Protein AF-0000000067034038 (afdb_homodimer)

Nearest PDB structures (foldseek):
  4f0x-assembly1_A  TM=9.589E-01  e=9.702E-63  Homo sapiens
  4f0x-assembly1_C  TM=9.661E-01  e=2.217E-62  Homo sapiens
  4f0x-assembly2_H  TM=9.582E-01  e=1.916E-62  Homo sapiens
  4f0x-assembly2_G  TM=9.829E-01  e=3.902E-61  Homo sapiens
  4f0x-assembly2_E  TM=9.805E-01  e=3.212E-61  Homo sapiens

Secondary structure (DSSP, 8-state):
--S----------------------------S-HHHHHHHHHHHHHHHHHHHSPPPPPGGGTTS--TTHHHHHHHHHHHHHH--SHHHHHHHHHHHHHHSS--HHHHHHHHHHHHHHHHS---HHHHHHHHHHHHHHTS-HHHHHHHHHHTSTTHHHHHHHHHHHHHHHHHTTSS-SHHHHHHHHHHHHHHHHHT-GGGEEEEE--TTS-HHHHHHHHHH--SS----HHHHHHHTSTTEEEEEEEETTSTT-EEEEEEEEEESS--S-SHHHHT----TTPPP-GGG--EEEEEEEEES-GGGTTSTHHHHHHHHHHHHHHHH-TT--EEEE-B--TTHHHHHHHHHHHHHHSSS--SSS-HHHHHHHHHHHTS-HHHHHHHHHHSSGGGG-HHHHHHHHHHHHHHHHHHHHT-EETTEESSHHHHHHHHTT-EEEEEETTS--SHHHHHHHTT-EEEEE--TTTHHHHHHHHHHH-PPPB-HHHHHHHHHHHHHHH-/-------------------------------S-HHHHHHHHHHHHHHHHHHHSPPPPPGGGTTS--TTHHHHHHHHHHHHHH--SHHHHHHHHHHHHHHSS--HHHHHHHHHHHHHHHHS---HHHHHHHHHHHHHHTS-HHHHHHHHHHTSTTHHHHHHHHHHHHHHHHHTTSS-SHHHHHHHHHHHHHHHHHT-GGGEEEEE--TTS-HHHHHHHHHH--SS----HHHHHHHTSTTEEEEEEEETTEEEEEEEEEEEEEESS--S-SHHHHT----TTPPP-GGG--EEEEEEEEES-GGGTTSTHHHHHHHHHHHHHHHH-TT--EEEE-B--TTHHHHHHHHHHHHHHSSS--SSS-HHHHHHHHHHHTS-HHHHHHHHHHSSGGGG-HHHHHHHHHHHHHHHHHHHHT-EETTEESSHHHHHHHHTT-EEEEEETTS--SHHHHHHHTT-EEEEE--TTTHHHHHHHHHHH-PPPB-HHHHHHHHHHHHHHH-

Foldseek 3Di:
DDDDPDDPPDPCPPPPPPDDPPPPPPPDPPDPPCVVVVVVLVVVLVVLLVQLQDDQDDPVCNVPDDPCNQVSLVSVLVVLVPDDDLLSLQVSLQCCLVPFFADPVQLVVLVVVLVVVVVDPDDPVVNVVSVSSNVSRRGTSVLVSLVSQVPDVCSLVSLLVSLLSLVVCVVVVSDDDDSSVVVSVSSLVVNLVQPPPVFKDKDKDAPPQDPVLLVLCQVQFDFDHDDDPVLSNLQRAEQKIKMFIDGNVDPSDGFKIWIKGFAQDADQAVCCVRVVDDDRPDDHDLVSGAEIEGETMGGSGSSNPPRPRPLSNVVVVVVVVCVVRVNHQWYKYWFAFFCQLVVVLVLLVVLVVVPDQSLLDDPVLQVQCCVVQVDGNSVSVSVPLQDLCLVVDPSSLVSCQLSLLLSVLCLQAPDDDVLARPGPVSRSLQLQQWAFEDKHRLNDSPPCRCNGRNNIITMTIDNPVGRVVSNCCCVPVVHGHYHPVSVVSPVSSVVSNVD/DDDDDDDDDDPPPPPVPPDDPPPPPPPDPPDPPCVVVVVVLVVVLVVLLVQLQDDQDDPVCNVPDDPCNQVSLVSVLVVLVPDDDLLSLQVSLQCCLVPFFADPVQLVVLVVVLVVVVVDPDDPVVNVVSVSSNVSRRGTSVLVSLVSQVPDVCSLVSLLVSLLSLVVCVVVVSDDDDSSVVVSVSSLVVNLVQPPPVFKDKDKDAPPQDPVLLVLCQVQFDFDHDDDPVLSNLQRAEQKIKMFIDGNVDPSDGFKIWIKGFAQDDDQAVCCVRVVDDDRPDDHDLVSGAEIEGETMGGSGSSNPPRPRPLSNLVVVVVVVCVVRVNHQWYKYWFAFFCLLVVLLVLLVVLVVVPDQSLLDDPVLQVQCCVVQVDGNSVSVSVPLQDLCLVVDPSSLVSCQLSLLLSVLCLQAPDDDVLARPGPVSRSLQLQQWAFEDKHRLNDSDPCRCNGRNNIITMTIDNPVGRVVRNCCCVPVVHGHYHPVSVVSPVSSVVSNVD

Sequence (998 aa):
MRVLGPGLSAGRLLRLRLPPRQPQPPGPRLSSGRPAAAGALERAMDELLHRAVPAMPAYELREKTPARAENQCADFVSFYGGLAETAERAELLGRLARGFGVDHSQVAEQSAGVLQLRQQPREAAVLLQAEDRLRYALVPRYRSLFHHISKMEGGVRFLVRLRADLLEAQALKLVDGPHVREMNGVLKNMLSEWFSSGFLNLERVTWHSPCEVLQRISEAEAVHPVKTWMDMKRRVGPYRRCYFFSHCSTPGEPLIVLHVALTSEISSSIQTIIVKECPPSETEERNKITTAIFYSLSLTQQGLQGVELGAFLIKRVVKELQKEFPALGAFSSLSPIPGFTKWLLGLLKSKAKEHGRSGLLTDSESQEIAELTGGPALETLQTLLSSSEWAQSEQLARALQAPLMRLCAWYLYGEKHRGYALNPVAHFHLQNGAVLWRINWLADVSLKGVTGACGLMVNYRYFLEDTAANSTAYLGSKSIKASEQVLSLVAQFQKNSKLMRVLGPGLSAGRLLRLRLPPRQPQPPGPRLSSGRPAAAGALERAMDELLHRAVPAMPAYELREKTPARAENQCADFVSFYGGLAETAERAELLGRLARGFGVDHSQVAEQSAGVLQLRQQPREAAVLLQAEDRLRYALVPRYRSLFHHISKMEGGVRFLVRLRADLLEAQALKLVDGPHVREMNGVLKNMLSEWFSSGFLNLERVTWHSPCEVLQRISEAEAVHPVKTWMDMKRRVGPYRRCYFFSHCSTPGEPLIVLHVALTSEISSSIQTIIVKECPPSETEERNKITTAIFYSLSLTQQGLQGVELGAFLIKRVVKELQKEFPALGAFSSLSPIPGFTKWLLGLLKSKAKEHGRSGLLTDSESQEIAELTGGPALETLQTLLSSSEWAQSEQLARALQAPLMRLCAWYLYGEKHRGYALNPVAHFHLQNGAVLWRINWLADVSLKGVTGACGLMVNYRYFLEDTAANSTAYLGSKSIKASEQVLSLVAQFQKNSKL

Solvent-accessible surface area (backbone atoms only — not comparable to full-atom values): 54207 Å² total; per-residue (Å²): 140,84,75,85,70,81,79,82,78,78,81,78,77,77,74,80,70,74,73,80,78,71,81,71,73,84,67,79,83,77,74,92,70,57,62,61,54,52,50,47,50,50,50,50,45,52,54,46,50,67,61,26,43,59,77,79,62,57,79,91,44,63,90,55,77,63,60,60,49,60,61,22,36,48,49,46,53,51,54,56,70,66,48,82,46,67,68,56,49,27,50,52,51,46,49,46,28,67,71,32,41,53,48,65,66,54,35,45,53,34,31,51,49,42,50,55,48,68,74,40,96,64,60,68,52,58,53,53,49,38,51,49,51,33,56,57,34,63,51,30,39,52,56,55,38,52,53,57,32,34,45,32,90,64,21,52,60,50,50,36,51,50,42,28,49,50,52,50,23,42,76,71,65,70,37,80,55,55,46,48,53,50,47,49,50,52,51,48,51,54,48,39,61,72,64,29,60,50,37,47,42,84,42,78,49,42,84,82,46,59,64,69,45,55,50,52,52,44,73,31,34,71,81,68,63,62,84,45,68,67,53,53,49,50,50,30,26,59,56,29,41,27,39,26,36,14,42,41,74,42,69,76,46,63,45,36,39,39,38,34,40,50,28,70,56,87,74,61,39,53,55,66,64,74,62,52,81,66,64,73,79,50,76,73,59,70,86,53,36,30,19,42,33,44,57,37,77,29,64,57,48,71,34,52,66,89,42,76,55,64,62,52,48,53,56,51,47,52,54,52,47,37,71,74,34,75,67,47,74,42,40,31,33,45,37,72,43,72,58,44,36,61,52,49,47,53,50,46,55,58,35,66,71,44,95,57,84,68,25,72,58,54,72,69,52,35,50,52,47,16,68,74,70,74,41,62,35,68,64,50,46,52,56,40,61,74,39,71,63,47,74,74,36,65,67,55,42,60,66,43,45,63,51,52,52,20,53,48,33,29,47,56,68,66,37,60,49,97,62,35,42,50,33,63,61,57,35,53,44,33,56,64,10,26,26,48,41,42,77,24,81,66,10,29,78,48,71,66,31,30,55,34,27,65,6,34,28,34,29,35,34,48,49,77,89,44,18,48,60,39,15,44,38,25,71,69,71,46,47,81,56,59,31,68,64,37,50,50,28,34,50,53,40,53,55,36,53,75,85,123,89,75,90,82,91,86,86,77,89,73,85,73,81,73,81,71,75,75,80,79,71,81,70,74,85,66,79,80,76,72,90,69,57,60,58,54,54,48,48,50,50,50,50,48,52,54,46,49,67,62,26,43,57,77,80,61,57,80,93,44,62,88,54,79,63,62,61,48,61,60,22,37,50,50,46,55,53,54,57,68,67,49,82,45,68,66,56,49,28,50,51,51,46,50,45,28,68,72,31,41,54,50,64,66,54,36,44,52,33,31,51,49,43,50,55,49,68,74,41,95,62,61,68,52,58,53,54,51,39,51,49,51,33,56,57,34,64,50,30,36,52,55,55,38,52,52,56,31,34,46,32,88,63,21,53,61,49,49,34,50,50,44,28,50,49,53,49,24,42,74,70,64,71,37,82,55,55,46,46,52,48,47,50,50,51,51,48,53,54,49,39,62,72,62,28,60,49,37,48,42,84,42,77,49,43,83,82,46,59,65,69,44,54,49,50,52,44,71,31,34,69,81,71,63,61,85,45,68,68,53,52,48,50,49,31,26,60,55,29,40,25,36,29,36,16,41,41,74,43,71,75,45,64,46,37,39,39,36,32,40,48,28,69,56,87,73,61,38,53,55,65,64,74,64,53,81,67,64,74,78,50,78,73,58,69,86,54,36,31,20,43,32,43,56,37,76,28,63,56,47,72,32,51,66,89,42,73,55,65,62,52,48,52,57,52,47,52,54,53,46,36,70,75,34,73,68,46,75,42,41,30,32,45,36,74,44,70,56,46,35,61,51,49,47,52,51,46,56,60,36,66,71,44,95,57,84,67,24,73,59,53,69,68,51,36,51,52,46,17,67,76,70,73,43,61,35,67,65,49,46,52,57,41,60,74,39,72,63,47,74,74,36,66,68,56,41,60,65,43,45,64,52,52,51,20,52,49,34,29,47,56,69,66,37,59,48,96,64,35,44,50,33,65,63,57,34,54,44,34,57,64,11,26,26,46,41,45,78,23,80,66,10,29,79,47,73,66,31,31,55,33,27,67,5,33,26,34,30,37,34,47,50,79,90,44,19,50,61,39,15,45,38,26,72,70,71,47,47,81,56,60,30,69,65,37,50,51,29,34,49,53,40,53,55,37,54,75,85

Radius of gyration: 35.28 Å; Cα contacts (8 Å, |Δi|>4): 1471; chains: 2; bounding box: 88×109×98 Å

pLDDT: mean 86.05, std 18.35, range [17.66, 98.62]

InterPro domains:
  IPR007956 Malonyl-CoA decarboxylase, C-terminal [PF05292] (198-462)
  IPR035372 Malonyl-CoA decarboxylase, N-terminal [PF17408] (100-195)
  IPR038351 Malonyl-CoA decarboxylase, N-terminal domain superfamily [G3DSA:1.20.140.90] (38-196)
  IPR038917 Malonyl-CoA decarboxylase [PTHR28641] (36-494)
  IPR042303 Malonyl-CoA decarboxylase, C-terminal catalytic domain superfamily [G3DSA:3.40.630.150] (197-496)

Organism: Bos taurus (NCBI:txid9913)

Structure (mmCIF, N/CA/C/O backbone):
data_AF-0000000067034038-model_v1
#
loop_
_entity.id
_entity.type
_entity.pdbx_description
1 polymer 'Malonyl-CoA decarboxylase, mitochondrial'
#
loop_
_atom_site.group_PDB
_atom_site.id
_atom_site.type_symbol
_atom_site.label_atom_id
_atom_site.label_alt_id
_atom_site.label_comp_id
_atom_site.label_asym_id
_atom_site.label_entity_id
_atom_site.label_seq_id
_atom_site.pdbx_PDB_ins_code
_atom_site.Cartn_x
_atom_site.Cartn_y
_atom_site.Cartn_z
_atom_site.occupancy
_atom_site.B_iso_or_equiv
_atom_site.auth_seq_id
_atom_site.auth_comp_id
_atom_site.auth_asym_id
_atom_site.auth_atom_id
_atom_site.pdbx_PDB_model_num
ATOM 1 N N . MET A 1 1 ? -36.094 12.086 -43.688 1 19.52 1 MET A N 1
ATOM 2 C CA . MET A 1 1 ? -37.188 12.523 -42.812 1 19.52 1 MET A CA 1
ATOM 3 C C . MET A 1 1 ? -37.312 11.586 -41.625 1 19.52 1 MET A C 1
ATOM 5 O O . MET A 1 1 ? -38.281 11.688 -40.875 1 19.52 1 MET A O 1
ATOM 9 N N . ARG A 1 2 ? -36.719 10.375 -41.594 1 18.59 2 ARG A N 1
ATOM 10 C CA . ARG A 1 2 ? -37.156 9.047 -41.219 1 18.59 2 ARG A CA 1
ATOM 11 C C . ARG A 1 2 ? -37.344 8.938 -39.719 1 18.59 2 ARG A C 1
ATOM 13 O O . ARG A 1 2 ? -38.406 8.508 -39.25 1 18.59 2 ARG A O 1
ATOM 20 N N . VAL A 1 3 ? -36.406 8.336 -39 1 19.38 3 VAL A N 1
ATOM 21 C CA . VAL A 1 3 ? -36.25 7.172 -38.125 1 19.38 3 VAL A CA 1
ATOM 22 C C . VAL A 1 3 ? -36.438 7.59 -36.688 1 19.38 3 VAL A C 1
ATOM 24 O O . VAL A 1 3 ? -37.125 6.918 -35.938 1 19.38 3 VAL A O 1
ATOM 27 N N . LEU A 1 4 ? -35.5 8.344 -36.094 1 22.08 4 LEU A N 1
ATOM 28 C CA . LEU A 1 4 ? -34.781 7.922 -34.906 1 22.08 4 LEU A CA 1
ATOM 29 C C . LEU A 1 4 ? -35.531 8.352 -33.656 1 22.08 4 LEU A C 1
ATOM 31 O O . LEU A 1 4 ? -35.188 9.352 -33.031 1 22.08 4 LEU A O 1
ATOM 35 N N . GLY A 1 5 ? -36.875 8.391 -33.594 1 21.72 5 GLY A N 1
ATOM 36 C CA . GLY A 1 5 ? -37.438 9.383 -32.688 1 21.72 5 GLY A CA 1
ATOM 37 C C . GLY A 1 5 ? -37.469 8.93 -31.25 1 21.72 5 GLY A C 1
ATOM 38 O O . GLY A 1 5 ? -38.156 9.539 -30.406 1 21.72 5 GLY A O 1
ATOM 39 N N . PRO A 1 6 ? -36.656 7.773 -30.922 1 25.56 6 PRO A N 1
ATOM 40 C CA . PRO A 1 6 ? -37.281 6.988 -29.844 1 25.56 6 PRO A CA 1
ATOM 41 C C . PRO A 1 6 ? -37.281 7.73 -28.516 1 25.56 6 PRO A C 1
ATOM 43 O O . PRO A 1 6 ? -36.438 8.609 -28.281 1 25.56 6 PRO A O 1
ATOM 46 N N . GLY A 1 7 ? -38.375 7.777 -27.797 1 22.36 7 GLY A N 1
ATOM 47 C CA . GLY A 1 7 ? -39 8.484 -26.688 1 22.36 7 GLY A CA 1
ATOM 48 C C . GLY A 1 7 ? -38.375 8.156 -25.344 1 22.36 7 GLY A C 1
ATOM 49 O O . GLY A 1 7 ? -38.281 6.98 -24.984 1 22.36 7 GLY A O 1
ATOM 50 N N . LEU A 1 8 ? -37.344 8.867 -24.812 1 23.55 8 LEU A N 1
ATOM 51 C CA . LEU A 1 8 ? -36.438 8.812 -23.656 1 23.55 8 LEU A CA 1
ATOM 52 C C . LEU A 1 8 ? -37.219 8.875 -22.359 1 23.55 8 LEU A C 1
ATOM 54 O O . LEU A 1 8 ? -37.75 9.93 -22 1 23.55 8 LEU A O 1
ATOM 58 N N . SER A 1 9 ? -38.156 7.871 -22.141 1 21.66 9 SER A N 1
ATOM 59 C CA . SER A 1 9 ? -39.094 8.008 -21.016 1 21.66 9 SER A CA 1
ATOM 60 C C . SER A 1 9 ? -38.344 8.164 -19.703 1 21.66 9 SER A C 1
ATOM 62 O O . SER A 1 9 ? -37.312 7.523 -19.484 1 21.66 9 SER A O 1
ATOM 64 N N . ALA A 1 10 ? -38.531 9.219 -18.953 1 22.92 10 ALA A N 1
ATOM 65 C CA . ALA A 1 10 ? -38.094 9.922 -17.75 1 22.92 10 ALA A CA 1
ATOM 66 C C . ALA A 1 10 ? -38.312 9.078 -16.516 1 22.92 10 ALA A C 1
ATOM 68 O O . ALA A 1 10 ? -39.469 8.672 -16.234 1 22.92 10 ALA A O 1
ATOM 69 N N . GLY A 1 11 ? -37.344 8.18 -16.172 1 19.77 11 GLY A N 1
ATOM 70 C CA . GLY A 1 11 ? -37.312 7.219 -15.07 1 19.77 11 GLY A CA 1
ATOM 71 C C . GLY A 1 11 ? -37.719 7.82 -13.734 1 19.77 11 GLY A C 1
ATOM 72 O O . GLY A 1 11 ? -37.312 8.938 -13.414 1 19.77 11 GLY A O 1
ATOM 73 N N . ARG A 1 12 ? -38.906 7.508 -13.219 1 22.14 12 ARG A N 1
ATOM 74 C CA . ARG A 1 12 ? -39.688 7.824 -12.031 1 22.14 12 ARG A CA 1
ATOM 75 C C . ARG A 1 12 ? -38.875 7.609 -10.758 1 22.14 12 ARG A C 1
ATOM 77 O O . ARG A 1 12 ? -38.469 6.488 -10.461 1 22.14 12 ARG A O 1
ATOM 84 N N . LEU A 1 13 ? -38.031 8.484 -10.406 1 21.84 13 LEU A N 1
ATOM 85 C CA . LEU A 1 13 ? -37.188 8.5 -9.219 1 21.84 13 LEU A CA 1
ATOM 86 C C . LEU A 1 13 ? -38.031 8.422 -7.953 1 21.84 13 LEU A C 1
ATOM 88 O O . LEU A 1 13 ? -38.781 9.352 -7.633 1 21.84 13 LEU A O 1
ATOM 92 N N . LEU A 1 14 ? -38.781 7.246 -7.758 1 21.84 14 LEU A N 1
ATOM 93 C CA . LEU A 1 14 ? -39.688 7.102 -6.629 1 21.84 14 LEU A CA 1
ATOM 94 C C . LEU A 1 14 ? -39 7.473 -5.32 1 21.84 14 LEU A C 1
ATOM 96 O O . LEU A 1 14 ? -37.969 6.895 -4.973 1 21.84 14 LEU A O 1
ATOM 100 N N . ARG A 1 15 ? -39.156 8.664 -4.836 1 23.52 15 ARG A N 1
ATOM 101 C CA . ARG A 1 15 ? -38.75 9.312 -3.596 1 23.52 15 ARG A CA 1
ATOM 102 C C . ARG A 1 15 ? -39.281 8.57 -2.379 1 23.52 15 ARG A C 1
ATOM 104 O O . ARG A 1 15 ? -40.5 8.57 -2.121 1 23.52 15 ARG A O 1
ATOM 111 N N . LEU A 1 16 ? -38.875 7.285 -2.164 1 22.14 16 LEU A N 1
ATOM 112 C CA . LEU A 1 16 ? -39.469 6.566 -1.033 1 22.14 16 LEU A CA 1
ATOM 113 C C . LEU A 1 16 ? -39.438 7.422 0.229 1 22.14 16 LEU A C 1
ATOM 115 O O . LEU A 1 16 ? -38.344 7.805 0.691 1 22.14 16 LEU A O 1
ATOM 119 N N . ARG A 1 17 ? -40.375 8.211 0.458 1 24.67 17 ARG A N 1
ATOM 120 C CA . ARG A 1 17 ? -40.656 9.055 1.614 1 24.67 17 ARG A CA 1
ATOM 121 C C . ARG A 1 17 ? -40.688 8.234 2.898 1 24.67 17 ARG A C 1
ATOM 123 O O . ARG A 1 17 ? -41.531 7.352 3.059 1 24.67 17 ARG A O 1
ATOM 130 N N . LEU A 1 18 ? -39.594 7.922 3.398 1 25.55 18 LEU A N 1
ATOM 131 C CA . LEU A 1 18 ? -39.594 7.168 4.648 1 25.55 18 LEU A CA 1
ATOM 132 C C . LEU A 1 18 ? -40.469 7.844 5.688 1 25.55 18 LEU A C 1
ATOM 134 O O . LEU A 1 18 ? -40.438 9.062 5.844 1 25.55 18 LEU A O 1
ATOM 138 N N . PRO A 1 19 ? -41.594 7.305 6.023 1 28.97 19 PRO A N 1
ATOM 139 C CA . PRO A 1 19 ? -42.625 7.887 6.891 1 28.97 19 PRO A CA 1
ATOM 140 C C . PRO A 1 19 ? -42.031 8.414 8.203 1 28.97 19 PRO A C 1
ATOM 142 O O . PRO A 1 19 ? -40.969 7.977 8.641 1 28.97 19 PRO A O 1
ATOM 145 N N . PRO A 1 20 ? -42.531 9.5 8.648 1 26.97 20 PRO A N 1
ATOM 146 C CA . PRO A 1 20 ? -42.094 10.234 9.836 1 26.97 20 PRO A CA 1
ATOM 147 C C . PRO A 1 20 ? -42.219 9.398 11.109 1 26.97 20 PRO A C 1
ATOM 149 O O . PRO A 1 20 ? -43.188 8.664 11.297 1 26.97 20 PRO A O 1
ATOM 152 N N . ARG A 1 21 ? -41.156 8.844 11.641 1 26.8 21 ARG A N 1
ATOM 153 C CA . ARG A 1 21 ? -41.156 7.992 12.828 1 26.8 21 ARG A CA 1
ATOM 154 C C . ARG A 1 21 ? -41.938 8.648 13.961 1 26.8 21 ARG A C 1
ATOM 156 O O . ARG A 1 21 ? -41.688 9.812 14.297 1 26.8 21 ARG A O 1
ATOM 163 N N . GLN A 1 22 ? -43.125 8.367 14.086 1 27.78 22 GLN A N 1
ATOM 164 C CA . GLN A 1 22 ? -43.938 8.867 15.188 1 27.78 22 GLN A CA 1
ATOM 165 C C . GLN A 1 22 ? -43.188 8.75 16.516 1 27.78 22 GLN A C 1
ATOM 167 O O . GLN A 1 22 ? -42.469 7.789 16.734 1 27.78 22 GLN A O 1
ATOM 172 N N . PRO A 1 23 ? -43.156 9.844 17.281 1 29.28 23 PRO A N 1
ATOM 173 C CA . PRO A 1 23 ? -42.438 9.969 18.547 1 29.28 23 PRO A CA 1
ATOM 174 C C . PRO A 1 23 ? -42.875 8.938 19.578 1 29.28 23 PRO A C 1
ATOM 176 O O . PRO A 1 23 ? -44.062 8.867 19.922 1 29.28 23 PRO A O 1
ATOM 179 N N . GLN A 1 24 ? -42.531 7.691 19.422 1 28.34 24 GLN A N 1
ATOM 180 C CA . GLN A 1 24 ? -43.094 6.766 20.391 1 28.34 24 GLN A CA 1
ATOM 181 C C . GLN A 1 24 ? -42.906 7.266 21.812 1 28.34 24 GLN A C 1
ATOM 183 O O . GLN A 1 24 ? -41.906 7.922 22.109 1 28.34 24 GLN A O 1
ATOM 188 N N . PRO A 1 25 ? -43.938 7.301 22.625 1 32.25 25 PRO A N 1
ATOM 189 C CA . PRO A 1 25 ? -43.938 7.832 23.984 1 32.25 25 PRO A CA 1
ATOM 190 C C . PRO A 1 25 ? -42.812 7.289 24.844 1 32.25 25 PRO A C 1
ATOM 192 O O . PRO A 1 25 ? -42.25 6.23 24.547 1 32.25 25 PRO A O 1
ATOM 195 N N . PRO A 1 26 ? -42.25 8.148 25.766 1 32.03 26 PRO A N 1
ATOM 196 C CA . PRO A 1 26 ? -41.062 7.883 26.609 1 32.03 26 PRO A CA 1
ATOM 197 C C . PRO A 1 26 ? -41.25 6.637 27.469 1 32.03 26 PRO A C 1
ATOM 199 O O . PRO A 1 26 ? -42.188 6.547 28.25 1 32.03 26 PRO A O 1
ATOM 202 N N . GLY A 1 27 ? -41.344 5.438 26.891 1 29.97 27 GLY A N 1
ATOM 203 C CA . GLY A 1 27 ? -41.719 4.332 27.766 1 29.97 27 GLY A CA 1
ATOM 204 C C . GLY A 1 27 ? -40.938 4.316 29.062 1 29.97 27 GLY A C 1
ATOM 205 O O . GLY A 1 27 ? -39.938 5.02 29.203 1 29.97 27 GLY A O 1
ATOM 206 N N . PRO A 1 28 ? -41.438 3.635 30.156 1 32.16 28 PRO A N 1
ATOM 207 C CA . PRO A 1 28 ? -40.969 3.713 31.547 1 32.16 28 PRO A CA 1
ATOM 208 C C . PRO A 1 28 ? -39.469 3.471 31.672 1 32.16 28 PRO A C 1
ATOM 210 O O . PRO A 1 28 ? -38.844 2.877 30.797 1 32.16 28 PRO A O 1
ATOM 213 N N . ARG A 1 29 ? -38.781 4.109 32.656 1 31.39 29 ARG A N 1
ATOM 214 C CA . ARG A 1 29 ? -37.406 4.168 33.156 1 31.39 29 ARG A CA 1
ATOM 215 C C . ARG A 1 29 ? -36.875 2.768 33.406 1 31.39 29 ARG A C 1
ATOM 217 O O . ARG A 1 29 ? -37.344 2.07 34.312 1 31.39 29 ARG A O 1
ATOM 224 N N . LEU A 1 30 ? -36.719 1.972 32.344 1 30.81 30 LEU A N 1
ATOM 225 C CA . LEU A 1 30 ? -36.281 0.602 32.625 1 30.81 30 LEU A CA 1
ATOM 226 C C . LEU A 1 30 ? -35.188 0.568 33.688 1 30.81 30 LEU A C 1
ATOM 228 O O . LEU A 1 30 ? -34.25 1.371 33.625 1 30.81 30 LEU A O 1
ATOM 232 N N . SER A 1 31 ? -35.375 -0.012 34.844 1 32.19 31 SER A N 1
ATOM 233 C CA . SER A 1 31 ? -34.594 -0.299 36.062 1 32.19 31 SER A CA 1
ATOM 234 C C . SER A 1 31 ? -33.188 -0.729 35.719 1 32.19 31 SER A C 1
ATOM 236 O O . SER A 1 31 ? -32.906 -1.127 34.562 1 32.19 31 SER A O 1
ATOM 238 N N . SER A 1 32 ? -32.188 -0.836 36.719 1 34.94 32 SER A N 1
ATOM 239 C CA . SER A 1 32 ? -30.75 -0.989 37 1 34.94 32 SER A CA 1
ATOM 240 C C . SER A 1 32 ? -30.203 -2.25 36.344 1 34.94 32 SER A C 1
ATOM 242 O O . SER A 1 32 ? -29.172 -2.771 36.75 1 34.94 32 SER A O 1
ATOM 244 N N . GLY A 1 33 ? -30.875 -3.043 35.562 1 36.53 33 GLY A N 1
ATOM 245 C CA . GLY A 1 33 ? -30.594 -4.348 35 1 36.53 33 GLY A CA 1
ATOM 246 C C . GLY A 1 33 ? -29.531 -4.301 33.906 1 36.53 33 GLY A C 1
ATOM 247 O O . GLY A 1 33 ? -29.484 -5.152 33.031 1 36.53 33 GLY A O 1
ATOM 248 N N . ARG A 1 34 ? -28.844 -3.254 33.562 1 40.56 34 ARG A N 1
ATOM 249 C CA . ARG A 1 34 ? -27.875 -2.881 32.562 1 40.56 34 ARG A CA 1
ATOM 250 C C . ARG A 1 34 ? -26.547 -3.604 32.781 1 40.56 34 ARG A C 1
ATOM 252 O O . ARG A 1 34 ? -25.656 -3.527 31.922 1 40.56 34 ARG A O 1
ATOM 259 N N . PRO A 1 35 ? -26.188 -3.902 33.969 1 50.56 35 PRO A N 1
ATOM 260 C CA . PRO A 1 35 ? -24.891 -4.547 34.125 1 50.56 35 PRO A CA 1
ATOM 261 C C . PRO A 1 35 ? -24.797 -5.887 33.406 1 50.56 35 PRO A C 1
ATOM 263 O O . PRO A 1 35 ? -23.734 -6.246 32.875 1 50.56 35 PRO A O 1
ATOM 266 N N . ALA A 1 36 ? -25.906 -6.578 33.344 1 46.59 36 ALA A N 1
ATOM 267 C CA . ALA A 1 36 ? -25.844 -7.891 32.719 1 46.59 36 ALA A CA 1
ATOM 268 C C . ALA A 1 36 ? -25.656 -7.758 31.203 1 46.59 36 ALA A C 1
ATOM 270 O O . ALA A 1 36 ? -24.938 -8.547 30.578 1 46.59 36 ALA A O 1
ATOM 271 N N . ALA A 1 37 ? -26.266 -6.723 30.672 1 52.06 37 ALA A N 1
ATOM 272 C CA . ALA A 1 37 ? -26.156 -6.512 29.234 1 52.06 37 ALA A CA 1
ATOM 273 C C . ALA A 1 37 ? -24.766 -6.035 28.859 1 52.06 37 ALA A C 1
ATOM 275 O O . ALA A 1 37 ? -24.203 -6.469 27.844 1 52.06 37 ALA A O 1
ATOM 276 N N . ALA A 1 38 ? -24.203 -5.234 29.703 1 63.34 38 ALA A N 1
ATOM 277 C CA . ALA A 1 38 ? -22.828 -4.793 29.469 1 63.34 38 ALA A CA 1
ATOM 278 C C . ALA A 1 38 ? -21.859 -5.965 29.562 1 63.34 38 ALA A C 1
ATOM 280 O O . ALA A 1 38 ? -20.938 -6.078 28.734 1 63.34 38 ALA A O 1
ATOM 281 N N . GLY A 1 39 ? -22.172 -6.785 30.469 1 76 39 GLY A N 1
ATOM 282 C CA . GLY A 1 39 ? -21.359 -7.977 30.609 1 76 39 GLY A CA 1
ATOM 283 C C . GLY A 1 39 ? -21.484 -8.93 29.438 1 76 39 GLY A C 1
ATOM 284 O O . GLY A 1 39 ? -20.5 -9.516 28.984 1 76 39 GLY A O 1
ATOM 285 N N . ALA A 1 40 ? -22.703 -8.953 28.953 1 84.25 40 ALA A N 1
ATOM 286 C CA . ALA A 1 40 ? -22.938 -9.828 27.797 1 84.25 40 ALA A CA 1
ATOM 287 C C . ALA A 1 40 ? -22.234 -9.297 26.562 1 84.25 40 ALA A C 1
ATOM 289 O O . ALA A 1 40 ? -21.672 -10.07 25.781 1 84.25 40 ALA A O 1
ATOM 290 N N . LEU A 1 41 ? -22.312 -8.055 26.391 1 87 41 LEU A N 1
ATOM 291 C CA . LEU A 1 41 ? -21.656 -7.445 25.25 1 87 41 LEU A CA 1
ATOM 292 C C . LEU A 1 41 ? -20.141 -7.617 25.359 1 87 41 LEU A C 1
ATOM 294 O O . LEU A 1 41 ? -19.469 -7.887 24.344 1 87 41 LEU A O 1
ATOM 298 N N . GLU A 1 42 ? -19.688 -7.516 26.531 1 89 42 GLU A N 1
ATOM 299 C CA . GLU A 1 42 ? -18.25 -7.688 26.734 1 89 42 GLU A CA 1
ATOM 300 C C . GLU A 1 42 ? -17.812 -9.109 26.391 1 89 42 GLU A C 1
ATOM 302 O O . GLU A 1 42 ? -16.766 -9.297 25.781 1 89 42 GLU A O 1
ATOM 307 N N . ARG A 1 43 ? -18.609 -10 26.781 1 89.94 43 ARG A N 1
ATOM 308 C CA . ARG A 1 43 ? -18.297 -11.383 26.453 1 89.94 43 ARG A CA 1
ATOM 309 C C . ARG A 1 43 ? -18.375 -11.609 24.953 1 89.94 43 ARG A C 1
ATOM 311 O O . ARG A 1 43 ? -17.547 -12.32 24.375 1 89.94 43 ARG A O 1
ATOM 318 N N . ALA A 1 44 ? -19.312 -10.984 24.391 1 91.75 44 ALA A N 1
ATOM 319 C CA . ALA A 1 44 ? -19.484 -11.102 22.953 1 91.75 44 ALA A CA 1
ATOM 320 C C . ALA A 1 44 ? -18.281 -10.5 22.219 1 91.75 44 ALA A C 1
ATOM 322 O O . ALA A 1 44 ? -17.844 -11.031 21.188 1 91.75 44 ALA A O 1
ATOM 323 N N . MET A 1 45 ? -17.797 -9.461 22.734 1 93.19 45 MET A N 1
ATOM 324 C CA . MET A 1 45 ? -16.641 -8.812 22.141 1 93.19 45 MET A CA 1
ATOM 325 C C . MET A 1 45 ? -15.406 -9.703 22.219 1 93.19 45 MET A C 1
ATOM 327 O O . MET A 1 45 ? -14.664 -9.852 21.25 1 93.19 45 MET A O 1
ATOM 331 N N . ASP A 1 46 ? -15.25 -10.312 23.344 1 92.75 46 ASP A N 1
ATOM 332 C CA . ASP A 1 46 ? -14.102 -11.195 23.531 1 92.75 46 ASP A CA 1
ATOM 333 C C . ASP A 1 46 ? -14.18 -12.414 22.625 1 92.75 46 ASP A C 1
ATOM 335 O O . ASP A 1 46 ? -13.18 -12.82 22.031 1 92.75 46 ASP A O 1
ATOM 339 N N . GLU A 1 47 ? -15.312 -12.914 22.547 1 92 47 GLU A N 1
ATOM 340 C CA . GLU A 1 47 ? -15.516 -14.07 21.688 1 92 47 GLU A CA 1
ATOM 341 C C . GLU A 1 47 ? -15.266 -13.719 20.219 1 92 47 GLU A C 1
ATOM 343 O O . GLU A 1 47 ? -14.641 -14.484 19.484 1 92 47 GLU A O 1
ATOM 348 N N . LEU A 1 48 ? -15.719 -12.602 19.812 1 92.5 48 LEU A N 1
ATOM 349 C CA . LEU A 1 48 ? -15.516 -12.148 18.438 1 92.5 48 LEU A CA 1
ATOM 350 C C . LEU A 1 48 ? -14.031 -11.977 18.141 1 92.5 48 LEU A C 1
ATOM 352 O O . LEU A 1 48 ? -13.539 -12.422 17.109 1 92.5 48 LEU A O 1
ATOM 356 N N . LEU A 1 49 ? -13.344 -11.344 19.062 1 93.81 49 LEU A N 1
ATOM 357 C CA . LEU A 1 49 ? -11.938 -11.039 18.828 1 93.81 49 LEU A CA 1
ATOM 358 C C . LEU A 1 49 ? -11.109 -12.32 18.75 1 93.81 49 LEU A C 1
ATOM 360 O O . LEU A 1 49 ? -10.219 -12.438 17.906 1 93.81 49 LEU A O 1
ATOM 364 N N . HIS A 1 50 ? -11.43 -13.266 19.531 1 91.19 50 HIS A N 1
ATOM 365 C CA . HIS A 1 50 ? -10.695 -14.531 19.516 1 91.19 50 HIS A CA 1
ATOM 366 C C . HIS A 1 50 ? -10.969 -15.305 18.219 1 91.19 50 HIS A C 1
ATOM 368 O O . HIS A 1 50 ? -10.094 -16 17.719 1 91.19 50 HIS A O 1
ATOM 374 N N . ARG A 1 51 ? -12.047 -15.07 17.719 1 87.62 51 ARG A N 1
ATOM 375 C CA . ARG A 1 51 ? -12.43 -15.789 16.516 1 87.62 51 ARG A CA 1
ATOM 376 C C . ARG A 1 51 ? -11.969 -15.039 15.266 1 87.62 51 ARG A C 1
ATOM 378 O O . ARG A 1 51 ? -11.523 -15.648 14.297 1 87.62 51 ARG A O 1
ATOM 385 N N . ALA A 1 52 ? -12.047 -13.742 15.32 1 88.06 52 ALA A N 1
ATOM 386 C CA . ALA A 1 52 ? -11.906 -12.922 14.117 1 88.06 52 ALA A CA 1
ATOM 387 C C . ALA A 1 52 ? -10.445 -12.531 13.898 1 88.06 52 ALA A C 1
ATOM 389 O O . ALA A 1 52 ? -10.031 -12.273 12.766 1 88.06 52 ALA A O 1
ATOM 390 N N . VAL A 1 53 ? -9.656 -12.453 14.93 1 89.38 53 VAL A N 1
ATOM 391 C CA . VAL A 1 53 ? -8.25 -12.094 14.773 1 89.38 53 VAL A CA 1
ATOM 392 C C . VAL A 1 53 ? -7.43 -13.344 14.453 1 89.38 53 VAL A C 1
ATOM 394 O O . VAL A 1 53 ? -7.309 -14.242 15.289 1 89.38 53 VAL A O 1
ATOM 397 N N . PRO A 1 54 ? -6.934 -13.383 13.281 1 80.19 54 PRO A N 1
ATOM 398 C CA . PRO A 1 54 ? -6.199 -14.586 12.883 1 80.19 54 PRO A CA 1
ATOM 399 C C . PRO A 1 54 ? -4.961 -14.836 13.742 1 80.19 54 PRO A C 1
ATOM 401 O O . PRO A 1 54 ? -4.32 -13.891 14.195 1 80.19 54 PRO A O 1
ATOM 404 N N . ALA A 1 55 ? -4.738 -16.109 14 1 79.44 55 ALA A N 1
ATOM 405 C CA . ALA A 1 55 ? -3.484 -16.484 14.648 1 79.44 55 ALA A CA 1
ATOM 406 C C . ALA A 1 55 ? -2.291 -16.219 13.734 1 79.44 55 ALA A C 1
ATOM 408 O O . ALA A 1 55 ? -2.402 -16.328 12.516 1 79.44 55 ALA A O 1
ATOM 409 N N . MET A 1 56 ? -1.243 -15.734 14.266 1 80.06 56 MET A N 1
ATOM 410 C CA . MET A 1 56 ? -0.048 -15.539 13.453 1 80.06 56 MET A CA 1
ATOM 411 C C . MET A 1 56 ? 0.478 -16.859 12.93 1 80.06 56 MET A C 1
ATOM 413 O O . MET A 1 56 ? 0.695 -17.797 13.695 1 80.06 56 MET A O 1
ATOM 417 N N . PRO A 1 57 ? 0.575 -16.906 11.648 1 76.44 57 PRO A N 1
ATOM 418 C CA . PRO A 1 57 ? 1.158 -18.141 11.117 1 76.44 57 PRO A CA 1
ATOM 419 C C . PRO A 1 57 ? 2.586 -18.375 11.609 1 76.44 57 PRO A C 1
ATOM 421 O O . PRO A 1 57 ? 3.234 -17.453 12.102 1 76.44 57 PRO A O 1
ATOM 424 N N . ALA A 1 58 ? 2.889 -19.672 11.5 1 77.44 58 ALA A N 1
ATOM 425 C CA . ALA A 1 58 ? 4.297 -19.969 11.75 1 77.44 58 ALA A CA 1
ATOM 426 C C . ALA A 1 58 ? 5.199 -19.203 10.789 1 77.44 58 ALA A C 1
ATOM 428 O O . ALA A 1 58 ? 4.805 -18.906 9.656 1 77.44 58 ALA A O 1
ATOM 429 N N . TYR A 1 59 ? 6.312 -18.797 11.273 1 80.12 59 TYR A N 1
ATOM 430 C CA . TYR A 1 59 ? 7.27 -18 10.516 1 80.12 59 TYR A CA 1
ATOM 431 C C . TYR A 1 59 ? 7.488 -18.578 9.125 1 80.12 59 TYR A C 1
ATOM 433 O O . TYR A 1 59 ? 7.598 -17.844 8.148 1 80.12 59 TYR A O 1
ATOM 441 N N . GLU A 1 60 ? 7.391 -19.875 9.008 1 74.56 60 GLU A N 1
ATOM 442 C CA . GLU A 1 60 ? 7.652 -20.531 7.734 1 74.56 60 GLU A CA 1
ATOM 443 C C . GLU A 1 60 ? 6.508 -20.312 6.75 1 74.56 60 GLU A C 1
ATOM 445 O O . GLU A 1 60 ? 6.691 -20.453 5.539 1 74.56 60 GLU A O 1
ATOM 450 N N . LEU A 1 61 ? 5.324 -19.875 7.281 1 68.81 61 LEU A N 1
ATOM 451 C CA . LEU A 1 61 ? 4.133 -19.688 6.457 1 68.81 61 LEU A CA 1
ATOM 452 C C . LEU A 1 61 ? 3.756 -18.203 6.375 1 68.81 61 LEU A C 1
ATOM 454 O O . LEU A 1 61 ? 2.629 -17.875 6.012 1 68.81 61 LEU A O 1
ATOM 458 N N . ARG A 1 62 ? 4.699 -17.344 6.621 1 71.12 62 ARG A N 1
ATOM 459 C CA . ARG A 1 62 ? 4.414 -15.914 6.766 1 71.12 62 ARG A CA 1
ATOM 460 C C . ARG A 1 62 ? 3.963 -15.305 5.445 1 71.12 62 ARG A C 1
ATOM 462 O O . ARG A 1 62 ? 3.203 -14.336 5.43 1 71.12 62 ARG A O 1
ATOM 469 N N . GLU A 1 63 ? 4.383 -15.852 4.383 1 65.25 63 GLU A N 1
ATOM 470 C CA . GLU A 1 63 ? 4.105 -15.25 3.082 1 65.25 63 GLU A CA 1
ATOM 471 C C . GLU A 1 63 ? 2.775 -15.742 2.516 1 65.25 63 GLU A C 1
ATOM 473 O O . GLU A 1 63 ? 2.336 -15.281 1.462 1 65.25 63 GLU A O 1
ATOM 478 N N . LYS A 1 64 ? 2.143 -16.625 3.309 1 65.44 64 LYS A N 1
ATOM 479 C CA . LYS A 1 64 ? 0.919 -17.219 2.779 1 65.44 64 LYS A CA 1
ATOM 480 C C . LYS A 1 64 ? -0.31 -16.688 3.514 1 65.44 64 LYS A C 1
ATOM 482 O O . LYS A 1 64 ? -0.275 -16.484 4.73 1 65.44 64 LYS A O 1
ATOM 487 N N . THR A 1 65 ? -1.261 -16.266 2.711 1 62.28 65 THR A N 1
ATOM 488 C CA . THR A 1 65 ? -2.51 -15.812 3.316 1 62.28 65 THR A CA 1
ATOM 489 C C . THR A 1 65 ? -3.357 -17 3.758 1 62.28 65 THR A C 1
ATOM 491 O O . THR A 1 65 ? -3.693 -17.875 2.945 1 62.28 65 THR A O 1
ATOM 494 N N . PRO A 1 66 ? -3.604 -16.938 4.996 1 62.19 66 PRO A N 1
ATOM 495 C CA . PRO A 1 66 ? -4.434 -18.047 5.457 1 62.19 66 PRO A CA 1
ATOM 496 C C . PRO A 1 66 ? -5.824 -18.047 4.824 1 62.19 66 PRO A C 1
ATOM 498 O O . PRO A 1 66 ? -6.41 -16.984 4.613 1 62.19 66 PRO A O 1
ATOM 501 N N . ALA A 1 67 ? -6.336 -19.109 4.402 1 61.31 67 ALA A N 1
ATOM 502 C CA . ALA A 1 67 ? -7.598 -19.312 3.693 1 61.31 67 ALA A CA 1
ATOM 503 C C . ALA A 1 67 ? -8.773 -18.75 4.496 1 61.31 67 ALA A C 1
ATOM 505 O O . ALA A 1 67 ? -9.703 -18.188 3.928 1 61.31 67 ALA A O 1
ATOM 506 N N . ARG A 1 68 ? -8.68 -18.828 5.793 1 64.81 68 ARG A N 1
ATOM 507 C CA . ARG A 1 68 ? -9.82 -18.484 6.645 1 64.81 68 ARG A CA 1
ATOM 508 C C . ARG A 1 68 ? -9.828 -17 6.984 1 64.81 68 ARG A C 1
ATOM 510 O O . ARG A 1 68 ? -10.812 -16.484 7.523 1 64.81 68 ARG A O 1
ATOM 517 N N . ALA A 1 69 ? -8.891 -16.344 6.461 1 75.44 69 ALA A N 1
ATOM 518 C CA . ALA A 1 69 ? -8.727 -14.969 6.91 1 75.44 69 ALA A CA 1
ATOM 519 C C . ALA A 1 69 ? -9.844 -14.078 6.383 1 75.44 69 ALA A C 1
ATOM 521 O O . ALA A 1 69 ? -10.32 -13.18 7.09 1 75.44 69 ALA A O 1
ATOM 522 N N . GLU A 1 70 ? -10.391 -14.469 5.352 1 77.06 70 GLU A N 1
ATOM 523 C CA . GLU A 1 70 ? -11.414 -13.625 4.742 1 77.06 70 GLU A CA 1
ATOM 524 C C . GLU A 1 70 ? -12.711 -13.656 5.547 1 77.06 70 GLU A C 1
ATOM 526 O O . GLU A 1 70 ? -13.305 -12.609 5.824 1 77.06 70 GLU A O 1
ATOM 531 N N . ASN A 1 71 ? -13.031 -14.859 5.918 1 79.38 71 ASN A N 1
ATOM 532 C CA . ASN A 1 71 ? -14.266 -14.992 6.676 1 79.38 71 ASN A CA 1
ATOM 533 C C . ASN A 1 71 ? -14.141 -14.383 8.07 1 79.38 71 ASN A C 1
ATOM 535 O O . ASN A 1 71 ? -15.078 -13.758 8.562 1 79.38 71 ASN A O 1
ATOM 539 N N . GLN A 1 72 ? -13.008 -14.594 8.586 1 84.94 72 GLN A N 1
ATOM 540 C CA . GLN A 1 72 ? -12.75 -14.039 9.914 1 84.94 72 GLN A CA 1
ATOM 541 C C . GLN A 1 72 ? -12.797 -12.516 9.883 1 84.94 72 GLN A C 1
ATOM 543 O O . GLN A 1 72 ? -13.414 -11.891 10.75 1 84.94 72 GLN A O 1
ATOM 548 N N . CYS A 1 73 ? -12.25 -11.953 8.898 1 88.31 73 CYS A N 1
ATOM 549 C CA . CYS A 1 73 ? -12.219 -10.5 8.766 1 88.31 73 CYS A CA 1
ATOM 550 C C . CYS A 1 73 ? -13.617 -9.953 8.492 1 88.31 73 CYS A C 1
ATOM 552 O O . CYS A 1 73 ? -13.977 -8.891 9 1 88.31 73 CYS A O 1
ATOM 554 N N . ALA A 1 74 ? -14.352 -10.766 7.75 1 89.94 74 ALA A N 1
ATOM 555 C CA . ALA A 1 74 ? -15.719 -10.352 7.461 1 89.94 74 ALA A CA 1
ATOM 556 C C . ALA A 1 74 ? -16.562 -10.312 8.734 1 89.94 74 ALA A C 1
ATOM 558 O O . ALA A 1 74 ? -17.391 -9.414 8.906 1 89.94 74 ALA A O 1
ATOM 559 N N . ASP A 1 75 ? -16.281 -11.219 9.594 1 91.94 75 ASP A N 1
ATOM 560 C CA . ASP A 1 75 ? -17 -11.258 10.867 1 91.94 75 ASP A CA 1
ATOM 561 C C . ASP A 1 75 ? -16.656 -10.031 11.719 1 91.94 75 ASP A C 1
ATOM 563 O O . ASP A 1 75 ? -17.547 -9.461 12.359 1 91.94 75 ASP A O 1
ATOM 567 N N . PHE A 1 76 ? -15.477 -9.688 11.734 1 95.44 76 PHE A N 1
ATOM 568 C CA . PHE A 1 76 ? -15.055 -8.516 12.508 1 95.44 76 PHE A CA 1
ATOM 569 C C . PHE A 1 76 ? -15.727 -7.254 11.977 1 95.44 76 PHE A C 1
ATOM 571 O O . PHE A 1 76 ? -16.266 -6.457 12.742 1 95.44 76 PHE A O 1
ATOM 578 N N . VAL A 1 77 ? -15.719 -7.082 10.633 1 94.56 77 VAL A N 1
ATOM 579 C CA . VAL A 1 77 ? -16.266 -5.895 9.984 1 94.56 77 VAL A CA 1
ATOM 580 C C . VAL A 1 77 ? -17.766 -5.805 10.242 1 94.56 77 VAL A C 1
ATOM 582 O O . VAL A 1 77 ? -18.281 -4.738 10.578 1 94.56 77 VAL A O 1
ATOM 585 N N . SER A 1 78 ? -18.391 -6.945 10.18 1 94.25 78 SER A N 1
ATOM 586 C CA . SER A 1 78 ? -19.828 -6.98 10.406 1 94.25 78 SER A CA 1
ATOM 587 C C . SER A 1 78 ? -20.172 -6.656 11.852 1 94.25 78 SER A C 1
ATOM 589 O O . SER A 1 78 ? -21.078 -5.859 12.117 1 94.25 78 SER A O 1
ATOM 591 N N . PHE A 1 79 ? -19.469 -7.238 12.727 1 95.06 79 PHE A N 1
ATOM 592 C CA . PHE A 1 79 ? -19.703 -7.004 14.141 1 95.06 79 PHE A CA 1
ATOM 593 C C . PHE A 1 79 ? -19.469 -5.539 14.5 1 95.06 79 PHE A C 1
ATOM 595 O O . PHE A 1 79 ? -20.297 -4.922 15.172 1 95.06 79 PHE A O 1
ATOM 602 N N . TYR A 1 80 ? -18.328 -5.016 14.031 1 95.75 80 TYR A N 1
ATOM 603 C CA . TYR A 1 80 ? -18 -3.621 14.297 1 95.75 80 TYR A CA 1
ATOM 604 C C . TYR A 1 80 ? -19.047 -2.688 13.727 1 95.75 80 TYR A C 1
ATOM 606 O O . TYR A 1 80 ? -19.438 -1.703 14.367 1 95.75 80 TYR A O 1
ATOM 614 N N . GLY A 1 81 ? -19.531 -2.984 12.547 1 93.88 81 GLY A N 1
ATOM 615 C CA . GLY A 1 81 ? -20.578 -2.197 11.898 1 93.88 81 GLY A CA 1
ATOM 616 C C . GLY A 1 81 ? -21.891 -2.191 12.656 1 93.88 81 GLY A C 1
ATOM 617 O O . GLY A 1 81 ? -22.672 -1.254 12.531 1 93.88 81 GLY A O 1
ATOM 618 N N . GLY A 1 82 ? -22.062 -3.199 13.438 1 92.56 82 GLY A N 1
ATOM 619 C CA . GLY A 1 82 ? -23.281 -3.32 14.211 1 92.56 82 GLY A CA 1
ATOM 620 C C . GLY A 1 82 ? -23.266 -2.533 15.5 1 92.56 82 GLY A C 1
ATOM 621 O O . GLY A 1 82 ? -24.297 -2.334 16.141 1 92.56 82 GLY A O 1
ATOM 622 N N . LEU A 1 83 ? -22.062 -2.111 15.875 1 93 83 LEU A N 1
ATOM 623 C CA . LEU A 1 83 ? -21.938 -1.318 17.094 1 93 83 LEU A CA 1
ATOM 624 C C . LEU A 1 83 ? -22.359 0.127 16.844 1 93 83 LEU A C 1
ATOM 626 O O . LEU A 1 83 ? -21.719 0.84 16.078 1 93 83 LEU A O 1
ATOM 630 N N . ALA A 1 84 ? -23.375 0.579 17.406 1 86.62 84 ALA A N 1
ATOM 631 C CA . ALA A 1 84 ? -23.953 1.894 17.141 1 86.62 84 ALA A CA 1
ATOM 632 C C . ALA A 1 84 ? -23.312 2.965 18.016 1 86.62 84 ALA A C 1
ATOM 634 O O . ALA A 1 84 ? -23.047 4.078 17.562 1 86.62 84 ALA A O 1
ATOM 635 N N . GLU A 1 85 ? -22.922 2.602 19.172 1 90.56 85 GLU A N 1
ATOM 636 C CA . GLU A 1 85 ? -22.453 3.602 20.125 1 90.56 85 GLU A CA 1
ATOM 637 C C . GLU A 1 85 ? -20.938 3.742 20.094 1 90.56 85 GLU A C 1
ATOM 639 O O . GLU A 1 85 ? -20.219 2.748 19.969 1 90.56 85 GLU A O 1
ATOM 644 N N . THR A 1 86 ? -20.516 4.957 20.234 1 92.62 86 THR A N 1
ATOM 645 C CA . THR A 1 86 ? -19.094 5.277 20.25 1 92.62 86 THR A CA 1
ATOM 646 C C . THR A 1 86 ? -18.391 4.578 21.406 1 92.62 86 THR A C 1
ATOM 648 O O . THR A 1 86 ? -17.25 4.113 21.266 1 92.62 86 THR A O 1
ATOM 651 N N . ALA A 1 87 ? -19.094 4.473 22.453 1 93.56 87 ALA A N 1
ATOM 652 C CA . ALA A 1 87 ? -18.5 3.854 23.641 1 93.56 87 ALA A CA 1
ATOM 653 C C . ALA A 1 87 ? -18.266 2.363 23.422 1 93.56 87 ALA A C 1
ATOM 655 O O . ALA A 1 87 ? -17.266 1.811 23.891 1 93.56 87 ALA A O 1
ATOM 656 N N . GLU A 1 88 ? -19.188 1.775 22.75 1 94.5 88 GLU A N 1
ATOM 657 C CA . GLU A 1 88 ? -19.047 0.354 22.438 1 94.5 88 GLU A CA 1
ATOM 658 C C . GLU A 1 88 ? -17.875 0.105 21.5 1 94.5 88 GLU A C 1
ATOM 660 O O . GLU A 1 88 ? -17.109 -0.833 21.688 1 94.5 88 GLU A O 1
ATOM 665 N N . ARG A 1 89 ? -17.781 0.926 20.469 1 96.19 89 ARG A N 1
ATOM 666 C CA . ARG A 1 89 ? -16.672 0.814 19.531 1 96.19 89 ARG A CA 1
ATOM 667 C C . ARG A 1 89 ? -15.328 1.032 20.234 1 96.19 89 ARG A C 1
ATOM 669 O O . ARG A 1 89 ? -14.367 0.303 19.984 1 96.19 89 ARG A O 1
ATOM 676 N N . ALA A 1 90 ? -15.336 1.979 21.125 1 96.06 90 ALA A N 1
ATOM 677 C CA . ALA A 1 90 ? -14.125 2.277 21.891 1 96.06 90 ALA A CA 1
ATOM 678 C C . ALA A 1 90 ? -13.703 1.083 22.734 1 96.06 90 ALA A C 1
ATOM 680 O O . ALA A 1 90 ? -12.516 0.766 22.828 1 96.06 90 ALA A O 1
ATOM 681 N N . GLU A 1 91 ? -14.68 0.457 23.312 1 95.31 91 GLU A N 1
ATOM 682 C CA . GLU A 1 91 ? -14.398 -0.694 24.156 1 95.31 91 GLU A CA 1
ATOM 683 C C . GLU A 1 91 ? -13.805 -1.845 23.359 1 95.31 91 GLU A C 1
ATOM 685 O O . GLU A 1 91 ? -12.836 -2.475 23.781 1 95.31 91 GLU A O 1
ATOM 690 N N . LEU A 1 92 ? -14.383 -2.113 22.25 1 96.44 92 LEU A N 1
ATOM 691 C CA . LEU A 1 92 ? -13.875 -3.18 21.391 1 96.44 92 LEU A CA 1
ATOM 692 C C . LEU A 1 92 ? -12.445 -2.893 20.953 1 96.44 92 LEU A C 1
ATOM 694 O O . LEU A 1 92 ? -11.594 -3.781 20.984 1 96.44 92 LEU A O 1
ATOM 698 N N . LEU A 1 93 ? -12.211 -1.654 20.562 1 96.81 93 LEU A N 1
ATOM 699 C CA . LEU A 1 93 ? -10.883 -1.264 20.094 1 96.81 93 LEU A CA 1
ATOM 700 C C . LEU A 1 93 ? -9.867 -1.329 21.219 1 96.81 93 LEU A C 1
ATOM 702 O O . LEU A 1 93 ? -8.711 -1.698 21 1 96.81 93 LEU A O 1
ATOM 706 N N . GLY A 1 94 ? -10.305 -0.952 22.391 1 96.44 94 GLY A N 1
ATOM 707 C CA . GLY A 1 94 ? -9.43 -1.09 23.547 1 96.44 94 GLY A CA 1
ATOM 708 C C . GLY A 1 94 ? -9.023 -2.525 23.812 1 96.44 94 GLY A C 1
ATOM 709 O O . GLY A 1 94 ? -7.855 -2.809 24.078 1 96.44 94 GLY A O 1
ATOM 710 N N . ARG A 1 95 ? -9.961 -3.402 23.719 1 95.88 95 ARG A N 1
ATOM 711 C CA . ARG A 1 95 ? -9.711 -4.824 23.938 1 95.88 95 ARG A CA 1
ATOM 712 C C . ARG A 1 95 ? -8.805 -5.391 22.844 1 95.88 95 ARG A C 1
ATOM 714 O O . ARG A 1 95 ? -7.934 -6.215 23.125 1 95.88 95 ARG A O 1
ATOM 721 N N . LEU A 1 96 ? -9.031 -4.973 21.625 1 96.69 96 LEU A N 1
ATOM 722 C CA . LEU A 1 96 ? -8.195 -5.402 20.516 1 96.69 96 LEU A CA 1
ATOM 723 C C . LEU A 1 96 ? -6.742 -4.988 20.734 1 96.69 96 LEU A C 1
ATOM 725 O O . LEU A 1 96 ? -5.828 -5.801 20.578 1 96.69 96 LEU A O 1
ATOM 729 N N . ALA A 1 97 ? -6.539 -3.736 21.156 1 96.56 97 ALA A N 1
ATOM 730 C CA . ALA A 1 97 ? -5.199 -3.191 21.359 1 96.56 97 ALA A CA 1
ATOM 731 C C . ALA A 1 97 ? -4.477 -3.916 22.484 1 96.56 97 ALA A C 1
ATOM 733 O O . ALA A 1 97 ? -3.289 -4.23 22.375 1 96.56 97 ALA A O 1
ATOM 734 N N . ARG A 1 98 ? -5.137 -4.285 23.531 1 94.25 98 ARG A N 1
ATOM 735 C CA . ARG A 1 98 ? -4.535 -4.879 24.719 1 94.25 98 ARG A CA 1
ATOM 736 C C . ARG A 1 98 ? -4.324 -6.375 24.547 1 94.25 98 ARG A C 1
ATOM 738 O O . ARG A 1 98 ? -3.301 -6.918 24.969 1 94.25 98 ARG A O 1
ATOM 745 N N . GLY A 1 99 ? -5.199 -6.945 23.844 1 94.19 99 GLY A N 1
ATOM 746 C CA . GLY A 1 99 ? -5.203 -8.398 23.828 1 94.19 99 GLY A CA 1
ATOM 747 C C . GLY A 1 99 ? -4.5 -8.977 22.609 1 94.19 99 GLY A C 1
ATOM 748 O O . GLY A 1 99 ? -4.094 -10.141 22.625 1 94.19 99 GLY A O 1
ATOM 749 N N . PHE A 1 100 ? -4.348 -8.203 21.609 1 96 100 PHE A N 1
ATOM 750 C CA . PHE A 1 100 ? -3.869 -8.789 20.375 1 96 100 PHE A CA 1
ATOM 751 C C . PHE A 1 100 ? -2.699 -7.988 19.812 1 96 100 PHE A C 1
ATOM 753 O O . PHE A 1 100 ? -2.625 -7.75 18.609 1 96 100 PHE A O 1
ATOM 760 N N . GLY A 1 101 ? -1.813 -7.551 20.703 1 94.44 101 GLY A N 1
ATOM 761 C CA . GLY A 1 101 ? -0.583 -6.879 20.312 1 94.44 101 GLY A CA 1
ATOM 762 C C . GLY A 1 101 ? 0.571 -7.832 20.078 1 94.44 101 GLY A C 1
ATOM 763 O O . GLY A 1 101 ? 0.361 -8.977 19.672 1 94.44 101 GLY A O 1
ATOM 764 N N . VAL A 1 102 ? 1.736 -7.418 20.297 1 94.25 102 VAL A N 1
ATOM 765 C CA . VAL A 1 102 ? 2.959 -8.188 20.094 1 94.25 102 VAL A CA 1
ATOM 766 C C . VAL A 1 102 ? 3.104 -9.227 21.203 1 94.25 102 VAL A C 1
ATOM 768 O O . VAL A 1 102 ? 2.754 -8.969 22.359 1 94.25 102 VAL A O 1
ATOM 771 N N . ASP A 1 103 ? 3.504 -10.406 20.828 1 93.75 103 ASP A N 1
ATOM 772 C CA . ASP A 1 103 ? 3.867 -11.414 21.812 1 93.75 103 ASP A CA 1
ATOM 773 C C . ASP A 1 103 ? 5.242 -11.133 22.422 1 93.75 103 ASP A C 1
ATOM 775 O O . ASP A 1 103 ? 6.266 -11.508 21.844 1 93.75 103 ASP A O 1
ATOM 779 N N . HIS A 1 104 ? 5.195 -10.578 23.594 1 93.44 104 HIS A N 1
ATOM 780 C CA . HIS A 1 104 ? 6.422 -10.094 24.219 1 93.44 104 HIS A CA 1
ATOM 781 C C . HIS A 1 104 ? 7.379 -11.242 24.531 1 93.44 104 HIS A C 1
ATOM 783 O O . HIS A 1 104 ? 8.602 -11.07 24.5 1 93.44 104 HIS A O 1
ATOM 789 N N . SER A 1 105 ? 6.816 -12.391 24.734 1 93.44 105 SER A N 1
ATOM 790 C CA . SER A 1 105 ? 7.656 -13.555 25.031 1 93.44 105 SER A CA 1
ATOM 791 C C . SER A 1 105 ? 8.414 -14.008 23.781 1 93.44 105 SER A C 1
ATOM 793 O O . SER A 1 105 ? 9.609 -14.328 23.859 1 93.44 105 SER A O 1
ATOM 795 N N . GLN A 1 106 ? 7.766 -13.969 22.703 1 94.06 106 GLN A N 1
ATOM 796 C CA . GLN A 1 106 ? 8.406 -14.352 21.453 1 94.06 106 GLN A CA 1
ATOM 797 C C . GLN A 1 106 ? 9.477 -13.344 21.047 1 94.06 106 GLN A C 1
ATOM 799 O O . GLN A 1 106 ? 10.531 -13.727 20.531 1 94.06 106 GLN A O 1
ATOM 804 N N . VAL A 1 107 ? 9.195 -12.078 21.297 1 95.62 107 VAL A N 1
ATOM 805 C CA . VAL A 1 107 ? 10.156 -11.031 20.969 1 95.62 107 VAL A CA 1
ATOM 806 C C . VAL A 1 107 ? 11.422 -11.211 21.812 1 95.62 107 VAL A C 1
ATOM 808 O O . VAL A 1 107 ? 12.531 -11.102 21.297 1 95.62 107 VAL A O 1
ATOM 811 N N . ALA A 1 108 ? 11.227 -11.562 23.062 1 95 108 ALA A N 1
ATOM 812 C CA . ALA A 1 108 ? 12.359 -11.766 23.953 1 95 108 ALA A CA 1
ATOM 813 C C . ALA A 1 108 ? 13.188 -12.977 23.516 1 95 108 ALA A C 1
ATOM 815 O O . ALA A 1 108 ? 14.422 -12.906 23.484 1 95 108 ALA A O 1
ATOM 816 N N . GLU A 1 109 ? 12.508 -13.984 23.156 1 95.75 109 GLU A N 1
ATOM 817 C CA . GLU A 1 109 ? 13.188 -15.203 22.734 1 95.75 109 GLU A CA 1
ATOM 818 C C . GLU A 1 109 ? 14.016 -14.961 21.469 1 95.75 109 GLU A C 1
ATOM 820 O O . GLU A 1 109 ? 15.18 -15.359 21.406 1 95.75 109 GLU A O 1
ATOM 825 N N . GLN A 1 110 ? 13.383 -14.305 20.5 1 95.75 110 GLN A N 1
ATOM 826 C CA . GLN A 1 110 ? 14.078 -14.039 19.25 1 95.75 110 GLN A CA 1
ATOM 827 C C . GLN A 1 110 ? 15.203 -13.023 19.453 1 95.75 110 GLN A C 1
ATOM 829 O O . GLN A 1 110 ? 16.234 -13.094 18.781 1 95.75 110 GLN A O 1
ATOM 834 N N . SER A 1 111 ? 14.992 -12.062 20.359 1 96.38 111 SER A N 1
ATOM 835 C CA . SER A 1 111 ? 16.031 -11.094 20.688 1 96.38 111 SER A CA 1
ATOM 836 C C . SER A 1 111 ? 17.25 -11.773 21.281 1 96.38 111 SER A C 1
ATOM 838 O O . SER A 1 111 ? 18.391 -11.469 20.922 1 96.38 111 SER A O 1
ATOM 840 N N . ALA A 1 112 ? 17.016 -12.703 22.172 1 95.69 112 ALA A N 1
ATOM 841 C CA . ALA A 1 112 ? 18.109 -13.469 22.781 1 95.69 112 ALA A CA 1
ATOM 842 C C . ALA A 1 112 ? 18.844 -14.289 21.719 1 95.69 112 ALA A C 1
ATOM 844 O O . ALA A 1 112 ? 20.078 -14.414 21.781 1 95.69 112 ALA A O 1
ATOM 845 N N . GLY A 1 113 ? 18.062 -14.797 20.828 1 94.19 113 GLY A N 1
ATOM 846 C CA . GLY A 1 113 ? 18.656 -15.555 19.734 1 94.19 113 GLY A CA 1
ATOM 847 C C . GLY A 1 113 ? 19.594 -14.727 18.875 1 94.19 113 GLY A C 1
ATOM 848 O O . GLY A 1 113 ? 20.688 -15.172 18.531 1 94.19 113 GLY A O 1
ATOM 849 N N . VAL A 1 114 ? 19.188 -13.531 18.594 1 94.88 114 VAL A N 1
ATOM 850 C CA . VAL A 1 114 ? 20 -12.633 17.781 1 94.88 114 VAL A CA 1
ATOM 851 C C . VAL A 1 114 ? 21.297 -12.297 18.516 1 94.88 114 VAL A C 1
ATOM 853 O O . VAL A 1 114 ? 22.359 -12.289 17.922 1 94.88 114 VAL A O 1
ATOM 856 N N . LEU A 1 115 ? 21.219 -12.086 19.812 1 94.19 115 LEU A N 1
ATOM 857 C CA . LEU A 1 115 ? 22.391 -11.727 20.609 1 94.19 115 LEU A CA 1
ATOM 858 C C . LEU A 1 115 ? 23.359 -12.898 20.688 1 94.19 115 LEU A C 1
ATOM 860 O O . LEU A 1 115 ? 24.578 -12.695 20.594 1 94.19 115 LEU A O 1
ATOM 864 N N . GLN A 1 116 ? 22.859 -14.047 20.75 1 93 116 GLN A N 1
ATOM 865 C CA . GLN A 1 116 ? 23.703 -15.234 20.812 1 93 116 GLN A CA 1
ATOM 866 C C . GLN A 1 116 ? 24.453 -15.445 19.484 1 93 116 GLN A C 1
ATOM 868 O O . GLN A 1 116 ? 25.641 -15.766 19.5 1 93 116 GLN A O 1
ATOM 873 N N . LEU A 1 117 ? 23.734 -15.227 18.438 1 91.5 117 LEU A N 1
ATOM 874 C CA . LEU A 1 117 ? 24.328 -15.445 17.109 1 91.5 117 LEU A CA 1
ATOM 875 C C . LEU A 1 117 ? 25.375 -14.375 16.797 1 91.5 117 LEU A C 1
ATOM 877 O O . LEU A 1 117 ? 26.328 -14.633 16.078 1 91.5 117 LEU A O 1
ATOM 881 N N . ARG A 1 118 ? 25.156 -13.195 17.25 1 89 118 ARG A N 1
ATOM 882 C CA . ARG A 1 118 ? 26.094 -12.102 17.016 1 89 118 ARG A CA 1
ATOM 883 C C . ARG A 1 118 ? 27.438 -12.383 17.688 1 89 118 ARG A C 1
ATOM 885 O O . ARG A 1 118 ? 28.484 -11.977 17.188 1 89 118 ARG A O 1
ATOM 892 N N . GLN A 1 119 ? 27.438 -13.07 18.719 1 84.69 119 GLN A N 1
ATOM 893 C CA . GLN A 1 119 ? 28.656 -13.367 19.469 1 84.69 119 GLN A CA 1
ATOM 894 C C . GLN A 1 119 ? 29.422 -14.531 18.844 1 84.69 119 GLN A C 1
ATOM 896 O O . GLN A 1 119 ? 30.609 -14.719 19.094 1 84.69 119 GLN A O 1
ATOM 901 N N . GLN A 1 120 ? 28.766 -15.25 18 1 77.94 120 GLN A N 1
ATOM 902 C CA . GLN A 1 120 ? 29.422 -16.391 17.375 1 77.94 120 GLN A CA 1
ATOM 903 C C . GLN A 1 120 ? 29.797 -16.078 15.922 1 77.94 120 GLN A C 1
ATOM 905 O O . GLN A 1 120 ? 29.094 -15.312 15.25 1 77.94 120 GLN A O 1
ATOM 910 N N . PRO A 1 121 ? 31.094 -16.312 15.586 1 64.69 121 PRO A N 1
ATOM 911 C CA . PRO A 1 121 ? 31.5 -16.094 14.195 1 64.69 121 PRO A CA 1
ATOM 912 C C . PRO A 1 121 ? 30.672 -16.906 13.203 1 64.69 121 PRO A C 1
ATOM 914 O O . PRO A 1 121 ? 30.797 -18.125 13.148 1 64.69 121 PRO A O 1
ATOM 917 N N . ARG A 1 122 ? 29.5 -16.609 13 1 67.06 122 ARG A N 1
ATOM 918 C CA . ARG A 1 122 ? 28.75 -17.484 12.094 1 67.06 122 ARG A CA 1
ATOM 919 C C . ARG A 1 122 ? 28.438 -16.766 10.781 1 67.06 122 ARG A C 1
ATOM 921 O O . ARG A 1 122 ? 28.734 -15.578 10.625 1 67.06 122 ARG A O 1
ATOM 928 N N . GLU A 1 123 ? 27.844 -17.562 9.836 1 82.38 123 GLU A N 1
ATOM 929 C CA . GLU A 1 123 ? 27.422 -17.234 8.477 1 82.38 123 GLU A CA 1
ATOM 930 C C . GLU A 1 123 ? 26.375 -16.109 8.477 1 82.38 123 GLU A C 1
ATOM 932 O O . GLU A 1 123 ? 25.469 -16.109 9.305 1 82.38 123 GLU A O 1
ATOM 937 N N . ALA A 1 124 ? 26.656 -15.086 7.762 1 85.62 124 ALA A N 1
ATOM 938 C CA . ALA A 1 124 ? 25.781 -13.93 7.582 1 85.62 124 ALA A CA 1
ATOM 939 C C . ALA A 1 124 ? 24.344 -14.359 7.355 1 85.62 124 ALA A C 1
ATOM 941 O O . ALA A 1 124 ? 23.406 -13.711 7.848 1 85.62 124 ALA A O 1
ATOM 942 N N . ALA A 1 125 ? 24.172 -15.531 6.773 1 89.81 125 ALA A N 1
ATOM 943 C CA . ALA A 1 125 ? 22.828 -16.016 6.426 1 89.81 125 ALA A CA 1
ATOM 944 C C . ALA A 1 125 ? 22.016 -16.344 7.676 1 89.81 125 ALA A C 1
ATOM 946 O O . ALA A 1 125 ? 20.828 -16.078 7.738 1 89.81 125 ALA A O 1
ATOM 947 N N . VAL A 1 126 ? 22.688 -16.844 8.625 1 91.75 126 VAL A N 1
ATOM 948 C CA . VAL A 1 126 ? 22 -17.266 9.844 1 91.75 126 VAL A CA 1
ATOM 949 C C . VAL A 1 126 ? 21.562 -16.047 10.648 1 91.75 126 VAL A C 1
ATOM 951 O O . VAL A 1 126 ? 20.453 -16.031 11.188 1 91.75 126 VAL A O 1
ATOM 954 N N . LEU A 1 127 ? 22.391 -15.062 10.742 1 92.75 127 LEU A N 1
ATOM 955 C CA . LEU A 1 127 ? 22.047 -13.836 11.461 1 92.75 127 LEU A CA 1
ATOM 956 C C . LEU A 1 127 ? 20.906 -13.109 10.773 1 92.75 127 LEU A C 1
ATOM 958 O O . LEU A 1 127 ? 19.969 -12.641 11.438 1 92.75 127 LEU A O 1
ATOM 962 N N . LEU A 1 128 ? 20.984 -13.031 9.43 1 92.94 128 LEU A N 1
ATOM 963 C CA . LEU A 1 128 ? 19.938 -12.375 8.664 1 92.94 128 LEU A CA 1
ATOM 964 C C . LEU A 1 128 ? 18.594 -13.07 8.883 1 92.94 128 LEU A C 1
ATOM 966 O O . LEU A 1 128 ? 17.562 -12.406 9.031 1 92.94 128 LEU A O 1
ATOM 970 N N . GLN A 1 129 ? 18.594 -14.344 8.945 1 91.88 129 GLN A N 1
ATOM 971 C CA . GLN A 1 129 ? 17.375 -15.109 9.172 1 91.88 129 GLN A CA 1
ATOM 972 C C . GLN A 1 129 ? 16.828 -14.867 10.57 1 91.88 129 GLN A C 1
ATOM 974 O O . GLN A 1 129 ? 15.617 -14.766 10.758 1 91.88 129 GLN A O 1
ATOM 979 N N . ALA A 1 130 ? 17.703 -14.828 11.508 1 93.75 130 ALA A N 1
ATOM 980 C CA . ALA A 1 130 ? 17.297 -14.562 12.883 1 93.75 130 ALA A CA 1
ATOM 981 C C . ALA A 1 130 ? 16.672 -13.172 13 1 93.75 130 ALA A C 1
ATOM 983 O O . ALA A 1 130 ? 15.672 -12.992 13.703 1 93.75 130 ALA A O 1
ATOM 984 N N . GLU A 1 131 ? 17.266 -12.227 12.336 1 94.19 131 GLU A N 1
ATOM 985 C CA . GLU A 1 131 ? 16.734 -10.867 12.352 1 94.19 131 GLU A CA 1
ATOM 986 C C . GLU A 1 131 ? 15.375 -10.805 11.648 1 94.19 131 GLU A C 1
ATOM 988 O O . GLU A 1 131 ? 14.492 -10.047 12.055 1 94.19 131 GLU A O 1
ATOM 993 N N . ASP A 1 132 ? 15.242 -11.602 10.648 1 93.12 132 ASP A N 1
ATOM 994 C CA . ASP A 1 132 ? 13.953 -11.68 9.969 1 93.12 132 ASP A CA 1
ATOM 995 C C . ASP A 1 132 ? 12.891 -12.297 10.875 1 93.12 132 ASP A C 1
ATOM 997 O O . ASP A 1 132 ? 11.742 -11.852 10.883 1 93.12 132 ASP A O 1
ATOM 1001 N N . ARG A 1 133 ? 13.25 -13.289 11.594 1 93.38 133 ARG A N 1
ATOM 1002 C CA . ARG A 1 133 ? 12.344 -13.898 12.555 1 93.38 133 ARG A CA 1
ATOM 1003 C C . ARG A 1 133 ? 11.938 -12.898 13.633 1 93.38 133 ARG A C 1
ATOM 1005 O O . ARG A 1 133 ? 10.773 -12.867 14.047 1 93.38 133 ARG A O 1
ATOM 1012 N N . LEU A 1 134 ? 12.93 -12.172 14.062 1 95.69 134 LEU A N 1
ATOM 1013 C CA . LEU A 1 134 ? 12.656 -11.133 15.055 1 95.69 134 LEU A CA 1
ATOM 1014 C C . LEU A 1 134 ? 11.695 -10.086 14.492 1 95.69 134 LEU A C 1
ATOM 1016 O O . LEU A 1 134 ? 10.781 -9.641 15.188 1 95.69 134 LEU A O 1
ATOM 1020 N N . ARG A 1 135 ? 11.859 -9.68 13.227 1 94.19 135 ARG A N 1
ATOM 1021 C CA . ARG A 1 135 ? 10.945 -8.758 12.562 1 94.19 135 ARG A CA 1
ATOM 1022 C C . ARG A 1 135 ? 9.523 -9.305 12.57 1 94.19 135 ARG A C 1
ATOM 1024 O O . ARG A 1 135 ? 8.57 -8.57 12.844 1 94.19 135 ARG A O 1
ATOM 1031 N N . TYR A 1 136 ? 9.445 -10.578 12.312 1 92.31 136 TYR A N 1
ATOM 1032 C CA . TYR A 1 136 ? 8.141 -11.234 12.281 1 92.31 136 TYR A CA 1
ATOM 1033 C C . TYR A 1 136 ? 7.512 -11.258 13.672 1 92.31 136 TYR A C 1
ATOM 1035 O O . TYR A 1 136 ? 6.312 -11.031 13.82 1 92.31 136 TYR A O 1
ATOM 1043 N N . ALA A 1 137 ? 8.352 -11.492 14.648 1 94.25 137 ALA A N 1
ATOM 1044 C CA . ALA A 1 137 ? 7.863 -11.57 16.031 1 94.25 137 ALA A CA 1
ATOM 1045 C C . ALA A 1 137 ? 7.371 -10.211 16.516 1 94.25 137 ALA A C 1
ATOM 1047 O O . ALA A 1 137 ? 6.531 -10.125 17.406 1 94.25 137 ALA A O 1
ATOM 1048 N N . LEU A 1 138 ? 7.82 -9.133 15.938 1 95.62 138 LEU A N 1
ATOM 1049 C CA . LEU A 1 138 ? 7.512 -7.773 16.375 1 95.62 138 LEU A CA 1
ATOM 1050 C C . LEU A 1 138 ? 6.227 -7.273 15.719 1 95.62 138 LEU A C 1
ATOM 1052 O O . LEU A 1 138 ? 5.781 -6.16 15.992 1 95.62 138 LEU A O 1
ATOM 1056 N N . VAL A 1 139 ? 5.57 -8.125 14.898 1 93.56 139 VAL A N 1
ATOM 1057 C CA . VAL A 1 139 ? 4.32 -7.738 14.25 1 93.56 139 VAL A CA 1
ATOM 1058 C C . VAL A 1 139 ? 3.145 -8.031 15.18 1 93.56 139 VAL A C 1
ATOM 1060 O O . VAL A 1 139 ? 2.883 -9.188 15.523 1 93.56 139 VAL A O 1
ATOM 1063 N N . PRO A 1 140 ? 2.463 -6.934 15.578 1 95.25 140 PRO A N 1
ATOM 1064 C CA . PRO A 1 140 ? 1.282 -7.191 16.406 1 95.25 140 PRO A CA 1
ATOM 1065 C C . PRO A 1 140 ? 0.193 -7.957 15.656 1 95.25 140 PRO A C 1
ATOM 1067 O O . PRO A 1 140 ? 0.022 -7.77 14.453 1 95.25 140 PRO A O 1
ATOM 1070 N N . ARG A 1 141 ? -0.546 -8.734 16.281 1 93.44 141 ARG A N 1
ATOM 1071 C CA . ARG A 1 141 ? -1.578 -9.57 15.672 1 93.44 141 ARG A CA 1
ATOM 1072 C C . ARG A 1 141 ? -2.664 -8.711 15.031 1 93.44 141 ARG A C 1
ATOM 1074 O O . ARG A 1 141 ? -3.221 -9.086 13.992 1 93.44 141 ARG A O 1
ATOM 1081 N N . TYR A 1 142 ? -3 -7.586 15.719 1 95.75 142 TYR A N 1
ATOM 1082 C CA . TYR A 1 142 ? -4.035 -6.742 15.141 1 95.75 142 TYR A CA 1
ATOM 1083 C C . TYR A 1 142 ? -3.58 -6.156 13.805 1 95.75 142 TYR A C 1
ATOM 1085 O O . TYR A 1 142 ? -4.406 -5.766 12.977 1 95.75 142 TYR A O 1
ATOM 1093 N N . ARG A 1 143 ? -2.266 -5.961 13.578 1 94.5 143 ARG A N 1
ATOM 1094 C CA . ARG A 1 143 ? -1.782 -5.5 12.281 1 94.5 143 ARG A CA 1
ATOM 1095 C C . ARG A 1 143 ? -2.127 -6.5 11.188 1 94.5 143 ARG A C 1
ATOM 1097 O O . ARG A 1 143 ? -2.486 -6.109 10.07 1 94.5 143 ARG A O 1
ATOM 1104 N N . SER A 1 144 ? -1.974 -7.785 11.5 1 90.81 144 SER A N 1
ATOM 1105 C CA . SER A 1 144 ? -2.338 -8.836 10.555 1 90.81 144 SER A CA 1
ATOM 1106 C C . SER A 1 144 ? -3.822 -8.781 10.211 1 90.81 144 SER A C 1
ATOM 1108 O O . SER A 1 144 ? -4.207 -8.969 9.055 1 90.81 144 SER A O 1
ATOM 1110 N N . LEU A 1 145 ? -4.594 -8.555 11.172 1 93.19 145 LEU A N 1
ATOM 1111 C CA . LEU A 1 145 ? -6.027 -8.383 10.953 1 93.19 145 LEU A CA 1
ATOM 1112 C C . LEU A 1 145 ? -6.293 -7.227 9.992 1 93.19 145 LEU A C 1
ATOM 1114 O O . LEU A 1 145 ? -7.035 -7.383 9.023 1 93.19 145 LEU A O 1
ATOM 1118 N N . PHE A 1 146 ? -5.641 -6.047 10.25 1 94.81 146 PHE A N 1
ATOM 1119 C CA . PHE A 1 146 ? -5.824 -4.871 9.406 1 94.81 146 PHE A CA 1
ATOM 1120 C C . PHE A 1 146 ? -5.359 -5.152 7.98 1 94.81 146 PHE A C 1
ATOM 1122 O O . PHE A 1 146 ? -6.004 -4.73 7.02 1 94.81 146 PHE A O 1
ATOM 1129 N N . HIS A 1 147 ? -4.309 -5.879 7.945 1 91.12 147 HIS A N 1
ATOM 1130 C CA . HIS A 1 147 ? -3.752 -6.227 6.645 1 91.12 147 HIS A CA 1
ATOM 1131 C C . HIS A 1 147 ? -4.73 -7.066 5.832 1 91.12 147 HIS A C 1
ATOM 1133 O O . HIS A 1 147 ? -4.965 -6.793 4.652 1 91.12 147 HIS A O 1
ATOM 1139 N N . HIS A 1 148 ? -5.309 -8.031 6.379 1 89.5 148 HIS A N 1
ATOM 1140 C CA . HIS A 1 148 ? -6.273 -8.883 5.699 1 89.5 148 HIS A CA 1
ATOM 1141 C C . HIS A 1 148 ? -7.539 -8.109 5.336 1 89.5 148 HIS A C 1
ATOM 1143 O O . HIS A 1 148 ? -8.117 -8.328 4.266 1 89.5 148 HIS A O 1
ATOM 1149 N N . ILE A 1 149 ? -7.957 -7.25 6.215 1 92.31 149 ILE A N 1
ATOM 1150 C CA . ILE A 1 149 ? -9.133 -6.434 5.945 1 92.31 149 ILE A CA 1
ATOM 1151 C C . ILE A 1 149 ? -8.883 -5.543 4.734 1 92.31 149 ILE A C 1
ATOM 1153 O O . ILE A 1 149 ? -9.781 -5.328 3.914 1 92.31 149 ILE A O 1
ATOM 1157 N N . SER A 1 150 ? -7.656 -5.02 4.613 1 90.38 150 SER A N 1
ATOM 1158 C CA . SER A 1 150 ? -7.312 -4.113 3.525 1 90.38 150 SER A CA 1
ATOM 1159 C C . SER A 1 150 ? -7.457 -4.797 2.17 1 90.38 150 SER A C 1
ATOM 1161 O O . SER A 1 150 ? -7.609 -4.129 1.145 1 90.38 150 SER A O 1
ATOM 1163 N N . LYS A 1 151 ? -7.422 -6.117 2.188 1 83.81 151 LYS A N 1
ATOM 1164 C CA . LYS A 1 151 ? -7.504 -6.875 0.941 1 83.81 151 LYS A CA 1
ATOM 1165 C C . LYS A 1 151 ? -8.953 -7.062 0.506 1 83.81 151 LYS A C 1
ATOM 1167 O O . LYS A 1 151 ? -9.227 -7.426 -0.641 1 83.81 151 LYS A O 1
ATOM 1172 N N . MET A 1 152 ? -9.805 -6.762 1.384 1 84.19 152 MET A N 1
ATOM 1173 C CA . MET A 1 152 ? -11.234 -6.898 1.087 1 84.19 152 MET A CA 1
ATOM 1174 C C . MET A 1 152 ? -11.742 -5.695 0.306 1 84.19 152 MET A C 1
ATOM 1176 O O . MET A 1 152 ? -11.125 -4.629 0.327 1 84.19 152 MET A O 1
ATOM 1180 N N . GLU A 1 153 ? -12.844 -5.953 -0.376 1 82.75 153 GLU A N 1
ATOM 1181 C CA . GLU A 1 153 ? -13.5 -4.832 -1.04 1 82.75 153 GLU A CA 1
ATOM 1182 C C . GLU A 1 153 ? -13.945 -3.777 -0.031 1 82.75 153 GLU A C 1
ATOM 1184 O O . GLU A 1 153 ? -14.664 -4.086 0.922 1 82.75 153 GLU A O 1
ATOM 1189 N N . GLY A 1 154 ? -13.453 -2.625 -0.222 1 86.81 154 GLY A N 1
ATOM 1190 C CA . GLY A 1 154 ? -13.789 -1.535 0.68 1 86.81 154 GLY A CA 1
ATOM 1191 C C . GLY A 1 154 ? -13.047 -1.604 2.002 1 86.81 154 GLY A C 1
ATOM 1192 O O . GLY A 1 154 ? -13.367 -0.865 2.936 1 86.81 154 GLY A O 1
ATOM 1193 N N . GLY A 1 155 ? -12.18 -2.484 2.094 1 91.12 155 GLY A N 1
ATOM 1194 C CA . GLY A 1 155 ? -11.484 -2.723 3.348 1 91.12 155 GLY A CA 1
ATOM 1195 C C . GLY A 1 155 ? -10.68 -1.526 3.82 1 91.12 155 GLY A C 1
ATOM 1196 O O . GLY A 1 155 ? -10.703 -1.185 5.004 1 91.12 155 GLY A O 1
ATOM 1197 N N . VAL A 1 156 ? -10 -0.841 2.92 1 91.81 156 VAL A N 1
ATOM 1198 C CA . VAL A 1 156 ? -9.172 0.307 3.275 1 91.81 156 VAL A CA 1
ATOM 1199 C C . VAL A 1 156 ? -10.055 1.438 3.799 1 91.81 156 VAL A C 1
ATOM 1201 O O . VAL A 1 156 ? -9.719 2.094 4.785 1 91.81 156 VAL A O 1
ATOM 1204 N N . ARG A 1 157 ? -11.18 1.649 3.164 1 91.38 157 ARG A N 1
ATOM 1205 C CA . ARG A 1 157 ? -12.133 2.652 3.623 1 91.38 157 ARG A CA 1
ATOM 1206 C C . ARG A 1 157 ? -12.625 2.338 5.031 1 91.38 157 ARG A C 1
ATOM 1208 O O . ARG A 1 157 ? -12.766 3.24 5.859 1 91.38 157 ARG A O 1
ATOM 1215 N N . PHE A 1 158 ? -12.891 1.055 5.223 1 95.44 158 PHE A N 1
ATOM 1216 C CA . PHE A 1 158 ? -13.297 0.614 6.555 1 95.44 158 PHE A CA 1
ATOM 1217 C C . PHE A 1 158 ? -12.227 0.965 7.586 1 95.44 158 PHE A C 1
ATOM 1219 O O . PHE A 1 158 ? -12.547 1.463 8.664 1 95.44 158 PHE A O 1
ATOM 1226 N N . LEU A 1 159 ? -10.977 0.744 7.273 1 96.88 159 LEU A N 1
ATOM 1227 C CA . LEU A 1 159 ? -9.875 0.979 8.203 1 96.88 159 LEU A CA 1
ATOM 1228 C C . LEU A 1 159 ? -9.703 2.471 8.469 1 96.88 159 LEU A C 1
ATOM 1230 O O . LEU A 1 159 ? -9.328 2.865 9.578 1 96.88 159 LEU A O 1
ATOM 1234 N N . VAL A 1 160 ? -9.922 3.312 7.488 1 96.19 160 VAL A N 1
ATOM 1235 C CA . VAL A 1 160 ? -9.883 4.758 7.684 1 96.19 160 VAL A CA 1
ATOM 1236 C C . VAL A 1 160 ? -10.953 5.176 8.695 1 96.19 160 VAL A C 1
ATOM 1238 O O . VAL A 1 160 ? -10.68 5.957 9.609 1 96.19 160 VAL A O 1
ATOM 1241 N N . ARG A 1 161 ? -12.125 4.598 8.562 1 95.81 161 ARG A N 1
ATOM 1242 C CA . ARG A 1 161 ? -13.211 4.891 9.484 1 95.81 161 ARG A CA 1
ATOM 1243 C C . ARG A 1 161 ? -12.898 4.363 10.883 1 95.81 161 ARG A C 1
ATOM 1245 O O . ARG A 1 161 ? -13.203 5.023 11.883 1 95.81 161 ARG A O 1
ATOM 1252 N N . LEU A 1 162 ? -12.344 3.205 10.852 1 97.44 162 LEU A N 1
ATOM 1253 C CA . LEU A 1 162 ? -11.969 2.607 12.125 1 97.44 162 LEU A CA 1
ATOM 1254 C C . LEU A 1 162 ? -10.992 3.506 12.883 1 97.44 162 LEU A C 1
ATOM 1256 O O . LEU A 1 162 ? -11.156 3.734 14.086 1 97.44 162 LEU A O 1
ATOM 1260 N N . ARG A 1 163 ? -9.977 4.027 12.227 1 97.69 163 ARG A N 1
ATOM 1261 C CA . ARG A 1 163 ? -9.008 4.895 12.891 1 97.69 163 ARG A CA 1
ATOM 1262 C C . ARG A 1 163 ? -9.664 6.203 13.328 1 97.69 163 ARG A C 1
ATOM 1264 O O . ARG A 1 163 ? -9.312 6.762 14.367 1 97.69 163 ARG A O 1
ATOM 1271 N N . ALA A 1 164 ? -10.594 6.727 12.484 1 96.75 164 ALA A N 1
ATOM 1272 C CA . ALA A 1 164 ? -11.336 7.922 12.875 1 96.75 164 ALA A CA 1
ATOM 1273 C C . ALA A 1 164 ? -12.062 7.707 14.203 1 96.75 164 ALA A C 1
ATOM 1275 O O . ALA A 1 164 ? -12.031 8.57 15.078 1 96.75 164 ALA A O 1
ATOM 1276 N N . ASP A 1 165 ? -12.672 6.559 14.32 1 97 165 ASP A N 1
ATOM 1277 C CA . ASP A 1 165 ? -13.367 6.211 15.555 1 97 165 ASP A CA 1
ATOM 1278 C C . ASP A 1 165 ? -12.391 6.129 16.719 1 97 165 ASP A C 1
ATOM 1280 O O . ASP A 1 165 ? -12.703 6.551 17.844 1 97 165 ASP A O 1
ATOM 1284 N N . LEU A 1 166 ? -11.281 5.59 16.438 1 97 166 LEU A N 1
ATOM 1285 C CA . LEU A 1 166 ? -10.258 5.461 17.469 1 97 166 LEU A CA 1
ATOM 1286 C C . LEU A 1 166 ? -9.789 6.832 17.953 1 97 166 LEU A C 1
ATOM 1288 O O . LEU A 1 166 ? -9.672 7.07 19.156 1 97 166 LEU A O 1
ATOM 1292 N N . LEU A 1 167 ? -9.562 7.707 17.047 1 96 167 LEU A N 1
ATOM 1293 C CA . LEU A 1 167 ? -9.133 9.062 17.375 1 96 167 LEU A CA 1
ATOM 1294 C C . LEU A 1 167 ? -10.211 9.789 18.172 1 96 167 LEU A C 1
ATOM 1296 O O . LEU A 1 167 ? -9.898 10.477 19.141 1 96 167 LEU A O 1
ATOM 1300 N N . GLU A 1 168 ? -11.422 9.586 17.75 1 94.88 168 GLU A N 1
ATOM 1301 C CA . GLU A 1 168 ? -12.539 10.195 18.453 1 94.88 168 GLU A CA 1
ATOM 1302 C C . GLU A 1 168 ? -12.648 9.656 19.891 1 94.88 168 GLU A C 1
ATOM 1304 O O . GLU A 1 168 ? -12.859 10.414 20.828 1 94.88 168 GLU A O 1
ATOM 1309 N N . ALA A 1 169 ? -12.5 8.406 19.984 1 95.38 169 ALA A N 1
ATOM 1310 C CA . ALA A 1 169 ? -12.562 7.773 21.297 1 95.38 169 ALA A CA 1
ATOM 1311 C C . ALA A 1 169 ? -11.461 8.305 22.219 1 95.38 169 ALA A C 1
ATOM 1313 O O . ALA A 1 169 ? -11.688 8.516 23.406 1 95.38 169 ALA A O 1
ATOM 1314 N N . GLN A 1 170 ? -10.312 8.516 21.688 1 94.31 170 GLN A N 1
ATOM 1315 C CA . GLN A 1 170 ? -9.203 9.062 22.453 1 94.31 170 GLN A CA 1
ATOM 1316 C C . GLN A 1 170 ? -9.461 10.508 22.859 1 94.31 170 GLN A C 1
ATOM 1318 O O . GLN A 1 170 ? -9.18 10.906 23.984 1 94.31 170 GLN A O 1
ATOM 1323 N N . ALA A 1 171 ? -10 11.25 21.984 1 90.88 171 ALA A N 1
ATOM 1324 C CA . ALA A 1 171 ? -10.312 12.656 22.25 1 90.88 171 ALA A CA 1
ATOM 1325 C C . ALA A 1 171 ? -11.344 12.781 23.359 1 90.88 171 ALA A C 1
ATOM 1327 O O . ALA A 1 171 ? -11.25 13.695 24.188 1 90.88 171 ALA A O 1
ATOM 1328 N N . LEU A 1 172 ? -12.281 11.781 23.375 1 93 172 LEU A N 1
ATOM 1329 C CA . LEU A 1 172 ? -13.336 11.789 24.391 1 93 172 LEU A CA 1
ATOM 1330 C C . LEU A 1 172 ? -12.875 11.086 25.656 1 93 172 LEU A C 1
ATOM 1332 O O . LEU A 1 172 ? -13.664 10.898 26.594 1 93 172 LEU A O 1
ATOM 1336 N N . LYS A 1 173 ? -11.625 10.57 25.672 1 92.75 173 LYS A N 1
ATOM 1337 C CA . LYS A 1 173 ? -11.008 9.898 26.812 1 92.75 173 LYS A CA 1
ATOM 1338 C C . LYS A 1 173 ? -11.758 8.625 27.188 1 92.75 173 LYS A C 1
ATOM 1340 O O . LYS A 1 173 ? -11.875 8.281 28.359 1 92.75 173 LYS A O 1
ATOM 1345 N N . LEU A 1 174 ? -12.391 8.047 26.188 1 92.69 174 LEU A N 1
ATOM 1346 C CA . LEU A 1 174 ? -13.078 6.781 26.391 1 92.69 174 LEU A CA 1
ATOM 1347 C C . LEU A 1 174 ? -12.086 5.621 26.422 1 92.69 174 LEU A C 1
ATOM 1349 O O . LEU A 1 174 ? -12.352 4.59 27.047 1 92.69 174 LEU A O 1
ATOM 1353 N N .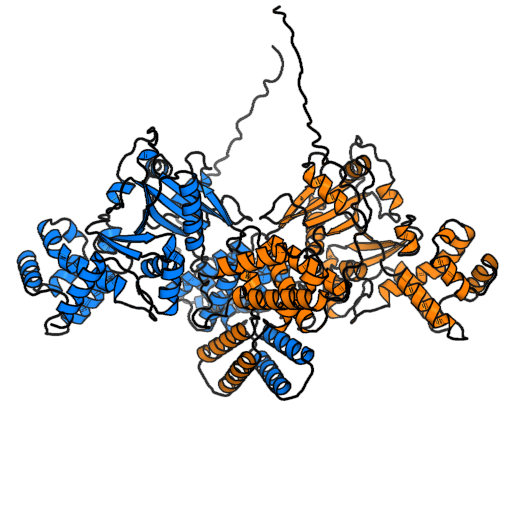 VAL A 1 175 ? -11.047 5.75 25.625 1 90.38 175 VAL A N 1
ATOM 1354 C CA . VAL A 1 175 ? -9.977 4.758 25.609 1 90.38 175 VAL A CA 1
ATOM 1355 C C . VAL A 1 175 ? -8.617 5.457 25.734 1 90.38 175 VAL A C 1
ATOM 1357 O O . VAL A 1 175 ? -8.43 6.551 25.203 1 90.38 175 VAL A O 1
ATOM 1360 N N . ASP A 1 176 ? -7.789 4.887 26.625 1 87.44 176 ASP A N 1
ATOM 1361 C CA . ASP A 1 176 ? -6.453 5.449 26.812 1 87.44 176 ASP A CA 1
ATOM 1362 C C . ASP A 1 176 ? -5.441 4.363 27.156 1 87.44 176 ASP A C 1
ATOM 1364 O O . ASP A 1 176 ? -5.816 3.221 27.422 1 87.44 176 ASP A O 1
ATOM 1368 N N . GLY A 1 177 ? -4.176 4.746 26.984 1 90.81 177 GLY A N 1
ATOM 1369 C CA . GLY A 1 177 ? -3.125 3.812 27.359 1 90.81 177 GLY A CA 1
ATOM 1370 C C . GLY A 1 177 ? -2.096 3.613 26.266 1 90.81 177 GLY A C 1
ATOM 1371 O O . GLY A 1 177 ? -2.328 3.984 25.109 1 90.81 177 GLY A O 1
ATOM 1372 N N . PRO A 1 178 ? -1.082 3.076 26.641 1 93.25 178 PRO A N 1
ATOM 1373 C CA . PRO A 1 178 ? 0.024 2.902 25.703 1 93.25 178 PRO A CA 1
ATOM 1374 C C . PRO A 1 178 ? -0.308 1.925 24.578 1 93.25 178 PRO A C 1
ATOM 1376 O O . PRO A 1 178 ? 0.141 2.107 23.438 1 93.25 178 PRO A O 1
ATOM 1379 N N . HIS A 1 179 ? -1.13 0.892 24.891 1 95.38 179 HIS A N 1
ATOM 1380 C CA . HIS A 1 179 ? -1.488 -0.099 23.875 1 95.38 179 HIS A CA 1
ATOM 1381 C C . HIS A 1 179 ? -2.318 0.526 22.766 1 95.38 179 HIS A C 1
ATOM 1383 O O . HIS A 1 179 ? -2.119 0.218 21.594 1 95.38 179 HIS A O 1
ATOM 1389 N N . VAL A 1 180 ? -3.211 1.384 23.141 1 95.75 180 VAL A N 1
ATOM 1390 C CA . VAL A 1 180 ? -4.078 2.049 22.172 1 95.75 180 VAL A CA 1
ATOM 1391 C C . VAL A 1 180 ? -3.254 3.012 21.312 1 95.75 180 VAL A C 1
ATOM 1393 O O . VAL A 1 180 ? -3.447 3.096 20.094 1 95.75 180 VAL A O 1
ATOM 1396 N N . ARG A 1 181 ? -2.34 3.705 21.906 1 94.19 181 ARG A N 1
ATOM 1397 C CA . ARG A 1 181 ? -1.466 4.617 21.172 1 94.19 181 ARG A CA 1
ATOM 1398 C C . ARG A 1 181 ? -0.611 3.865 20.156 1 94.19 181 ARG A C 1
ATOM 1400 O O . ARG A 1 181 ? -0.429 4.324 19.031 1 94.19 181 ARG A O 1
ATOM 1407 N N . GLU A 1 182 ? -0.161 2.74 20.594 1 94.62 182 GLU A N 1
ATOM 1408 C CA . GLU A 1 182 ? 0.638 1.915 19.703 1 94.62 182 GLU A CA 1
ATOM 1409 C C . GLU A 1 182 ? -0.188 1.444 18.5 1 94.62 182 GLU A C 1
ATOM 1411 O O . GLU A 1 182 ? 0.264 1.522 17.359 1 94.62 182 GLU A O 1
ATOM 1416 N N . MET A 1 183 ? -1.353 0.956 18.766 1 96.38 183 MET A N 1
ATOM 1417 C CA . MET A 1 183 ? -2.215 0.472 17.688 1 96.38 183 MET A CA 1
ATOM 1418 C C . MET A 1 183 ? -2.566 1.601 16.719 1 96.38 183 MET A C 1
ATOM 1420 O O . MET A 1 183 ? -2.584 1.401 15.508 1 96.38 183 MET A O 1
ATOM 1424 N N . ASN A 1 184 ? -2.799 2.766 17.312 1 96.31 184 ASN A N 1
ATOM 1425 C CA . ASN A 1 184 ? -3.055 3.938 16.484 1 96.31 184 ASN A CA 1
ATOM 1426 C C . ASN A 1 184 ? -1.876 4.242 15.562 1 96.31 184 ASN A C 1
ATOM 1428 O O . ASN A 1 184 ? -2.064 4.543 14.383 1 96.31 184 ASN A O 1
ATOM 1432 N N . GLY A 1 185 ? -0.73 4.168 16.141 1 94.31 185 GLY A N 1
ATOM 1433 C CA . GLY A 1 185 ? 0.471 4.395 15.344 1 94.31 185 GLY A CA 1
ATOM 1434 C C . GLY A 1 185 ? 0.655 3.383 14.234 1 94.31 185 GLY A C 1
ATOM 1435 O O . GLY A 1 185 ? 1.008 3.744 13.109 1 94.31 185 GLY A O 1
ATOM 1436 N N . VAL A 1 186 ? 0.392 2.137 14.555 1 94.88 186 VAL A N 1
ATOM 1437 C CA . VAL A 1 186 ? 0.518 1.068 13.57 1 94.88 186 VAL A CA 1
ATOM 1438 C C . VAL A 1 186 ? -0.471 1.297 12.43 1 94.88 186 VAL A C 1
ATOM 1440 O O . VAL A 1 186 ? -0.104 1.219 11.25 1 94.88 186 VAL A O 1
ATOM 1443 N N . LEU A 1 187 ? -1.66 1.571 12.781 1 96.31 187 LEU A N 1
ATOM 1444 C CA . LEU A 1 187 ? -2.691 1.813 11.781 1 96.31 187 LEU A CA 1
ATOM 1445 C C . LEU A 1 187 ? -2.354 3.041 10.938 1 96.31 187 LEU A C 1
ATOM 1447 O O . LEU A 1 187 ? -2.516 3.023 9.711 1 96.31 187 LEU A O 1
ATOM 1451 N N . LYS A 1 188 ? -1.88 4.082 11.562 1 95.31 188 LYS A N 1
ATOM 1452 C CA . LYS A 1 188 ? -1.456 5.285 10.852 1 95.31 188 LYS A CA 1
ATOM 1453 C C . LYS A 1 188 ? -0.374 4.961 9.828 1 95.31 188 LYS A C 1
ATOM 1455 O O . LYS A 1 188 ? -0.438 5.414 8.68 1 95.31 188 LYS A O 1
ATOM 1460 N N . ASN A 1 189 ? 0.57 4.156 10.195 1 91.94 189 ASN A N 1
ATOM 1461 C CA . ASN A 1 189 ? 1.663 3.781 9.305 1 91.94 189 ASN A CA 1
ATOM 1462 C C . ASN A 1 189 ? 1.162 2.98 8.109 1 91.94 189 ASN A C 1
ATOM 1464 O O . ASN A 1 189 ? 1.616 3.189 6.984 1 91.94 189 ASN A O 1
ATOM 1468 N N . MET A 1 190 ? 0.291 2.113 8.383 1 93.44 190 MET A N 1
ATOM 1469 C CA . MET A 1 190 ? -0.278 1.32 7.293 1 93.44 190 MET A CA 1
ATOM 1470 C C . MET A 1 190 ? -1.027 2.209 6.309 1 93.44 190 MET A C 1
ATOM 1472 O O . MET A 1 190 ? -0.856 2.078 5.094 1 93.44 190 MET A O 1
ATOM 1476 N N . LEU A 1 191 ? -1.808 3.154 6.848 1 93.88 191 LEU A N 1
ATOM 1477 C CA . LEU A 1 191 ? -2.559 4.07 5.996 1 93.88 191 LEU A CA 1
ATOM 1478 C C . LEU A 1 191 ? -1.619 4.973 5.207 1 93.88 191 LEU A C 1
ATOM 1480 O O . LEU A 1 191 ? -1.893 5.305 4.051 1 93.88 191 LEU A O 1
ATOM 1484 N N . SER A 1 192 ? -0.53 5.336 5.82 1 91 192 SER A N 1
ATOM 1485 C CA . SER A 1 192 ? 0.459 6.164 5.141 1 91 192 SER A CA 1
ATOM 1486 C C . SER A 1 192 ? 1.03 5.449 3.92 1 91 192 SER A C 1
ATOM 1488 O O . SER A 1 192 ? 1.36 6.086 2.918 1 91 192 SER A O 1
ATOM 1490 N N . GLU A 1 193 ? 1.087 4.141 4.027 1 87.38 193 GLU A N 1
ATOM 1491 C CA . GLU A 1 193 ? 1.588 3.352 2.906 1 87.38 193 GLU A CA 1
ATOM 1492 C C . GLU A 1 193 ? 0.541 3.236 1.802 1 87.38 193 GLU A C 1
ATOM 1494 O O . GLU A 1 193 ? 0.866 3.348 0.618 1 87.38 193 GLU A O 1
ATOM 1499 N N . TRP A 1 194 ? -0.655 3.031 2.178 1 89.44 194 TRP A N 1
ATOM 1500 C CA . TRP A 1 194 ? -1.732 2.83 1.214 1 89.44 194 TRP A CA 1
ATOM 1501 C C . TRP A 1 194 ? -2.107 4.145 0.535 1 89.44 194 TRP A C 1
ATOM 1503 O O . TRP A 1 194 ? -2.627 4.145 -0.583 1 89.44 194 TRP A O 1
ATOM 1513 N N . PHE A 1 195 ? -1.858 5.277 1.21 1 90.5 195 PHE A N 1
ATOM 1514 C CA . PHE A 1 195 ? -2.207 6.582 0.665 1 90.5 195 PHE A CA 1
ATOM 1515 C C . PHE A 1 195 ? -0.954 7.383 0.326 1 90.5 195 PHE A C 1
ATOM 1517 O O . PHE A 1 195 ? -0.905 8.594 0.544 1 90.5 195 PHE A O 1
ATOM 1524 N N . SER A 1 196 ? -0.051 6.672 -0.139 1 86 196 SER A N 1
ATOM 1525 C CA . SER A 1 196 ? 1.174 7.32 -0.592 1 86 196 SER A CA 1
ATOM 1526 C C . SER A 1 196 ? 0.931 8.133 -1.86 1 86 196 SER A C 1
ATOM 1528 O O . SER A 1 196 ? -0.058 7.918 -2.562 1 86 196 SER A O 1
ATOM 1530 N N . SER A 1 197 ? 1.807 9.039 -2.154 1 85.06 197 SER A N 1
ATOM 1531 C CA . SER A 1 197 ? 1.634 10.008 -3.232 1 85.06 197 SER A CA 1
ATOM 1532 C C . SER A 1 197 ? 1.494 9.312 -4.582 1 85.06 197 SER A C 1
ATOM 1534 O O . SER A 1 197 ? 0.782 9.797 -5.465 1 85.06 197 SER A O 1
ATOM 1536 N N . GLY A 1 198 ? 2.123 8.219 -4.742 1 81.88 198 GLY A N 1
ATOM 1537 C CA . GLY A 1 198 ? 2.057 7.5 -6.004 1 81.88 198 GLY A CA 1
ATOM 1538 C C . GLY A 1 198 ? 0.672 6.965 -6.316 1 81.88 198 GLY A C 1
ATOM 1539 O O . GLY A 1 198 ? 0.379 6.613 -7.461 1 81.88 198 GLY A O 1
ATOM 1540 N N . PHE A 1 199 ? -0.194 6.949 -5.301 1 87.5 199 PHE A N 1
ATOM 1541 C CA . PHE A 1 199 ? -1.53 6.395 -5.477 1 87.5 199 PHE A CA 1
ATOM 1542 C C . PHE A 1 199 ? -2.582 7.496 -5.465 1 87.5 199 PHE A C 1
ATOM 1544 O O . PHE A 1 199 ? -3.781 7.215 -5.418 1 87.5 199 PHE A O 1
ATOM 1551 N N . LEU A 1 200 ? -2.131 8.664 -5.48 1 91.44 200 LEU A N 1
ATOM 1552 C CA . LEU A 1 200 ? -3.061 9.781 -5.391 1 91.44 200 LEU A CA 1
ATOM 1553 C C . LEU A 1 200 ? -3.188 10.492 -6.734 1 91.44 200 LEU A C 1
ATOM 1555 O O . LEU A 1 200 ? -2.213 10.594 -7.48 1 91.44 200 LEU A O 1
ATOM 1559 N N . ASN A 1 201 ? -4.402 10.875 -7.027 1 92.31 201 ASN A N 1
ATOM 1560 C CA . ASN A 1 201 ? -4.699 11.656 -8.227 1 92.31 201 ASN A CA 1
ATOM 1561 C C . ASN A 1 201 ? -5.098 13.086 -7.883 1 92.31 201 ASN A C 1
ATOM 1563 O O . ASN A 1 201 ? -5.953 13.305 -7.023 1 92.31 201 ASN A O 1
ATOM 1567 N N . LEU A 1 202 ? -4.422 14.023 -8.508 1 95 202 LEU A N 1
ATOM 1568 C CA . LEU A 1 202 ? -4.793 15.422 -8.336 1 95 202 LEU A CA 1
ATOM 1569 C C . LEU A 1 202 ? -5.941 15.797 -9.266 1 95 202 LEU A C 1
ATOM 1571 O O . LEU A 1 202 ? -5.875 15.555 -10.469 1 95 202 LEU A O 1
ATOM 1575 N N . GLU A 1 203 ? -6.973 16.312 -8.68 1 96.06 203 GLU A N 1
ATOM 1576 C CA . GLU A 1 203 ? -8.133 16.703 -9.484 1 96.06 203 GLU A CA 1
ATOM 1577 C C . GLU A 1 203 ? -8.516 18.156 -9.227 1 96.06 203 GLU A C 1
ATOM 1579 O O . GLU A 1 203 ? -8.555 18.594 -8.078 1 96.06 203 GLU A O 1
ATOM 1584 N N . ARG A 1 204 ? -8.781 18.891 -10.281 1 96.94 204 ARG A N 1
ATOM 1585 C CA . ARG A 1 204 ? -9.273 20.25 -10.164 1 96.94 204 ARG A CA 1
ATOM 1586 C C . ARG A 1 204 ? -10.797 20.297 -10.086 1 96.94 204 ARG A C 1
ATOM 1588 O O . ARG A 1 204 ? -11.477 19.578 -10.836 1 96.94 204 ARG A O 1
ATOM 1595 N N . VAL A 1 205 ? -11.227 21.078 -9.18 1 96.88 205 VAL A N 1
ATOM 1596 C CA . VAL A 1 205 ? -12.664 21.219 -9.023 1 96.88 205 VAL A CA 1
ATOM 1597 C C . VAL A 1 205 ? -13.148 22.438 -9.805 1 96.88 205 VAL A C 1
ATOM 1599 O O . VAL A 1 205 ? -12.578 23.531 -9.688 1 96.88 205 VAL A O 1
ATOM 1602 N N . THR A 1 206 ? -14.07 22.25 -10.602 1 95.25 206 THR A N 1
ATOM 1603 C CA . THR A 1 206 ? -14.734 23.312 -11.336 1 95.25 206 THR A CA 1
ATOM 1604 C C . THR A 1 206 ? -16.25 23.234 -11.172 1 95.25 206 THR A C 1
ATOM 1606 O O . THR A 1 206 ? -16.75 22.312 -10.523 1 95.25 206 THR A O 1
ATOM 1609 N N . TRP A 1 207 ? -16.875 24.281 -11.719 1 92.25 207 TRP A N 1
ATOM 1610 C CA . TRP A 1 207 ? -18.328 24.281 -11.633 1 92.25 207 TRP A CA 1
ATOM 1611 C C . TRP A 1 207 ? -18.922 23.172 -12.492 1 92.25 207 TRP A C 1
ATOM 1613 O O . TRP A 1 207 ? -20.094 22.812 -12.336 1 92.25 207 TRP A O 1
ATOM 1623 N N . HIS A 1 208 ? -18.156 22.5 -13.336 1 92.94 208 HIS A N 1
ATOM 1624 C CA . HIS A 1 208 ? -18.594 21.406 -14.18 1 92.94 208 HIS A CA 1
ATOM 1625 C C . HIS A 1 208 ? -18.328 20.062 -13.516 1 92.94 208 HIS A C 1
ATOM 1627 O O . HIS A 1 208 ? -18.719 19.016 -14.039 1 92.94 208 HIS A O 1
ATOM 1633 N N . SER A 1 209 ? -17.672 20.125 -12.391 1 94.12 209 SER A N 1
ATOM 1634 C CA . SER A 1 209 ? -17.453 18.875 -11.656 1 94.12 209 SER A CA 1
ATOM 1635 C C . SER A 1 209 ? -18.766 18.281 -11.148 1 94.12 209 SER A C 1
ATOM 1637 O O . SER A 1 209 ? -19.734 19.016 -10.945 1 94.12 209 SER A O 1
ATOM 1639 N N . PRO A 1 210 ? -18.812 16.938 -10.977 1 93.69 210 PRO A N 1
ATOM 1640 C CA . PRO A 1 210 ? -20.031 16.297 -10.477 1 93.69 210 PRO A CA 1
ATOM 1641 C C . PRO A 1 210 ? -20.531 16.906 -9.172 1 93.69 210 PRO A C 1
ATOM 1643 O O . PRO A 1 210 ? -19.719 17.266 -8.305 1 93.69 210 PRO A O 1
ATOM 1646 N N . CYS A 1 211 ? -21.844 16.969 -9.016 1 92.56 211 CYS A N 1
ATOM 1647 C CA . CYS A 1 211 ? -22.469 17.578 -7.848 1 92.56 211 CYS A CA 1
ATOM 1648 C C . CYS A 1 211 ? -22.062 16.859 -6.566 1 92.56 211 CYS A C 1
ATOM 1650 O O . CYS A 1 211 ? -21.922 17.5 -5.52 1 92.56 211 CYS A O 1
ATOM 1652 N N . GLU A 1 212 ? -21.906 15.656 -6.68 1 93.19 212 GLU A N 1
ATOM 1653 C CA . GLU A 1 212 ? -21.516 14.867 -5.512 1 93.19 212 GLU A CA 1
ATOM 1654 C C . GLU A 1 212 ? -20.172 15.328 -4.965 1 93.19 212 GLU A C 1
ATOM 1656 O O . GLU A 1 212 ? -19.969 15.383 -3.748 1 93.19 212 GLU A O 1
ATOM 1661 N N . VAL A 1 213 ? -19.328 15.633 -5.844 1 94.69 213 VAL A N 1
ATOM 1662 C CA . VAL A 1 213 ? -18 16.109 -5.461 1 94.69 213 VAL A CA 1
ATOM 1663 C C . VAL A 1 213 ? -18.109 17.484 -4.812 1 94.69 213 VAL A C 1
ATOM 1665 O O . VAL A 1 213 ? -17.547 17.719 -3.744 1 94.69 213 VAL A O 1
ATOM 1668 N N . LEU A 1 214 ? -18.844 18.391 -5.383 1 94.56 214 LEU A N 1
ATOM 1669 C CA . LEU A 1 214 ? -19.047 19.734 -4.84 1 94.56 214 LEU A CA 1
ATOM 1670 C C . LEU A 1 214 ? -19.688 19.688 -3.461 1 94.56 214 LEU A C 1
ATOM 1672 O O . LEU A 1 214 ? -19.297 20.438 -2.561 1 94.56 214 LEU A O 1
ATOM 1676 N N . GLN A 1 215 ? -20.609 18.781 -3.342 1 93.12 215 GLN A N 1
ATOM 1677 C CA . GLN A 1 215 ? -21.281 18.609 -2.059 1 93.12 215 GLN A CA 1
ATOM 1678 C C . GLN A 1 215 ? -20.312 18.125 -0.986 1 93.12 215 GLN A C 1
ATOM 1680 O O . GLN A 1 215 ? -20.281 18.672 0.119 1 93.12 215 GLN A O 1
ATOM 1685 N N . ARG A 1 216 ? -19.547 17.188 -1.283 1 93.31 216 ARG A N 1
ATOM 1686 C CA . ARG A 1 216 ? -18.594 16.625 -0.329 1 93.31 216 ARG A CA 1
ATOM 1687 C C . ARG A 1 216 ? -17.562 17.672 0.082 1 93.31 216 ARG A C 1
ATOM 1689 O O . ARG A 1 216 ? -17.188 17.766 1.254 1 93.31 216 ARG A O 1
ATOM 1696 N N . ILE A 1 217 ? -17.094 18.453 -0.844 1 95 217 ILE A N 1
ATOM 1697 C CA . ILE A 1 217 ? -16.109 19.5 -0.586 1 95 217 ILE A CA 1
ATOM 1698 C C . ILE A 1 217 ? -16.734 20.562 0.308 1 95 217 ILE A C 1
ATOM 1700 O O . ILE A 1 217 ? -16.094 21.047 1.249 1 95 217 ILE A O 1
ATOM 1704 N N . SER A 1 218 ? -17.938 20.891 0.017 1 93.56 218 SER A N 1
ATOM 1705 C CA . SER A 1 218 ? -18.641 21.875 0.821 1 93.56 218 SER A CA 1
ATOM 1706 C C . SER A 1 218 ? -18.812 21.406 2.26 1 93.56 218 SER A C 1
ATOM 1708 O O . SER A 1 218 ? -18.594 22.172 3.201 1 93.56 218 SER A O 1
ATOM 1710 N N . GLU A 1 219 ? -19.094 20.172 2.396 1 92 219 GLU A N 1
ATOM 1711 C CA . GLU A 1 219 ? -19.328 19.609 3.721 1 92 219 GLU A CA 1
ATOM 1712 C C . GLU A 1 219 ? -18.031 19.453 4.496 1 92 219 GLU A C 1
ATOM 1714 O O . GLU A 1 219 ? -18.016 19.547 5.727 1 92 219 GLU A O 1
ATOM 1719 N N . ALA A 1 220 ? -17 19.281 3.793 1 90.25 220 ALA A N 1
ATOM 1720 C CA . ALA A 1 220 ? -15.719 19 4.438 1 90.25 220 ALA A CA 1
ATOM 1721 C C . ALA A 1 220 ? -14.992 20.281 4.801 1 90.25 220 ALA A C 1
ATOM 1723 O O . ALA A 1 220 ? -14.031 20.266 5.57 1 90.25 220 ALA A O 1
ATOM 1724 N N . GLU A 1 221 ? -15.398 21.375 4.27 1 91.12 221 GLU A N 1
ATOM 1725 C CA . GLU A 1 221 ? -14.711 22.641 4.5 1 91.12 221 GLU A CA 1
ATOM 1726 C C . GLU A 1 221 ? -14.836 23.078 5.957 1 91.12 221 GLU A C 1
ATOM 1728 O O . GLU A 1 221 ? -15.875 23.594 6.367 1 91.12 221 GLU A O 1
ATOM 1733 N N . ALA A 1 222 ? -13.797 22.953 6.695 1 84.75 222 ALA A N 1
ATOM 1734 C CA . ALA A 1 222 ? -13.812 23.219 8.133 1 84.75 222 ALA A CA 1
ATOM 1735 C C . ALA A 1 222 ? -13.242 24.594 8.445 1 84.75 222 ALA A C 1
ATOM 1737 O O . ALA A 1 222 ? -13.578 25.203 9.461 1 84.75 222 ALA A O 1
ATOM 1738 N N . VAL A 1 223 ? -12.43 25.109 7.594 1 89.38 223 VAL A N 1
ATOM 1739 C CA . VAL A 1 223 ? -11.734 26.344 7.891 1 89.38 223 VAL A CA 1
ATOM 1740 C C . VAL A 1 223 ? -12.672 27.531 7.68 1 89.38 223 VAL A C 1
ATOM 1742 O O . VAL A 1 223 ? -12.898 28.328 8.594 1 89.38 223 VAL A O 1
ATOM 1745 N N . HIS A 1 224 ? -13.156 27.594 6.469 1 89.69 224 HIS A N 1
ATOM 1746 C CA . HIS A 1 224 ? -14.156 28.594 6.094 1 89.69 224 HIS A CA 1
ATOM 1747 C C . HIS A 1 224 ? -15.414 27.922 5.543 1 89.69 224 HIS A C 1
ATOM 1749 O O . HIS A 1 224 ? -15.547 27.75 4.328 1 89.69 224 HIS A O 1
ATOM 1755 N N . PRO A 1 225 ? -16.391 27.641 6.348 1 89.62 225 PRO A N 1
ATOM 1756 C CA . PRO A 1 225 ? -17.562 26.875 5.926 1 89.62 225 PRO A CA 1
ATOM 1757 C C . PRO A 1 225 ? -18.312 27.531 4.77 1 89.62 225 PRO A C 1
ATOM 1759 O O . PRO A 1 225 ? -18.438 28.75 4.727 1 89.62 225 PRO A O 1
ATOM 1762 N N . VAL A 1 226 ? -18.734 26.672 3.92 1 88.5 226 VAL A N 1
ATOM 1763 C CA . VAL A 1 226 ? -19.5 27.141 2.77 1 88.5 226 VAL A CA 1
ATOM 1764 C C . VAL A 1 226 ? -20.953 27.422 3.188 1 88.5 226 VAL A C 1
ATOM 1766 O O . VAL A 1 226 ? -21.609 26.547 3.762 1 88.5 226 VAL A O 1
ATOM 1769 N N . LYS A 1 227 ? -21.422 28.531 2.842 1 84.62 227 LYS A N 1
ATOM 1770 C CA . LYS A 1 227 ? -22.734 28.938 3.324 1 84.62 227 LYS A CA 1
ATOM 1771 C C . LYS A 1 227 ? -23.812 28.703 2.264 1 84.62 227 LYS A C 1
ATOM 1773 O O . LYS A 1 227 ? -24.922 28.281 2.584 1 84.62 227 LYS A O 1
ATOM 1778 N N . THR A 1 228 ? -23.391 29.062 1.019 1 85.62 228 THR A N 1
ATOM 1779 C CA . THR A 1 228 ? -24.375 28.953 -0.06 1 85.62 228 THR A CA 1
ATOM 1780 C C . THR A 1 228 ? -23.734 28.375 -1.312 1 85.62 228 THR A C 1
ATOM 1782 O O . THR A 1 228 ? -22.5 28.266 -1.398 1 85.62 228 THR A O 1
ATOM 1785 N N . TRP A 1 229 ? -24.609 28.047 -2.188 1 86.38 229 TRP A N 1
ATOM 1786 C CA . TRP A 1 229 ? -24.125 27.516 -3.459 1 86.38 229 TRP A CA 1
ATOM 1787 C C . TRP A 1 229 ? -23.359 28.578 -4.238 1 86.38 229 TRP A C 1
ATOM 1789 O O . TRP A 1 229 ? -22.422 28.266 -4.969 1 86.38 229 TRP A O 1
ATOM 1799 N N . MET A 1 230 ? -23.844 29.734 -4.086 1 86.25 230 MET A N 1
ATOM 1800 C CA . MET A 1 230 ? -23.156 30.844 -4.758 1 86.25 230 MET A CA 1
ATOM 1801 C C . MET A 1 230 ? -21.734 31 -4.211 1 86.25 230 MET A C 1
ATOM 1803 O O . MET A 1 230 ? -20.812 31.328 -4.953 1 86.25 230 MET A O 1
ATOM 1807 N N . ASP A 1 231 ? -21.641 30.719 -2.941 1 89.62 231 ASP A N 1
ATOM 1808 C CA . ASP A 1 231 ? -20.328 30.734 -2.322 1 89.62 231 ASP A CA 1
ATOM 1809 C C . ASP A 1 231 ? -19.406 29.672 -2.941 1 89.62 231 ASP A C 1
ATOM 1811 O O . ASP A 1 231 ? -18.25 29.953 -3.258 1 89.62 231 ASP A O 1
ATOM 1815 N N . MET A 1 232 ? -19.969 28.516 -3.137 1 90.81 232 MET A N 1
ATOM 1816 C CA . MET A 1 232 ? -19.203 27.438 -3.738 1 90.81 232 MET A CA 1
ATOM 1817 C C . MET A 1 232 ? -18.828 27.766 -5.18 1 90.81 232 MET A C 1
ATOM 1819 O O . MET A 1 232 ? -17.703 27.5 -5.605 1 90.81 232 MET A O 1
ATOM 1823 N N . LYS A 1 233 ? -19.781 28.312 -5.871 1 89.94 233 LYS A N 1
ATOM 1824 C CA . LYS A 1 233 ? -19.531 28.688 -7.262 1 89.94 233 LYS A CA 1
ATOM 1825 C C . LYS A 1 233 ? -18.391 29.688 -7.367 1 89.94 233 LYS A C 1
ATOM 1827 O O . LYS A 1 233 ? -17.578 29.625 -8.289 1 89.94 233 LYS A O 1
ATOM 1832 N N . ARG A 1 234 ? -18.344 30.594 -6.469 1 90.44 234 ARG A N 1
ATOM 1833 C CA . ARG A 1 234 ? -17.281 31.609 -6.457 1 90.44 234 ARG A CA 1
ATOM 1834 C C . ARG A 1 234 ? -15.922 30.969 -6.172 1 90.44 234 ARG A C 1
ATOM 1836 O O . ARG A 1 234 ? -14.914 31.375 -6.742 1 90.44 234 ARG A O 1
ATOM 1843 N N . ARG A 1 235 ? -15.875 30.016 -5.285 1 92.81 235 ARG A N 1
ATOM 1844 C CA . ARG A 1 235 ? -14.641 29.375 -4.855 1 92.81 235 ARG A CA 1
ATOM 1845 C C . ARG A 1 235 ? -14.023 28.547 -5.984 1 92.81 235 ARG A C 1
ATOM 1847 O O . ARG A 1 235 ? -12.844 28.188 -5.922 1 92.81 235 ARG A O 1
ATOM 1854 N N . VAL A 1 236 ? -14.812 28.219 -6.969 1 93.81 236 VAL A N 1
ATOM 1855 C CA . VAL A 1 236 ? -14.289 27.438 -8.086 1 93.81 236 VAL A CA 1
ATOM 1856 C C . VAL A 1 236 ? -14.375 28.266 -9.375 1 93.81 236 VAL A C 1
ATOM 1858 O O . VAL A 1 236 ? -14.32 27.719 -10.477 1 93.81 236 VAL A O 1
ATOM 1861 N N . GLY A 1 237 ? -14.594 29.594 -9.258 1 90.75 237 GLY A N 1
ATOM 1862 C CA . GLY A 1 237 ? -14.75 30.484 -10.391 1 90.75 237 GLY A CA 1
ATOM 1863 C C . GLY A 1 237 ? -13.469 31.203 -10.766 1 90.75 237 GLY A C 1
ATOM 1864 O O . GLY A 1 237 ? -12.375 30.688 -10.539 1 90.75 237 GLY A O 1
ATOM 1865 N N . PRO A 1 238 ? -13.641 32.375 -11.367 1 91.94 238 PRO A N 1
ATOM 1866 C CA . PRO A 1 238 ? -12.461 33.125 -11.805 1 91.94 238 PRO A CA 1
ATOM 1867 C C . PRO A 1 238 ? -11.57 33.562 -10.641 1 91.94 238 PRO A C 1
ATOM 1869 O O . PRO A 1 238 ? -12.078 33.969 -9.586 1 91.94 238 PRO A O 1
ATOM 1872 N N . TYR A 1 239 ? -10.281 33.469 -10.875 1 93.69 239 TYR A N 1
ATOM 1873 C CA . TYR A 1 239 ? -9.242 33.875 -9.93 1 93.69 239 TYR A CA 1
ATOM 1874 C C . TYR A 1 239 ? -9.242 32.969 -8.703 1 93.69 239 TYR A C 1
ATOM 1876 O O . TYR A 1 239 ? -8.727 33.344 -7.648 1 93.69 239 TYR A O 1
ATOM 1884 N N . ARG A 1 240 ? -9.953 31.891 -8.891 1 94.56 240 ARG A N 1
ATOM 1885 C CA . ARG A 1 240 ? -9.992 30.875 -7.852 1 94.56 240 ARG A CA 1
ATOM 1886 C C . ARG A 1 240 ? -9.648 29.5 -8.422 1 94.56 240 ARG A C 1
ATOM 1888 O O . ARG A 1 240 ? -9.883 29.234 -9.602 1 94.56 240 ARG A O 1
ATOM 1895 N N . ARG A 1 241 ? -8.984 28.734 -7.609 1 96.62 241 ARG A N 1
ATOM 1896 C CA . ARG A 1 241 ? -8.727 27.328 -7.93 1 96.62 241 ARG A CA 1
ATOM 1897 C C . ARG A 1 241 ? -9.008 26.438 -6.727 1 96.62 241 ARG A C 1
ATOM 1899 O O . ARG A 1 241 ? -8.805 26.844 -5.582 1 96.62 241 ARG A O 1
ATOM 1906 N N . CYS A 1 242 ? -9.531 25.359 -6.98 1 97.75 242 CYS A N 1
ATOM 1907 C CA . CYS A 1 242 ? -9.773 24.344 -5.969 1 97.75 242 CYS A CA 1
ATOM 1908 C C . CYS A 1 242 ? -9.297 22.969 -6.441 1 97.75 242 CYS A C 1
ATOM 1910 O O . CYS A 1 242 ? -9.609 22.547 -7.559 1 97.75 242 CYS A O 1
ATOM 1912 N N . TYR A 1 243 ? -8.461 22.391 -5.637 1 98.06 243 TYR A N 1
ATOM 1913 C CA . TYR A 1 243 ? -7.906 21.078 -5.969 1 98.06 243 TYR A CA 1
ATOM 1914 C C . TYR A 1 243 ? -8.148 20.078 -4.844 1 98.06 243 TYR A C 1
ATOM 1916 O O . TYR A 1 243 ? -8.258 20.469 -3.678 1 98.06 243 TYR A O 1
ATOM 1924 N N . PHE A 1 244 ? -8.281 18.844 -5.203 1 97.56 244 PHE A N 1
ATOM 1925 C CA . PHE A 1 244 ? -8.305 17.797 -4.184 1 97.56 244 PHE A CA 1
ATOM 1926 C C . PHE A 1 244 ? -7.547 16.562 -4.652 1 97.56 244 PHE A C 1
ATOM 1928 O O . PHE A 1 244 ? -7.316 16.391 -5.848 1 97.56 244 PHE A O 1
ATOM 1935 N N . PHE A 1 245 ? -7.062 15.781 -3.658 1 96.31 245 PHE A N 1
ATOM 1936 C CA . PHE A 1 245 ? -6.523 14.461 -3.941 1 96.31 245 PHE A CA 1
ATOM 1937 C C . PHE A 1 245 ? -7.605 13.391 -3.791 1 96.31 245 PHE A C 1
ATOM 1939 O O . PHE A 1 245 ? -8.406 13.445 -2.857 1 96.31 245 PHE A O 1
ATOM 1946 N N . SER A 1 246 ? -7.66 12.539 -4.695 1 94.75 246 SER A N 1
ATOM 1947 C CA . SER A 1 246 ? -8.422 11.297 -4.578 1 94.75 246 SER A CA 1
ATOM 1948 C C . SER A 1 246 ? -7.504 10.086 -4.676 1 94.75 246 SER A C 1
ATOM 1950 O O . SER A 1 246 ? -6.391 10.18 -5.191 1 94.75 246 SER A O 1
ATOM 1952 N N . HIS A 1 247 ? -7.871 9.062 -4.039 1 90.75 247 HIS A N 1
ATOM 1953 C CA . HIS A 1 247 ? -7.133 7.809 -4.164 1 90.75 247 HIS A CA 1
ATOM 1954 C C . HIS A 1 247 ? -7.434 7.125 -5.492 1 90.75 247 HIS A C 1
ATOM 1956 O O . HIS A 1 247 ? -8.57 7.164 -5.973 1 90.75 247 HIS A O 1
ATOM 1962 N N . CYS A 1 248 ? -6.527 6.465 -6.055 1 87.56 248 CYS A N 1
ATOM 1963 C CA . CYS A 1 248 ? -6.672 5.84 -7.367 1 87.56 248 CYS A CA 1
ATOM 1964 C C . CYS A 1 248 ? -7.758 4.77 -7.344 1 87.56 248 CYS A C 1
ATOM 1966 O O . CYS A 1 248 ? -8.383 4.492 -8.367 1 87.56 248 CYS A O 1
ATOM 1968 N N . SER A 1 249 ? -8.008 4.18 -6.188 1 84.62 249 SER A N 1
ATOM 1969 C CA . SER A 1 249 ? -9.047 3.16 -6.082 1 84.62 249 SER A CA 1
ATOM 1970 C C . SER A 1 249 ? -10.43 3.791 -5.938 1 84.62 249 SER A C 1
ATOM 1972 O O . SER A 1 249 ? -11.445 3.117 -6.121 1 84.62 249 SER A O 1
ATOM 1974 N N . THR A 1 250 ? -10.477 4.996 -5.578 1 87.44 250 THR A N 1
ATOM 1975 C CA . THR A 1 250 ? -11.742 5.711 -5.426 1 87.44 250 THR A CA 1
ATOM 1976 C C . THR A 1 250 ? -11.656 7.094 -6.066 1 87.44 250 THR A C 1
ATOM 1978 O O . THR A 1 250 ? -11.781 8.109 -5.379 1 87.44 250 THR A O 1
ATOM 1981 N N . PRO A 1 251 ? -11.555 7.012 -7.363 1 86.12 251 PRO A N 1
ATOM 1982 C CA . PRO A 1 251 ? -11.461 8.305 -8.047 1 86.12 251 PRO A CA 1
ATOM 1983 C C . PRO A 1 251 ? -12.68 9.188 -7.809 1 86.12 251 PRO A C 1
ATOM 1985 O O . PRO A 1 251 ? -13.805 8.688 -7.734 1 86.12 251 PRO A O 1
ATOM 1988 N N . GLY A 1 252 ? -12.531 10.438 -7.633 1 89.56 252 GLY A N 1
ATOM 1989 C CA . GLY A 1 252 ? -13.633 11.375 -7.449 1 89.56 252 GLY A CA 1
ATOM 1990 C C . GLY A 1 252 ? -14.008 11.57 -5.996 1 89.56 252 GLY A C 1
ATOM 1991 O O . GLY A 1 252 ? -14.812 12.445 -5.668 1 89.56 252 GLY A O 1
ATOM 1992 N N . GLU A 1 253 ? -13.469 10.781 -5.148 1 92.31 253 GLU A N 1
ATOM 1993 C CA . GLU A 1 253 ? -13.727 10.945 -3.719 1 92.31 253 GLU A CA 1
ATOM 1994 C C . GLU A 1 253 ? -12.625 11.758 -3.053 1 92.31 253 GLU A C 1
ATOM 1996 O O . GLU A 1 253 ? -11.539 11.242 -2.773 1 92.31 253 GLU A O 1
ATOM 2001 N N . PRO A 1 254 ? -12.93 12.992 -2.725 1 95.69 254 PRO A N 1
ATOM 2002 C CA . PRO A 1 254 ? -11.891 13.859 -2.178 1 95.69 254 PRO A CA 1
ATOM 2003 C C . PRO A 1 254 ? -11.383 13.391 -0.817 1 95.69 254 PRO A C 1
ATOM 2005 O O . PRO A 1 254 ? -12.18 13.086 0.073 1 95.69 254 PRO A O 1
ATOM 2008 N N . LEU A 1 255 ? -10.094 13.297 -0.647 1 96.25 255 LEU A N 1
ATOM 2009 C CA . LEU A 1 255 ? -9.453 12.961 0.623 1 96.25 255 LEU A CA 1
ATOM 2010 C C . LEU A 1 255 ? -9.023 14.227 1.362 1 96.25 255 LEU A C 1
ATOM 2012 O O . LEU A 1 255 ? -9.117 14.289 2.59 1 96.25 255 LEU A O 1
ATOM 2016 N N . ILE A 1 256 ? -8.5 15.164 0.681 1 96.31 256 ILE A N 1
ATOM 2017 C CA . ILE A 1 256 ? -8.039 16.453 1.165 1 96.31 256 ILE A CA 1
ATOM 2018 C C . ILE A 1 256 ? -8.273 17.531 0.096 1 96.31 256 ILE A C 1
ATOM 2020 O O . ILE A 1 256 ? -8.133 17.25 -1.099 1 96.31 256 ILE A O 1
ATOM 2024 N N . VAL A 1 257 ? -8.711 18.734 0.522 1 97.5 257 VAL A N 1
ATOM 2025 C CA . VAL A 1 257 ? -9.117 19.781 -0.409 1 97.5 257 VAL A CA 1
ATOM 2026 C C . VAL A 1 257 ? -8.328 21.062 -0.129 1 97.5 257 VAL A C 1
ATOM 2028 O O . VAL A 1 257 ? -8.133 21.438 1.029 1 97.5 257 VAL A O 1
ATOM 2031 N N . LEU A 1 258 ? -7.828 21.656 -1.16 1 97.88 258 LEU A N 1
ATOM 2032 C CA . LEU A 1 258 ? -7.09 22.922 -1.062 1 97.88 258 LEU A CA 1
ATOM 2033 C C . LEU A 1 258 ? -7.773 24.016 -1.873 1 97.88 258 LEU A C 1
ATOM 2035 O O . LEU A 1 258 ? -8.008 23.844 -3.072 1 97.88 258 LEU A O 1
ATOM 2039 N N . HIS A 1 259 ? -8.164 25.094 -1.251 1 97.44 259 HIS A N 1
ATOM 2040 C CA . HIS A 1 259 ? -8.688 26.266 -1.924 1 97.44 259 HIS A CA 1
ATOM 2041 C C . HIS A 1 259 ? -7.605 27.328 -2.139 1 97.44 259 HIS A C 1
ATOM 2043 O O . HIS A 1 259 ? -6.844 27.625 -1.218 1 97.44 259 HIS A O 1
ATOM 2049 N N . VAL A 1 260 ? -7.531 27.875 -3.348 1 97.56 260 VAL A N 1
ATOM 2050 C CA . VAL A 1 260 ? -6.492 28.828 -3.723 1 97.56 260 VAL A CA 1
ATOM 2051 C C . VAL A 1 260 ? -7.133 30.094 -4.277 1 97.56 260 VAL A C 1
ATOM 2053 O O . VAL A 1 260 ? -8.086 30.031 -5.055 1 97.56 260 VAL A O 1
ATOM 2056 N N . ALA A 1 261 ? -6.688 31.219 -3.826 1 96.62 261 ALA A N 1
ATOM 2057 C CA . ALA A 1 261 ? -7.051 32.531 -4.406 1 96.62 261 ALA A CA 1
ATOM 2058 C C . ALA A 1 261 ? -5.883 33.094 -5.199 1 96.62 261 ALA A C 1
ATOM 2060 O O . ALA A 1 261 ? -4.758 33.156 -4.703 1 96.62 261 ALA A O 1
ATOM 2061 N N . LEU A 1 262 ? -6.148 33.469 -6.406 1 96 262 LEU A N 1
ATOM 2062 C CA . LEU A 1 262 ? -5.152 34.094 -7.258 1 96 262 LEU A CA 1
ATOM 2063 C C . LEU A 1 262 ? -5.254 35.625 -7.164 1 96 262 LEU A C 1
ATOM 2065 O O . LEU A 1 262 ? -6.266 36.219 -7.562 1 96 262 LEU A O 1
ATOM 2069 N N . THR A 1 263 ? -4.219 36.188 -6.637 1 94.56 263 THR A N 1
ATOM 2070 C CA . THR A 1 263 ? -4.238 37.625 -6.355 1 94.56 263 THR A CA 1
ATOM 2071 C C . THR A 1 263 ? -2.986 38.312 -6.906 1 94.56 263 THR A C 1
ATOM 2073 O O . THR A 1 263 ? -2.117 37.625 -7.477 1 94.56 263 THR A O 1
ATOM 2076 N N . SER A 1 264 ? -2.998 39.625 -6.82 1 93.75 264 SER A N 1
ATOM 2077 C CA . SER A 1 264 ? -1.848 40.375 -7.289 1 93.75 264 SER A CA 1
ATOM 2078 C C . SER A 1 264 ? -0.866 40.656 -6.152 1 93.75 264 SER A C 1
ATOM 2080 O O . SER A 1 264 ? 0.288 41.031 -6.395 1 93.75 264 SER A O 1
ATOM 2082 N N . GLU A 1 265 ? -1.308 40.5 -4.934 1 94.69 265 GLU A N 1
ATOM 2083 C CA . GLU A 1 265 ? -0.47 40.688 -3.75 1 94.69 265 GLU A CA 1
ATOM 2084 C C . GLU A 1 265 ? -0.852 39.688 -2.66 1 94.69 265 GLU A C 1
ATOM 2086 O O . GLU A 1 265 ? -1.921 39.062 -2.717 1 94.69 265 GLU A O 1
ATOM 2091 N N . ILE A 1 266 ? 0.028 39.531 -1.681 1 96.56 266 ILE A N 1
ATOM 2092 C CA . ILE A 1 266 ? -0.248 38.594 -0.582 1 96.56 266 ILE A CA 1
ATOM 2093 C C . ILE A 1 266 ? -1.343 39.188 0.312 1 96.56 266 ILE A C 1
ATOM 2095 O O . ILE A 1 266 ? -1.15 40.219 0.943 1 96.56 266 ILE A O 1
ATOM 2099 N N . SER A 1 267 ? -2.408 38.531 0.348 1 95.62 267 SER A N 1
ATOM 2100 C CA . SER A 1 267 ? -3.582 39.031 1.072 1 95.62 267 SER A CA 1
ATOM 2101 C C . SER A 1 267 ? -3.346 39 2.58 1 95.62 267 SER A C 1
ATOM 2103 O O . SER A 1 267 ? -2.686 38.094 3.1 1 95.62 267 SER A O 1
ATOM 2105 N N . SER A 1 268 ? -3.971 39.969 3.26 1 96 268 SER A N 1
ATOM 2106 C CA . SER A 1 268 ? -3.809 40.094 4.703 1 96 268 SER A CA 1
ATOM 2107 C C . SER A 1 268 ? -5.117 39.781 5.434 1 96 268 SER A C 1
ATOM 2109 O O . SER A 1 268 ? -5.164 39.812 6.664 1 96 268 SER A O 1
ATOM 2111 N N . SER A 1 269 ? -6.109 39.594 4.688 1 95.31 269 SER A N 1
ATOM 2112 C CA . SER A 1 269 ? -7.414 39.375 5.301 1 95.31 269 SER A CA 1
ATOM 2113 C C . SER A 1 269 ? -8.227 38.344 4.5 1 95.31 269 SER A C 1
ATOM 2115 O O . SER A 1 269 ? -8.211 38.375 3.266 1 95.31 269 SER A O 1
ATOM 2117 N N . ILE A 1 270 ? -8.93 37.469 5.227 1 94.94 270 ILE A N 1
ATOM 2118 C CA . ILE A 1 270 ? -9.711 36.438 4.582 1 94.94 270 ILE A CA 1
ATOM 2119 C C . ILE A 1 270 ? -11 37.031 4.008 1 94.94 270 ILE A C 1
ATOM 2121 O O . ILE A 1 270 ? -11.562 36.5 3.049 1 94.94 270 ILE A O 1
ATOM 2125 N N . GLN A 1 271 ? -11.469 38.156 4.527 1 90.31 271 GLN A N 1
ATOM 2126 C CA . GLN A 1 271 ? -12.672 38.844 4.027 1 90.31 271 GLN A CA 1
ATOM 2127 C C . GLN A 1 271 ? -12.492 39.281 2.578 1 90.31 271 GLN A C 1
ATOM 2129 O O . GLN A 1 271 ? -13.43 39.188 1.78 1 90.31 271 GLN A O 1
ATOM 2134 N N . THR A 1 272 ? -11.281 39.688 2.336 1 88.62 272 THR A N 1
ATOM 2135 C CA . THR A 1 272 ? -11.008 40.156 0.981 1 88.62 272 THR A CA 1
ATOM 2136 C C . THR A 1 272 ? -11.023 38.969 -0.002 1 88.62 272 THR A C 1
ATOM 2138 O O . THR A 1 272 ? -11.273 39.188 -1.194 1 88.62 272 THR A O 1
ATOM 2141 N N . ILE A 1 273 ? -10.812 37.812 0.451 1 90.5 273 ILE A N 1
ATOM 2142 C CA . ILE A 1 273 ? -10.758 36.625 -0.395 1 90.5 273 ILE A CA 1
ATOM 2143 C C . ILE A 1 273 ? -12.156 36.031 -0.53 1 90.5 273 ILE A C 1
ATOM 2145 O O . ILE A 1 273 ? -12.602 35.719 -1.639 1 90.5 273 ILE A O 1
ATOM 2149 N N . ILE A 1 274 ? -12.867 35.875 0.547 1 85.19 274 ILE A N 1
ATOM 2150 C CA . ILE A 1 274 ? -14.133 35.156 0.537 1 85.19 274 ILE A CA 1
ATOM 2151 C C . ILE A 1 274 ? -15.273 36.094 0.134 1 85.19 274 ILE A C 1
ATOM 2153 O O . ILE A 1 274 ? -16.203 35.656 -0.546 1 85.19 274 ILE A O 1
ATOM 2157 N N . VAL A 1 275 ? -15.172 37.344 0.551 1 71.06 275 VAL A N 1
ATOM 2158 C CA . VAL A 1 275 ? -16.312 38.25 0.378 1 71.06 275 VAL A CA 1
ATOM 2159 C C . VAL A 1 275 ? -16.188 39 -0.944 1 71.06 275 VAL A C 1
ATOM 2161 O O . VAL A 1 275 ? -17.203 39.344 -1.573 1 71.06 275 VAL A O 1
ATOM 2164 N N . LYS A 1 276 ? -14.953 39.156 -1.402 1 64.81 276 LYS A N 1
ATOM 2165 C CA . LYS A 1 276 ? -14.82 39.969 -2.617 1 64.81 276 LYS A CA 1
ATOM 2166 C C . LYS A 1 276 ? -15.523 39.281 -3.797 1 64.81 276 LYS A C 1
ATOM 2168 O O . LYS A 1 276 ? -15.281 38.125 -4.082 1 64.81 276 LYS A O 1
ATOM 2173 N N . GLU A 1 277 ? -16.516 40 -4.242 1 62.09 277 GLU A N 1
ATOM 2174 C CA . GLU A 1 277 ? -17.422 39.5 -5.277 1 62.09 277 GLU A CA 1
ATOM 2175 C C . GLU A 1 277 ? -16.828 39.688 -6.668 1 62.09 277 GLU A C 1
ATOM 2177 O O . GLU A 1 277 ? -16.406 40.781 -7.039 1 62.09 277 GLU A O 1
ATOM 2182 N N . CYS A 1 278 ? -16.172 38.719 -7.176 1 63.97 278 CYS A N 1
ATOM 2183 C CA . CYS A 1 278 ? -15.883 38.719 -8.609 1 63.97 278 CYS A CA 1
ATOM 2184 C C . CYS A 1 278 ? -17.016 38.062 -9.383 1 63.97 278 CYS A C 1
ATOM 2186 O O . CYS A 1 278 ? -17.422 36.938 -9.086 1 63.97 278 CYS A O 1
ATOM 2188 N N . PRO A 1 279 ? -17.516 38.875 -10.258 1 67.19 279 PRO A N 1
ATOM 2189 C CA . PRO A 1 279 ? -18.562 38.25 -11.055 1 67.19 279 PRO A CA 1
ATOM 2190 C C . PRO A 1 279 ? -18.094 36.969 -11.742 1 67.19 279 PRO A C 1
ATOM 2192 O O . PRO A 1 279 ? -16.953 36.906 -12.219 1 67.19 279 PRO A O 1
ATOM 2195 N N . PRO A 1 280 ? -18.828 36 -11.703 1 68.12 280 PRO A N 1
ATOM 2196 C CA . PRO A 1 280 ? -18.484 34.719 -12.305 1 68.12 280 PRO A CA 1
ATOM 2197 C C . PRO A 1 280 ? -18.109 34.812 -13.781 1 68.12 280 PRO A C 1
ATOM 2199 O O . PRO A 1 280 ? -17.438 33.938 -14.328 1 68.12 280 PRO A O 1
ATOM 2202 N N . SER A 1 281 ? -18.5 35.844 -14.336 1 70.44 281 SER A N 1
ATOM 2203 C CA . SER A 1 281 ? -18.281 36 -15.773 1 70.44 281 SER A CA 1
ATOM 2204 C C . SER A 1 281 ? -17.016 36.781 -16.062 1 70.44 281 SER A C 1
ATOM 2206 O O . SER A 1 281 ? -16.641 36.969 -17.234 1 70.44 281 SER A O 1
ATOM 2208 N N . GLU A 1 282 ? -16.375 37 -15.141 1 76.75 282 GLU A N 1
ATOM 2209 C CA . GLU A 1 282 ? -15.188 37.812 -15.359 1 76.75 282 GLU A CA 1
ATOM 2210 C C . GLU A 1 282 ? -14.07 37 -16 1 76.75 282 GLU A C 1
ATOM 2212 O O . GLU A 1 282 ? -13.859 35.844 -15.656 1 76.75 282 GLU A O 1
ATOM 2217 N N . THR A 1 283 ? -13.508 37.531 -17.016 1 84.75 283 THR A N 1
ATOM 2218 C CA . THR A 1 283 ? -12.367 36.875 -17.672 1 84.75 283 THR A CA 1
ATOM 2219 C C . THR A 1 283 ? -11.086 37.156 -16.891 1 84.75 283 THR A C 1
ATOM 2221 O O . THR A 1 283 ? -10.82 38.281 -16.484 1 84.75 283 THR A O 1
ATOM 2224 N N . GLU A 1 284 ? -10.43 36.188 -16.609 1 90 284 GLU A N 1
ATOM 2225 C CA . GLU A 1 284 ? -9.203 36.281 -15.82 1 90 284 GLU A CA 1
ATOM 2226 C C . GLU A 1 284 ? -8.086 36.969 -16.609 1 90 284 GLU A C 1
ATOM 2228 O O . GLU A 1 284 ? -7.836 36.625 -17.766 1 90 284 GLU A O 1
ATOM 2233 N N . GLU A 1 285 ? -7.625 38 -16.062 1 90.69 285 GLU A N 1
ATOM 2234 C CA . GLU A 1 285 ? -6.43 38.625 -16.625 1 90.69 285 GLU A CA 1
ATOM 2235 C C . GLU A 1 285 ? -5.16 37.938 -16.141 1 90.69 285 GLU A C 1
ATOM 2237 O O . GLU A 1 285 ? -4.676 38.25 -15.039 1 90.69 285 GLU A O 1
ATOM 2242 N N . ARG A 1 286 ? -4.543 37.281 -16.906 1 88.94 286 ARG A N 1
ATOM 2243 C CA . ARG A 1 286 ? -3.424 36.406 -16.562 1 88.94 286 ARG A CA 1
ATOM 2244 C C . ARG A 1 286 ? -2.236 37.219 -16.047 1 88.94 286 ARG A C 1
ATOM 2246 O O . ARG A 1 286 ? -1.498 36.75 -15.18 1 88.94 286 ARG A O 1
ATOM 2253 N N . ASN A 1 287 ? -2.166 38.344 -16.531 1 87.81 287 ASN A N 1
ATOM 2254 C CA . ASN A 1 287 ? -1.01 39.188 -16.203 1 87.81 287 ASN A CA 1
ATOM 2255 C C . ASN A 1 287 ? -1.111 39.75 -14.789 1 87.81 287 ASN A C 1
ATOM 2257 O O . ASN A 1 287 ? -0.106 40.156 -14.203 1 87.81 287 ASN A O 1
ATOM 2261 N N . LYS A 1 288 ? -2.246 39.75 -14.266 1 89.62 288 LYS A N 1
ATOM 2262 C CA . LYS A 1 288 ? -2.445 40.312 -12.93 1 89.62 288 LYS A CA 1
ATOM 2263 C C . LYS A 1 288 ? -2.264 39.219 -11.859 1 89.62 288 LYS A C 1
ATOM 2265 O O . LYS A 1 288 ? -2.201 39.531 -10.672 1 89.62 288 LYS A O 1
ATOM 2270 N N . ILE A 1 289 ? -2.127 38.031 -12.266 1 93.94 289 ILE A N 1
ATOM 2271 C CA . ILE A 1 289 ? -2.004 36.938 -11.344 1 93.94 289 ILE A CA 1
ATOM 2272 C C . ILE A 1 289 ? -0.532 36.688 -11.016 1 93.94 289 ILE A C 1
ATOM 2274 O O . ILE A 1 289 ? 0.203 36.125 -11.828 1 93.94 289 ILE A O 1
ATOM 2278 N N . THR A 1 290 ? -0.122 37.156 -9.867 1 95.69 290 THR A N 1
ATOM 2279 C CA . THR A 1 290 ? 1.284 37.031 -9.508 1 95.69 290 THR A CA 1
ATOM 2280 C C . THR A 1 290 ? 1.438 36.25 -8.195 1 95.69 290 THR A C 1
ATOM 2282 O O . THR A 1 290 ? 2.537 35.812 -7.848 1 95.69 290 THR A O 1
ATOM 2285 N N . THR A 1 291 ? 0.321 36.125 -7.473 1 97.12 291 THR A N 1
ATOM 2286 C CA . THR A 1 291 ? 0.373 35.531 -6.148 1 97.12 291 THR A CA 1
ATOM 2287 C C . THR A 1 291 ? -0.727 34.469 -5.992 1 97.12 291 THR A C 1
ATOM 2289 O O . THR A 1 291 ? -1.863 34.688 -6.414 1 97.12 291 THR A O 1
ATOM 2292 N N . ALA A 1 292 ? -0.343 33.312 -5.469 1 98 292 ALA A N 1
ATOM 2293 C CA . ALA A 1 292 ? -1.308 32.281 -5.102 1 98 292 ALA A CA 1
ATOM 2294 C C . ALA A 1 292 ? -1.452 32.188 -3.586 1 98 292 ALA A C 1
ATOM 2296 O O . ALA A 1 292 ? -0.472 31.938 -2.877 1 98 292 ALA A O 1
ATOM 2297 N N . ILE A 1 293 ? -2.672 32.375 -3.072 1 98.19 293 ILE A N 1
ATOM 2298 C CA . ILE A 1 293 ? -2.936 32.312 -1.639 1 98.19 293 ILE A CA 1
ATOM 2299 C C . ILE A 1 293 ? -3.674 31 -1.312 1 98.19 293 ILE A C 1
ATOM 2301 O O . ILE A 1 293 ? -4.82 30.812 -1.724 1 98.19 293 ILE A O 1
ATOM 2305 N N . PHE A 1 294 ? -3.021 30.109 -0.586 1 98.06 294 PHE A N 1
ATOM 2306 C CA . PHE A 1 294 ? -3.67 28.922 -0.054 1 98.06 294 PHE A CA 1
ATOM 2307 C C . PHE A 1 294 ? -4.465 29.25 1.203 1 98.06 294 PHE A C 1
ATOM 2309 O O . PHE A 1 294 ? -3.898 29.375 2.291 1 98.06 294 PHE A O 1
ATOM 2316 N N . TYR A 1 295 ? -5.746 29.328 1.089 1 97 295 TYR A N 1
ATOM 2317 C CA . TYR A 1 295 ? -6.457 29.906 2.225 1 97 295 TYR A CA 1
ATOM 2318 C C . TYR A 1 295 ? -7.305 28.859 2.932 1 97 295 TYR A C 1
ATOM 2320 O O . TYR A 1 295 ? -7.875 29.125 3.992 1 97 295 TYR A O 1
ATOM 2328 N N . SER A 1 296 ? -7.398 27.672 2.375 1 96.25 296 SER A N 1
ATOM 2329 C CA . SER A 1 296 ? -8.117 26.609 3.064 1 96.25 296 SER A CA 1
ATOM 2330 C C . SER A 1 296 ? -7.574 25.234 2.672 1 96.25 296 SER A C 1
ATOM 2332 O O . SER A 1 296 ? -7.414 24.938 1.485 1 96.25 296 SER A O 1
ATOM 2334 N N . LEU A 1 297 ? -7.223 24.484 3.607 1 95.69 297 LEU A N 1
ATOM 2335 C CA . LEU A 1 297 ? -6.828 23.094 3.484 1 95.69 297 LEU A CA 1
ATOM 2336 C C . LEU A 1 297 ? -7.625 22.219 4.449 1 95.69 297 LEU A C 1
ATOM 2338 O O . LEU A 1 297 ? -7.516 22.375 5.668 1 95.69 297 LEU A O 1
ATOM 2342 N N . SER A 1 298 ? -8.469 21.344 3.916 1 95.12 298 SER A N 1
ATOM 2343 C CA . SER A 1 298 ? -9.352 20.562 4.781 1 95.12 298 SER A CA 1
ATOM 2344 C C . SER A 1 298 ? -9.297 19.078 4.441 1 95.12 298 SER A C 1
ATOM 2346 O O . SER A 1 298 ? -9.328 18.703 3.268 1 95.12 298 SER A O 1
ATOM 2348 N N . LEU A 1 299 ? -9.188 18.297 5.516 1 93.5 299 LEU A N 1
ATOM 2349 C CA . LEU A 1 299 ? -9.258 16.844 5.379 1 93.5 299 LEU A CA 1
ATOM 2350 C C . LEU A 1 299 ? -10.703 16.375 5.375 1 93.5 299 LEU A C 1
ATOM 2352 O O . LEU A 1 299 ? -11.523 16.859 6.164 1 93.5 299 LEU A O 1
ATOM 2356 N N . THR A 1 300 ? -11.047 15.453 4.512 1 93.62 300 THR A N 1
ATOM 2357 C CA . THR A 1 300 ? -12.414 14.953 4.441 1 93.62 300 THR A CA 1
ATOM 2358 C C . THR A 1 300 ? -12.586 13.727 5.328 1 93.62 300 THR A C 1
ATOM 2360 O O . THR A 1 300 ? -13.688 13.461 5.824 1 93.62 300 THR A O 1
ATOM 2363 N N . GLN A 1 301 ? -11.523 12.984 5.484 1 92.69 301 GLN A N 1
ATOM 2364 C CA . GLN A 1 301 ? -11.562 11.773 6.301 1 92.69 301 GLN A CA 1
ATOM 2365 C C . GLN A 1 301 ? -10.633 11.898 7.508 1 92.69 301 GLN A C 1
ATOM 2367 O O . GLN A 1 301 ? -9.406 11.82 7.367 1 92.69 301 GLN A O 1
ATOM 2372 N N . GLN A 1 302 ? -11.195 11.898 8.68 1 93 302 GLN A N 1
ATOM 2373 C CA . GLN A 1 302 ? -10.438 12.188 9.898 1 93 302 GLN A CA 1
ATOM 2374 C C . GLN A 1 302 ? -9.469 11.055 10.219 1 93 302 GLN A C 1
ATOM 2376 O O . GLN A 1 302 ? -8.461 11.266 10.891 1 93 302 GLN A O 1
ATOM 2381 N N . GLY A 1 303 ? -9.766 9.922 9.727 1 96.06 303 GLY A N 1
ATOM 2382 C CA . GLY A 1 303 ? -8.883 8.789 9.953 1 96.06 303 GLY A CA 1
ATOM 2383 C C . GLY A 1 303 ? -7.512 8.961 9.312 1 96.06 303 GLY A C 1
ATOM 2384 O O . GLY A 1 303 ? -6.574 8.234 9.641 1 96.06 303 GLY A O 1
ATOM 2385 N N . LEU A 1 304 ? -7.363 9.914 8.414 1 95.19 304 LEU A N 1
ATOM 2386 C CA . LEU A 1 304 ? -6.117 10.125 7.691 1 95.19 304 LEU A CA 1
ATOM 2387 C C . LEU A 1 304 ? -5.312 11.266 8.312 1 95.19 304 LEU A C 1
ATOM 2389 O O . LEU A 1 304 ? -4.332 11.727 7.727 1 95.19 304 LEU A O 1
ATOM 2393 N N . GLN A 1 305 ? -5.723 11.656 9.469 1 92.69 305 GLN A N 1
ATOM 2394 C CA . GLN A 1 305 ? -4.949 12.664 10.188 1 92.69 305 GLN A CA 1
ATOM 2395 C C . GLN A 1 305 ? -3.52 12.18 10.438 1 92.69 305 GLN A C 1
ATOM 2397 O O . GLN A 1 305 ? -3.309 11.047 10.883 1 92.69 305 GLN A O 1
ATOM 2402 N N . GLY A 1 306 ? -2.576 13.023 10.117 1 88.88 306 GLY A N 1
ATOM 2403 C CA . GLY A 1 306 ? -1.181 12.664 10.312 1 88.88 306 GLY A CA 1
ATOM 2404 C C . GLY A 1 306 ? -0.539 12.055 9.086 1 88.88 306 GLY A C 1
ATOM 2405 O O . GLY A 1 306 ? 0.688 11.953 9 1 88.88 306 GLY A O 1
ATOM 2406 N N . VAL A 1 307 ? -1.359 11.57 8.195 1 90.06 307 VAL A N 1
ATOM 2407 C CA . VAL A 1 307 ? -0.847 11.133 6.898 1 90.06 307 VAL A CA 1
ATOM 2408 C C . VAL A 1 307 ? -0.462 12.344 6.055 1 90.06 307 VAL A C 1
ATOM 2410 O O . VAL A 1 307 ? -1.167 13.359 6.055 1 90.06 307 VAL A O 1
ATOM 2413 N N . GLU A 1 308 ? 0.647 12.375 5.383 1 87.56 308 GLU A N 1
ATOM 2414 C CA . GLU A 1 308 ? 1.231 13.539 4.73 1 87.56 308 GLU A CA 1
ATOM 2415 C C . GLU A 1 308 ? 0.526 13.844 3.412 1 87.56 308 GLU A C 1
ATOM 2417 O O . GLU A 1 308 ? 1.179 14.062 2.389 1 87.56 308 GLU A O 1
ATOM 2422 N N . LEU A 1 309 ? -0.726 14 3.438 1 90.75 309 LEU A N 1
ATOM 2423 C CA . LEU A 1 309 ? -1.491 14.312 2.232 1 90.75 309 LEU A CA 1
ATOM 2424 C C . LEU A 1 309 ? -1.366 15.789 1.875 1 90.75 309 LEU A C 1
ATOM 2426 O O . LEU A 1 309 ? -1.188 16.141 0.706 1 90.75 309 LEU A O 1
ATOM 2430 N N . GLY A 1 310 ? -1.388 16.625 2.92 1 90.69 310 GLY A N 1
ATOM 2431 C CA . GLY A 1 310 ? -1.39 18.062 2.715 1 90.69 310 GLY A CA 1
ATOM 2432 C C . GLY A 1 310 ? -0.109 18.578 2.084 1 90.69 310 GLY A C 1
ATOM 2433 O O . GLY A 1 310 ? -0.15 19.406 1.174 1 90.69 310 GLY A O 1
ATOM 2434 N N . ALA A 1 311 ? 0.948 18.094 2.516 1 87.88 311 ALA A N 1
ATOM 2435 C CA . ALA A 1 311 ? 2.246 18.516 1.99 1 87.88 311 ALA A CA 1
ATOM 2436 C C . ALA A 1 311 ? 2.365 18.188 0.505 1 87.88 311 ALA A C 1
ATOM 2438 O O . ALA A 1 311 ? 2.795 19.016 -0.291 1 87.88 311 ALA A O 1
ATOM 2439 N N . PHE A 1 312 ? 1.942 17.078 0.162 1 89.5 312 PHE A N 1
ATOM 2440 C CA . PHE A 1 312 ? 2.014 16.656 -1.232 1 89.5 312 PHE A CA 1
ATOM 2441 C C . PHE A 1 312 ? 1.047 17.453 -2.092 1 89.5 312 PHE A C 1
ATOM 2443 O O . PHE A 1 312 ? 1.357 17.797 -3.236 1 89.5 312 PHE A O 1
ATOM 2450 N N . LEU A 1 313 ? -0.065 17.719 -1.508 1 94.12 313 LEU A N 1
ATOM 2451 C CA . LEU A 1 313 ? -1.072 18.453 -2.26 1 94.12 313 LEU A CA 1
ATOM 2452 C C . LEU A 1 313 ? -0.574 19.859 -2.602 1 94.12 313 LEU A C 1
ATOM 2454 O O . LEU A 1 313 ? -0.657 20.281 -3.756 1 94.12 313 LEU A O 1
ATOM 2458 N N . ILE A 1 314 ? -0.018 20.531 -1.637 1 94.19 314 ILE A N 1
ATOM 2459 C CA . ILE A 1 314 ? 0.479 21.891 -1.851 1 94.19 314 ILE A CA 1
ATOM 2460 C C . ILE A 1 314 ? 1.581 21.875 -2.908 1 94.19 314 ILE A C 1
ATOM 2462 O O . ILE A 1 314 ? 1.567 22.672 -3.84 1 94.19 314 ILE A O 1
ATOM 2466 N N . LYS A 1 315 ? 2.457 20.969 -2.779 1 90.5 315 LYS A N 1
ATOM 2467 C CA . LYS A 1 315 ? 3.564 20.875 -3.725 1 90.5 315 LYS A CA 1
ATOM 2468 C C . LYS A 1 315 ? 3.057 20.625 -5.145 1 90.5 315 LYS A C 1
ATOM 2470 O O . LYS A 1 315 ? 3.514 21.266 -6.09 1 90.5 315 LYS A O 1
ATOM 2475 N N . ARG A 1 316 ? 2.125 19.75 -5.281 1 93.81 316 ARG A N 1
ATOM 2476 C CA . ARG A 1 316 ? 1.594 19.422 -6.602 1 93.81 316 ARG A CA 1
ATOM 2477 C C . ARG A 1 316 ? 0.794 20.594 -7.172 1 93.81 316 ARG A C 1
ATOM 2479 O O . ARG A 1 316 ? 0.872 20.875 -8.367 1 93.81 316 ARG A O 1
ATOM 2486 N N . VAL A 1 317 ? 0.085 21.234 -6.367 1 96.88 317 VAL A N 1
ATOM 2487 C CA . VAL A 1 317 ? -0.738 22.359 -6.805 1 96.88 317 VAL A CA 1
ATOM 2488 C C . VAL A 1 317 ? 0.157 23.5 -7.258 1 96.88 317 VAL A C 1
ATOM 2490 O O . VAL A 1 317 ? -0.134 24.172 -8.258 1 96.88 317 VAL A O 1
ATOM 2493 N N . VAL A 1 318 ? 1.21 23.734 -6.547 1 95.62 318 VAL A N 1
ATOM 2494 C CA . VAL A 1 318 ? 2.158 24.781 -6.922 1 95.62 318 VAL A CA 1
ATOM 2495 C C . VAL A 1 318 ? 2.68 24.516 -8.336 1 95.62 318 VAL A C 1
ATOM 2497 O O . VAL A 1 318 ? 2.713 25.438 -9.172 1 95.62 318 VAL A O 1
ATOM 2500 N N . LYS A 1 319 ? 3.02 23.312 -8.609 1 92.81 319 LYS A N 1
ATOM 2501 C CA . LYS A 1 319 ? 3.518 22.938 -9.93 1 92.81 319 LYS A CA 1
ATOM 2502 C C . LYS A 1 319 ? 2.443 23.141 -11 1 92.81 319 LYS A C 1
ATOM 2504 O O . LYS A 1 319 ? 2.721 23.672 -12.07 1 92.81 319 LYS A O 1
ATOM 2509 N N . GLU A 1 320 ? 1.259 22.75 -10.664 1 95.81 320 GLU A N 1
ATOM 2510 C CA . GLU A 1 320 ? 0.149 22.891 -11.602 1 95.81 320 GLU A CA 1
ATOM 2511 C C . GLU A 1 320 ? -0.144 24.375 -11.891 1 95.81 320 GLU A C 1
ATOM 2513 O O . GLU A 1 320 ? -0.423 24.734 -13.031 1 95.81 320 GLU A O 1
ATOM 2518 N N . LEU A 1 321 ? -0.083 25.172 -10.859 1 96.69 321 LEU A N 1
ATOM 2519 C CA . LEU A 1 321 ? -0.364 26.609 -11.008 1 96.69 321 LEU A CA 1
ATOM 2520 C C . LEU A 1 321 ? 0.732 27.297 -11.812 1 96.69 321 LEU A C 1
ATOM 2522 O O . LEU A 1 321 ? 0.45 28.188 -12.617 1 96.69 321 LEU A O 1
ATOM 2526 N N . GLN A 1 322 ? 1.912 26.859 -11.617 1 95 322 GLN A N 1
ATOM 2527 C CA . GLN A 1 322 ? 3.027 27.438 -12.359 1 95 322 GLN A CA 1
ATOM 2528 C C . GLN A 1 322 ? 2.936 27.094 -13.844 1 95 322 GLN A C 1
ATOM 2530 O O . GLN A 1 322 ? 3.35 27.891 -14.695 1 95 322 GLN A O 1
ATOM 2535 N N . LYS A 1 323 ? 2.455 25.953 -14.133 1 94.12 323 LYS A N 1
ATOM 2536 C CA . LYS A 1 323 ? 2.23 25.578 -15.523 1 94.12 323 LYS A CA 1
ATOM 2537 C C . LYS A 1 323 ? 1.133 26.438 -16.156 1 94.12 323 LYS A C 1
ATOM 2539 O O . LYS A 1 323 ? 1.25 26.859 -17.312 1 94.12 323 LYS A O 1
ATOM 2544 N N . GLU A 1 324 ? 0.132 26.703 -15.398 1 93.94 324 GLU A N 1
ATOM 2545 C CA . GLU A 1 324 ? -1.001 27.484 -15.883 1 93.94 324 GLU A CA 1
ATOM 2546 C C . GLU A 1 324 ? -0.654 28.969 -15.961 1 93.94 324 GLU A C 1
ATOM 2548 O O . GLU A 1 324 ? -1.075 29.672 -16.891 1 93.94 324 GLU A O 1
ATOM 2553 N N . PHE A 1 325 ? 0.092 29.406 -14.953 1 94.94 325 PHE A N 1
ATOM 2554 C CA . PHE A 1 325 ? 0.466 30.812 -14.867 1 94.94 325 PHE A CA 1
ATOM 2555 C C . PHE A 1 325 ? 1.974 30.969 -14.695 1 94.94 325 PHE A C 1
ATOM 2557 O O . PHE A 1 325 ? 2.467 31.078 -13.57 1 94.94 325 PHE A O 1
ATOM 2564 N N . PRO A 1 326 ? 2.689 31.141 -15.672 1 90.12 326 PRO A N 1
ATOM 2565 C CA . PRO A 1 326 ? 4.152 31.203 -15.594 1 90.12 326 PRO A CA 1
ATOM 2566 C C . PRO A 1 326 ? 4.656 32.406 -14.812 1 90.12 326 PRO A C 1
ATOM 2568 O O . PRO A 1 326 ? 5.773 32.406 -14.289 1 90.12 326 PRO A O 1
ATOM 2571 N N . ALA A 1 327 ? 3.836 33.406 -14.711 1 90.88 327 ALA A N 1
ATOM 2572 C CA . ALA A 1 327 ? 4.246 34.625 -14.016 1 90.88 327 ALA A CA 1
ATOM 2573 C C . ALA A 1 327 ? 4.043 34.5 -12.508 1 90.88 327 ALA A C 1
ATOM 2575 O O . ALA A 1 327 ? 4.461 35.375 -11.742 1 90.88 327 ALA A O 1
ATOM 2576 N N . LEU A 1 328 ? 3.48 33.469 -12.125 1 93.75 328 LEU A N 1
ATOM 2577 C CA . LEU A 1 328 ? 3.207 33.25 -10.703 1 93.75 328 LEU A CA 1
ATOM 2578 C C . LEU A 1 328 ? 4.504 33.031 -9.93 1 93.75 328 LEU A C 1
ATOM 2580 O O . LEU A 1 328 ? 5.215 32.062 -10.156 1 93.75 328 LEU A O 1
ATOM 2584 N N . GLY A 1 329 ? 4.809 33.938 -9 1 93.38 329 GLY A N 1
ATOM 2585 C CA . GLY A 1 329 ? 6.082 33.844 -8.305 1 93.38 329 GLY A CA 1
ATOM 2586 C C . GLY A 1 329 ? 5.938 33.812 -6.797 1 93.38 329 GLY A C 1
ATOM 2587 O O . GLY A 1 329 ? 6.863 33.406 -6.094 1 93.38 329 GLY A O 1
ATOM 2588 N N . ALA A 1 330 ? 4.758 34.219 -6.324 1 97.06 330 ALA A N 1
ATOM 2589 C CA . ALA A 1 330 ? 4.582 34.25 -4.875 1 97.06 330 ALA A CA 1
ATOM 2590 C C . ALA A 1 330 ? 3.549 33.25 -4.418 1 97.06 330 ALA A C 1
ATOM 2592 O O . ALA A 1 330 ? 2.445 33.188 -4.969 1 97.06 330 ALA A O 1
ATOM 2593 N N . PHE A 1 331 ? 4 32.406 -3.49 1 98.06 331 PHE A N 1
ATOM 2594 C CA . PHE A 1 331 ? 3.127 31.422 -2.891 1 98.06 331 PHE A CA 1
ATOM 2595 C C . PHE A 1 331 ? 3.051 31.594 -1.38 1 98.06 331 PHE A C 1
ATOM 2597 O O . PHE A 1 331 ? 4.078 31.609 -0.698 1 98.06 331 PHE A O 1
ATOM 2604 N N . SER A 1 332 ? 1.81 31.781 -0.879 1 98.25 332 SER A N 1
ATOM 2605 C CA . SER A 1 332 ? 1.616 32.031 0.547 1 98.25 332 SER A CA 1
ATOM 2606 C C . SER A 1 332 ? 0.302 31.422 1.037 1 98.25 332 SER A C 1
ATOM 2608 O O . SER A 1 332 ? -0.658 31.312 0.272 1 98.25 332 SER A O 1
ATOM 2610 N N . SER A 1 333 ? 0.328 31.031 2.299 1 97.88 333 SER A N 1
ATOM 2611 C CA . SER A 1 333 ? -0.944 30.672 2.924 1 97.88 333 SER A CA 1
ATOM 2612 C C . SER A 1 333 ? -1.511 31.859 3.715 1 97.88 333 SER A C 1
ATOM 2614 O O . SER A 1 333 ? -0.814 32.844 3.953 1 97.88 333 SER A O 1
ATOM 2616 N N . LEU A 1 334 ? -2.711 31.922 3.891 1 98.19 334 LEU A N 1
ATOM 2617 C CA . LEU A 1 334 ? -3.408 32.688 4.914 1 98.19 334 LEU A CA 1
ATOM 2618 C C . LEU A 1 334 ? -4.148 31.766 5.879 1 98.19 334 LEU A C 1
ATOM 2620 O O . LEU A 1 334 ? -5.246 31.297 5.574 1 98.19 334 LEU A O 1
ATOM 2624 N N . SER A 1 335 ? -3.506 31.562 7.051 1 97.88 335 SER A N 1
ATOM 2625 C CA . SER A 1 335 ? -3.914 30.453 7.898 1 97.88 335 SER A CA 1
ATOM 2626 C C . SER A 1 335 ? -4.48 30.938 9.227 1 97.88 335 SER A C 1
ATOM 2628 O O . SER A 1 335 ? -4.016 31.938 9.773 1 97.88 335 SER A O 1
ATOM 2630 N N . PRO A 1 336 ? -5.496 30.219 9.688 1 97 336 PRO A N 1
ATOM 2631 C CA . PRO A 1 336 ? -5.945 30.484 11.055 1 97 336 PRO A CA 1
ATOM 2632 C C . PRO A 1 336 ? -4.91 30.094 12.109 1 97 336 PRO A C 1
ATOM 2634 O O . PRO A 1 336 ? -3.902 29.469 11.781 1 97 336 PRO A O 1
ATOM 2637 N N . ILE A 1 337 ? -5.09 30.547 13.258 1 98 337 ILE A N 1
ATOM 2638 C CA . ILE A 1 337 ? -4.184 30.25 14.367 1 98 337 ILE A CA 1
ATOM 2639 C C . ILE A 1 337 ? -4.953 29.578 15.492 1 98 337 ILE A C 1
ATOM 2641 O O . ILE A 1 337 ? -5.062 30.109 16.594 1 98 337 ILE A O 1
ATOM 2645 N N . PRO A 1 338 ? -5.27 28.328 15.289 1 95 338 PRO A N 1
ATOM 2646 C CA . PRO A 1 338 ? -6.062 27.656 16.312 1 95 338 PRO A CA 1
ATOM 2647 C C . PRO A 1 338 ? -5.34 27.562 17.656 1 95 338 PRO A C 1
ATOM 2649 O O . PRO A 1 338 ? -4.121 27.359 17.703 1 95 338 PRO A O 1
ATOM 2652 N N . GLY A 1 339 ? -6.125 27.734 18.781 1 94.81 339 GLY A N 1
ATOM 2653 C CA . GLY A 1 339 ? -5.617 27.516 20.125 1 94.81 339 GLY A CA 1
ATOM 2654 C C . GLY A 1 339 ? -5.027 28.781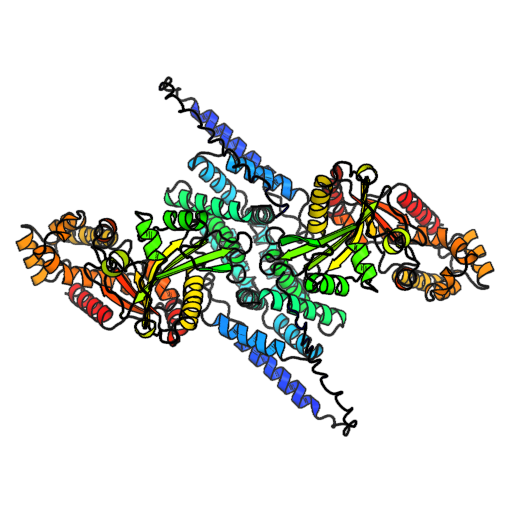 20.734 1 94.81 339 GLY A C 1
ATOM 2655 O O . GLY A 1 339 ? -4.707 28.797 21.938 1 94.81 339 GLY A O 1
ATOM 2656 N N . PHE A 1 340 ? -4.855 29.875 19.984 1 97.44 340 PHE A N 1
ATOM 2657 C CA . PHE A 1 340 ? -4.199 31.078 20.484 1 97.44 340 PHE A CA 1
ATOM 2658 C C . PHE A 1 340 ? -4.988 31.688 21.641 1 97.44 340 PHE A C 1
ATOM 2660 O O . PHE A 1 340 ? -4.43 31.969 22.703 1 97.44 340 PHE A O 1
ATOM 2667 N N . THR A 1 341 ? -6.293 31.859 21.391 1 96.12 341 THR A N 1
ATOM 2668 C CA . THR A 1 341 ? -7.113 32.469 22.438 1 96.12 341 THR A CA 1
ATOM 2669 C C . THR A 1 341 ? -7.086 31.625 23.703 1 96.12 341 THR A C 1
ATOM 2671 O O . THR A 1 341 ? -6.961 32.156 24.812 1 96.12 341 THR A O 1
ATOM 2674 N N . LYS A 1 342 ? -7.238 30.344 23.531 1 94.88 342 LYS A N 1
ATOM 2675 C CA . LYS A 1 342 ? -7.188 29.438 24.672 1 94.88 342 LYS A CA 1
ATOM 2676 C C . LYS A 1 342 ? -5.852 29.547 25.406 1 94.88 342 LYS A C 1
ATOM 2678 O O . LYS A 1 342 ? -5.812 29.609 26.641 1 94.88 342 LYS A O 1
ATOM 2683 N N . TRP A 1 343 ? -4.785 29.562 24.703 1 96.06 343 TRP A N 1
ATOM 2684 C CA . TRP A 1 343 ? -3.443 29.703 25.25 1 96.06 343 TRP A CA 1
ATOM 2685 C C . TRP A 1 343 ? -3.305 31.031 26 1 96.06 343 TRP A C 1
ATOM 2687 O O . TRP A 1 343 ? -2.766 31.078 27.109 1 96.06 343 TRP A O 1
ATOM 2697 N N . LEU A 1 344 ? -3.797 32.125 25.391 1 95 344 LEU A N 1
ATOM 2698 C CA . LEU A 1 344 ? -3.709 33.469 25.969 1 95 344 LEU A CA 1
ATOM 2699 C C . LEU A 1 344 ? -4.492 33.562 27.266 1 95 344 LEU A C 1
ATOM 2701 O O . LEU A 1 344 ? -4.016 34.125 28.25 1 95 344 LEU A O 1
ATOM 2705 N N . LEU A 1 345 ? -5.676 32.938 27.266 1 93.5 345 LEU A N 1
ATOM 2706 C CA . LEU A 1 345 ? -6.5 32.938 28.469 1 93.5 345 LEU A CA 1
ATOM 2707 C C . LEU A 1 345 ? -5.816 32.188 29.594 1 93.5 345 LEU A C 1
ATOM 2709 O O . LEU A 1 345 ? -5.875 32.594 30.75 1 93.5 345 LEU A O 1
ATOM 2713 N N . GLY A 1 346 ? -5.25 31.078 29.219 1 92.06 346 GLY A N 1
ATOM 2714 C CA . GLY A 1 346 ? -4.48 30.328 30.219 1 92.06 346 GLY A CA 1
ATOM 2715 C C . GLY A 1 346 ? -3.328 31.141 30.797 1 92.06 346 GLY A C 1
ATOM 2716 O O . GLY A 1 346 ? -3.074 31.078 32 1 92.06 346 GLY A O 1
ATOM 2717 N N . LEU A 1 347 ? -2.654 31.875 29.969 1 90.62 347 LEU A N 1
ATOM 2718 C CA . LEU A 1 347 ? -1.528 32.719 30.391 1 90.62 347 LEU A CA 1
ATOM 2719 C C . LEU A 1 347 ? -1.995 33.844 31.281 1 90.62 347 LEU A C 1
ATOM 2721 O O . LEU A 1 347 ? -1.348 34.156 32.281 1 90.62 347 LEU A O 1
ATOM 2725 N N . LEU A 1 348 ? -3.092 34.5 30.953 1 89.31 348 LEU A N 1
ATOM 2726 C CA . LEU A 1 348 ? -3.641 35.594 31.719 1 89.31 348 LEU A CA 1
ATOM 2727 C C . LEU A 1 348 ? -4.094 35.156 33.094 1 89.31 348 LEU A C 1
ATOM 2729 O O . LEU A 1 348 ? -3.875 35.844 34.094 1 89.31 348 LEU A O 1
ATOM 2733 N N . LYS A 1 349 ? -4.652 33.969 33.125 1 87.56 349 LYS A N 1
ATOM 2734 C CA . LYS A 1 349 ? -5.094 33.406 34.406 1 87.56 349 LYS A CA 1
ATOM 2735 C C . LYS A 1 349 ? -3.904 33.125 35.312 1 87.56 349 LYS A C 1
ATOM 2737 O O . LYS A 1 349 ? -3.973 33.344 36.531 1 87.56 349 LYS A O 1
ATOM 2742 N N . SER A 1 350 ? -2.959 32.594 34.812 1 87.75 350 SER A N 1
ATOM 2743 C CA . SER A 1 350 ? -1.764 32.281 35.562 1 87.75 350 SER A CA 1
ATOM 2744 C C . SER A 1 350 ? -1.092 33.531 36.094 1 87.75 350 SER A C 1
ATOM 2746 O O . SER A 1 350 ? -0.627 33.562 37.25 1 87.75 350 SER A O 1
ATOM 2748 N N . LYS A 1 351 ? -1.016 34.625 35.312 1 84 351 LYS A N 1
ATOM 2749 C CA . LYS A 1 351 ? -0.334 35.875 35.688 1 84 351 LYS A CA 1
ATOM 2750 C C . LYS A 1 351 ? -1.188 36.688 36.656 1 84 351 LYS A C 1
ATOM 2752 O O . LYS A 1 351 ? -0.662 37.469 37.438 1 84 351 LYS A O 1
ATOM 2757 N N . ALA A 1 352 ? -2.439 36.594 36.469 1 78.38 352 ALA A N 1
ATOM 2758 C CA . ALA A 1 352 ? -3.324 37.312 37.406 1 78.38 352 ALA A CA 1
ATOM 2759 C C . ALA A 1 352 ? -3.117 36.844 38.844 1 78.38 352 ALA A C 1
ATOM 2761 O O . ALA A 1 352 ? -3.289 37.625 39.781 1 78.38 352 ALA A O 1
ATOM 2762 N N . LYS A 1 353 ? -2.787 35.656 38.969 1 77.62 353 LYS A N 1
ATOM 2763 C CA . LYS A 1 353 ? -2.543 35.094 40.312 1 77.62 353 LYS A CA 1
ATOM 2764 C C . LYS A 1 353 ? -1.206 35.562 40.875 1 77.62 353 LYS A C 1
ATOM 2766 O O . LYS A 1 353 ? -1.024 35.625 42.094 1 77.62 353 LYS A O 1
ATOM 2771 N N . GLU A 1 354 ? -0.4 35.906 39.969 1 72.5 354 GLU A N 1
ATOM 2772 C CA . GLU A 1 354 ? 0.917 36.344 40.438 1 72.5 354 GLU A CA 1
ATOM 2773 C C . GLU A 1 354 ? 0.93 37.875 40.688 1 72.5 354 GLU A C 1
ATOM 2775 O O . GLU A 1 354 ? 0.318 38.625 39.938 1 72.5 354 GLU A O 1
ATOM 2780 N N . HIS A 1 355 ? 0.774 38.469 41.938 1 60.03 355 HIS A N 1
ATOM 2781 C CA . HIS A 1 355 ? 0.701 39.844 42.406 1 60.03 355 HIS A CA 1
ATOM 2782 C C . HIS A 1 355 ? 1.826 40.688 41.812 1 60.03 355 HIS A C 1
ATOM 2784 O O . HIS A 1 355 ? 2.016 41.844 42.219 1 60.03 355 HIS A O 1
ATOM 2790 N N . GLY A 1 356 ? 2.326 40.5 40.5 1 54.72 356 GLY A N 1
ATOM 2791 C CA . GLY A 1 356 ? 3.402 41.312 40 1 54.72 356 GLY A CA 1
ATOM 2792 C C . GLY A 1 356 ? 3.184 41.719 38.531 1 54.72 356 GLY A C 1
ATOM 2793 O O . GLY A 1 356 ? 2.1 41.531 38 1 54.72 356 GLY A O 1
ATOM 2794 N N . ARG A 1 357 ? 4.223 42.469 38 1 60.38 357 ARG A N 1
ATOM 2795 C CA . ARG A 1 357 ? 4.234 42.938 36.625 1 60.38 357 ARG A CA 1
ATOM 2796 C C . ARG A 1 357 ? 4.109 41.781 35.656 1 60.38 357 ARG A C 1
ATOM 2798 O O . ARG A 1 357 ? 4.926 40.844 35.688 1 60.38 357 ARG A O 1
ATOM 2805 N N . SER A 1 358 ? 3 41.5 35.094 1 63.5 358 SER A N 1
ATOM 2806 C CA . SER A 1 358 ? 2.66 40.312 34.312 1 63.5 358 SER A CA 1
ATOM 2807 C C . SER A 1 358 ? 3.604 40.156 33.125 1 63.5 358 SER A C 1
ATOM 2809 O O . SER A 1 358 ? 3.926 39.031 32.719 1 63.5 358 SER A O 1
ATOM 2811 N N . GLY A 1 359 ? 4.344 41.25 32.75 1 79.44 359 GLY A N 1
ATOM 2812 C CA . GLY A 1 359 ? 5.258 41.25 31.609 1 79.44 359 GLY A CA 1
ATOM 2813 C C . GLY A 1 359 ? 4.566 41 30.281 1 79.44 359 GLY A C 1
ATOM 2814 O O . GLY A 1 359 ? 5.207 41 29.234 1 79.44 359 GLY A O 1
ATOM 2815 N N . LEU A 1 360 ? 3.254 40.844 30.266 1 86.94 360 LEU A N 1
ATOM 2816 C CA . LEU A 1 360 ? 2.504 40.594 29.031 1 86.94 360 LEU A CA 1
ATOM 2817 C C . LEU A 1 360 ? 2.133 41.875 28.328 1 86.94 360 LEU A C 1
ATOM 2819 O O . LEU A 1 360 ? 2.109 41.938 27.094 1 86.94 360 LEU A O 1
ATOM 2823 N N . LEU A 1 361 ? 1.825 42.906 29.172 1 90.25 361 LEU A N 1
ATOM 2824 C CA . LEU A 1 361 ? 1.473 44.25 28.672 1 90.25 361 LEU A CA 1
ATOM 2825 C C . LEU A 1 361 ? 2.471 45.281 29.156 1 90.25 361 LEU A C 1
ATOM 2827 O O . LEU A 1 361 ? 3.002 45.188 30.266 1 90.25 361 LEU A O 1
ATOM 2831 N N . THR A 1 362 ? 2.766 46.219 28.281 1 89.12 362 THR A N 1
ATOM 2832 C CA . THR A 1 362 ? 3.539 47.375 28.75 1 89.12 362 THR A CA 1
ATOM 2833 C C . THR A 1 362 ? 2.709 48.25 29.703 1 89.12 362 THR A C 1
ATOM 2835 O O . THR A 1 362 ? 1.483 48.125 29.75 1 89.12 362 THR A O 1
ATOM 2838 N N . ASP A 1 363 ? 3.354 49.094 30.391 1 88.56 363 ASP A N 1
ATOM 2839 C CA . ASP A 1 363 ? 2.654 49.969 31.328 1 88.56 363 ASP A CA 1
ATOM 2840 C C . ASP A 1 363 ? 1.656 50.875 30.594 1 88.56 363 ASP A C 1
ATOM 2842 O O . ASP A 1 363 ? 0.543 51.094 31.078 1 88.56 363 ASP A O 1
ATOM 2846 N N . SER A 1 364 ? 2.18 51.344 29.5 1 91.75 364 SER A N 1
ATOM 2847 C CA . SER A 1 364 ? 1.317 52.219 28.703 1 91.75 364 SER A CA 1
ATOM 2848 C C . SER A 1 364 ? 0.094 51.469 28.188 1 91.75 364 SER A C 1
ATOM 2850 O O . SER A 1 364 ? -1.019 52 28.219 1 91.75 364 SER A O 1
ATOM 2852 N N . GLU A 1 365 ? 0.3 50.25 27.812 1 92.25 365 GLU A N 1
ATOM 2853 C CA . GLU A 1 365 ? -0.793 49.406 27.312 1 92.25 365 GLU A CA 1
ATOM 2854 C C . GLU A 1 365 ? -1.774 49.062 28.422 1 92.25 365 GLU A C 1
ATOM 2856 O O . GLU A 1 365 ? -2.99 49.094 28.219 1 92.25 365 GLU A O 1
ATOM 2861 N N . SER A 1 366 ? -1.283 48.781 29.578 1 90.5 366 SER A N 1
ATOM 2862 C CA . SER A 1 366 ? -2.111 48.438 30.734 1 90.5 366 SER A CA 1
ATOM 2863 C C . SER A 1 366 ? -2.992 49.625 31.141 1 90.5 366 SER A C 1
ATOM 2865 O O . SER A 1 366 ? -4.164 49.438 31.469 1 90.5 366 SER A O 1
ATOM 2867 N N . GLN A 1 367 ? -2.393 50.719 31.109 1 91.81 367 GLN A N 1
ATOM 2868 C CA . GLN A 1 367 ? -3.125 51.906 31.5 1 91.81 367 GLN A CA 1
ATOM 2869 C C . GLN A 1 367 ? -4.238 52.219 30.5 1 91.81 367 GLN A C 1
ATOM 2871 O O . GLN A 1 367 ? -5.355 52.562 30.891 1 91.81 367 GLN A O 1
ATOM 2876 N N . GLU A 1 368 ? -3.838 52.094 29.281 1 93.19 368 GLU A N 1
ATOM 2877 C CA . GLU A 1 368 ? -4.82 52.375 28.234 1 93.19 368 GLU A CA 1
ATOM 2878 C C . GLU A 1 368 ? -6 51.406 28.312 1 93.19 368 GLU A C 1
ATOM 2880 O O . GLU A 1 368 ? -7.156 51.844 28.219 1 93.19 368 GLU A O 1
ATOM 2885 N N . ILE A 1 369 ? -5.785 50.156 28.469 1 91.19 369 ILE A N 1
ATOM 2886 C CA . ILE A 1 369 ? -6.824 49.125 28.531 1 91.19 369 ILE A CA 1
ATOM 2887 C C . ILE A 1 369 ? -7.656 49.344 29.797 1 91.19 369 ILE A C 1
ATOM 2889 O O . ILE A 1 369 ? -8.883 49.188 29.766 1 91.19 369 ILE A O 1
ATOM 2893 N N . ALA A 1 370 ? -7.004 49.688 30.844 1 91.19 370 ALA A N 1
ATOM 2894 C CA . ALA A 1 370 ? -7.699 49.938 32.094 1 91.19 370 ALA A CA 1
ATOM 2895 C C . ALA A 1 370 ? -8.656 51.125 31.984 1 91.19 370 ALA A C 1
ATOM 2897 O O . ALA A 1 370 ? -9.758 51.094 32.531 1 91.19 370 ALA A O 1
ATOM 2898 N N . GLU A 1 371 ? -8.18 52.094 31.344 1 93.25 371 GLU A N 1
ATOM 2899 C CA . GLU A 1 371 ? -9.008 53.312 31.172 1 93.25 371 GLU A CA 1
ATOM 2900 C C . GLU A 1 371 ? -10.234 53 30.312 1 93.25 371 GLU A C 1
ATOM 2902 O O . GLU A 1 371 ? -11.328 53.5 30.578 1 93.25 371 GLU A O 1
ATOM 2907 N N . LEU A 1 372 ? -10.039 52.188 29.359 1 91.62 372 LEU A N 1
ATOM 2908 C CA . LEU A 1 372 ? -11.117 51.875 28.422 1 91.62 372 LEU A CA 1
ATOM 2909 C C . LEU A 1 372 ? -12.109 50.906 29.047 1 91.62 372 LEU A C 1
ATOM 2911 O O . LEU A 1 372 ? -13.305 50.938 28.734 1 91.62 372 LEU A O 1
ATOM 2915 N N . THR A 1 373 ? -11.688 50.031 29.969 1 89 373 THR A N 1
ATOM 2916 C CA . THR A 1 373 ? -12.539 48.969 30.453 1 89 373 THR A CA 1
ATOM 2917 C C . THR A 1 373 ? -12.992 49.25 31.891 1 89 373 THR A C 1
ATOM 2919 O O . THR A 1 373 ? -13.938 48.625 32.375 1 89 373 THR A O 1
ATOM 2922 N N . GLY A 1 374 ? -12.344 50.125 32.625 1 87.44 374 GLY A N 1
ATOM 2923 C CA . GLY A 1 374 ? -12.742 50.531 33.969 1 87.44 374 GLY A CA 1
ATOM 2924 C C . GLY A 1 374 ? -12.234 49.594 35.031 1 87.44 374 GLY A C 1
ATOM 2925 O O . GLY A 1 374 ? -12.766 49.594 36.156 1 87.44 374 GLY A O 1
ATOM 2926 N N . GLY A 1 375 ? -11.289 48.75 34.781 1 87.44 375 GLY A N 1
ATOM 2927 C CA . GLY A 1 375 ? -10.703 47.844 35.75 1 87.44 375 GLY A CA 1
ATOM 2928 C C . GLY A 1 375 ? -9.273 47.438 35.406 1 87.44 375 GLY A C 1
ATOM 2929 O O . GLY A 1 375 ? -8.695 47.969 34.469 1 87.44 375 GLY A O 1
ATOM 2930 N N . PRO A 1 376 ? -8.789 46.656 36.375 1 86.75 376 PRO A N 1
ATOM 2931 C CA . PRO A 1 376 ? -7.426 46.188 36.094 1 86.75 376 PRO A CA 1
ATOM 2932 C C . PRO A 1 376 ? -7.297 45.5 34.719 1 86.75 376 PRO A C 1
ATOM 2934 O O . PRO A 1 376 ? -8.141 44.656 34.375 1 86.75 376 PRO A O 1
ATOM 2937 N N . ALA A 1 377 ? -6.324 45.781 33.969 1 86.19 377 ALA A N 1
ATOM 2938 C CA . ALA A 1 377 ? -6.156 45.406 32.562 1 86.19 377 ALA A CA 1
ATOM 2939 C C . ALA A 1 377 ? -6.203 43.906 32.406 1 86.19 377 ALA A C 1
ATOM 2941 O O . ALA A 1 377 ? -6.902 43.406 31.516 1 86.19 377 ALA A O 1
ATOM 2942 N N . LEU A 1 378 ? -5.508 43.125 33.219 1 85.38 378 LEU A N 1
ATOM 2943 C CA . LEU A 1 378 ? -5.391 41.688 33.062 1 85.38 378 LEU A CA 1
ATOM 2944 C C . LEU A 1 378 ? -6.73 41 33.281 1 85.38 378 LEU A C 1
ATOM 2946 O O . LEU A 1 378 ? -7.102 40.094 32.562 1 85.38 378 LEU A O 1
ATOM 2950 N N . GLU A 1 379 ? -7.48 41.5 34.281 1 85.06 379 GLU A N 1
ATOM 2951 C CA . GLU A 1 379 ? -8.773 40.906 34.625 1 85.06 379 GLU A CA 1
ATOM 2952 C C . GLU A 1 379 ? -9.828 41.25 33.562 1 85.06 379 GLU A C 1
ATOM 2954 O O . GLU A 1 379 ? -10.617 40.375 33.188 1 85.06 379 GLU A O 1
ATOM 2959 N N . THR A 1 380 ? -9.766 42.406 33.188 1 87.56 380 THR A N 1
ATOM 2960 C CA . THR A 1 380 ? -10.75 42.844 32.219 1 87.56 380 THR A CA 1
ATOM 2961 C C . THR A 1 380 ? -10.469 42.219 30.859 1 87.56 380 THR A C 1
ATOM 2963 O O . THR A 1 380 ? -11.391 41.906 30.109 1 87.56 380 THR A O 1
ATOM 2966 N N . LEU A 1 381 ? -9.227 42.062 30.594 1 88.94 381 LEU A N 1
ATOM 2967 C CA . LEU A 1 381 ? -8.836 41.469 29.328 1 88.94 381 LEU A CA 1
ATOM 2968 C C . LEU A 1 381 ? -9.328 40 29.234 1 88.94 381 LEU A C 1
ATOM 2970 O O . LEU A 1 381 ? -9.734 39.562 28.156 1 88.94 381 LEU A O 1
ATOM 2974 N N . GLN A 1 382 ? -9.273 39.25 30.281 1 89 382 GLN A N 1
ATOM 2975 C CA . GLN A 1 382 ? -9.758 37.875 30.312 1 89 382 GLN A CA 1
ATOM 2976 C C . GLN A 1 382 ? -11.234 37.812 29.953 1 89 382 GLN A C 1
ATOM 2978 O O . GLN A 1 382 ? -11.648 36.969 29.156 1 89 382 GLN A O 1
ATOM 2983 N N . THR A 1 383 ? -11.953 38.719 30.516 1 87.62 383 THR A N 1
ATOM 2984 C CA . THR A 1 383 ? -13.391 38.75 30.266 1 87.62 383 THR A CA 1
ATOM 2985 C C . THR A 1 383 ? -13.688 39.219 28.844 1 87.62 383 THR A C 1
ATOM 2987 O O . THR A 1 383 ? -14.578 38.688 28.188 1 87.62 383 THR A O 1
ATOM 2990 N N . LEU A 1 384 ? -12.953 40.188 28.438 1 88.06 384 LEU A N 1
ATOM 2991 C CA . LEU A 1 384 ? -13.156 40.75 27.109 1 88.06 384 LEU A CA 1
ATOM 2992 C C . LEU A 1 384 ? -12.875 39.719 26.031 1 88.06 384 LEU A C 1
ATOM 2994 O O . LEU A 1 384 ? -13.609 39.625 25.047 1 88.06 384 LEU A O 1
ATOM 2998 N N . LEU A 1 385 ? -11.82 38.969 26.203 1 89.5 385 LEU A N 1
ATOM 2999 C CA . LEU A 1 385 ? -11.375 38 25.188 1 89.5 385 LEU A CA 1
ATOM 3000 C C . LEU A 1 385 ? -12.266 36.781 25.172 1 89.5 385 LEU A C 1
ATOM 3002 O O . LEU A 1 385 ? -12.305 36.031 24.188 1 89.5 385 LEU A O 1
ATOM 3006 N N . SER A 1 386 ? -12.93 36.531 26.25 1 85.75 386 SER A N 1
ATOM 3007 C CA . SER A 1 386 ? -13.875 35.406 26.297 1 85.75 386 SER A CA 1
ATOM 3008 C C . SER A 1 386 ? -15.156 35.75 25.562 1 85.75 386 SER A C 1
ATOM 3010 O O . SER A 1 386 ? -15.906 34.844 25.172 1 85.75 386 SER A O 1
ATOM 3012 N N . SER A 1 387 ? -15.297 37.062 25.406 1 81.75 387 SER A N 1
ATOM 3013 C CA . SER A 1 387 ? -16.453 37.5 24.641 1 81.75 387 SER A CA 1
ATOM 3014 C C . SER A 1 387 ? -16.047 38.062 23.281 1 81.75 387 SER A C 1
ATOM 3016 O O . SER A 1 387 ? -14.891 38.469 23.094 1 81.75 387 SER A O 1
ATOM 3018 N N . SER A 1 388 ? -16.875 38 22.234 1 78.88 388 SER A N 1
ATOM 3019 C CA . SER A 1 388 ? -16.531 38.5 20.906 1 78.88 388 SER A CA 1
ATOM 3020 C C . SER A 1 388 ? -16.906 39.969 20.766 1 78.88 388 SER A C 1
ATOM 3022 O O . SER A 1 388 ? -16.641 40.594 19.719 1 78.88 388 SER A O 1
ATOM 3024 N N . GLU A 1 389 ? -17.188 40.625 21.781 1 81.94 389 GLU A N 1
ATOM 3025 C CA . GLU A 1 389 ? -17.781 41.969 21.672 1 81.94 389 GLU A CA 1
ATOM 3026 C C . GLU A 1 389 ? -16.688 43.031 21.562 1 81.94 389 GLU A C 1
ATOM 3028 O O . GLU A 1 389 ? -16.938 44.125 21.062 1 81.94 389 GLU A O 1
ATOM 3033 N N . TRP A 1 390 ? -15.492 42.719 22.047 1 86 390 TRP A N 1
ATOM 3034 C CA . TRP A 1 390 ? -14.43 43.719 22.031 1 86 390 TRP A CA 1
ATOM 3035 C C . TRP A 1 390 ? -14.086 44.125 20.594 1 86 390 TRP A C 1
ATOM 3037 O O . TRP A 1 390 ? -13.664 45.25 20.359 1 86 390 TRP A O 1
ATOM 3047 N N . ALA A 1 391 ? -14.336 43.281 19.641 1 83.62 391 ALA A N 1
ATOM 3048 C CA . ALA A 1 391 ? -13.961 43.5 18.25 1 83.62 391 ALA A CA 1
ATOM 3049 C C . ALA A 1 391 ? -14.883 44.562 17.609 1 83.62 391 ALA A C 1
ATOM 3051 O O . ALA A 1 391 ? -14.531 45.156 16.594 1 83.62 391 ALA A O 1
ATOM 3052 N N . GLN A 1 392 ? -15.922 44.812 18.266 1 85.25 392 GLN A N 1
ATOM 3053 C CA . GLN A 1 392 ? -16.891 45.781 17.734 1 85.25 392 GLN A CA 1
ATOM 3054 C C . GLN A 1 392 ? -16.531 47.188 18.156 1 85.25 392 GLN A C 1
ATOM 3056 O O . GLN A 1 392 ? -16.922 48.156 17.5 1 85.25 392 GLN A O 1
ATOM 3061 N N . SER A 1 393 ? -15.797 47.25 19.266 1 88.12 393 SER A N 1
ATOM 3062 C CA . SER A 1 393 ? -15.328 48.562 19.719 1 88.12 393 SER A CA 1
ATOM 3063 C C . SER A 1 393 ? -14.039 48.969 19 1 88.12 393 SER A C 1
ATOM 3065 O O . SER A 1 393 ? -13 48.344 19.188 1 88.12 393 SER A O 1
ATOM 3067 N N . GLU A 1 394 ? -14.062 50.031 18.312 1 91.69 394 GLU A N 1
ATOM 3068 C CA . GLU A 1 394 ? -12.898 50.5 17.562 1 91.69 394 GLU A CA 1
ATOM 3069 C C . GLU A 1 394 ? -11.766 50.906 18.5 1 91.69 394 GLU A C 1
ATOM 3071 O O . GLU A 1 394 ? -10.594 50.656 18.188 1 91.69 394 GLU A O 1
ATOM 3076 N N . GLN A 1 395 ? -12.133 51.531 19.547 1 92.19 395 GLN A N 1
ATOM 3077 C CA . GLN A 1 395 ? -11.125 52 20.5 1 92.19 395 GLN A CA 1
ATOM 3078 C C . GLN A 1 395 ? -10.422 50.812 21.172 1 92.19 395 GLN A C 1
ATOM 3080 O O . GLN A 1 395 ? -9.203 50.812 21.297 1 92.19 395 GLN A O 1
ATOM 3085 N N . LEU A 1 396 ? -11.219 49.906 21.531 1 91.44 396 LEU A N 1
ATOM 3086 C CA . LEU A 1 396 ? -10.648 48.75 22.172 1 91.44 396 LEU A CA 1
ATOM 3087 C C . LEU A 1 396 ? -9.789 47.938 21.172 1 91.44 396 LEU A C 1
ATOM 3089 O O . LEU A 1 396 ? -8.734 47.438 21.547 1 91.44 396 LEU A O 1
ATOM 3093 N N . ALA A 1 397 ? -10.281 47.812 19.938 1 93.56 397 ALA A N 1
ATOM 3094 C CA . ALA A 1 397 ? -9.531 47.094 18.906 1 93.56 397 ALA A CA 1
ATOM 3095 C C . ALA A 1 397 ? -8.18 47.75 18.656 1 93.56 397 ALA A C 1
ATOM 3097 O O . ALA A 1 397 ? -7.172 47.062 18.469 1 93.56 397 ALA A O 1
ATOM 3098 N N . ARG A 1 398 ? -8.172 49 18.672 1 94.88 398 ARG A N 1
ATOM 3099 C CA . ARG A 1 398 ? -6.934 49.719 18.453 1 94.88 398 ARG A CA 1
ATOM 3100 C C . ARG A 1 398 ? -5.973 49.531 19.625 1 94.88 398 ARG A C 1
ATOM 3102 O O . ARG A 1 398 ? -4.766 49.375 19.422 1 94.88 398 ARG A O 1
ATOM 3109 N N . ALA A 1 399 ? -6.504 49.562 20.766 1 93.62 399 ALA A N 1
ATOM 3110 C CA . ALA A 1 399 ? -5.68 49.438 21.969 1 93.62 399 ALA A CA 1
ATOM 3111 C C . ALA A 1 399 ? -5.098 48.031 22.078 1 93.62 399 ALA A C 1
ATOM 3113 O O . ALA A 1 399 ? -4 47.844 22.609 1 93.62 399 ALA A O 1
ATOM 3114 N N . LEU A 1 400 ? -5.785 47.094 21.531 1 94.62 400 LEU A N 1
ATOM 3115 C CA . LEU A 1 400 ? -5.398 45.688 21.719 1 94.62 400 LEU A CA 1
ATOM 3116 C C . LEU A 1 400 ? -4.504 45.219 20.578 1 94.62 400 LEU A C 1
ATOM 3118 O O . LEU A 1 400 ? -3.873 44.156 20.672 1 94.62 400 LEU A O 1
ATOM 3122 N N . GLN A 1 401 ? -4.352 45.906 19.531 1 96.12 401 GLN A N 1
ATOM 3123 C CA . GLN A 1 401 ? -3.621 45.5 18.344 1 96.12 401 GLN A CA 1
ATOM 3124 C C . GLN A 1 401 ? -2.168 45.188 18.672 1 96.12 401 GLN A C 1
ATOM 3126 O O . GLN A 1 401 ? -1.691 44.062 18.391 1 96.12 401 GLN A O 1
ATOM 3131 N N . ALA A 1 402 ? -1.482 46.094 19.297 1 95.38 402 ALA A N 1
ATOM 3132 C CA . ALA A 1 402 ? -0.053 45.938 19.547 1 95.38 402 ALA A CA 1
ATOM 3133 C C . ALA A 1 402 ? 0.206 44.781 20.516 1 95.38 402 ALA A C 1
ATOM 3135 O O . ALA A 1 402 ? 1.012 43.875 20.219 1 95.38 402 ALA A O 1
ATOM 3136 N N . PRO A 1 403 ? -0.468 44.719 21.672 1 94.81 403 PRO A N 1
ATOM 3137 C CA . PRO A 1 403 ? -0.198 43.625 22.594 1 94.81 403 PRO A CA 1
ATOM 3138 C C . PRO A 1 403 ? -0.576 42.25 22.016 1 94.81 403 PRO A C 1
ATOM 3140 O O . PRO A 1 403 ? 0.154 41.281 22.203 1 94.81 403 PRO A O 1
ATOM 3143 N N . LEU A 1 404 ? -1.713 42.125 21.328 1 96.06 404 LEU A N 1
ATOM 3144 C CA . LEU A 1 404 ? -2.154 40.844 20.797 1 96.06 404 LEU A CA 1
ATOM 3145 C C . LEU A 1 404 ? -1.242 40.375 19.672 1 96.06 404 LEU A C 1
ATOM 3147 O O . LEU A 1 404 ? -0.978 39.188 19.531 1 96.06 404 LEU A O 1
ATOM 3151 N N . MET A 1 405 ? -0.776 41.281 18.828 1 97.75 405 MET A N 1
ATOM 3152 C CA . MET A 1 405 ? 0.172 40.938 17.766 1 97.75 405 MET A CA 1
ATOM 3153 C C . MET A 1 405 ? 1.473 40.406 18.359 1 97.75 405 MET A C 1
ATOM 3155 O O . MET A 1 405 ? 2.008 39.406 17.891 1 97.75 405 MET A O 1
ATOM 3159 N N . ARG A 1 406 ? 1.907 41.031 19.359 1 97 406 ARG A N 1
ATOM 3160 C CA . ARG A 1 406 ? 3.137 40.656 20.047 1 97 406 ARG A CA 1
ATOM 3161 C C . ARG A 1 406 ? 2.986 39.281 20.703 1 97 406 ARG A C 1
ATOM 3163 O O . ARG A 1 406 ? 3.85 38.406 20.547 1 97 406 ARG A O 1
ATOM 3170 N N . LEU A 1 407 ? 1.951 39.094 21.391 1 96.31 407 LEU A N 1
ATOM 3171 C CA . LEU A 1 407 ? 1.706 37.812 22.094 1 96.31 407 LEU A CA 1
ATOM 3172 C C . LEU A 1 407 ? 1.517 36.688 21.094 1 96.31 407 LEU A C 1
ATOM 3174 O O . LEU A 1 407 ? 1.976 35.562 21.328 1 96.31 407 LEU A O 1
ATOM 3178 N N . CYS A 1 408 ? 0.833 36.969 19.984 1 98.12 408 CYS A N 1
ATOM 3179 C CA . CYS A 1 408 ? 0.626 35.938 18.969 1 98.12 408 CYS A CA 1
ATOM 3180 C C . CYS A 1 408 ? 1.948 35.531 18.328 1 98.12 408 CYS A C 1
ATOM 3182 O O . CYS A 1 408 ? 2.176 34.344 18.047 1 98.12 408 CYS A O 1
ATOM 3184 N N . ALA A 1 409 ? 2.797 36.5 18.047 1 98.19 409 ALA A N 1
ATOM 3185 C CA . ALA A 1 409 ? 4.113 36.219 17.5 1 98.19 409 ALA A CA 1
ATOM 3186 C C . ALA A 1 409 ? 4.898 35.281 18.406 1 98.19 409 ALA A C 1
ATOM 3188 O O . ALA A 1 409 ? 5.551 34.344 17.938 1 98.19 409 ALA A O 1
ATOM 3189 N N . TRP A 1 410 ? 4.812 35.5 19.672 1 96.69 410 TRP A N 1
ATOM 3190 C CA . TRP A 1 410 ? 5.492 34.625 20.625 1 96.69 410 TRP A CA 1
ATOM 3191 C C . TRP A 1 410 ? 4.863 33.25 20.641 1 96.69 410 TRP A C 1
ATOM 3193 O O . TRP A 1 410 ? 5.574 32.219 20.672 1 96.69 410 TRP A O 1
ATOM 3203 N N . TYR A 1 411 ? 3.539 33.219 20.641 1 97.5 411 TYR A N 1
ATOM 3204 C CA . TYR A 1 411 ? 2.816 31.953 20.625 1 97.5 411 TYR A CA 1
ATOM 3205 C C . TYR A 1 411 ? 3.266 31.078 19.453 1 97.5 411 TYR A C 1
ATOM 3207 O O . TYR A 1 411 ? 3.457 29.875 19.609 1 97.5 411 TYR A O 1
ATOM 3215 N N . LEU A 1 412 ? 3.479 31.672 18.266 1 98.38 412 LEU A N 1
ATOM 3216 C CA . LEU A 1 412 ? 3.805 30.938 17.047 1 98.38 412 LEU A CA 1
ATOM 3217 C C . LEU A 1 412 ? 5.297 30.625 16.984 1 98.38 412 LEU A C 1
ATOM 3219 O O . LEU A 1 412 ? 5.695 29.562 16.5 1 98.38 412 LEU A O 1
ATOM 3223 N N . TYR A 1 413 ? 6.086 31.5 17.484 1 97.81 413 TYR A N 1
ATOM 3224 C CA . TYR A 1 413 ? 7.531 31.422 17.281 1 97.81 413 TYR A CA 1
ATOM 3225 C C . TYR A 1 413 ? 8.219 30.891 18.547 1 97.81 413 TYR A C 1
ATOM 3227 O O . TYR A 1 413 ? 9.148 30.094 18.453 1 97.81 413 TYR A O 1
ATOM 3235 N N . GLY A 1 414 ? 7.816 31.281 19.688 1 95.5 414 GLY A N 1
ATOM 3236 C CA . GLY A 1 414 ? 8.539 31.031 20.938 1 95.5 414 GLY A CA 1
ATOM 3237 C C . GLY A 1 414 ? 8.023 29.812 21.688 1 95.5 414 GLY A C 1
ATOM 3238 O O . GLY A 1 414 ? 8.805 29.094 22.312 1 95.5 414 GLY A O 1
ATOM 3239 N N . GLU A 1 415 ? 6.711 29.672 21.734 1 95.12 415 GLU A N 1
ATOM 3240 C CA . GLU A 1 415 ? 6.141 28.516 22.422 1 95.12 415 GLU A CA 1
ATOM 3241 C C . GLU A 1 415 ? 6.395 27.234 21.656 1 95.12 415 GLU A C 1
ATOM 3243 O O . GLU A 1 415 ? 6.258 27.188 20.438 1 95.12 415 GLU A O 1
ATOM 3248 N N . LYS A 1 416 ? 6.84 26.203 22.406 1 94.56 416 LYS A N 1
ATOM 3249 C CA . LYS A 1 416 ? 7.254 24.969 21.75 1 94.56 416 LYS A CA 1
ATOM 3250 C C . LYS A 1 416 ? 6.574 23.766 22.375 1 94.56 416 LYS A C 1
ATOM 3252 O O . LYS A 1 416 ? 6.156 23.812 23.531 1 94.56 416 LYS A O 1
ATOM 3257 N N . HIS A 1 417 ? 6.352 22.797 21.594 1 91.69 417 HIS A N 1
ATOM 3258 C CA . HIS A 1 417 ? 5.992 21.438 22 1 91.69 417 HIS A CA 1
ATOM 3259 C C . HIS A 1 417 ? 6.996 20.422 21.469 1 91.69 417 HIS A C 1
ATOM 3261 O O . HIS A 1 417 ? 7.078 20.188 20.266 1 91.69 417 HIS A O 1
ATOM 3267 N N . ARG A 1 418 ? 7.773 19.812 22.297 1 87.25 418 ARG A N 1
ATOM 3268 C CA . ARG A 1 418 ? 8.844 18.891 21.953 1 87.25 418 ARG A CA 1
ATOM 3269 C C . ARG A 1 418 ? 9.812 19.516 20.953 1 87.25 418 ARG A C 1
ATOM 3271 O O . ARG A 1 418 ? 10.188 18.891 19.953 1 87.25 418 ARG A O 1
ATOM 3278 N N . GLY A 1 419 ? 9.977 20.797 21.125 1 89.56 419 GLY A N 1
ATOM 3279 C CA . GLY A 1 419 ? 10.953 21.531 20.328 1 89.56 419 GLY A CA 1
ATOM 3280 C C . GLY A 1 419 ? 10.367 22.141 19.078 1 89.56 419 GLY A C 1
ATOM 3281 O O . GLY A 1 419 ? 10.992 23 18.453 1 89.56 419 GLY A O 1
ATOM 3282 N N . TYR A 1 420 ? 9.211 21.781 18.703 1 93.62 420 TYR A N 1
ATOM 3283 C CA . TYR A 1 420 ? 8.555 22.312 17.516 1 93.62 420 TYR A CA 1
ATOM 3284 C C . TYR A 1 420 ? 7.477 23.312 17.891 1 93.62 420 TYR A C 1
ATOM 3286 O O . TYR A 1 420 ? 7.148 23.484 19.062 1 93.62 420 TYR A O 1
ATOM 3294 N N . ALA A 1 421 ? 7.027 24.047 16.891 1 96.62 421 ALA A N 1
ATOM 3295 C CA . ALA A 1 421 ? 5.984 25.031 17.141 1 96.62 421 ALA A CA 1
ATOM 3296 C C . ALA A 1 421 ? 4.793 24.406 17.859 1 96.62 421 ALA A C 1
ATOM 3298 O O . ALA A 1 421 ? 4.383 23.281 17.531 1 96.62 421 ALA A O 1
ATOM 3299 N N . LEU A 1 422 ? 4.266 25.016 18.844 1 96.5 422 LEU A N 1
ATOM 3300 C CA . LEU A 1 422 ? 3.129 24.531 19.625 1 96.5 422 LEU A CA 1
ATOM 3301 C C . LEU A 1 422 ? 1.874 24.453 18.75 1 96.5 422 LEU A C 1
ATOM 3303 O O . LEU A 1 422 ? 1.112 23.484 18.859 1 96.5 422 LEU A O 1
ATOM 3307 N N . ASN A 1 423 ? 1.665 25.516 17.984 1 96.62 423 ASN A N 1
ATOM 3308 C CA . ASN A 1 423 ? 0.514 25.562 17.094 1 96.62 423 ASN A CA 1
ATOM 3309 C C . ASN A 1 423 ? 0.631 24.516 15.969 1 96.62 423 ASN A C 1
ATOM 3311 O O . ASN A 1 423 ? 1.613 24.516 15.227 1 96.62 423 ASN A O 1
ATOM 3315 N N . PRO A 1 424 ? -0.37 23.688 15.82 1 94.44 424 PRO A N 1
ATOM 3316 C CA . PRO A 1 424 ? -0.274 22.609 14.836 1 94.44 424 PRO A CA 1
ATOM 3317 C C . PRO A 1 424 ? -0.241 23.125 13.398 1 94.44 424 PRO A C 1
ATOM 3319 O O . PRO A 1 424 ? 0.398 22.516 12.531 1 94.44 424 PRO A O 1
ATOM 3322 N N . VAL A 1 425 ? -0.936 24.219 13.125 1 96.12 425 VAL A N 1
ATOM 3323 C CA . VAL A 1 425 ? -0.943 24.781 11.773 1 96.12 425 VAL A CA 1
ATOM 3324 C C . VAL A 1 425 ? 0.438 25.328 11.445 1 96.12 425 VAL A C 1
ATOM 3326 O O . VAL A 1 425 ? 0.946 25.141 10.336 1 96.12 425 VAL A O 1
ATOM 3329 N N . ALA A 1 426 ? 1.034 26.031 12.43 1 97.81 426 ALA A N 1
ATOM 3330 C CA . ALA A 1 426 ? 2.402 26.5 12.242 1 97.81 426 ALA A CA 1
ATOM 3331 C C . ALA A 1 426 ? 3.359 25.344 12 1 97.81 426 ALA A C 1
ATOM 3333 O O . ALA A 1 426 ? 4.191 25.391 11.094 1 97.81 426 ALA A O 1
ATOM 3334 N N . HIS A 1 427 ? 3.258 24.344 12.82 1 95.06 427 HIS A N 1
ATOM 3335 C CA . HIS A 1 427 ? 4.098 23.156 12.672 1 95.06 427 HIS A CA 1
ATOM 3336 C C . HIS A 1 427 ? 3.975 22.562 11.273 1 95.06 427 HIS A C 1
ATOM 3338 O O . HIS A 1 427 ? 4.98 22.172 10.672 1 95.06 427 HIS A O 1
ATOM 3344 N N . PHE A 1 428 ? 2.785 22.484 10.758 1 93.62 428 PHE A N 1
ATOM 3345 C CA . PHE A 1 428 ? 2.527 21.938 9.43 1 93.62 428 PHE A CA 1
ATOM 3346 C C . PHE A 1 428 ? 3.268 22.734 8.359 1 93.62 428 PHE A C 1
ATOM 3348 O O . PHE A 1 428 ? 3.969 22.172 7.523 1 93.62 428 PHE A O 1
ATOM 3355 N N . HIS A 1 429 ? 3.074 24.031 8.336 1 96.56 429 HIS A N 1
ATOM 3356 C CA . HIS A 1 429 ? 3.672 24.875 7.297 1 96.56 429 HIS A CA 1
ATOM 3357 C C . HIS A 1 429 ? 5.191 24.906 7.426 1 96.56 429 HIS A C 1
ATOM 3359 O O . HIS A 1 429 ? 5.906 24.844 6.426 1 96.56 429 HIS A O 1
ATOM 3365 N N . LEU A 1 430 ? 5.648 25 8.664 1 96.5 430 LEU A N 1
ATOM 3366 C CA . LEU A 1 430 ? 7.086 25.078 8.898 1 96.5 430 LEU A CA 1
ATOM 3367 C C . LEU A 1 430 ? 7.773 23.766 8.508 1 96.5 430 LEU A C 1
ATOM 3369 O O . LEU A 1 430 ? 8.859 23.781 7.926 1 96.5 430 LEU A O 1
ATOM 3373 N N . GLN A 1 431 ? 7.141 22.688 8.797 1 92.19 431 GLN A N 1
ATOM 3374 C CA . GLN A 1 431 ? 7.707 21.391 8.445 1 92.19 431 GLN A CA 1
ATOM 3375 C C . GLN A 1 431 ? 7.781 21.234 6.926 1 92.19 431 GLN A C 1
ATOM 3377 O O . GLN A 1 431 ? 8.633 20.484 6.422 1 92.19 431 GLN A O 1
ATOM 3382 N N . ASN A 1 432 ? 6.91 21.953 6.219 1 91.06 432 ASN A N 1
ATOM 3383 C CA . ASN A 1 432 ? 6.895 21.875 4.758 1 91.06 432 ASN A CA 1
ATOM 3384 C C . ASN A 1 432 ? 7.762 22.969 4.137 1 91.06 432 ASN A C 1
ATOM 3386 O O . ASN A 1 432 ? 7.727 23.188 2.926 1 91.06 432 ASN A O 1
ATOM 3390 N N . GLY A 1 433 ? 8.5 23.688 5.008 1 93.75 433 GLY A N 1
ATOM 3391 C CA . GLY A 1 433 ? 9.539 24.594 4.527 1 93.75 433 GLY A CA 1
ATOM 3392 C C . GLY A 1 433 ? 9.07 26.016 4.367 1 93.75 433 GLY A C 1
ATOM 3393 O O . GLY A 1 433 ? 9.758 26.844 3.758 1 93.75 433 GLY A O 1
ATOM 3394 N N . ALA A 1 434 ? 7.957 26.344 4.879 1 97.31 434 ALA A N 1
ATOM 3395 C CA . ALA A 1 434 ? 7.449 27.719 4.762 1 97.31 434 ALA A CA 1
ATOM 3396 C C . ALA A 1 434 ? 8.117 28.641 5.773 1 97.31 434 ALA A C 1
ATOM 3398 O O . ALA A 1 434 ? 8.711 28.172 6.75 1 97.31 434 ALA A O 1
ATOM 3399 N N . VAL A 1 435 ? 8.031 29.906 5.508 1 98.44 435 VAL A N 1
ATOM 3400 C CA . VAL A 1 435 ? 8.539 30.953 6.387 1 98.44 435 VAL A CA 1
ATOM 3401 C C . VAL A 1 435 ? 7.375 31.625 7.113 1 98.44 435 VAL A C 1
ATOM 3403 O O . VAL A 1 435 ? 6.359 31.953 6.5 1 98.44 435 VAL A O 1
ATOM 3406 N N . LEU A 1 436 ? 7.543 31.688 8.43 1 98.62 436 LEU A N 1
ATOM 3407 C CA . LEU A 1 436 ? 6.602 32.531 9.188 1 98.62 436 LEU A CA 1
ATOM 3408 C C . LEU A 1 436 ? 6.73 34 8.797 1 98.62 436 LEU A C 1
ATOM 3410 O O . LEU A 1 436 ? 7.578 34.688 9.336 1 98.62 436 LEU A O 1
ATOM 3414 N N . TRP A 1 437 ? 5.855 34.5 8 1 98.5 437 TRP A N 1
ATOM 3415 C CA . TRP A 1 437 ? 6.188 35.688 7.223 1 98.5 437 TRP A CA 1
ATOM 3416 C C . TRP A 1 437 ? 5.477 36.906 7.777 1 98.5 437 TRP A C 1
ATOM 3418 O O . TRP A 1 437 ? 6.102 37.969 7.977 1 98.5 437 TRP A O 1
ATOM 3428 N N . ARG A 1 438 ? 4.117 36.781 8.031 1 98.62 438 ARG A N 1
ATOM 3429 C CA . ARG A 1 438 ? 3.402 37.969 8.438 1 98.62 438 ARG A CA 1
ATOM 3430 C C . ARG A 1 438 ? 2.188 37.625 9.289 1 98.62 438 ARG A C 1
ATOM 3432 O O . ARG A 1 438 ? 1.381 36.781 8.914 1 98.62 438 ARG A O 1
ATOM 3439 N N . ILE A 1 439 ? 2.09 38.281 10.445 1 98.62 439 ILE A N 1
ATOM 3440 C CA . ILE A 1 439 ? 0.895 38.219 11.273 1 98.62 439 ILE A CA 1
ATOM 3441 C C . ILE A 1 439 ? -0.04 39.375 10.945 1 98.62 439 ILE A C 1
ATOM 3443 O O . ILE A 1 439 ? 0.395 40.531 10.867 1 98.62 439 ILE A O 1
ATOM 3447 N N . ASN A 1 440 ? -1.299 39.062 10.711 1 98.44 440 ASN A N 1
ATOM 3448 C CA . ASN A 1 440 ? -2.248 40.062 10.242 1 98.44 440 ASN A CA 1
ATOM 3449 C C . ASN A 1 440 ? -3.318 40.344 11.289 1 98.44 440 ASN A C 1
ATOM 3451 O O . ASN A 1 440 ? -3.982 39.438 11.773 1 98.44 440 ASN A O 1
ATOM 3455 N N . TRP A 1 441 ? -3.479 41.594 11.617 1 97.38 441 TRP A N 1
ATOM 3456 C CA . TRP A 1 441 ? -4.469 42.062 12.586 1 97.38 441 TRP A CA 1
ATOM 3457 C C . TRP A 1 441 ? -5.859 42.094 11.961 1 97.38 441 TRP A C 1
ATOM 3459 O O . TRP A 1 441 ? -6.047 42.594 10.852 1 97.38 441 TRP A O 1
ATOM 3469 N N . LEU A 1 442 ? -6.844 41.562 12.688 1 95.25 442 LEU A N 1
ATOM 3470 C CA . LEU A 1 442 ? -8.242 41.5 12.281 1 95.25 442 LEU A CA 1
ATOM 3471 C C . LEU A 1 442 ? -8.383 40.938 10.867 1 95.25 442 LEU A C 1
ATOM 3473 O O . LEU A 1 442 ? -9.047 41.562 10.023 1 95.25 442 LEU A O 1
ATOM 3477 N N . ALA A 1 443 ? -7.617 39.906 10.633 1 96.69 443 ALA A N 1
ATOM 3478 C CA . ALA A 1 443 ? -7.594 39.25 9.32 1 96.69 443 ALA A CA 1
ATOM 3479 C C . ALA A 1 443 ? -8.812 38.344 9.133 1 96.69 443 ALA A C 1
ATOM 3481 O O . ALA A 1 443 ? -9.203 38.062 8 1 96.69 443 ALA A O 1
ATOM 3482 N N . ASP A 1 444 ? -9.398 37.844 10.164 1 95.06 444 ASP A N 1
ATOM 3483 C CA . ASP A 1 444 ? -10.648 37.094 10.172 1 95.06 444 ASP A CA 1
ATOM 3484 C C . ASP A 1 444 ? -11.602 37.594 11.234 1 95.06 444 ASP A C 1
ATOM 3486 O O . ASP A 1 444 ? -11.5 37.25 12.406 1 95.06 444 ASP A O 1
ATOM 3490 N N . VAL A 1 445 ? -12.594 38.281 10.828 1 91.25 445 VAL A N 1
ATOM 3491 C CA . VAL A 1 445 ? -13.469 38.938 11.781 1 91.25 445 VAL A CA 1
ATOM 3492 C C . VAL A 1 445 ? -14.75 38.125 11.969 1 91.25 445 VAL A C 1
ATOM 3494 O O . VAL A 1 445 ? -15.719 38.594 12.555 1 91.25 445 VAL A O 1
ATOM 3497 N N . SER A 1 446 ? -14.766 36.969 11.391 1 89.12 446 SER A N 1
ATOM 3498 C CA . SER A 1 446 ? -15.875 36.062 11.672 1 89.12 446 SER A CA 1
ATOM 3499 C C . SER A 1 446 ? -15.922 35.688 13.148 1 89.12 446 SER A C 1
ATOM 3501 O O . SER A 1 446 ? -14.945 35.875 13.883 1 89.12 446 SER A O 1
ATOM 3503 N N . LEU A 1 447 ? -17.062 35.188 13.625 1 89.69 447 LEU A N 1
ATOM 3504 C CA . LEU A 1 447 ? -17.203 34.781 15.016 1 89.69 447 LEU A CA 1
ATOM 3505 C C . LEU A 1 447 ? -16.156 33.719 15.375 1 89.69 447 LEU A C 1
ATOM 3507 O O . LEU A 1 447 ? -15.547 33.781 16.438 1 89.69 447 LEU A O 1
ATOM 3511 N N . LYS A 1 448 ? -15.922 32.781 14.516 1 90.38 448 LYS A N 1
ATOM 3512 C CA . LYS A 1 448 ? -14.93 31.75 14.734 1 90.38 448 LYS A CA 1
ATOM 3513 C C . LYS A 1 448 ? -13.523 32.312 14.781 1 90.38 448 LYS A C 1
ATOM 3515 O O . LYS A 1 448 ? -12.703 31.906 15.609 1 90.38 448 LYS A O 1
ATOM 3520 N N . GLY A 1 449 ? -13.242 33.25 13.914 1 92.81 44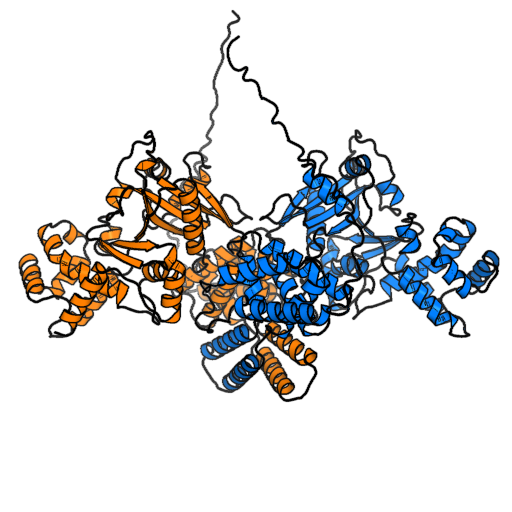9 GLY A N 1
ATOM 3521 C CA . GLY A 1 449 ? -11.93 33.875 13.867 1 92.81 449 GLY A CA 1
ATOM 3522 C C . GLY A 1 449 ? -11.617 34.688 15.102 1 92.81 449 GLY A C 1
ATOM 3523 O O . GLY A 1 449 ? -10.516 34.625 15.641 1 92.81 449 GLY A O 1
ATOM 3524 N N . VAL A 1 450 ? -12.586 35.406 15.586 1 92.69 450 VAL A N 1
ATOM 3525 C CA . VAL A 1 450 ? -12.398 36.25 16.75 1 92.69 450 VAL A CA 1
ATOM 3526 C C . VAL A 1 450 ? -12.273 35.406 18.016 1 92.69 450 VAL A C 1
ATOM 3528 O O . VAL A 1 450 ? -11.398 35.656 18.844 1 92.69 450 VAL A O 1
ATOM 3531 N N . THR A 1 451 ? -13.109 34.406 18.141 1 91.69 451 THR A N 1
ATOM 3532 C CA . THR A 1 451 ? -13.117 33.594 19.344 1 91.69 451 THR A CA 1
ATOM 3533 C C . THR A 1 451 ? -11.898 32.656 19.359 1 91.69 451 THR A C 1
ATOM 3535 O O . THR A 1 451 ? -11.352 32.375 20.438 1 91.69 451 THR A O 1
ATOM 3538 N N . GLY A 1 452 ? -11.43 32.281 18.234 1 92.69 452 GLY A N 1
ATOM 3539 C CA . GLY A 1 452 ? -10.367 31.281 18.172 1 92.69 452 GLY A CA 1
ATOM 3540 C C . GLY A 1 452 ? -8.984 31.891 18.234 1 92.69 452 GLY A C 1
ATOM 3541 O O . GLY A 1 452 ? -8.062 31.312 18.812 1 92.69 452 GLY A O 1
ATOM 3542 N N . ALA A 1 453 ? -8.852 33.094 17.562 1 96.44 453 ALA A N 1
ATOM 3543 C CA . ALA A 1 453 ? -7.512 33.656 17.453 1 96.44 453 ALA A CA 1
ATOM 3544 C C . ALA A 1 453 ? -7.559 35.188 17.531 1 96.44 453 ALA A C 1
ATOM 3546 O O . ALA A 1 453 ? -6.711 35.875 16.953 1 96.44 453 ALA A O 1
ATOM 3547 N N . CYS A 1 454 ? -8.617 35.719 18.172 1 95.19 454 CYS A N 1
ATOM 3548 C CA . CYS A 1 454 ? -8.766 37.156 18.359 1 95.19 454 CYS A CA 1
ATOM 3549 C C . CYS A 1 454 ? -8.711 37.875 17.016 1 95.19 454 CYS A C 1
ATOM 3551 O O . CYS A 1 454 ? -8.133 38.969 16.906 1 95.19 454 CYS A O 1
ATOM 3553 N N . GLY A 1 455 ? -9.156 37.188 15.969 1 95.06 455 GLY A N 1
ATOM 3554 C CA . GLY A 1 455 ? -9.25 37.812 14.641 1 95.06 455 GLY A CA 1
ATOM 3555 C C . GLY A 1 455 ? -7.938 37.75 13.883 1 95.06 455 GLY A C 1
ATOM 3556 O O . GLY A 1 455 ? -7.852 38.281 12.758 1 95.06 455 GLY A O 1
ATOM 3557 N N . LEU A 1 456 ? -6.891 37.219 14.438 1 97.94 456 LEU A N 1
ATOM 3558 C CA . LEU A 1 456 ? -5.566 37.188 13.82 1 97.94 456 LEU A CA 1
ATOM 3559 C C . LEU A 1 456 ? -5.422 36 12.867 1 97.94 456 LEU A C 1
ATOM 3561 O O . LEU A 1 456 ? -6.039 34.969 13.062 1 97.94 456 LEU A O 1
ATOM 3565 N N . MET A 1 457 ? -4.734 36.188 11.797 1 98.44 457 MET A N 1
ATOM 3566 C CA . MET A 1 457 ? -4.289 35.125 10.875 1 98.44 457 MET A CA 1
ATOM 3567 C C . MET A 1 457 ? -2.809 35.312 10.539 1 98.44 457 MET A C 1
ATOM 3569 O O . MET A 1 457 ? -2.193 36.312 10.914 1 98.44 457 MET A O 1
ATOM 3573 N N . VAL A 1 458 ? -2.275 34.344 9.961 1 98.62 458 VAL A N 1
ATOM 3574 C CA . VAL A 1 458 ? -0.843 34.406 9.68 1 98.62 458 VAL A CA 1
ATOM 3575 C C . VAL A 1 458 ? -0.577 33.906 8.258 1 98.62 458 VAL A C 1
ATOM 3577 O O . VAL A 1 458 ? -1.236 32.969 7.777 1 98.62 458 VAL A O 1
ATOM 3580 N N . ASN A 1 459 ? 0.313 34.594 7.531 1 98.62 459 ASN A N 1
ATOM 3581 C CA . ASN A 1 459 ? 0.827 34.156 6.238 1 98.62 459 ASN A CA 1
ATOM 3582 C C . ASN A 1 459 ? 2.09 33.312 6.391 1 98.62 459 ASN A C 1
ATOM 3584 O O . ASN A 1 459 ? 3.043 33.75 7.051 1 98.62 459 ASN A O 1
ATOM 3588 N N . TYR A 1 460 ? 2.045 32.156 5.902 1 98.56 460 TYR A N 1
ATOM 3589 C CA . TYR A 1 460 ? 3.244 31.359 5.703 1 98.56 460 TYR A CA 1
ATOM 3590 C C . TYR A 1 460 ? 3.686 31.375 4.246 1 98.56 460 TYR A C 1
ATOM 3592 O O . TYR A 1 460 ? 2.951 30.938 3.359 1 98.56 460 TYR A O 1
ATOM 3600 N N . ARG A 1 461 ? 4.848 31.891 3.984 1 98.25 461 ARG A N 1
ATOM 3601 C CA . ARG A 1 461 ? 5.316 32.062 2.611 1 98.25 461 ARG A CA 1
ATOM 3602 C C . ARG A 1 461 ? 6.207 30.891 2.195 1 98.25 461 ARG A C 1
ATOM 3604 O O . ARG A 1 461 ? 7.078 30.469 2.959 1 98.25 461 ARG A O 1
ATOM 3611 N N . TYR A 1 462 ? 5.918 30.312 1.044 1 97.12 462 TYR A N 1
ATOM 3612 C CA . TYR A 1 462 ? 6.711 29.234 0.472 1 97.12 462 TYR A CA 1
ATOM 3613 C C . TYR A 1 462 ? 7.672 29.766 -0.585 1 97.12 462 TYR A C 1
ATOM 3615 O O . TYR A 1 462 ? 7.27 30.047 -1.715 1 97.12 462 TYR A O 1
ATOM 3623 N N . PHE A 1 463 ? 8.938 29.922 -0.22 1 96.94 463 PHE A N 1
ATOM 3624 C CA . PHE A 1 463 ? 9.992 30.188 -1.184 1 96.94 463 PHE A CA 1
ATOM 3625 C C . PHE A 1 463 ? 10.523 28.906 -1.794 1 96.94 463 PHE A C 1
ATOM 3627 O O . PHE A 1 463 ? 11.344 28.203 -1.183 1 96.94 463 PHE A O 1
ATOM 3634 N N . LEU A 1 464 ? 10.164 28.641 -2.965 1 92.69 464 LEU A N 1
ATOM 3635 C CA . LEU A 1 464 ? 10.32 27.328 -3.588 1 92.69 464 LEU A CA 1
ATOM 3636 C C . LEU A 1 464 ? 11.781 26.891 -3.562 1 92.69 464 LEU A C 1
ATOM 3638 O O . LEU A 1 464 ? 12.078 25.719 -3.336 1 92.69 464 LEU A O 1
ATOM 3642 N N . GLU A 1 465 ? 12.703 27.719 -3.684 1 91.88 465 GLU A N 1
ATOM 3643 C CA . GLU A 1 465 ? 14.117 27.391 -3.721 1 91.88 465 GLU A CA 1
ATOM 3644 C C . GLU A 1 465 ? 14.641 27.047 -2.33 1 91.88 465 GLU A C 1
ATOM 3646 O O . GLU A 1 465 ? 15.625 26.312 -2.195 1 91.88 465 GLU A O 1
ATOM 3651 N N . ASP A 1 466 ? 13.906 27.5 -1.352 1 93.81 466 ASP A N 1
ATOM 3652 C CA . ASP A 1 466 ? 14.422 27.359 0.007 1 93.81 466 ASP A CA 1
ATOM 3653 C C . ASP A 1 466 ? 13.609 26.344 0.802 1 93.81 466 ASP A C 1
ATOM 3655 O O . ASP A 1 466 ? 13.945 26.031 1.944 1 93.81 466 ASP A O 1
ATOM 3659 N N . THR A 1 467 ? 12.562 25.797 0.283 1 91.88 467 THR A N 1
ATOM 3660 C CA . THR A 1 467 ? 11.633 24.969 1.042 1 91.88 467 THR A CA 1
ATOM 3661 C C . THR A 1 467 ? 12.344 23.75 1.624 1 91.88 467 THR A C 1
ATOM 3663 O O . THR A 1 467 ? 12.141 23.406 2.791 1 91.88 467 THR A O 1
ATOM 3666 N N . ALA A 1 468 ? 13.18 23.094 0.845 1 86.38 468 ALA A N 1
ATOM 3667 C CA . ALA A 1 468 ? 13.883 21.906 1.307 1 86.38 468 ALA A CA 1
ATOM 3668 C C . ALA A 1 468 ? 14.828 22.234 2.459 1 86.38 468 ALA A C 1
ATOM 3670 O O . ALA A 1 468 ? 14.836 21.547 3.48 1 86.38 468 ALA A O 1
ATOM 3671 N N . ALA A 1 469 ? 15.594 23.281 2.27 1 89.75 469 ALA A N 1
ATOM 3672 C CA . ALA A 1 469 ? 16.547 23.703 3.295 1 89.75 469 ALA A CA 1
ATOM 3673 C C . ALA A 1 469 ? 15.836 24.125 4.574 1 89.75 469 ALA A C 1
ATOM 3675 O O . ALA A 1 469 ? 16.266 23.797 5.68 1 89.75 469 ALA A O 1
ATOM 3676 N N . ASN A 1 470 ? 14.742 24.844 4.457 1 94 470 ASN A N 1
ATOM 3677 C CA . ASN A 1 470 ? 13.969 25.297 5.613 1 94 470 ASN A CA 1
ATOM 3678 C C . ASN A 1 470 ? 13.367 24.109 6.371 1 94 470 ASN A C 1
ATOM 3680 O O . ASN A 1 470 ? 13.375 24.094 7.602 1 94 470 ASN A O 1
ATOM 3684 N N . SER A 1 471 ? 12.844 23.188 5.645 1 90.56 471 SER A N 1
ATOM 3685 C CA . SER A 1 471 ? 12.25 22 6.258 1 90.56 471 SER A CA 1
ATOM 3686 C C . SER A 1 471 ? 13.289 21.219 7.047 1 90.56 471 SER A C 1
ATOM 3688 O O . SER A 1 471 ? 13.039 20.812 8.188 1 90.56 471 SER A O 1
ATOM 3690 N N . THR A 1 472 ? 14.445 21.047 6.484 1 85.44 472 THR A N 1
ATOM 3691 C CA . THR A 1 472 ? 15.523 20.312 7.133 1 85.44 472 THR A CA 1
ATOM 3692 C C . THR A 1 472 ? 15.977 21.031 8.406 1 85.44 472 THR A C 1
ATOM 3694 O O . THR A 1 472 ? 16.188 20.391 9.438 1 85.44 472 THR A O 1
ATOM 3697 N N . ALA A 1 473 ? 16.094 22.266 8.305 1 90.88 473 ALA A N 1
ATOM 3698 C CA . ALA A 1 473 ? 16.5 23.062 9.461 1 90.88 473 ALA A CA 1
ATOM 3699 C C . ALA A 1 473 ? 15.461 22.969 10.578 1 90.88 473 ALA A C 1
ATOM 3701 O O . ALA A 1 473 ? 15.812 22.859 11.75 1 90.88 473 ALA A O 1
ATOM 3702 N N . TYR A 1 474 ? 14.242 23.031 10.219 1 92.44 474 TYR A N 1
ATOM 3703 C CA . TYR A 1 474 ? 13.172 22.984 11.203 1 92.44 474 TYR A CA 1
ATOM 3704 C C . TYR A 1 474 ? 13.102 21.609 11.859 1 92.44 474 TYR A C 1
ATOM 3706 O O . TYR A 1 474 ? 12.992 21.5 13.086 1 92.44 474 TYR A O 1
ATOM 3714 N N . LEU A 1 475 ? 13.164 20.625 11.094 1 86.44 475 LEU A N 1
ATOM 3715 C CA . LEU A 1 475 ? 13.023 19.266 11.617 1 86.44 475 LEU A CA 1
ATOM 3716 C C . LEU A 1 475 ? 14.305 18.828 12.328 1 86.44 475 LEU A C 1
ATOM 3718 O O . LEU A 1 475 ? 14.242 18.094 13.32 1 86.44 475 LEU A O 1
ATOM 3722 N N . GLY A 1 476 ? 15.391 19.266 11.922 1 84.31 476 GLY A N 1
ATOM 3723 C CA . GLY A 1 476 ? 16.672 18.891 12.5 1 84.31 476 GLY A CA 1
ATOM 3724 C C . GLY A 1 476 ? 17.078 19.734 13.688 1 84.31 476 GLY A C 1
ATOM 3725 O O . GLY A 1 476 ? 17.234 19.234 14.797 1 84.31 476 GLY A O 1
ATOM 3726 N N . SER A 1 477 ? 17.172 21.016 13.484 1 88.38 477 SER A N 1
ATOM 3727 C CA . SER A 1 477 ? 17.688 21.938 14.5 1 88.38 477 SER A CA 1
ATOM 3728 C C . SER A 1 477 ? 16.547 22.688 15.18 1 88.38 477 SER A C 1
ATOM 3730 O O . SER A 1 477 ? 16.781 23.531 16.047 1 88.38 477 SER A O 1
ATOM 3732 N N . LYS A 1 478 ? 15.289 22.484 14.781 1 91.75 478 LYS A N 1
ATOM 3733 C CA . LYS A 1 478 ? 14.109 23.094 15.375 1 91.75 478 LYS A CA 1
ATOM 3734 C C . LYS A 1 478 ? 14.133 24.609 15.188 1 91.75 478 LYS A C 1
ATOM 3736 O O . LYS A 1 478 ? 13.688 25.359 16.062 1 91.75 478 LYS A O 1
ATOM 3741 N N . SER A 1 479 ? 14.781 25 14.125 1 93.5 479 SER A N 1
ATOM 3742 C CA . SER A 1 479 ? 14.875 26.422 13.82 1 93.5 479 SER A CA 1
ATOM 3743 C C . SER A 1 479 ? 13.695 26.891 12.984 1 93.5 479 SER A C 1
ATOM 3745 O O . SER A 1 479 ? 13.352 26.266 11.977 1 93.5 479 SER A O 1
ATOM 3747 N N . ILE A 1 480 ? 13.102 27.984 13.398 1 96.81 480 ILE A N 1
ATOM 3748 C CA . ILE A 1 480 ? 11.969 28.562 12.672 1 96.81 480 ILE A CA 1
ATOM 3749 C C . ILE A 1 480 ? 12.43 29.75 11.844 1 96.81 480 ILE A C 1
ATOM 3751 O O . ILE A 1 480 ? 13.016 30.703 12.375 1 96.81 480 ILE A O 1
ATOM 3755 N N . LYS A 1 481 ? 12.281 29.703 10.555 1 97.25 481 LYS A N 1
ATOM 3756 C CA . LYS A 1 481 ? 12.539 30.859 9.688 1 97.25 481 LYS A CA 1
ATOM 3757 C C . LYS A 1 481 ? 11.375 31.844 9.734 1 97.25 481 LYS A C 1
ATOM 3759 O O . LYS A 1 481 ? 10.227 31.469 9.5 1 97.25 481 LYS A O 1
ATOM 3764 N N . ALA A 1 482 ? 11.672 33.094 10.078 1 98.25 482 ALA A N 1
ATOM 3765 C CA . ALA A 1 482 ? 10.625 34.094 10.234 1 98.25 482 ALA A CA 1
ATOM 3766 C C . ALA A 1 482 ? 11.055 35.438 9.617 1 98.25 482 ALA A C 1
ATOM 3768 O O . ALA A 1 482 ? 12.25 35.688 9.461 1 98.25 482 ALA A O 1
ATOM 3769 N N . SER A 1 483 ? 10.125 36.219 9.195 1 98.19 483 SER A N 1
ATOM 3770 C CA . SER A 1 483 ? 10.383 37.531 8.609 1 98.19 483 SER A CA 1
ATOM 3771 C C . SER A 1 483 ? 10.797 38.531 9.672 1 98.19 483 SER A C 1
ATOM 3773 O O . SER A 1 483 ? 10.711 38.25 10.867 1 98.19 483 SER A O 1
ATOM 3775 N N . GLU A 1 484 ? 11.125 39.719 9.227 1 97.62 484 GLU A N 1
ATOM 3776 C CA . GLU A 1 484 ? 11.523 40.781 10.125 1 97.62 484 GLU A CA 1
ATOM 3777 C C . GLU A 1 484 ? 10.352 41.25 10.984 1 97.62 484 GLU A C 1
ATOM 3779 O O . GLU A 1 484 ? 10.531 41.594 12.156 1 97.62 484 GLU A O 1
ATOM 3784 N N . GLN A 1 485 ? 9.242 41.25 10.406 1 97.44 485 GLN A N 1
ATOM 3785 C CA . GLN A 1 485 ? 8.07 41.656 11.164 1 97.44 485 GLN A CA 1
ATOM 3786 C C . GLN A 1 485 ? 7.84 40.75 12.375 1 97.44 485 GLN A C 1
ATOM 3788 O O . GLN A 1 485 ? 7.594 41.25 13.477 1 97.44 485 GLN A O 1
ATOM 3793 N N . VAL A 1 486 ? 7.902 39.5 12.125 1 98 486 VAL A N 1
ATOM 3794 C CA . VAL A 1 486 ? 7.637 38.531 13.18 1 98 486 VAL A CA 1
ATOM 3795 C C . VAL A 1 486 ? 8.742 38.594 14.227 1 98 486 VAL A C 1
ATOM 3797 O O . VAL A 1 486 ? 8.469 38.594 15.43 1 98 486 VAL A O 1
ATOM 3800 N N . LEU A 1 487 ? 9.93 38.719 13.781 1 97.75 487 LEU A N 1
ATOM 3801 C CA . LEU A 1 487 ? 11.062 38.75 14.703 1 97.75 487 LEU A CA 1
ATOM 3802 C C . LEU A 1 487 ? 11.039 40 15.555 1 97.75 487 LEU A C 1
ATOM 3804 O O . LEU A 1 487 ? 11.422 39.969 16.734 1 97.75 487 LEU A O 1
ATOM 3808 N N . SER A 1 488 ? 10.664 41.062 14.953 1 97.56 488 SER A N 1
ATOM 3809 C CA . SER A 1 488 ? 10.539 42.312 15.711 1 97.56 488 SER A CA 1
ATOM 3810 C C . SER A 1 488 ? 9.484 42.188 16.812 1 97.56 488 SER A C 1
ATOM 3812 O O . SER A 1 488 ? 9.695 42.656 17.922 1 97.56 488 SER A O 1
ATOM 3814 N N . LEU A 1 489 ? 8.391 41.594 16.484 1 96.75 489 LEU A N 1
ATOM 3815 C CA . LEU A 1 489 ? 7.336 41.375 17.469 1 96.75 489 LEU A CA 1
ATOM 3816 C C . LEU A 1 489 ? 7.809 40.438 18.578 1 96.75 489 LEU A C 1
ATOM 3818 O O . LEU A 1 489 ? 7.523 40.688 19.75 1 96.75 489 LEU A O 1
ATOM 3822 N N . VAL A 1 490 ? 8.531 39.438 18.234 1 96.25 490 VAL A N 1
ATOM 3823 C CA . VAL A 1 490 ? 9.07 38.469 19.203 1 96.25 490 VAL A CA 1
ATOM 3824 C C . VAL A 1 490 ? 10.062 39.188 20.125 1 96.25 490 VAL A C 1
ATOM 3826 O O . VAL A 1 490 ? 10.07 38.969 21.344 1 96.25 490 VAL A O 1
ATOM 3829 N N . ALA A 1 491 ? 10.867 40.094 19.562 1 95.12 491 ALA A N 1
ATOM 3830 C CA . ALA A 1 491 ? 11.836 40.875 20.359 1 95.12 491 ALA A CA 1
ATOM 3831 C C . ALA A 1 491 ? 11.133 41.781 21.344 1 95.12 491 ALA A C 1
ATOM 3833 O O . ALA A 1 491 ? 11.602 41.969 22.469 1 95.12 491 ALA A O 1
ATOM 3834 N N . GLN A 1 492 ? 10.07 42.344 20.922 1 92.88 492 GLN A N 1
ATOM 3835 C CA . GLN A 1 492 ? 9.281 43.219 21.812 1 92.88 492 GLN A CA 1
ATOM 3836 C C . GLN A 1 492 ? 8.727 42.406 22.984 1 92.88 492 GLN A C 1
ATOM 3838 O O . GLN A 1 492 ? 8.703 42.906 24.109 1 92.88 492 GLN A O 1
ATOM 3843 N N . PHE A 1 493 ? 8.297 41.219 22.719 1 91.94 493 PHE A N 1
ATOM 3844 C CA . PHE A 1 493 ? 7.773 40.375 23.781 1 91.94 493 PHE A CA 1
ATOM 3845 C C . PHE A 1 493 ? 8.867 40.031 24.781 1 91.94 493 PHE A C 1
ATOM 3847 O O . PHE A 1 493 ? 8.648 40.094 26 1 91.94 493 PHE A O 1
ATOM 3854 N N . GLN A 1 494 ? 9.977 39.656 24.297 1 90.38 494 GLN A N 1
ATOM 3855 C CA . GLN A 1 494 ? 11.086 39.25 25.156 1 90.38 494 GLN A CA 1
ATOM 3856 C C . GLN A 1 494 ? 11.57 40.406 26 1 90.38 494 GLN A C 1
ATOM 3858 O O . GLN A 1 494 ? 11.938 40.219 27.172 1 90.38 494 GLN A O 1
ATOM 3863 N N . LYS A 1 495 ? 11.555 41.531 25.422 1 84.88 495 LYS A N 1
ATOM 3864 C CA . LYS A 1 495 ? 11.945 42.719 26.156 1 84.88 495 LYS A CA 1
ATOM 3865 C C . LYS A 1 495 ? 10.961 43.031 27.281 1 84.88 495 LYS A C 1
ATOM 3867 O O . LYS A 1 495 ? 11.359 43.406 28.391 1 84.88 495 LYS A O 1
ATOM 3872 N N . ASN A 1 496 ? 9.766 42.812 27 1 79.38 496 ASN A N 1
ATOM 3873 C CA . ASN A 1 496 ? 8.727 43.094 27.984 1 79.38 496 ASN A CA 1
ATOM 3874 C C . ASN A 1 496 ? 8.688 42.031 29.078 1 79.38 496 ASN A C 1
ATOM 3876 O O . ASN A 1 496 ? 8.305 42.344 30.219 1 79.38 496 ASN A O 1
ATOM 3880 N N . SER A 1 497 ? 9.016 40.812 28.766 1 71.12 497 SER A N 1
ATOM 3881 C CA . SER A 1 497 ? 8.945 39.719 29.719 1 71.12 497 SER A CA 1
ATOM 3882 C C . SER A 1 497 ? 10.141 39.719 30.672 1 71.12 497 SER A C 1
ATOM 3884 O O . SER A 1 497 ? 10.078 39.188 31.766 1 71.12 497 SER A O 1
ATOM 3886 N N . LYS A 1 498 ? 11.305 40.281 30.25 1 64.88 498 LYS A N 1
ATOM 3887 C CA . LYS A 1 498 ? 12.477 40.438 31.109 1 64.88 498 LYS A CA 1
ATOM 3888 C C . LYS A 1 498 ? 12.312 41.594 32.062 1 64.88 498 LYS A C 1
ATOM 3890 O O . LYS A 1 498 ? 12.945 41.656 33.125 1 64.88 498 LYS A O 1
ATOM 3895 N N . LEU A 1 499 ? 11.477 42.5 31.656 1 44.62 499 LEU A N 1
ATOM 3896 C CA . LEU A 1 499 ? 11.234 43.625 32.562 1 44.62 499 LEU A CA 1
ATOM 3897 C C . LEU A 1 499 ? 10.242 43.25 33.656 1 44.62 499 LEU A C 1
ATOM 3899 O O . LEU A 1 499 ? 9.273 42.531 33.375 1 44.62 499 LEU A O 1
ATOM 3903 N N . MET B 1 1 ? -32.375 18.672 -54.469 1 17.69 1 MET B N 1
ATOM 3904 C CA . MET B 1 1 ? -31.438 18.125 -55.438 1 17.69 1 MET B CA 1
ATOM 3905 C C . MET B 1 1 ? -30 18.375 -55.031 1 17.69 1 MET B C 1
ATOM 3907 O O . MET B 1 1 ? -29.062 18.109 -55.781 1 17.69 1 MET B O 1
ATOM 3911 N N . ARG B 1 2 ? -29.703 19.25 -54.188 1 18.91 2 ARG B N 1
ATOM 3912 C CA . ARG B 1 2 ? -28.422 19.859 -54.531 1 18.91 2 ARG B CA 1
ATOM 3913 C C . ARG B 1 2 ? -27.297 18.812 -54.531 1 18.91 2 ARG B C 1
ATOM 3915 O O . ARG B 1 2 ? -27.281 17.938 -53.656 1 18.91 2 ARG B O 1
ATOM 3922 N N . VAL B 1 3 ? -26.344 18.906 -55.344 1 17.66 3 VAL B N 1
ATOM 3923 C CA . VAL B 1 3 ? -25.391 18.031 -56 1 17.66 3 VAL B CA 1
ATOM 3924 C C . VAL B 1 3 ? -24.25 17.672 -55.062 1 17.66 3 VAL B C 1
ATOM 3926 O O . VAL B 1 3 ? -23.922 16.5 -54.875 1 17.66 3 VAL B O 1
ATOM 3929 N N . LEU B 1 4 ? -23.266 18.625 -54.969 1 18.72 4 LEU B N 1
ATOM 3930 C CA . LEU B 1 4 ? -21.906 18.25 -55.375 1 18.72 4 LEU B CA 1
ATOM 3931 C C . LEU B 1 4 ? -21.203 17.453 -54.281 1 18.72 4 LEU B C 1
ATOM 3933 O O . LEU B 1 4 ? -21.594 17.531 -53.125 1 18.72 4 LEU B O 1
ATOM 3937 N N . GLY B 1 5 ? -19.781 17.078 -54.375 1 17.77 5 GLY B N 1
ATOM 3938 C CA . GLY B 1 5 ? -18.938 15.938 -54.688 1 17.77 5 GLY B CA 1
ATOM 3939 C C . GLY B 1 5 ? -17.953 15.609 -53.562 1 17.77 5 GLY B C 1
ATOM 3940 O O . GLY B 1 5 ? -17.859 14.461 -53.125 1 17.77 5 GLY B O 1
ATOM 3941 N N . PRO B 1 6 ? -16.906 16.531 -53.188 1 21.03 6 PRO B N 1
ATOM 3942 C CA . PRO B 1 6 ? -15.562 16.031 -53.438 1 21.03 6 PRO B CA 1
ATOM 3943 C C . PRO B 1 6 ? -15.023 15.172 -52.312 1 21.03 6 PRO B C 1
ATOM 3945 O O . PRO B 1 6 ? -15.602 15.172 -51.219 1 21.03 6 PRO B O 1
ATOM 3948 N N . GLY B 1 7 ? -13.508 15.008 -52.125 1 19.14 7 GLY B N 1
ATOM 3949 C CA . GLY B 1 7 ? -12.398 14.07 -52.156 1 19.14 7 GLY B CA 1
ATOM 3950 C C . GLY B 1 7 ? -11.828 13.781 -50.781 1 19.14 7 GLY B C 1
ATOM 3951 O O . GLY B 1 7 ? -11.938 14.609 -49.875 1 19.14 7 GLY B O 1
ATOM 3952 N N . LEU B 1 8 ? -11.453 12.508 -50.312 1 21.47 8 LEU B N 1
ATOM 3953 C CA . LEU B 1 8 ? -11.07 11.57 -49.281 1 21.47 8 LEU B CA 1
ATOM 3954 C C . LEU B 1 8 ? -9.625 11.781 -48.844 1 21.47 8 LEU B C 1
ATOM 3956 O O . LEU B 1 8 ? -9.055 10.977 -48.125 1 21.47 8 LEU B O 1
ATOM 3960 N N . SER B 1 9 ? -8.953 12.938 -49.094 1 18.61 9 SER B N 1
ATOM 3961 C CA . SER B 1 9 ? -7.551 12.625 -49.312 1 18.61 9 SER B CA 1
ATOM 3962 C C . SER B 1 9 ? -6.922 11.984 -48.094 1 18.61 9 SER B C 1
ATOM 3964 O O . SER B 1 9 ? -6.344 10.898 -48.156 1 18.61 9 SER B O 1
ATOM 3966 N N . ALA B 1 10 ? -5.707 12.641 -47.438 1 19.92 10 ALA B N 1
ATOM 3967 C CA . ALA B 1 10 ? -4.262 12.414 -47.438 1 19.92 10 ALA B CA 1
ATOM 3968 C C . ALA B 1 10 ? -3.805 11.758 -46.156 1 19.92 10 ALA B C 1
ATOM 3970 O O . ALA B 1 10 ? -3.973 12.32 -45.062 1 19.92 10 ALA B O 1
ATOM 3971 N N . GLY B 1 11 ? -3.633 10.391 -46.031 1 19.16 11 GLY B N 1
ATOM 3972 C CA . GLY B 1 11 ? -3.189 9.344 -45.125 1 19.16 11 GLY B CA 1
ATOM 3973 C C . GLY B 1 11 ? -1.753 9.516 -44.688 1 19.16 11 GLY B C 1
ATOM 3974 O O . GLY B 1 11 ? -1.172 8.609 -44.094 1 19.16 11 GLY B O 1
ATOM 3975 N N . ARG B 1 12 ? -0.971 10.586 -44.781 1 19.7 12 ARG B N 1
ATOM 3976 C CA . ARG B 1 12 ? 0.472 10.391 -44.875 1 19.7 12 ARG B CA 1
ATOM 3977 C C . ARG B 1 12 ? 1.044 9.742 -43.625 1 19.7 12 ARG B C 1
ATOM 3979 O O . ARG B 1 12 ? 0.994 10.328 -42.562 1 19.7 12 ARG B O 1
ATOM 3986 N N . LEU B 1 13 ? 0.992 8.398 -43.5 1 20.98 13 LEU B N 1
ATOM 3987 C CA . LEU B 1 13 ? 1.533 7.422 -42.562 1 20.98 13 LEU B CA 1
ATOM 3988 C C . LEU B 1 13 ? 3.055 7.516 -42.5 1 20.98 13 LEU B C 1
ATOM 3990 O O . LEU B 1 13 ? 3.748 7.039 -43.406 1 20.98 13 LEU B O 1
ATOM 3994 N N . LEU B 1 14 ? 3.693 8.734 -42.375 1 20.09 14 LEU B N 1
ATOM 3995 C CA . LEU B 1 14 ? 5.137 8.82 -42.562 1 20.09 14 LEU B CA 1
ATOM 3996 C C . LEU B 1 14 ? 5.859 7.793 -41.688 1 20.09 14 LEU B C 1
ATOM 3998 O O . LEU B 1 14 ? 5.719 7.789 -40.469 1 20.09 14 LEU B O 1
ATOM 4002 N N . ARG B 1 15 ? 6.164 6.629 -42.25 1 20.16 15 ARG B N 1
ATOM 4003 C CA . ARG B 1 15 ? 6.938 5.453 -41.844 1 20.16 15 ARG B CA 1
ATOM 4004 C C . ARG B 1 15 ? 8.375 5.836 -41.5 1 20.16 15 ARG B C 1
ATOM 4006 O O . ARG B 1 15 ? 9.164 6.145 -42.406 1 20.16 15 ARG B O 1
ATOM 4013 N N . LEU B 1 16 ? 8.703 6.691 -40.562 1 20.95 16 LEU B N 1
ATOM 4014 C CA . LEU B 1 16 ? 10.094 7.094 -40.375 1 20.95 16 LEU B CA 1
ATOM 4015 C C . LEU B 1 16 ? 11.008 5.879 -40.312 1 20.95 16 LEU B C 1
ATOM 4017 O O . LEU B 1 16 ? 10.875 5.066 -39.375 1 20.95 16 LEU B O 1
ATOM 4021 N N . ARG B 1 17 ? 11.469 5.266 -41.375 1 23.7 17 ARG B N 1
ATOM 4022 C CA . ARG B 1 17 ? 12.391 4.152 -41.594 1 23.7 17 ARG B CA 1
ATOM 4023 C C . ARG B 1 17 ? 13.734 4.418 -40.906 1 23.7 17 ARG B C 1
ATOM 4025 O O . ARG B 1 17 ? 14.477 5.309 -41.344 1 23.7 17 ARG B O 1
ATOM 4032 N N . LEU B 1 18 ? 13.836 4.324 -39.656 1 24.59 18 LEU B N 1
ATOM 4033 C CA . LEU B 1 18 ? 15.156 4.578 -39.094 1 24.59 18 LEU B CA 1
ATOM 4034 C C . LEU B 1 18 ? 16.234 3.754 -39.781 1 24.59 18 LEU B C 1
ATOM 4036 O O . LEU B 1 18 ? 16.016 2.58 -40.094 1 24.59 18 LEU B O 1
ATOM 4040 N N . PRO B 1 19 ? 17.125 4.281 -40.562 1 27.52 19 PRO B N 1
ATOM 4041 C CA . PRO B 1 19 ? 18.125 3.648 -41.438 1 27.52 19 PRO B CA 1
ATOM 4042 C C . PRO B 1 19 ? 18.906 2.543 -40.75 1 27.52 19 PRO B C 1
ATOM 4044 O O . PRO B 1 19 ? 19 2.531 -39.531 1 27.52 19 PRO B O 1
ATOM 4047 N N . PRO B 1 20 ? 19.219 1.486 -41.469 1 25.83 20 PRO B N 1
ATOM 4048 C CA . PRO B 1 20 ? 19.906 0.27 -41.031 1 25.83 20 PRO B CA 1
ATOM 4049 C C . PRO B 1 20 ? 21.328 0.541 -40.531 1 25.83 20 PRO B C 1
ATOM 4051 O O . PRO B 1 20 ? 22.062 1.332 -41.125 1 25.83 20 PRO B O 1
ATOM 4054 N N . ARG B 1 21 ? 21.625 0.591 -39.219 1 27.78 21 ARG B N 1
ATOM 4055 C CA . ARG B 1 21 ? 22.938 0.906 -38.688 1 27.78 21 ARG B CA 1
ATOM 4056 C C . ARG B 1 21 ? 24.031 0.059 -39.312 1 27.78 21 ARG B C 1
ATOM 4058 O O . ARG B 1 21 ? 23.891 -1.163 -39.406 1 27.78 21 ARG B O 1
ATOM 4065 N N . GLN B 1 22 ? 24.688 0.524 -40.281 1 27.81 22 GLN B N 1
ATOM 4066 C CA . GLN B 1 22 ? 25.781 -0.154 -40.969 1 27.81 22 GLN B CA 1
ATOM 4067 C C . GLN B 1 22 ? 26.719 -0.814 -39.969 1 27.81 22 GLN B C 1
ATOM 4069 O O . GLN B 1 22 ? 27 -0.252 -38.906 1 27.81 22 GLN B O 1
ATOM 4074 N N . PRO B 1 23 ? 27.062 -2.096 -40.188 1 28.77 23 PRO B N 1
ATOM 4075 C CA . PRO B 1 23 ? 27.891 -2.914 -39.312 1 28.77 23 PRO B CA 1
ATOM 4076 C C . PRO B 1 23 ? 29.297 -2.354 -39.125 1 28.77 23 PRO B C 1
ATOM 4078 O O . PRO B 1 23 ? 30.016 -2.156 -40.094 1 28.77 23 PRO B O 1
ATOM 4081 N N . GLN B 1 24 ? 29.5 -1.294 -38.438 1 28.73 24 GLN B N 1
ATOM 4082 C CA . GLN B 1 24 ? 30.844 -0.753 -38.438 1 28.73 24 GLN B CA 1
ATOM 4083 C C . GLN B 1 24 ? 31.875 -1.845 -38.156 1 28.73 24 GLN B C 1
ATOM 4085 O O . GLN B 1 24 ? 31.594 -2.809 -37.469 1 28.73 24 GLN B O 1
ATOM 4090 N N . PRO B 1 25 ? 32.969 -1.919 -38.938 1 32.12 25 PRO B N 1
ATOM 4091 C CA . PRO B 1 25 ? 34 -2.957 -38.906 1 32.12 25 PRO B CA 1
ATOM 4092 C C . PRO B 1 25 ? 34.531 -3.205 -37.5 1 32.12 25 PRO B C 1
ATOM 4094 O O . PRO B 1 25 ? 34.438 -2.334 -36.625 1 32.12 25 PRO B O 1
ATOM 4097 N N . PRO B 1 26 ? 34.875 -4.527 -37.156 1 31.56 26 PRO B N 1
ATOM 4098 C CA . PRO B 1 26 ? 35.281 -4.965 -35.844 1 31.56 26 PRO B CA 1
ATOM 4099 C C . PRO B 1 26 ? 36.531 -4.234 -35.312 1 31.56 26 PRO B C 1
ATOM 4101 O O . PRO B 1 26 ? 37.562 -4.25 -35.969 1 31.56 26 PRO B O 1
ATOM 4104 N N . GLY B 1 27 ? 36.5 -2.953 -35.094 1 30.39 27 GLY B N 1
ATOM 4105 C CA . GLY B 1 27 ? 37.781 -2.283 -34.812 1 30.39 27 GLY B CA 1
ATOM 4106 C C . GLY B 1 27 ? 38.656 -3.059 -33.844 1 30.39 27 GLY B C 1
ATOM 4107 O O . GLY B 1 27 ? 38.188 -4.016 -33.219 1 30.39 27 GLY B O 1
ATOM 4108 N N . PRO B 1 28 ? 40.031 -2.781 -33.844 1 31.5 28 PRO B N 1
ATOM 4109 C CA . PRO B 1 28 ? 41.031 -3.602 -33.188 1 31.5 28 PRO B CA 1
ATOM 4110 C C . PRO B 1 28 ? 40.656 -3.963 -31.75 1 31.5 28 PRO B C 1
ATOM 4112 O O . PRO B 1 28 ? 39.844 -3.293 -31.141 1 31.5 28 PRO B O 1
ATOM 4115 N N . ARG B 1 29 ? 41.094 -5.168 -31.297 1 31.56 29 ARG B N 1
ATOM 4116 C CA . ARG B 1 29 ? 41 -5.867 -30.016 1 31.56 29 ARG B CA 1
ATOM 4117 C C . ARG B 1 29 ? 41.469 -4.977 -28.875 1 31.56 29 ARG B C 1
ATOM 4119 O O . ARG B 1 29 ? 42.625 -4.633 -28.781 1 31.56 29 ARG B O 1
ATOM 4126 N N . LEU B 1 30 ? 40.781 -3.902 -28.641 1 29.97 30 LEU B N 1
ATOM 4127 C CA . LEU B 1 30 ? 41.281 -3.014 -27.594 1 29.97 30 LEU B CA 1
ATOM 4128 C C . LEU B 1 30 ? 41.844 -3.811 -26.422 1 29.97 30 LEU B C 1
ATOM 4130 O O . LEU B 1 30 ? 41.219 -4.758 -25.953 1 29.97 30 LEU B O 1
ATOM 4134 N N . SER B 1 31 ? 43.125 -3.844 -26.156 1 31.36 31 SER B N 1
ATOM 4135 C CA . SER B 1 31 ? 44 -4.406 -25.109 1 31.36 31 SER B CA 1
ATOM 4136 C C . SER B 1 31 ? 43.312 -4.355 -23.75 1 31.36 31 SER B C 1
ATOM 4138 O O . SER B 1 31 ? 42.375 -3.596 -23.547 1 31.36 31 SER B O 1
ATOM 4140 N N . SER B 1 32 ? 43.812 -5.152 -22.688 1 34.34 32 SER B N 1
ATOM 4141 C CA . SER B 1 32 ? 43.562 -5.617 -21.328 1 34.34 32 SER B CA 1
ATOM 4142 C C . SER B 1 32 ? 43.281 -4.453 -20.391 1 34.34 32 SER B C 1
ATOM 4144 O O . SER B 1 32 ? 43.406 -4.59 -19.172 1 34.34 32 SER B O 1
ATOM 4146 N N . GLY B 1 33 ? 43.219 -3.242 -20.781 1 36.66 33 GLY B N 1
ATOM 4147 C CA . GLY B 1 33 ? 43.156 -1.995 -20.031 1 36.66 33 GLY B CA 1
ATOM 4148 C C . GLY B 1 33 ? 41.844 -1.803 -19.312 1 36.66 33 GLY B C 1
ATOM 4149 O O . GLY B 1 33 ? 41.438 -0.671 -19.031 1 36.66 33 GLY B O 1
ATOM 4150 N N . ARG B 1 34 ? 40.844 -2.621 -19.344 1 40.81 34 ARG B N 1
ATOM 4151 C CA . ARG B 1 34 ? 39.469 -2.646 -18.859 1 40.81 34 ARG B CA 1
ATOM 4152 C C . ARG B 1 34 ? 39.438 -2.658 -17.344 1 40.81 34 ARG B C 1
ATOM 4154 O O . ARG B 1 34 ? 38.375 -2.742 -16.734 1 40.81 34 ARG B O 1
ATOM 4161 N N . PRO B 1 35 ? 40.438 -3.105 -16.734 1 50.59 35 PRO B N 1
ATOM 4162 C CA . PRO B 1 35 ? 40.344 -3.113 -15.273 1 50.59 35 PRO B CA 1
ATOM 4163 C C . PRO B 1 35 ? 40.156 -1.719 -14.688 1 50.59 35 PRO B C 1
ATOM 4165 O O . PRO B 1 35 ? 39.469 -1.562 -13.672 1 50.59 35 PRO B O 1
ATOM 4168 N N . ALA B 1 36 ? 40.688 -0.759 -15.383 1 46.97 36 ALA B N 1
ATOM 4169 C CA . ALA B 1 36 ? 40.562 0.577 -14.805 1 46.97 36 ALA B CA 1
ATOM 4170 C C . ALA B 1 36 ? 39.156 1.106 -14.922 1 46.97 36 ALA B C 1
ATOM 4172 O O . ALA B 1 36 ? 38.656 1.776 -14.016 1 46.97 36 ALA B O 1
ATOM 4173 N N . ALA B 1 37 ? 38.531 0.751 -16.047 1 53.12 37 ALA B N 1
ATOM 4174 C CA . ALA B 1 37 ? 37.156 1.222 -16.25 1 53.12 37 ALA B CA 1
ATOM 4175 C C . ALA B 1 37 ? 36.188 0.513 -15.312 1 53.12 37 ALA B C 1
ATOM 4177 O O . ALA B 1 37 ? 35.281 1.138 -14.773 1 53.12 37 ALA B O 1
ATOM 4178 N N . ALA B 1 38 ? 36.406 -0.8 -15.164 1 66.38 38 ALA B N 1
ATOM 4179 C CA . ALA B 1 38 ? 35.594 -1.536 -14.203 1 66.38 38 ALA B CA 1
ATOM 4180 C C . ALA B 1 38 ? 35.75 -0.973 -12.789 1 66.38 38 ALA B C 1
ATOM 4182 O O . ALA B 1 38 ? 34.781 -0.826 -12.055 1 66.38 38 ALA B O 1
ATOM 4183 N N . GLY B 1 39 ? 37 -0.57 -12.547 1 75.62 39 GLY B N 1
ATOM 4184 C CA . GLY B 1 39 ? 37.25 0.034 -11.258 1 75.62 39 GLY B CA 1
ATOM 4185 C C . GLY B 1 39 ? 36.625 1.399 -11.086 1 75.62 39 GLY B C 1
ATOM 4186 O O . GLY B 1 39 ? 36.125 1.73 -10.008 1 75.62 39 GLY B O 1
ATOM 4187 N N . ALA B 1 40 ? 36.625 2.068 -12.211 1 84 40 ALA B N 1
ATOM 4188 C CA . ALA B 1 40 ? 36 3.396 -12.164 1 84 40 ALA B CA 1
ATOM 4189 C C . ALA B 1 40 ? 34.5 3.299 -11.961 1 84 40 ALA B C 1
ATOM 4191 O O . ALA B 1 40 ? 33.906 4.086 -11.211 1 84 40 ALA B O 1
ATOM 4192 N N . LEU B 1 41 ? 33.938 2.41 -12.648 1 86.94 41 LEU B N 1
ATOM 4193 C CA . LEU B 1 41 ? 32.5 2.215 -12.508 1 86.94 41 LEU B CA 1
ATOM 4194 C C . LEU B 1 41 ? 32.156 1.762 -11.094 1 86.94 41 LEU B C 1
ATOM 4196 O O . LEU B 1 41 ? 31.172 2.209 -10.516 1 86.94 41 LEU B O 1
ATOM 4200 N N . GLU B 1 42 ? 33 0.965 -10.594 1 88.94 42 GLU B N 1
ATOM 4201 C CA . GLU B 1 42 ? 32.781 0.488 -9.234 1 88.94 42 GLU B CA 1
ATOM 4202 C C . GLU B 1 42 ? 32.844 1.636 -8.227 1 88.94 42 GLU B C 1
ATOM 4204 O O . GLU B 1 42 ? 32.031 1.704 -7.309 1 88.94 42 GLU B O 1
ATOM 4209 N N . ARG B 1 43 ? 33.781 2.451 -8.445 1 90 43 ARG B N 1
ATOM 4210 C CA . ARG B 1 43 ? 33.875 3.617 -7.578 1 90 43 ARG B CA 1
ATOM 4211 C C . ARG B 1 43 ? 32.688 4.535 -7.742 1 90 43 ARG B C 1
ATOM 4213 O O . ARG B 1 43 ? 32.156 5.074 -6.762 1 90 43 ARG B O 1
ATOM 4220 N N . ALA B 1 44 ? 32.281 4.625 -8.938 1 91.75 44 ALA B N 1
ATOM 4221 C CA . ALA B 1 44 ? 31.109 5.453 -9.219 1 91.75 44 ALA B CA 1
ATOM 4222 C C . ALA B 1 44 ? 29.859 4.883 -8.555 1 91.75 44 ALA B C 1
ATOM 4224 O O . ALA B 1 44 ? 29.016 5.633 -8.062 1 91.75 44 ALA B O 1
ATOM 4225 N N . MET B 1 45 ? 29.781 3.633 -8.547 1 93.31 45 MET B N 1
ATOM 4226 C CA . MET B 1 45 ? 28.641 2.967 -7.918 1 93.31 45 MET B CA 1
ATOM 4227 C C . MET B 1 45 ? 28.641 3.203 -6.41 1 93.31 45 MET B C 1
ATOM 4229 O O . MET B 1 45 ? 27.594 3.512 -5.828 1 93.31 45 MET B O 1
ATOM 4233 N N . ASP B 1 46 ? 29.766 3.123 -5.84 1 92.75 46 ASP B N 1
ATOM 4234 C CA . ASP B 1 46 ? 29.891 3.328 -4.398 1 92.75 46 ASP B CA 1
ATOM 4235 C C . ASP B 1 46 ? 29.547 4.77 -4.023 1 92.75 46 ASP B C 1
ATOM 4237 O O . ASP B 1 46 ? 28.859 5.016 -3.039 1 92.75 46 ASP B O 1
ATOM 4241 N N . GLU B 1 47 ? 30.047 5.609 -4.785 1 92 47 GLU B N 1
ATOM 4242 C CA . GLU B 1 47 ? 29.766 7.02 -4.535 1 92 47 GLU B CA 1
ATOM 4243 C C . GLU B 1 47 ? 28.281 7.332 -4.68 1 92 47 GLU B C 1
ATOM 4245 O O . GLU B 1 47 ? 27.719 8.07 -3.873 1 92 47 GLU B O 1
ATOM 4250 N N . LEU B 1 48 ? 27.688 6.781 -5.656 1 92.56 48 LEU B N 1
ATOM 4251 C CA . LEU B 1 48 ? 26.25 6.98 -5.875 1 92.56 48 LEU B CA 1
ATOM 4252 C C . LEU B 1 48 ? 25.438 6.445 -4.699 1 92.56 48 LEU B C 1
ATOM 4254 O O . LEU B 1 48 ? 24.547 7.125 -4.203 1 92.56 48 LEU B O 1
ATOM 4258 N N . LEU B 1 49 ? 25.797 5.27 -4.27 1 93.81 49 LEU B N 1
ATOM 4259 C CA . LEU B 1 49 ? 25.016 4.625 -3.215 1 93.81 49 LEU B CA 1
ATOM 4260 C C . LEU B 1 49 ? 25.141 5.398 -1.905 1 93.81 49 LEU B C 1
ATOM 4262 O O . LEU B 1 49 ? 24.156 5.566 -1.187 1 93.81 49 LEU B O 1
ATOM 4266 N N . HIS B 1 50 ? 26.266 5.898 -1.634 1 91.25 50 HIS B N 1
ATOM 4267 C CA . HIS B 1 50 ? 26.469 6.66 -0.405 1 91.25 50 HIS B CA 1
ATOM 4268 C C . HIS B 1 50 ? 25.719 7.984 -0.454 1 91.25 50 HIS B C 1
ATOM 4270 O O . HIS B 1 50 ? 25.234 8.469 0.574 1 91.25 50 HIS B O 1
ATOM 4276 N N . ARG B 1 51 ? 25.562 8.422 -1.573 1 87.75 51 ARG B N 1
ATOM 4277 C CA . ARG B 1 51 ? 24.875 9.711 -1.732 1 87.75 51 ARG B CA 1
ATOM 4278 C C . ARG B 1 51 ? 23.375 9.523 -1.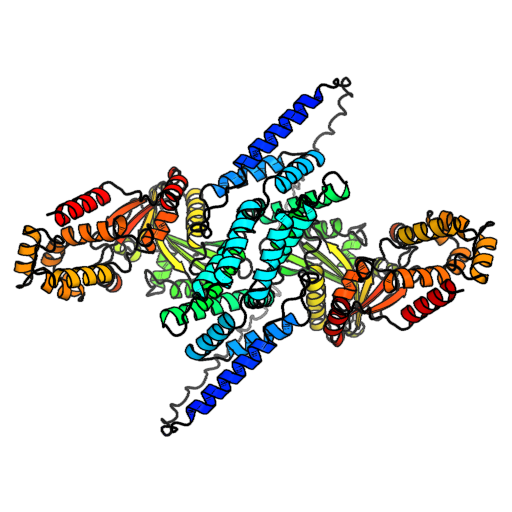854 1 87.75 51 ARG B C 1
ATOM 4280 O O . ARG B 1 51 ? 22.594 10.305 -1.305 1 87.75 51 ARG B O 1
ATOM 4287 N N . ALA B 1 52 ? 22.969 8.469 -2.518 1 88.12 52 ALA B N 1
ATOM 4288 C CA . ALA B 1 52 ? 21.578 8.32 -2.93 1 88.12 52 ALA B CA 1
ATOM 4289 C C . ALA B 1 52 ? 20.766 7.586 -1.869 1 88.12 52 ALA B C 1
ATOM 4291 O O . ALA B 1 52 ? 19.547 7.758 -1.777 1 88.12 52 ALA B O 1
ATOM 4292 N N . VAL B 1 53 ? 21.375 6.758 -1.081 1 89.56 53 VAL B N 1
ATOM 4293 C CA . VAL B 1 53 ? 20.656 6.035 -0.044 1 89.56 53 VAL B CA 1
ATOM 4294 C C . VAL B 1 53 ? 20.562 6.895 1.215 1 89.56 53 VAL B C 1
ATOM 4296 O O . VAL B 1 53 ? 21.562 7.184 1.854 1 89.56 53 VAL B O 1
ATOM 4299 N N . PRO B 1 54 ? 19.375 7.297 1.512 1 80.44 54 PRO B N 1
ATOM 4300 C CA . PRO B 1 54 ? 19.234 8.188 2.662 1 80.44 54 PRO B CA 1
ATOM 4301 C C . PRO B 1 54 ? 19.672 7.543 3.975 1 80.44 54 PRO B C 1
ATOM 4303 O O . PRO B 1 54 ? 19.516 6.332 4.152 1 80.44 54 PRO B O 1
ATOM 4306 N N . ALA B 1 55 ? 20.281 8.383 4.793 1 79.62 55 ALA B N 1
ATOM 4307 C CA . ALA B 1 55 ? 20.578 7.922 6.148 1 79.62 55 ALA B CA 1
ATOM 4308 C C . ALA B 1 55 ? 19.297 7.707 6.949 1 79.62 55 ALA B C 1
ATOM 4310 O O . ALA B 1 55 ? 18.297 8.406 6.738 1 79.62 55 ALA B O 1
ATOM 4311 N N . MET B 1 56 ? 19.234 6.68 7.707 1 80.38 56 MET B N 1
ATOM 4312 C CA . MET B 1 56 ? 18.062 6.469 8.555 1 80.38 56 MET B CA 1
ATOM 4313 C C . MET B 1 56 ? 17.922 7.598 9.562 1 80.38 56 MET B C 1
ATOM 4315 O O . MET B 1 56 ? 18.859 7.914 10.297 1 80.38 56 MET B O 1
ATOM 4319 N N . PRO B 1 57 ? 16.781 8.195 9.508 1 76.69 57 PRO B N 1
ATOM 4320 C CA . PRO B 1 57 ? 16.578 9.234 10.523 1 76.69 57 PRO B CA 1
ATOM 4321 C C . PRO B 1 57 ? 16.625 8.68 11.945 1 76.69 57 PRO B C 1
ATOM 4323 O O . PRO B 1 57 ? 16.516 7.469 12.141 1 76.69 57 PRO B O 1
ATOM 4326 N N . ALA B 1 58 ? 16.891 9.672 12.797 1 78.19 58 ALA B N 1
ATOM 4327 C CA . ALA B 1 58 ? 16.766 9.281 14.195 1 78.19 58 ALA B CA 1
ATOM 4328 C C . ALA B 1 58 ? 15.352 8.789 14.508 1 78.19 58 ALA B C 1
ATOM 4330 O O . ALA B 1 58 ? 14.383 9.219 13.875 1 78.19 58 ALA B O 1
ATOM 4331 N N . TYR B 1 59 ? 15.273 7.84 15.367 1 80.81 59 TYR B N 1
ATOM 4332 C CA . TYR B 1 59 ? 14.008 7.199 15.727 1 80.81 59 TYR B CA 1
ATOM 4333 C C . TYR B 1 59 ? 12.938 8.242 16.016 1 80.81 59 TYR B C 1
ATOM 4335 O O . TYR B 1 59 ? 11.773 8.062 15.641 1 80.81 59 TYR B O 1
ATOM 4343 N N . GLU B 1 60 ? 13.328 9.375 16.531 1 75.5 60 GLU B N 1
ATOM 4344 C CA . GLU B 1 60 ? 12.375 10.414 16.891 1 75.5 60 GLU B CA 1
ATOM 4345 C C . GLU B 1 60 ? 11.797 11.109 15.664 1 75.5 60 GLU B C 1
ATOM 4347 O O . GLU B 1 60 ? 10.734 11.727 15.734 1 75.5 60 GLU B O 1
ATOM 4352 N N . LEU B 1 61 ? 12.492 10.938 14.484 1 69.31 61 LEU B N 1
ATOM 4353 C CA . LEU B 1 61 ? 12.086 11.602 13.25 1 69.31 61 LEU B CA 1
ATOM 4354 C C . LEU B 1 61 ? 11.609 10.578 12.219 1 69.31 61 LEU B C 1
ATOM 4356 O O . LEU B 1 61 ? 11.539 10.891 11.023 1 69.31 61 LEU B O 1
ATOM 4360 N N . ARG B 1 62 ? 11.195 9.422 12.672 1 71.31 62 ARG B N 1
ATOM 4361 C CA . ARG B 1 62 ? 10.898 8.305 11.773 1 71.31 62 ARG B CA 1
ATOM 4362 C C . ARG B 1 62 ? 9.664 8.602 10.922 1 71.31 62 ARG B C 1
ATOM 4364 O O . ARG B 1 62 ? 9.547 8.094 9.805 1 71.31 62 ARG B O 1
ATOM 4371 N N . GLU B 1 63 ? 8.797 9.383 11.391 1 65.56 63 GLU B N 1
ATOM 4372 C CA . GLU B 1 63 ? 7.535 9.602 10.695 1 65.56 63 GLU B CA 1
ATOM 4373 C C . GLU B 1 63 ? 7.648 10.734 9.688 1 65.56 63 GLU B C 1
ATOM 4375 O O . GLU B 1 63 ? 6.703 11.016 8.945 1 65.56 63 GLU B O 1
ATOM 4380 N N . LYS B 1 64 ? 8.867 11.305 9.641 1 65.5 64 LYS B N 1
ATOM 4381 C CA . LYS B 1 64 ? 9.016 12.469 8.773 1 65.5 64 LYS B CA 1
ATOM 4382 C C . LYS B 1 64 ? 9.867 12.141 7.555 1 65.5 64 LYS B C 1
ATOM 4384 O O . LYS B 1 64 ? 10.852 11.398 7.66 1 65.5 64 LYS B O 1
ATOM 4389 N N . THR B 1 65 ? 9.336 12.516 6.422 1 62.56 65 THR B N 1
ATOM 4390 C CA . THR B 1 65 ? 10.117 12.32 5.203 1 62.56 65 THR B CA 1
ATOM 4391 C C . THR B 1 65 ? 11.211 13.375 5.086 1 62.56 65 THR B C 1
ATOM 4393 O O . THR B 1 65 ? 10.922 14.578 5.094 1 62.56 65 THR B O 1
ATOM 4396 N N . PRO B 1 66 ? 12.344 12.828 4.984 1 62.28 66 PRO B N 1
ATOM 4397 C CA . PRO B 1 66 ? 13.422 13.812 4.848 1 62.28 66 PRO B CA 1
ATOM 4398 C C . PRO B 1 66 ? 13.32 14.617 3.553 1 62.28 66 PRO B C 1
ATOM 4400 O O . PRO B 1 66 ? 12.945 14.078 2.51 1 62.28 66 PRO B O 1
ATOM 4403 N N . ALA B 1 67 ? 13.508 15.859 3.551 1 61.28 67 ALA B N 1
ATOM 4404 C CA . ALA B 1 67 ? 13.375 16.812 2.451 1 61.28 67 ALA B CA 1
ATOM 4405 C C . ALA B 1 67 ? 14.25 16.406 1.267 1 61.28 67 ALA B C 1
ATOM 4407 O O . ALA B 1 67 ? 13.844 16.562 0.111 1 61.28 67 ALA B O 1
ATOM 4408 N N . ARG B 1 68 ? 15.367 15.805 1.545 1 64.88 68 ARG B N 1
ATOM 4409 C CA . ARG B 1 68 ? 16.359 15.547 0.501 1 64.88 68 ARG B CA 1
ATOM 4410 C C . ARG B 1 68 ? 16.125 14.195 -0.159 1 64.88 68 ARG B C 1
ATOM 4412 O O . ARG B 1 68 ? 16.734 13.883 -1.18 1 64.88 68 ARG B O 1
ATOM 4419 N N . ALA B 1 69 ? 15.125 13.578 0.279 1 75.56 69 ALA B N 1
ATOM 4420 C CA . ALA B 1 69 ? 14.961 12.188 -0.16 1 75.56 69 ALA B CA 1
ATOM 4421 C C . ALA B 1 69 ? 14.547 12.125 -1.627 1 75.56 69 ALA B C 1
ATOM 4423 O O . ALA B 1 69 ? 15 11.242 -2.365 1 75.56 69 ALA B O 1
ATOM 4424 N N . GLU B 1 70 ? 13.969 13.125 -2.061 1 77.12 70 GLU B N 1
ATOM 4425 C CA . GLU B 1 70 ? 13.469 13.094 -3.432 1 77.12 70 GLU B CA 1
ATOM 4426 C C . GLU B 1 70 ? 14.609 13.211 -4.441 1 77.12 70 GLU B C 1
ATOM 4428 O O . GLU B 1 70 ? 14.664 12.453 -5.41 1 77.12 70 GLU B O 1
ATOM 4433 N N . ASN B 1 71 ? 15.469 14.133 -4.102 1 79.38 71 ASN B N 1
ATOM 4434 C CA . ASN B 1 71 ? 16.594 14.328 -5.023 1 79.38 71 ASN B CA 1
ATOM 4435 C C . ASN B 1 71 ? 17.547 13.141 -5.012 1 79.38 71 ASN B C 1
ATOM 4437 O O . ASN B 1 71 ? 18.047 12.734 -6.059 1 79.38 71 ASN B O 1
ATOM 4441 N N . GLN B 1 72 ? 17.703 12.656 -3.854 1 85.06 72 GLN B N 1
ATOM 4442 C CA . GLN B 1 72 ? 18.578 11.492 -3.715 1 85.06 72 GLN B CA 1
ATOM 4443 C C . GLN B 1 72 ? 18.016 10.297 -4.477 1 85.06 72 GLN B C 1
ATOM 4445 O O . GLN B 1 72 ? 18.75 9.609 -5.191 1 85.06 72 GLN B O 1
ATOM 4450 N N . CYS B 1 73 ? 16.781 10.102 -4.398 1 88.38 73 CYS B N 1
ATOM 4451 C CA . CYS B 1 73 ? 16.125 8.984 -5.066 1 88.38 73 CYS B CA 1
ATOM 4452 C C . CYS B 1 73 ? 16.141 9.172 -6.578 1 88.38 73 CYS B C 1
ATOM 4454 O O . CYS B 1 73 ? 16.328 8.203 -7.324 1 88.38 73 CYS B O 1
ATOM 4456 N N . ALA B 1 74 ? 16.031 10.438 -6.941 1 90 74 ALA B N 1
ATOM 4457 C CA . ALA B 1 74 ? 16.078 10.734 -8.375 1 90 74 ALA B CA 1
ATOM 4458 C C . ALA B 1 74 ? 17.438 10.414 -8.961 1 90 74 ALA B C 1
ATOM 4460 O O . ALA B 1 74 ? 17.547 9.906 -10.078 1 90 74 ALA B O 1
ATOM 4461 N N . ASP B 1 75 ? 18.438 10.648 -8.172 1 91.94 75 ASP B N 1
ATOM 4462 C CA . ASP B 1 75 ? 19.797 10.344 -8.602 1 91.94 75 ASP B CA 1
ATOM 4463 C C . ASP B 1 75 ? 19.984 8.836 -8.766 1 91.94 75 ASP B C 1
ATOM 4465 O O . ASP B 1 75 ? 20.641 8.391 -9.719 1 91.94 75 ASP B O 1
ATOM 4469 N N . PHE B 1 76 ? 19.5 8.117 -7.898 1 95.44 76 PHE B N 1
ATOM 4470 C CA . PHE B 1 76 ? 19.609 6.664 -7.973 1 95.44 76 PHE B CA 1
ATOM 4471 C C . PHE B 1 76 ? 18.906 6.129 -9.219 1 95.44 76 PHE B C 1
ATOM 4473 O O . PHE B 1 76 ? 19.469 5.324 -9.953 1 95.44 76 PHE B O 1
ATOM 4480 N N . VAL B 1 77 ? 17.672 6.617 -9.461 1 94.62 77 VAL B N 1
ATOM 4481 C CA . VAL B 1 77 ? 16.859 6.148 -10.578 1 94.62 77 VAL B CA 1
ATOM 4482 C C . VAL B 1 77 ? 17.531 6.496 -11.898 1 94.62 77 VAL B C 1
ATOM 4484 O O . VAL B 1 77 ? 17.609 5.66 -12.805 1 94.62 77 VAL B O 1
ATOM 4487 N N . SER B 1 78 ? 18.094 7.676 -11.93 1 94.25 78 SER B N 1
ATOM 4488 C CA . SER B 1 78 ? 18.766 8.117 -13.148 1 94.25 78 SER B CA 1
ATOM 4489 C C . SER B 1 78 ? 20.031 7.301 -13.406 1 94.25 78 SER B C 1
ATOM 4491 O O . SER B 1 78 ? 20.266 6.855 -14.523 1 94.25 78 SER B O 1
ATOM 4493 N N . PHE B 1 79 ? 20.766 7.105 -12.391 1 95.06 79 PHE B N 1
ATOM 4494 C CA . PHE B 1 79 ? 22 6.34 -12.523 1 95.06 79 PHE B CA 1
ATOM 4495 C C . PHE B 1 79 ? 21.719 4.906 -12.953 1 95.06 79 PHE B C 1
ATOM 4497 O O . PHE B 1 79 ? 22.344 4.387 -13.875 1 95.06 79 PHE B O 1
ATOM 4504 N N . TYR B 1 80 ? 20.75 4.293 -12.273 1 95.75 80 TYR B N 1
ATOM 4505 C CA . TYR B 1 80 ? 20.375 2.922 -12.594 1 95.75 80 TYR B CA 1
ATOM 4506 C C . TYR B 1 80 ? 19.875 2.812 -14.031 1 95.75 80 TYR B C 1
ATOM 4508 O O . TYR B 1 80 ? 20.203 1.854 -14.734 1 95.75 80 TYR B O 1
ATOM 4516 N N . GLY B 1 81 ? 19.109 3.777 -14.461 1 93.88 81 GLY B N 1
ATOM 4517 C CA . GLY B 1 81 ? 18.594 3.816 -15.82 1 93.88 81 GLY B CA 1
ATOM 4518 C C . GLY B 1 81 ? 19.688 3.926 -16.859 1 93.88 81 GLY B C 1
ATOM 4519 O O . GLY B 1 81 ? 19.5 3.51 -18.016 1 93.88 81 GLY B O 1
ATOM 4520 N N . GLY B 1 82 ? 20.781 4.445 -16.453 1 92.5 82 GLY B N 1
ATOM 4521 C CA . GLY B 1 82 ? 21.906 4.625 -17.359 1 92.5 82 GLY B CA 1
ATOM 4522 C C . GLY B 1 82 ? 22.75 3.373 -17.531 1 92.5 82 GLY B C 1
ATOM 4523 O O . GLY B 1 82 ? 23.562 3.285 -18.438 1 92.5 82 GLY B O 1
ATOM 4524 N N . LEU B 1 83 ? 22.516 2.428 -16.625 1 92.94 83 LEU B N 1
ATOM 4525 C CA . LEU B 1 83 ? 23.266 1.176 -16.734 1 92.94 83 LEU B CA 1
ATOM 4526 C C . LEU B 1 83 ? 22.656 0.276 -17.812 1 92.94 83 LEU B C 1
ATOM 4528 O O . LEU B 1 83 ? 21.516 -0.172 -17.688 1 92.94 83 LEU B O 1
ATOM 4532 N N . ALA B 1 84 ? 23.344 -0 -18.828 1 86.5 84 ALA B N 1
ATOM 4533 C CA . ALA B 1 84 ? 22.828 -0.729 -19.984 1 86.5 84 ALA B CA 1
ATOM 4534 C C . ALA B 1 84 ? 23 -2.234 -19.797 1 86.5 84 ALA B C 1
ATOM 4536 O O . ALA B 1 84 ? 22.109 -3.014 -20.156 1 86.5 84 ALA B O 1
ATOM 4537 N N . GLU B 1 85 ? 24 -2.605 -19.141 1 90.5 85 GLU B N 1
ATOM 4538 C CA . GLU B 1 85 ? 24.328 -4.027 -19.078 1 90.5 85 GLU B CA 1
ATOM 4539 C C . GLU B 1 85 ? 23.75 -4.668 -17.828 1 90.5 85 GLU B C 1
ATOM 4541 O O . GLU B 1 85 ? 23.766 -4.07 -16.75 1 90.5 85 GLU B O 1
ATOM 4546 N N . THR B 1 86 ? 23.297 -5.887 -18 1 92.56 86 THR B N 1
ATOM 4547 C CA . THR B 1 86 ? 22.734 -6.66 -16.906 1 92.56 86 THR B CA 1
ATOM 4548 C C . THR B 1 86 ? 23.766 -6.891 -15.805 1 92.56 86 THR B C 1
ATOM 4550 O O . THR B 1 86 ? 23.422 -6.852 -14.617 1 92.56 86 THR B O 1
ATOM 4553 N N . ALA B 1 87 ? 24.938 -7.035 -16.219 1 93.5 87 ALA B N 1
ATOM 4554 C CA . ALA B 1 87 ? 26 -7.301 -15.258 1 93.5 87 ALA B CA 1
ATOM 4555 C C . ALA B 1 87 ? 26.266 -6.078 -14.383 1 93.5 87 ALA B C 1
ATOM 4557 O O . ALA B 1 87 ? 26.562 -6.211 -13.195 1 93.5 87 ALA B O 1
ATOM 4558 N N . GLU B 1 88 ? 26.203 -4.953 -15 1 94.38 88 GLU B N 1
ATOM 4559 C CA . GLU B 1 88 ? 26.406 -3.715 -14.258 1 94.38 88 GLU B CA 1
ATOM 4560 C C . GLU B 1 88 ? 25.281 -3.486 -13.25 1 94.38 88 GLU B C 1
ATOM 4562 O O . GLU B 1 88 ? 25.531 -3.102 -12.109 1 94.38 88 GLU B O 1
ATOM 4567 N N . ARG B 1 89 ? 24.062 -3.719 -13.688 1 96.12 89 ARG B N 1
ATOM 4568 C CA . ARG B 1 89 ? 22.906 -3.584 -12.789 1 96.12 89 ARG B CA 1
ATOM 4569 C C . ARG B 1 89 ? 23 -4.566 -11.633 1 96.12 89 ARG B C 1
ATOM 4571 O O . ARG B 1 89 ? 22.734 -4.207 -10.484 1 96.12 89 ARG B O 1
ATOM 4578 N N . ALA B 1 90 ? 23.438 -5.746 -11.961 1 96 90 ALA B N 1
ATOM 4579 C CA . ALA B 1 90 ? 23.609 -6.781 -10.945 1 96 90 ALA B CA 1
ATOM 4580 C C . ALA B 1 90 ? 24.641 -6.363 -9.898 1 96 90 ALA B C 1
ATOM 4582 O O . ALA B 1 90 ? 24.438 -6.578 -8.703 1 96 90 ALA B O 1
ATOM 4583 N N . GLU B 1 91 ? 25.688 -5.781 -10.383 1 95.25 91 GLU B N 1
ATOM 4584 C CA . GLU B 1 91 ? 26.75 -5.352 -9.484 1 95.25 91 GLU B CA 1
ATOM 4585 C C . GLU B 1 91 ? 26.266 -4.258 -8.539 1 95.25 91 GLU B C 1
ATOM 4587 O O . GLU B 1 91 ? 26.547 -4.297 -7.336 1 95.25 91 GLU B O 1
ATOM 4592 N N . LEU B 1 92 ? 25.594 -3.311 -9.062 1 96.44 92 LEU B N 1
ATOM 4593 C CA . LEU B 1 92 ? 25.062 -2.229 -8.242 1 96.44 92 LEU B CA 1
ATOM 4594 C C . LEU B 1 92 ? 24.109 -2.77 -7.188 1 96.44 92 LEU B C 1
ATOM 4596 O O . LEU B 1 92 ? 24.172 -2.371 -6.02 1 96.44 92 LEU B O 1
ATOM 4600 N N . LEU B 1 93 ? 23.25 -3.672 -7.617 1 96.81 93 LEU B N 1
ATOM 4601 C CA . LEU B 1 93 ? 22.266 -4.242 -6.703 1 96.81 93 LEU B CA 1
ATOM 4602 C C . LEU B 1 93 ? 22.938 -5.086 -5.633 1 96.81 93 LEU B C 1
ATOM 4604 O O . LEU B 1 93 ? 22.5 -5.102 -4.477 1 96.81 93 LEU B O 1
ATOM 4608 N N . GLY B 1 94 ? 23.969 -5.781 -6.027 1 96.44 94 GLY B N 1
ATOM 4609 C CA . GLY B 1 94 ? 24.734 -6.523 -5.043 1 96.44 94 GLY B CA 1
ATOM 4610 C C . GLY B 1 94 ? 25.359 -5.637 -3.984 1 96.44 94 GLY B C 1
ATOM 4611 O O . GLY B 1 94 ? 25.312 -5.953 -2.793 1 96.44 94 GLY B O 1
ATOM 4612 N N . ARG B 1 95 ? 25.891 -4.543 -4.398 1 95.88 95 ARG B N 1
ATOM 4613 C CA . ARG B 1 95 ? 26.516 -3.588 -3.486 1 95.88 95 ARG B CA 1
ATOM 4614 C C . ARG B 1 95 ? 25.484 -2.947 -2.574 1 95.88 95 ARG B C 1
ATOM 4616 O O . ARG B 1 95 ? 25.734 -2.729 -1.389 1 95.88 95 ARG B O 1
ATOM 4623 N N . LEU B 1 96 ? 24.328 -2.637 -3.141 1 96.69 96 LEU B N 1
ATOM 4624 C CA . LEU B 1 96 ? 23.234 -2.07 -2.357 1 96.69 96 LEU B CA 1
ATOM 4625 C C . LEU B 1 96 ? 22.797 -3.031 -1.254 1 96.69 96 LEU B C 1
ATOM 4627 O O . LEU B 1 96 ? 22.656 -2.631 -0.096 1 96.69 96 LEU B O 1
ATOM 4631 N N . ALA B 1 97 ? 22.656 -4.312 -1.6 1 96.56 97 ALA B N 1
ATOM 4632 C CA . ALA B 1 97 ? 22.203 -5.328 -0.656 1 96.56 97 ALA B CA 1
ATOM 4633 C C . ALA B 1 97 ? 23.219 -5.531 0.465 1 96.56 97 ALA B C 1
ATOM 4635 O O . ALA B 1 97 ? 22.844 -5.652 1.634 1 96.56 97 ALA B O 1
ATOM 4636 N N . ARG B 1 98 ? 24.469 -5.48 0.196 1 94.19 98 ARG B N 1
ATOM 4637 C CA . ARG B 1 98 ? 25.531 -5.777 1.156 1 94.19 98 ARG B CA 1
ATOM 4638 C C . ARG B 1 98 ? 25.844 -4.559 2.018 1 94.19 98 ARG B C 1
ATOM 4640 O O . ARG B 1 98 ? 26.078 -4.684 3.223 1 94.19 98 ARG B O 1
ATOM 4647 N N . GLY B 1 99 ? 25.734 -3.459 1.434 1 94.12 99 GLY B N 1
ATOM 4648 C CA . GLY B 1 99 ? 26.234 -2.273 2.105 1 94.12 99 GLY B CA 1
ATOM 4649 C C . GLY B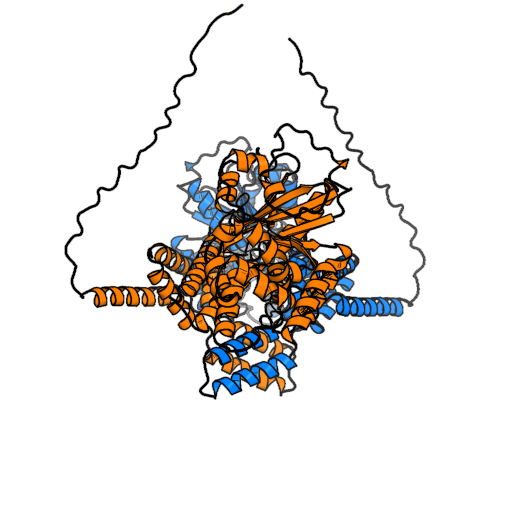 1 99 ? 25.156 -1.49 2.828 1 94.12 99 GLY B C 1
ATOM 4650 O O . GLY B 1 99 ? 25.453 -0.695 3.723 1 94.12 99 GLY B O 1
ATOM 4651 N N . PHE B 1 100 ? 23.969 -1.701 2.463 1 96 100 PHE B N 1
ATOM 4652 C CA . PHE B 1 100 ? 22.938 -0.816 2.988 1 96 100 PHE B CA 1
ATOM 4653 C C . PHE B 1 100 ? 21.766 -1.619 3.566 1 96 100 PHE B C 1
ATOM 4655 O O . PHE B 1 100 ? 20.609 -1.272 3.361 1 96 100 PHE B O 1
ATOM 4662 N N . GLY B 1 101 ? 22.109 -2.715 4.262 1 94.38 101 GLY B N 1
ATOM 4663 C CA . GLY B 1 101 ? 21.125 -3.52 4.973 1 94.38 101 GLY B CA 1
ATOM 4664 C C . GLY B 1 101 ? 20.891 -3.053 6.398 1 94.38 101 GLY B C 1
ATOM 4665 O O . GLY B 1 101 ? 21.016 -1.862 6.695 1 94.38 101 GLY B O 1
ATOM 4666 N N . VAL B 1 102 ? 20.547 -3.91 7.246 1 94.25 102 VAL B N 1
ATOM 4667 C CA . VAL B 1 102 ? 20.25 -3.633 8.648 1 94.25 102 VAL B CA 1
ATOM 4668 C C . VAL B 1 102 ? 21.547 -3.365 9.406 1 94.25 102 VAL B C 1
ATOM 4670 O O . VAL B 1 102 ? 22.578 -3.988 9.125 1 94.25 102 VAL B O 1
ATOM 4673 N N . ASP B 1 103 ? 21.516 -2.383 10.258 1 93.75 103 ASP B N 1
ATOM 4674 C CA . ASP B 1 103 ? 22.625 -2.164 11.18 1 93.75 103 ASP B CA 1
ATOM 4675 C C . ASP B 1 103 ? 22.609 -3.174 12.32 1 93.75 103 ASP B C 1
ATOM 4677 O O . ASP B 1 103 ? 21.906 -2.971 13.32 1 93.75 103 ASP B O 1
ATOM 4681 N N . HIS B 1 104 ? 23.453 -4.156 12.18 1 93.38 104 HIS B N 1
ATOM 4682 C CA . HIS B 1 104 ? 23.422 -5.281 13.109 1 93.38 104 HIS B CA 1
ATOM 4683 C C . HIS B 1 104 ? 23.781 -4.84 14.523 1 93.38 104 HIS B C 1
ATOM 4685 O O . HIS B 1 104 ? 23.297 -5.414 15.5 1 93.38 104 HIS B O 1
ATOM 4691 N N . SER B 1 105 ? 24.562 -3.809 14.602 1 93.38 105 SER B N 1
ATOM 4692 C CA . SER B 1 105 ? 24.953 -3.311 15.914 1 93.38 105 SER B CA 1
ATOM 4693 C C . SER B 1 105 ? 23.781 -2.641 16.625 1 93.38 105 SER B C 1
ATOM 4695 O O . SER B 1 105 ? 23.578 -2.842 17.828 1 93.38 105 SER B O 1
ATOM 4697 N N . GLN B 1 106 ? 23.031 -1.925 15.898 1 94.06 106 GLN B N 1
ATOM 4698 C CA . GLN B 1 106 ? 21.875 -1.26 16.469 1 94.06 106 GLN B CA 1
ATOM 4699 C C . GLN B 1 106 ? 20.812 -2.273 16.875 1 94.06 106 GLN B C 1
ATOM 4701 O O . GLN B 1 106 ? 20.156 -2.109 17.906 1 94.06 106 GLN B O 1
ATOM 4706 N N . VAL B 1 107 ? 20.656 -3.316 16.078 1 95.62 107 VAL B N 1
ATOM 4707 C CA . VAL B 1 107 ? 19.688 -4.359 16.375 1 95.62 107 VAL B CA 1
ATOM 4708 C C . VAL B 1 107 ? 20.078 -5.062 17.672 1 95.62 107 VAL B C 1
ATOM 4710 O O . VAL B 1 107 ? 19.234 -5.312 18.531 1 95.62 107 VAL B O 1
ATOM 4713 N N . ALA B 1 108 ? 21.359 -5.285 17.844 1 95 108 ALA B N 1
ATOM 4714 C CA . ALA B 1 108 ? 21.859 -5.945 19.047 1 95 108 ALA B CA 1
ATOM 4715 C C . ALA B 1 108 ? 21.641 -5.066 20.281 1 95 108 ALA B C 1
ATOM 4717 O O . ALA B 1 108 ? 21.188 -5.551 21.328 1 95 108 ALA B O 1
ATOM 4718 N N . GLU B 1 109 ? 21.891 -3.844 20.109 1 95.75 109 GLU B N 1
ATOM 4719 C CA . GLU B 1 109 ? 21.734 -2.904 21.219 1 95.75 109 GLU B CA 1
ATOM 4720 C C . GLU B 1 109 ? 20.281 -2.812 21.672 1 95.75 109 GLU B C 1
ATOM 4722 O O . GLU B 1 109 ? 19.984 -2.881 22.859 1 95.75 109 GLU B O 1
ATOM 4727 N N . GLN B 1 110 ? 19.406 -2.66 20.672 1 95.81 110 GLN B N 1
ATOM 4728 C CA . GLN B 1 110 ? 17.984 -2.541 20.984 1 95.81 110 GLN B CA 1
ATOM 4729 C C . GLN B 1 110 ? 17.422 -3.859 21.516 1 95.81 110 GLN B C 1
ATOM 4731 O O . GLN B 1 110 ? 16.531 -3.865 22.359 1 95.81 110 GLN B O 1
ATOM 4736 N N . SER B 1 111 ? 17.953 -4.992 21 1 96.38 111 SER B N 1
ATOM 4737 C CA . SER B 1 111 ? 17.547 -6.301 21.5 1 96.38 111 SER B CA 1
ATOM 4738 C C . SER B 1 111 ? 17.922 -6.473 22.969 1 96.38 111 SER B C 1
ATOM 4740 O O . SER B 1 111 ? 17.125 -6.965 23.766 1 96.38 111 SER B O 1
ATOM 4742 N N . ALA B 1 112 ? 19.094 -6.039 23.312 1 95.69 112 ALA B N 1
ATOM 4743 C CA . ALA B 1 112 ? 19.547 -6.098 24.703 1 95.69 112 ALA B CA 1
ATOM 4744 C C . ALA B 1 112 ? 18.672 -5.215 25.594 1 95.69 112 ALA B C 1
ATOM 4746 O O . ALA B 1 112 ? 18.359 -5.582 26.734 1 95.69 112 ALA B O 1
ATOM 4747 N N . GLY B 1 113 ? 18.328 -4.102 25.031 1 94.19 113 GLY B N 1
ATOM 4748 C CA . GLY B 1 113 ? 17.469 -3.203 25.766 1 94.19 113 GLY B CA 1
ATOM 4749 C C . GLY B 1 113 ? 16.109 -3.807 26.078 1 94.19 113 GLY B C 1
ATOM 4750 O O . GLY B 1 113 ? 15.602 -3.678 27.188 1 94.19 113 GLY B O 1
ATOM 4751 N N . VAL B 1 114 ? 15.57 -4.48 25.109 1 94.88 114 VAL B N 1
ATOM 4752 C CA . VAL B 1 114 ? 14.273 -5.121 25.281 1 94.88 114 VAL B CA 1
ATOM 4753 C C . VAL B 1 114 ? 14.367 -6.207 26.359 1 94.88 114 VAL B C 1
ATOM 4755 O O . VAL B 1 114 ? 13.492 -6.32 27.219 1 94.88 114 VAL B O 1
ATOM 4758 N N . LEU B 1 115 ? 15.445 -6.961 26.375 1 94.19 115 LEU B N 1
ATOM 4759 C CA . LEU B 1 115 ? 15.633 -8.039 27.328 1 94.19 115 LEU B CA 1
ATOM 4760 C C . LEU B 1 115 ? 15.797 -7.492 28.75 1 94.19 115 LEU B C 1
ATOM 4762 O O . LEU B 1 115 ? 15.25 -8.047 29.703 1 94.19 115 LEU B O 1
ATOM 4766 N N . GLN B 1 116 ? 16.438 -6.406 28.859 1 93 116 GLN B N 1
ATOM 4767 C CA . GLN B 1 116 ? 16.641 -5.777 30.156 1 93 116 GLN B CA 1
ATOM 4768 C C . GLN B 1 116 ? 15.32 -5.266 30.734 1 93 116 GLN B C 1
ATOM 4770 O O . GLN B 1 116 ? 15.047 -5.438 31.922 1 93 116 GLN B O 1
ATOM 4775 N N . LEU B 1 117 ? 14.547 -4.691 29.859 1 91.62 117 LEU B N 1
ATOM 4776 C CA . LEU B 1 117 ? 13.289 -4.113 30.297 1 91.62 117 LEU B CA 1
ATOM 4777 C C . LEU B 1 117 ? 12.281 -5.203 30.656 1 91.62 117 LEU B C 1
ATOM 4779 O O . LEU B 1 117 ? 11.422 -5.004 31.516 1 91.62 117 LEU B O 1
ATOM 4783 N N . ARG B 1 118 ? 12.305 -6.277 29.969 1 89.06 118 ARG B N 1
ATOM 4784 C CA . ARG B 1 118 ? 11.398 -7.387 30.25 1 89.06 118 ARG B CA 1
ATOM 4785 C C . ARG B 1 118 ? 11.648 -7.965 31.641 1 89.06 118 ARG B C 1
ATOM 4787 O O . ARG B 1 118 ? 10.719 -8.438 32.281 1 89.06 118 ARG B O 1
ATOM 4794 N N . GLN B 1 119 ? 12.789 -7.895 32.094 1 84.69 119 GLN B N 1
ATOM 4795 C CA . GLN B 1 119 ? 13.148 -8.445 33.406 1 84.69 119 GLN B CA 1
ATOM 4796 C C . GLN B 1 119 ? 12.773 -7.492 34.531 1 84.69 119 GLN B C 1
ATOM 4798 O O . GLN B 1 119 ? 12.68 -7.902 35.688 1 84.69 119 GLN B O 1
ATOM 4803 N N . GLN B 1 120 ? 12.523 -6.281 34.188 1 78.06 120 GLN B N 1
ATOM 4804 C CA . GLN B 1 120 ? 12.172 -5.305 35.219 1 78.06 120 GLN B CA 1
ATOM 4805 C C . GLN B 1 120 ? 10.672 -5 35.219 1 78.06 120 GLN B C 1
ATOM 4807 O O . GLN B 1 120 ? 10.039 -5.039 34.156 1 78.06 120 GLN B O 1
ATOM 4812 N N . PRO B 1 121 ? 10.047 -5.121 36.406 1 65 121 PRO B N 1
ATOM 4813 C CA . PRO B 1 121 ? 8.625 -4.781 36.469 1 65 121 PRO B CA 1
ATOM 4814 C C . PRO B 1 121 ? 8.336 -3.352 36 1 65 121 PRO B C 1
ATOM 4816 O O . PRO B 1 121 ? 8.711 -2.395 36.688 1 65 121 PRO B O 1
ATOM 4819 N N . ARG B 1 122 ? 8.406 -3.082 34.812 1 67.5 122 ARG B N 1
ATOM 4820 C CA . ARG B 1 122 ? 8.18 -1.689 34.438 1 67.5 122 ARG B CA 1
ATOM 4821 C C . ARG B 1 122 ? 6.875 -1.535 33.656 1 67.5 122 ARG B C 1
ATOM 4823 O O . ARG B 1 122 ? 6.195 -2.523 33.375 1 67.5 122 ARG B O 1
ATOM 4830 N N . GLU B 1 123 ? 6.539 -0.251 33.406 1 82.5 123 GLU B N 1
ATOM 4831 C CA . GLU B 1 123 ? 5.363 0.263 32.688 1 82.5 123 GLU B CA 1
ATOM 4832 C C . GLU B 1 123 ? 5.293 -0.26 31.266 1 82.5 123 GLU B C 1
ATOM 4834 O O . GLU B 1 123 ? 6.312 -0.333 30.578 1 82.5 123 GLU B O 1
ATOM 4839 N N . ALA B 1 124 ? 4.211 -0.844 30.938 1 85.75 124 ALA B N 1
ATOM 4840 C CA . ALA B 1 124 ? 3.924 -1.383 29.609 1 85.75 124 ALA B CA 1
ATOM 4841 C C . ALA B 1 124 ? 4.359 -0.411 28.516 1 85.75 124 ALA B C 1
ATOM 4843 O O . ALA B 1 124 ? 4.859 -0.829 27.469 1 85.75 124 ALA B O 1
ATOM 4844 N N . ALA B 1 125 ? 4.324 0.863 28.828 1 89.81 125 ALA B N 1
ATOM 4845 C CA . ALA B 1 125 ? 4.633 1.895 27.828 1 89.81 125 ALA B CA 1
ATOM 4846 C C . ALA B 1 125 ? 6.109 1.866 27.453 1 89.81 125 ALA B C 1
ATOM 4848 O O . ALA B 1 125 ? 6.461 2.059 26.281 1 89.81 125 ALA B O 1
ATOM 4849 N N . VAL B 1 126 ? 6.902 1.593 28.391 1 91.75 126 VAL B N 1
ATOM 4850 C CA . VAL B 1 126 ? 8.344 1.615 28.156 1 91.75 126 VAL B CA 1
ATOM 4851 C C . VAL B 1 126 ? 8.75 0.418 27.312 1 91.75 126 VAL B C 1
ATOM 4853 O O . VAL B 1 126 ? 9.578 0.546 26.406 1 91.75 126 VAL B O 1
ATOM 4856 N N . LEU B 1 127 ? 8.203 -0.732 27.594 1 92.88 127 LEU B N 1
ATOM 4857 C CA . LEU B 1 127 ? 8.5 -1.932 26.812 1 92.88 127 LEU B CA 1
ATOM 4858 C C . LEU B 1 127 ? 8.016 -1.782 25.375 1 92.88 127 LEU B C 1
ATOM 4860 O O . LEU B 1 127 ? 8.727 -2.141 24.438 1 92.88 127 LEU B O 1
ATOM 4864 N N . LEU B 1 128 ? 6.789 -1.251 25.234 1 93.06 128 LEU B N 1
ATOM 4865 C CA . LEU B 1 128 ? 6.23 -1.04 23.906 1 93.06 128 LEU B CA 1
ATOM 4866 C C . LEU B 1 128 ? 7.105 -0.094 23.094 1 93.06 128 LEU B C 1
ATOM 4868 O O . LEU B 1 128 ? 7.336 -0.323 21.891 1 93.06 128 LEU B O 1
ATOM 4872 N N . GLN B 1 129 ? 7.621 0.914 23.703 1 91.94 129 GLN B N 1
ATOM 4873 C CA . GLN B 1 129 ? 8.5 1.866 23.031 1 91.94 129 GLN B CA 1
ATOM 4874 C C . GLN B 1 129 ? 9.812 1.211 22.625 1 91.94 129 GLN B C 1
ATOM 4876 O O . GLN B 1 129 ? 10.336 1.48 21.531 1 91.94 129 GLN B O 1
ATOM 4881 N N . ALA B 1 130 ? 10.328 0.421 23.5 1 93.81 130 ALA B N 1
ATOM 4882 C CA . ALA B 1 130 ? 11.57 -0.289 23.188 1 93.81 130 ALA B CA 1
ATOM 4883 C C . ALA B 1 130 ? 11.375 -1.241 22.016 1 93.81 130 ALA B C 1
ATOM 4885 O O . ALA B 1 130 ? 12.25 -1.354 21.141 1 93.81 130 ALA B O 1
ATOM 4886 N N . GLU B 1 131 ? 10.258 -1.91 22 1 94.31 131 GLU B N 1
ATOM 4887 C CA . GLU B 1 131 ? 9.953 -2.814 20.891 1 94.31 131 GLU B CA 1
ATOM 4888 C C . GLU B 1 131 ? 9.758 -2.049 19.578 1 94.31 131 GLU B C 1
ATOM 4890 O O . GLU B 1 131 ? 10.125 -2.535 18.516 1 94.31 131 GLU B O 1
ATOM 4895 N N . ASP B 1 132 ? 9.219 -0.897 19.703 1 93.19 132 ASP B N 1
ATOM 4896 C CA . ASP B 1 132 ? 9.07 -0.054 18.531 1 93.19 132 ASP B CA 1
ATOM 4897 C C . ASP B 1 132 ? 10.438 0.405 18.016 1 93.19 132 ASP B C 1
ATOM 4899 O O . ASP B 1 132 ? 10.656 0.459 16.797 1 93.19 132 ASP B O 1
ATOM 4903 N N . ARG B 1 133 ? 11.305 0.747 18.891 1 93.44 133 ARG B N 1
ATOM 4904 C CA . ARG B 1 133 ? 12.664 1.113 18.516 1 93.44 133 ARG B CA 1
ATOM 4905 C C . ARG B 1 133 ? 13.375 -0.052 17.828 1 93.44 133 ARG B C 1
ATOM 4907 O O . ARG B 1 133 ? 14.109 0.143 16.859 1 93.44 133 ARG B O 1
ATOM 4914 N N . LEU B 1 134 ? 13.164 -1.205 18.406 1 95.75 134 LEU B N 1
ATOM 4915 C CA . LEU B 1 134 ? 13.742 -2.406 17.812 1 95.75 134 LEU B CA 1
ATOM 4916 C C . LEU B 1 134 ? 13.18 -2.643 16.422 1 95.75 134 LEU B C 1
ATOM 4918 O O . LEU B 1 134 ? 13.93 -2.998 15.5 1 95.75 134 LEU B O 1
ATOM 4922 N N . ARG B 1 135 ? 11.883 -2.436 16.203 1 94.25 135 ARG B N 1
ATOM 4923 C CA . ARG B 1 135 ? 11.266 -2.533 14.883 1 94.25 135 ARG B CA 1
ATOM 4924 C C . ARG B 1 135 ? 11.938 -1.589 13.891 1 94.25 135 ARG B C 1
ATOM 4926 O O . ARG B 1 135 ? 12.227 -1.972 12.758 1 94.25 135 ARG B O 1
ATOM 4933 N N . TYR B 1 136 ? 12.195 -0.412 14.391 1 92.31 136 TYR B N 1
ATOM 4934 C CA . TYR B 1 136 ? 12.836 0.595 13.555 1 92.31 136 TYR B CA 1
ATOM 4935 C C . TYR B 1 136 ? 14.266 0.191 13.203 1 92.31 136 TYR B C 1
ATOM 4937 O O . TYR B 1 136 ? 14.703 0.366 12.062 1 92.31 136 TYR B O 1
ATOM 4945 N N . ALA B 1 137 ? 14.922 -0.368 14.172 1 94.31 137 ALA B N 1
ATOM 4946 C CA . ALA B 1 137 ? 16.312 -0.777 13.969 1 94.31 137 ALA B CA 1
ATOM 4947 C C . ALA B 1 137 ? 16.406 -1.926 12.969 1 94.31 137 ALA B C 1
ATOM 4949 O O . ALA B 1 137 ? 17.438 -2.111 12.32 1 94.31 137 ALA B O 1
ATOM 4950 N N . LEU B 1 138 ? 15.367 -2.686 12.781 1 95.69 138 LEU B N 1
ATOM 4951 C CA . LEU B 1 138 ? 15.359 -3.873 11.938 1 95.69 138 LEU B CA 1
ATOM 4952 C C . LEU B 1 138 ? 15.023 -3.512 10.492 1 95.69 138 LEU B C 1
ATOM 4954 O O . LEU B 1 138 ? 15.016 -4.379 9.617 1 95.69 138 LEU B O 1
ATOM 4958 N N . VAL B 1 139 ? 14.828 -2.217 10.203 1 93.62 139 VAL B N 1
ATOM 4959 C CA . VAL B 1 139 ? 14.531 -1.779 8.844 1 93.62 139 VAL B CA 1
ATOM 4960 C C . VAL B 1 139 ? 15.836 -1.56 8.07 1 93.62 139 VAL B C 1
ATOM 4962 O O . VAL B 1 139 ? 16.641 -0.692 8.43 1 93.62 139 VAL B O 1
ATOM 4965 N N . PRO B 1 140 ? 16.016 -2.375 7.016 1 95.25 140 PRO B N 1
ATOM 4966 C CA . PRO B 1 140 ? 17.203 -2.125 6.215 1 95.25 140 PRO B CA 1
ATOM 4967 C C . PRO B 1 140 ? 17.188 -0.764 5.52 1 95.25 140 PRO B C 1
ATOM 4969 O O . PRO B 1 140 ? 16.109 -0.288 5.129 1 95.25 140 PRO B O 1
ATOM 4972 N N . ARG B 1 141 ? 18.25 -0.158 5.32 1 93.44 141 ARG B N 1
ATOM 4973 C CA . ARG B 1 141 ? 18.344 1.171 4.73 1 93.44 141 ARG B CA 1
ATOM 4974 C C . ARG B 1 141 ? 17.828 1.173 3.293 1 93.44 141 ARG B C 1
ATOM 4976 O O . ARG B 1 141 ? 17.234 2.154 2.844 1 93.44 141 ARG B O 1
ATOM 4983 N N . TYR B 1 142 ? 18.141 0.064 2.564 1 95.75 142 TYR B N 1
ATOM 4984 C CA . TYR B 1 142 ? 17.672 0.028 1.186 1 95.75 142 TYR B CA 1
ATOM 4985 C C . TYR B 1 142 ? 16.141 0.011 1.132 1 95.75 142 TYR B C 1
ATOM 4987 O O . TYR B 1 142 ? 15.555 0.383 0.119 1 95.75 142 TYR B O 1
ATOM 4995 N N . ARG B 1 143 ? 15.453 -0.516 2.172 1 94.56 143 ARG B N 1
ATOM 4996 C CA . ARG B 1 143 ? 13.992 -0.455 2.205 1 94.56 143 ARG B CA 1
ATOM 4997 C C . ARG B 1 143 ? 13.508 0.989 2.225 1 94.56 143 ARG B C 1
ATOM 4999 O O . ARG B 1 143 ? 12.508 1.322 1.582 1 94.56 143 ARG B O 1
ATOM 5006 N N . SER B 1 144 ? 14.195 1.83 2.996 1 90.81 144 SER B N 1
ATOM 5007 C CA . SER B 1 144 ? 13.859 3.25 3.041 1 90.81 144 SER B CA 1
ATOM 5008 C C . SER B 1 144 ? 14.023 3.9 1.671 1 90.81 144 SER B C 1
ATOM 5010 O O . SER B 1 144 ? 13.211 4.73 1.271 1 90.81 144 SER B O 1
ATOM 5012 N N . LEU B 1 145 ? 15.039 3.543 1.019 1 93.19 145 LEU B N 1
ATOM 5013 C CA . LEU B 1 145 ? 15.25 4.023 -0.343 1 93.19 145 LEU B CA 1
ATOM 5014 C C . LEU B 1 145 ? 14.086 3.637 -1.244 1 93.19 145 LEU B C 1
ATOM 5016 O O . LEU B 1 145 ? 13.531 4.484 -1.951 1 93.19 145 LEU B O 1
ATOM 5020 N N . PHE B 1 146 ? 13.672 2.326 -1.196 1 94.81 146 PHE B N 1
ATOM 5021 C CA . PHE B 1 146 ? 12.57 1.84 -2.018 1 94.81 146 PHE B CA 1
ATOM 5022 C C . PHE B 1 146 ? 11.273 2.564 -1.673 1 94.81 146 PHE B C 1
ATOM 5024 O O . PHE B 1 146 ? 10.492 2.902 -2.561 1 94.81 146 PHE B O 1
ATOM 5031 N N . HIS B 1 147 ? 11.164 2.791 -0.411 1 91.12 147 HIS B N 1
ATOM 5032 C CA . HIS B 1 147 ? 9.969 3.48 0.064 1 91.12 147 HIS B CA 1
ATOM 5033 C C . HIS B 1 147 ? 9.883 4.891 -0.508 1 91.12 147 HIS B C 1
ATOM 5035 O O . HIS B 1 147 ? 8.828 5.309 -0.993 1 91.12 147 HIS B O 1
ATOM 5041 N N . HIS B 1 148 ? 10.891 5.617 -0.497 1 89.5 148 HIS B N 1
ATOM 5042 C CA . HIS B 1 148 ? 10.914 6.977 -1.028 1 89.5 148 HIS B CA 1
ATOM 5043 C C . HIS B 1 148 ? 10.734 6.977 -2.543 1 89.5 148 HIS B C 1
ATOM 5045 O O . HIS B 1 148 ? 10.07 7.859 -3.09 1 89.5 148 HIS B O 1
ATOM 5051 N N . ILE B 1 149 ? 11.328 6.016 -3.191 1 92.31 149 ILE B N 1
ATOM 5052 C CA . ILE B 1 149 ? 11.18 5.91 -4.641 1 92.31 149 ILE B CA 1
ATOM 5053 C C . ILE B 1 149 ? 9.719 5.664 -4.996 1 92.31 149 ILE B C 1
ATOM 5055 O O . ILE B 1 149 ? 9.219 6.195 -5.988 1 92.31 149 ILE B O 1
ATOM 5059 N N . SER B 1 150 ? 9.031 4.855 -4.184 1 90.44 150 SER B N 1
ATOM 5060 C CA . SER B 1 150 ? 7.637 4.508 -4.453 1 90.44 150 SER B CA 1
ATOM 5061 C C . SER B 1 150 ? 6.746 5.746 -4.438 1 90.44 150 SER B C 1
ATOM 5063 O O . SER B 1 150 ? 5.66 5.746 -5.02 1 90.44 150 SER B O 1
ATOM 5065 N N . LYS B 1 151 ? 7.223 6.797 -3.783 1 83.88 151 LYS B N 1
ATOM 5066 C CA . LYS B 1 151 ? 6.438 8.023 -3.664 1 83.88 151 LYS B CA 1
ATOM 5067 C C . LYS B 1 151 ? 6.594 8.898 -4.902 1 83.88 151 LYS B C 1
ATOM 5069 O O . LYS B 1 151 ? 5.812 9.828 -5.117 1 83.88 151 LYS B O 1
ATOM 5074 N N . MET B 1 152 ? 7.535 8.562 -5.672 1 84.19 152 MET B N 1
ATOM 5075 C CA . MET B 1 152 ? 7.789 9.32 -6.891 1 84.19 152 MET B CA 1
ATOM 5076 C C . MET B 1 152 ? 6.844 8.898 -8.008 1 84.19 152 MET B C 1
ATOM 5078 O O . MET B 1 152 ? 6.277 7.805 -7.965 1 84.19 152 MET B O 1
ATOM 5082 N N . GLU B 1 153 ? 6.695 9.82 -8.945 1 82.81 153 GLU B N 1
ATOM 5083 C CA . GLU B 1 153 ? 5.922 9.461 -10.133 1 82.81 153 GLU B CA 1
ATOM 5084 C C . GLU B 1 153 ? 6.57 8.297 -10.883 1 82.81 153 GLU B C 1
ATOM 5086 O O . GLU B 1 153 ? 7.75 8.359 -11.234 1 82.81 153 GLU B O 1
ATOM 5091 N N . GLY B 1 154 ? 5.828 7.281 -11.008 1 86.69 154 GLY B N 1
ATOM 5092 C CA . GLY B 1 154 ? 6.336 6.102 -11.695 1 86.69 154 GLY B CA 1
ATOM 5093 C C . GLY B 1 154 ? 7.273 5.273 -10.844 1 86.69 154 GLY B C 1
ATOM 5094 O O . GLY B 1 154 ? 7.926 4.355 -11.336 1 86.69 154 GLY B O 1
ATOM 5095 N N . GLY B 1 155 ? 7.387 5.629 -9.664 1 91.12 155 GLY B N 1
ATOM 5096 C CA . GLY B 1 155 ? 8.344 4.984 -8.781 1 91.12 155 GLY B CA 1
ATOM 5097 C C . GLY B 1 155 ? 8.062 3.508 -8.57 1 91.12 155 GLY B C 1
ATOM 5098 O O . GLY B 1 155 ? 8.984 2.688 -8.594 1 91.12 155 GLY B O 1
ATOM 5099 N N . VAL B 1 156 ? 6.809 3.123 -8.414 1 91.88 156 VAL B N 1
ATOM 5100 C CA . VAL B 1 156 ? 6.438 1.731 -8.18 1 91.88 156 VAL B CA 1
ATOM 5101 C C . VAL B 1 156 ? 6.773 0.891 -9.406 1 91.88 156 VAL B C 1
ATOM 5103 O O . VAL B 1 156 ? 7.293 -0.222 -9.281 1 91.88 156 VAL B O 1
ATOM 5106 N N . ARG B 1 157 ? 6.52 1.424 -10.578 1 91.38 157 ARG B N 1
ATOM 5107 C CA . ARG B 1 157 ? 6.867 0.741 -11.82 1 91.38 157 ARG B CA 1
ATOM 5108 C C . ARG B 1 157 ? 8.375 0.511 -11.906 1 91.38 157 ARG B C 1
ATOM 5110 O O . ARG B 1 157 ? 8.82 -0.556 -12.336 1 91.38 157 ARG B O 1
ATOM 5117 N N . PHE B 1 158 ? 9.086 1.552 -11.523 1 95.44 158 PHE B N 1
ATOM 5118 C CA . PHE B 1 158 ? 10.539 1.43 -11.492 1 95.44 158 PHE B CA 1
ATOM 5119 C C . PHE B 1 158 ? 10.961 0.281 -10.586 1 95.44 158 PHE B C 1
ATOM 5121 O O . PHE B 1 158 ? 11.836 -0.512 -10.945 1 95.44 158 PHE B O 1
ATOM 5128 N N . LEU B 1 159 ? 10.367 0.149 -9.43 1 96.88 159 LEU B N 1
ATOM 5129 C CA . LEU B 1 159 ? 10.727 -0.869 -8.453 1 96.88 159 LEU B CA 1
ATOM 5130 C C . LEU B 1 159 ? 10.375 -2.262 -8.961 1 96.88 159 LEU B C 1
ATOM 5132 O O . LEU B 1 159 ? 11.078 -3.232 -8.672 1 96.88 159 LEU B O 1
ATOM 5136 N N . VAL B 1 160 ? 9.281 -2.4 -9.68 1 96.19 160 VAL B N 1
ATOM 5137 C CA . VAL B 1 160 ? 8.922 -3.672 -10.297 1 96.19 160 VAL B CA 1
ATOM 5138 C C . VAL B 1 160 ? 10 -4.098 -11.289 1 96.19 160 VAL B C 1
ATOM 5140 O O . VAL B 1 160 ? 10.43 -5.254 -11.289 1 96.19 160 VAL B O 1
ATOM 5143 N N . ARG B 1 161 ? 10.469 -3.146 -12.062 1 95.75 161 ARG B N 1
ATOM 5144 C CA . ARG B 1 161 ? 11.531 -3.424 -13.031 1 95.75 161 ARG B CA 1
ATOM 5145 C C . ARG B 1 161 ? 12.836 -3.764 -12.32 1 95.75 161 ARG B C 1
ATOM 5147 O O . ARG B 1 161 ? 13.57 -4.656 -12.758 1 95.75 161 ARG B O 1
ATOM 5154 N N . LEU B 1 162 ? 13.047 -3.004 -11.297 1 97.44 162 LEU B N 1
ATOM 5155 C CA . LEU B 1 162 ? 14.258 -3.252 -10.516 1 97.44 162 LEU B CA 1
ATOM 5156 C C . LEU B 1 162 ? 14.281 -4.684 -9.984 1 97.44 162 LEU B C 1
ATOM 5158 O O . LEU B 1 162 ? 15.297 -5.367 -10.078 1 97.44 162 LEU B O 1
ATOM 5162 N N . ARG B 1 163 ? 13.188 -5.168 -9.43 1 97.69 163 ARG B N 1
ATOM 5163 C CA . ARG B 1 163 ? 13.141 -6.527 -8.898 1 97.69 163 ARG B CA 1
ATOM 5164 C C . ARG B 1 163 ? 13.258 -7.555 -10.023 1 97.69 163 ARG B C 1
ATOM 5166 O O . ARG B 1 163 ? 13.859 -8.617 -9.836 1 97.69 163 ARG B O 1
ATOM 5173 N N . ALA B 1 164 ? 12.641 -7.242 -11.188 1 96.69 164 ALA B N 1
ATOM 5174 C CA . ALA B 1 164 ? 12.797 -8.125 -12.344 1 96.69 164 ALA B CA 1
ATOM 5175 C C . ALA B 1 164 ? 14.266 -8.312 -12.703 1 96.69 164 ALA B C 1
ATOM 5177 O O . ALA B 1 164 ? 14.711 -9.43 -12.961 1 96.69 164 ALA B O 1
ATOM 5178 N N . ASP B 1 165 ? 14.969 -7.215 -12.688 1 97 165 ASP B N 1
ATOM 5179 C CA . ASP B 1 165 ? 16.406 -7.262 -12.969 1 97 165 ASP B CA 1
ATOM 5180 C C . ASP B 1 165 ? 17.141 -8.094 -11.922 1 97 165 ASP B C 1
ATOM 5182 O O . ASP B 1 165 ? 18.062 -8.844 -12.25 1 97 165 ASP B O 1
ATOM 5186 N N . LEU B 1 166 ? 16.734 -7.93 -10.742 1 97 166 LEU B N 1
ATOM 5187 C CA . LEU B 1 166 ? 17.344 -8.68 -9.648 1 97 166 LEU B CA 1
ATOM 5188 C C . LEU B 1 166 ? 17.125 -10.172 -9.812 1 97 166 LEU B C 1
ATOM 5190 O O . LEU B 1 166 ? 18.047 -10.969 -9.664 1 97 166 LEU B O 1
ATOM 5194 N N . LEU B 1 167 ? 15.938 -10.547 -10.133 1 96 167 LEU B N 1
ATOM 5195 C CA . LEU B 1 167 ? 15.594 -11.945 -10.352 1 96 167 LEU B CA 1
ATOM 5196 C C . LEU B 1 167 ? 16.375 -12.523 -11.523 1 96 167 LEU B C 1
ATOM 5198 O O . LEU B 1 167 ? 16.875 -13.641 -11.445 1 96 167 LEU B O 1
ATOM 5202 N N . GLU B 1 168 ? 16.469 -11.711 -12.547 1 94.88 168 GLU B N 1
ATOM 5203 C CA . GLU B 1 168 ? 17.25 -12.133 -13.719 1 94.88 168 GLU B CA 1
ATOM 5204 C C . GLU B 1 168 ? 18.719 -12.328 -13.367 1 94.88 168 GLU B C 1
ATOM 5206 O O . GLU B 1 168 ? 19.328 -13.312 -13.781 1 94.88 168 GLU B O 1
ATOM 5211 N N . ALA B 1 169 ? 19.219 -11.43 -12.648 1 95.38 169 ALA B N 1
ATOM 5212 C CA . ALA B 1 169 ? 20.609 -11.508 -12.234 1 95.38 169 ALA B CA 1
ATOM 5213 C C . ALA B 1 169 ? 20.859 -12.758 -11.391 1 95.38 169 ALA B C 1
ATOM 5215 O O . ALA B 1 169 ? 21.906 -13.406 -11.531 1 95.38 169 ALA B O 1
ATOM 5216 N N . GLN B 1 170 ? 19.938 -13.094 -10.555 1 94.38 170 GLN B N 1
ATOM 5217 C CA . GLN B 1 170 ? 20.062 -14.289 -9.734 1 94.38 170 GLN B CA 1
ATOM 5218 C C . GLN B 1 170 ? 19.969 -15.555 -10.586 1 94.38 170 GLN B C 1
ATOM 5220 O O . GLN B 1 170 ? 20.719 -16.5 -10.367 1 94.38 170 GLN B O 1
ATOM 5225 N N . ALA B 1 171 ? 19.109 -15.547 -11.516 1 90.94 171 ALA B N 1
ATOM 5226 C CA . ALA B 1 171 ? 18.938 -16.688 -12.406 1 90.94 171 ALA B CA 1
ATOM 5227 C C . ALA B 1 171 ? 20.203 -16.953 -13.219 1 90.94 171 ALA B C 1
ATOM 5229 O O . ALA B 1 171 ? 20.562 -18.109 -13.453 1 90.94 171 ALA B O 1
ATOM 5230 N N . LEU B 1 172 ? 20.875 -15.812 -13.57 1 93 172 LEU B N 1
ATOM 5231 C CA . LEU B 1 172 ? 22.094 -15.906 -14.359 1 93 172 LEU B CA 1
ATOM 5232 C C . LEU B 1 172 ? 23.312 -16.109 -13.461 1 93 172 LEU B C 1
ATOM 5234 O O . LEU B 1 172 ? 24.453 -16.109 -13.938 1 93 172 LEU B O 1
ATOM 5238 N N . LYS B 1 173 ? 23.109 -16.141 -12.117 1 92.81 173 LYS B N 1
ATOM 5239 C CA . LYS B 1 173 ? 24.156 -16.359 -11.117 1 92.81 173 LYS B CA 1
ATOM 5240 C C . LYS B 1 173 ? 25.172 -15.234 -11.133 1 92.81 173 LYS B C 1
ATOM 5242 O O . LYS B 1 173 ? 26.375 -15.469 -10.914 1 92.81 173 LYS B O 1
ATOM 5247 N N . LEU B 1 174 ? 24.719 -14.07 -11.547 1 92.69 174 LEU B N 1
ATOM 5248 C CA . LEU B 1 174 ? 25.578 -12.891 -11.531 1 92.69 174 LEU B CA 1
ATOM 5249 C C . LEU B 1 174 ? 25.703 -12.328 -10.117 1 92.69 174 LEU B C 1
ATOM 5251 O O . LEU B 1 174 ? 26.703 -11.695 -9.781 1 92.69 174 LEU B O 1
ATOM 5255 N N . VAL B 1 175 ? 24.609 -12.438 -9.375 1 90.56 175 VAL B N 1
ATOM 5256 C CA . VAL B 1 175 ? 24.609 -12.008 -7.977 1 90.56 175 VAL B CA 1
ATOM 5257 C C . VAL B 1 175 ? 24.016 -13.125 -7.105 1 90.56 175 VAL B C 1
ATOM 5259 O O . VAL B 1 175 ? 23.094 -13.828 -7.52 1 90.56 175 VAL B O 1
ATOM 5262 N N . ASP B 1 176 ? 24.734 -13.375 -5.984 1 87.62 176 ASP B N 1
ATOM 5263 C CA . ASP B 1 176 ? 24.25 -14.391 -5.059 1 87.62 176 ASP B CA 1
ATOM 5264 C C . ASP B 1 176 ? 24.625 -14.047 -3.617 1 87.62 176 ASP B C 1
ATOM 5266 O O . ASP B 1 176 ? 25.391 -13.117 -3.373 1 87.62 176 ASP B O 1
ATOM 5270 N N . GLY B 1 177 ? 23.938 -14.742 -2.713 1 90.81 177 GLY B N 1
ATOM 5271 C CA . GLY B 1 177 ? 24.25 -14.539 -1.308 1 90.81 177 GLY B CA 1
ATOM 5272 C C . GLY B 1 177 ? 23.016 -14.234 -0.463 1 90.81 177 GLY B C 1
ATOM 5273 O O . GLY B 1 177 ? 21.953 -13.906 -0.996 1 90.81 177 GLY B O 1
ATOM 5274 N N . PRO B 1 178 ? 23.219 -14.344 0.729 1 93.19 178 PRO B N 1
ATOM 5275 C CA . PRO B 1 178 ? 22.094 -14.164 1.649 1 93.19 178 PRO B CA 1
ATOM 5276 C C . PRO B 1 178 ? 21.578 -12.727 1.666 1 93.19 178 PRO B C 1
ATOM 5278 O O . PRO B 1 178 ? 20.375 -12.508 1.824 1 93.19 178 PRO B O 1
ATOM 5281 N N . HIS B 1 179 ? 22.484 -11.742 1.468 1 95.31 179 HIS B N 1
ATOM 5282 C CA . HIS B 1 179 ? 22.078 -10.344 1.48 1 95.31 179 HIS B CA 1
ATOM 5283 C C . HIS B 1 179 ? 21.156 -10.023 0.312 1 95.31 179 HIS B C 1
ATOM 5285 O O . HIS B 1 179 ? 20.172 -9.297 0.473 1 95.31 179 HIS B O 1
ATOM 5291 N N . VAL B 1 180 ? 21.469 -10.586 -0.819 1 95.69 180 VAL B N 1
ATOM 5292 C CA . VAL B 1 180 ? 20.656 -10.352 -2.016 1 95.69 180 VAL B CA 1
ATOM 5293 C C . VAL B 1 180 ? 19.297 -11.031 -1.861 1 95.69 180 VAL B C 1
ATOM 5295 O O . VAL B 1 180 ? 18.266 -10.453 -2.229 1 95.69 180 VAL B O 1
ATOM 5298 N N . ARG B 1 181 ? 19.266 -12.188 -1.306 1 94.12 181 ARG B N 1
ATOM 5299 C CA . ARG B 1 181 ? 18.016 -12.898 -1.064 1 94.12 181 ARG B CA 1
ATOM 5300 C C . ARG B 1 181 ? 17.109 -12.117 -0.101 1 94.12 181 ARG B C 1
ATOM 5302 O O . ARG B 1 181 ? 15.906 -12.023 -0.308 1 94.12 181 ARG B O 1
ATOM 5309 N N . GLU B 1 182 ? 17.75 -11.586 0.885 1 94.56 182 GLU B N 1
ATOM 5310 C CA . GLU B 1 182 ? 17 -10.781 1.847 1 94.56 182 GLU B CA 1
ATOM 5311 C C . GLU B 1 182 ? 16.406 -9.547 1.186 1 94.56 182 GLU B C 1
ATOM 5313 O O . GLU B 1 182 ? 15.227 -9.242 1.389 1 94.56 182 GLU B O 1
ATOM 5318 N N . MET B 1 183 ? 17.188 -8.852 0.426 1 96.38 183 MET B N 1
ATOM 5319 C CA . MET B 1 183 ? 16.703 -7.648 -0.243 1 96.38 183 MET B CA 1
ATOM 5320 C C . MET B 1 183 ? 15.57 -7.98 -1.207 1 96.38 183 MET B C 1
ATOM 5322 O O . MET B 1 183 ? 14.578 -7.246 -1.291 1 96.38 183 MET B O 1
ATOM 5326 N N . ASN B 1 184 ? 15.734 -9.109 -1.88 1 96.25 184 ASN B N 1
ATOM 5327 C CA . ASN B 1 184 ? 14.672 -9.578 -2.764 1 96.25 184 ASN B CA 1
ATOM 5328 C C . ASN B 1 184 ? 13.367 -9.82 -1.999 1 96.25 184 ASN B C 1
ATOM 5330 O O . ASN B 1 184 ? 12.297 -9.438 -2.459 1 96.25 184 ASN B O 1
ATOM 5334 N N . GLY B 1 185 ? 13.531 -10.438 -0.885 1 94.25 185 GLY B N 1
ATOM 5335 C CA . GLY B 1 185 ? 12.367 -10.688 -0.046 1 94.25 185 GLY B CA 1
ATOM 5336 C C . GLY B 1 185 ? 11.703 -9.414 0.438 1 94.25 185 GLY B C 1
ATOM 5337 O O . GLY B 1 185 ? 10.477 -9.312 0.427 1 94.25 185 GLY B O 1
ATOM 5338 N N . VAL B 1 186 ? 12.516 -8.461 0.836 1 94.88 186 VAL B N 1
ATOM 5339 C CA . VAL B 1 186 ? 12 -7.188 1.312 1 94.88 186 VAL B CA 1
ATOM 5340 C C . VAL B 1 186 ? 11.242 -6.48 0.187 1 94.88 186 VAL B C 1
ATOM 5342 O O . VAL B 1 186 ? 10.125 -6 0.387 1 94.88 186 VAL B O 1
ATOM 5345 N N . LEU B 1 187 ? 11.844 -6.445 -0.938 1 96.31 187 LEU B N 1
ATOM 5346 C CA . LEU B 1 187 ? 11.219 -5.801 -2.086 1 96.31 187 LEU B CA 1
ATOM 5347 C C . LEU B 1 187 ? 9.93 -6.516 -2.477 1 96.31 187 LEU B C 1
ATOM 5349 O O . LEU B 1 187 ? 8.922 -5.875 -2.775 1 96.31 187 LEU B O 1
ATOM 5353 N N . LYS B 1 188 ? 9.938 -7.82 -2.461 1 95.38 188 LYS B N 1
ATOM 5354 C CA . LYS B 1 188 ? 8.742 -8.609 -2.748 1 95.38 188 LYS B CA 1
ATOM 5355 C C . LYS B 1 188 ? 7.613 -8.258 -1.786 1 95.38 188 LYS B C 1
ATOM 5357 O O . LYS B 1 188 ? 6.469 -8.062 -2.209 1 95.38 188 LYS B O 1
ATOM 5362 N N . ASN B 1 189 ? 7.91 -8.125 -0.535 1 92 189 ASN B N 1
ATOM 5363 C CA . ASN B 1 189 ? 6.914 -7.801 0.479 1 92 189 ASN B CA 1
ATOM 5364 C C . ASN B 1 189 ? 6.32 -6.414 0.254 1 92 189 ASN B C 1
ATOM 5366 O O . ASN B 1 189 ? 5.113 -6.219 0.401 1 92 189 ASN B O 1
ATOM 5370 N N . MET B 1 190 ? 7.156 -5.527 -0.063 1 93.56 190 MET B N 1
ATOM 5371 C CA . MET B 1 190 ? 6.68 -4.172 -0.334 1 93.56 190 MET B CA 1
ATOM 5372 C C . MET B 1 190 ? 5.742 -4.156 -1.537 1 93.56 190 MET B C 1
ATOM 5374 O O . MET B 1 190 ? 4.676 -3.547 -1.489 1 93.56 190 MET B O 1
ATOM 5378 N N . LEU B 1 191 ? 6.129 -4.895 -2.592 1 93.88 191 LEU B N 1
ATOM 5379 C CA . LEU B 1 191 ? 5.305 -4.965 -3.791 1 93.88 191 LEU B CA 1
ATOM 5380 C C . LEU B 1 191 ? 3.98 -5.664 -3.498 1 93.88 191 LEU B C 1
ATOM 5382 O O . LEU B 1 191 ? 2.941 -5.289 -4.047 1 93.88 191 LEU B O 1
ATOM 5386 N N . SER B 1 192 ? 4.031 -6.629 -2.633 1 90.94 192 SER B N 1
ATOM 5387 C CA . SER B 1 192 ? 2.814 -7.336 -2.248 1 90.94 192 SER B CA 1
ATOM 5388 C C . SER B 1 192 ? 1.818 -6.395 -1.58 1 90.94 192 SER B C 1
ATOM 5390 O O . SER B 1 192 ? 0.606 -6.559 -1.727 1 90.94 192 SER B O 1
ATOM 5392 N N . GLU B 1 193 ? 2.365 -5.41 -0.9 1 87.38 193 GLU B N 1
ATOM 5393 C CA . GLU B 1 193 ? 1.506 -4.43 -0.244 1 87.38 193 GLU B CA 1
ATOM 5394 C C . GLU B 1 193 ? 0.926 -3.441 -1.253 1 87.38 193 GLU B C 1
ATOM 5396 O O . GLU B 1 193 ? -0.255 -3.094 -1.183 1 87.38 193 GLU B O 1
ATOM 5401 N N . TRP B 1 194 ? 1.719 -3.023 -2.158 1 89.62 194 TRP B N 1
ATOM 5402 C CA . TRP B 1 194 ? 1.304 -2.02 -3.133 1 89.62 194 TRP B CA 1
ATOM 5403 C C . TRP B 1 194 ? 0.363 -2.625 -4.168 1 89.62 194 TRP B C 1
ATOM 5405 O O . TRP B 1 194 ? -0.434 -1.912 -4.785 1 89.62 194 TRP B O 1
ATOM 5415 N N . PHE B 1 195 ? 0.459 -3.945 -4.387 1 90.44 195 PHE B N 1
ATOM 5416 C CA . PHE B 1 195 ? -0.373 -4.621 -5.375 1 90.44 195 PHE B CA 1
ATOM 5417 C C . PHE B 1 195 ? -1.366 -5.559 -4.699 1 90.44 195 PHE B C 1
ATOM 5419 O O . PHE B 1 195 ? -1.629 -6.656 -5.195 1 90.44 195 PHE B O 1
ATOM 5426 N N . SER B 1 196 ? -1.813 -5.098 -3.641 1 85.94 196 SER B N 1
ATOM 5427 C CA . SER B 1 196 ? -2.844 -5.852 -2.936 1 85.94 196 SER B CA 1
ATOM 5428 C C . SER B 1 196 ? -4.164 -5.832 -3.699 1 85.94 196 SER B C 1
ATOM 5430 O O . SER B 1 196 ? -4.375 -4.973 -4.559 1 85.94 196 SER B O 1
ATOM 5432 N N . SER B 1 197 ? -5.027 -6.742 -3.396 1 85 197 SER B N 1
ATOM 5433 C CA . SER B 1 197 ? -6.262 -6.957 -4.145 1 85 197 SER B CA 1
ATOM 5434 C C . SER B 1 197 ? -7.145 -5.715 -4.125 1 85 197 SER B C 1
ATOM 5436 O O . SER B 1 197 ? -7.859 -5.438 -5.09 1 85 197 SER B O 1
ATOM 5438 N N . GLY B 1 198 ? -7.094 -4.977 -3.084 1 81.94 198 GLY B N 1
ATOM 5439 C CA . GLY B 1 198 ? -7.918 -3.783 -2.975 1 81.94 198 GLY B CA 1
ATOM 5440 C C . GLY B 1 198 ? -7.543 -2.707 -3.977 1 81.94 198 GLY B C 1
ATOM 5441 O O . GLY B 1 198 ? -8.32 -1.782 -4.223 1 81.94 198 GLY B O 1
ATOM 5442 N N . PHE B 1 199 ? -6.371 -2.855 -4.594 1 87.5 199 PHE B N 1
ATOM 5443 C CA . PHE B 1 199 ? -5.887 -1.842 -5.523 1 87.5 199 PHE B CA 1
ATOM 5444 C C . PHE B 1 199 ? -5.926 -2.357 -6.957 1 87.5 199 PHE B C 1
ATOM 5446 O O . PHE B 1 199 ? -5.391 -1.721 -7.863 1 87.5 199 PHE B O 1
ATOM 5453 N N . LEU B 1 200 ? -6.516 -3.457 -7.113 1 91.31 200 LEU B N 1
ATOM 5454 C CA . LEU B 1 200 ? -6.535 -4.066 -8.438 1 91.31 200 LEU B CA 1
ATOM 5455 C C . LEU B 1 200 ? -7.922 -3.961 -9.062 1 91.31 200 LEU B C 1
ATOM 5457 O O . LEU B 1 200 ? -8.938 -4.047 -8.359 1 91.31 200 LEU B O 1
ATOM 5461 N N . ASN B 1 201 ? -7.914 -3.688 -10.344 1 92.38 201 ASN B N 1
ATOM 5462 C CA . ASN B 1 201 ? -9.148 -3.646 -11.125 1 92.38 201 ASN B CA 1
ATOM 5463 C C . ASN B 1 201 ? -9.234 -4.82 -12.094 1 92.38 201 ASN B C 1
ATOM 5465 O O . ASN B 1 201 ? -8.281 -5.09 -12.836 1 92.38 201 ASN B O 1
ATOM 5469 N N . LEU B 1 202 ? -10.328 -5.539 -12.023 1 95 202 LEU B N 1
ATOM 5470 C CA . LEU B 1 202 ? -10.562 -6.617 -12.977 1 95 202 LEU B CA 1
ATOM 5471 C C . LEU B 1 202 ? -11.141 -6.074 -14.281 1 95 202 LEU B C 1
ATOM 5473 O O . LEU B 1 202 ? -12.125 -5.336 -14.266 1 95 202 LEU B O 1
ATOM 5477 N N . GLU B 1 203 ? -10.484 -6.391 -15.344 1 96 203 GLU B N 1
ATOM 5478 C CA . GLU B 1 203 ? -10.945 -5.914 -16.641 1 96 203 GLU B CA 1
ATOM 5479 C C . GLU B 1 203 ? -11.117 -7.07 -17.625 1 96 203 GLU B C 1
ATOM 5481 O O . GLU B 1 203 ? -10.266 -7.961 -17.688 1 96 203 GLU B O 1
ATOM 5486 N N . ARG B 1 204 ? -12.219 -7.062 -18.344 1 96.94 204 ARG B N 1
ATOM 5487 C CA . ARG B 1 204 ? -12.445 -8.047 -19.391 1 96.94 204 ARG B CA 1
ATOM 5488 C C . ARG B 1 204 ? -11.891 -7.566 -20.734 1 96.94 204 ARG B C 1
ATOM 5490 O O . ARG B 1 204 ? -12.07 -6.402 -21.094 1 96.94 204 ARG B O 1
ATOM 5497 N N . VAL B 1 205 ? -11.234 -8.477 -21.344 1 96.88 205 VAL B N 1
ATOM 5498 C CA . VAL B 1 205 ? -10.672 -8.156 -22.656 1 96.88 205 VAL B CA 1
ATOM 5499 C C . VAL B 1 205 ? -11.641 -8.602 -23.75 1 96.88 205 VAL B C 1
ATOM 5501 O O . VAL B 1 205 ? -12.125 -9.734 -23.734 1 96.88 205 VAL B O 1
ATOM 5504 N N . THR B 1 206 ? -11.969 -7.73 -24.562 1 95.25 206 THR B N 1
ATOM 5505 C CA . THR B 1 206 ? -12.781 -8.023 -25.75 1 95.25 206 THR B CA 1
ATOM 5506 C C . THR B 1 206 ? -12.109 -7.488 -27.016 1 95.25 206 THR B C 1
ATOM 5508 O O . THR B 1 206 ? -11.039 -6.867 -26.938 1 95.25 206 THR B O 1
ATOM 5511 N N . TRP B 1 207 ? -12.766 -7.859 -28.125 1 92.19 207 TRP B N 1
ATOM 5512 C CA . TRP B 1 207 ? -12.211 -7.379 -29.391 1 92.19 207 TRP B CA 1
ATOM 5513 C C . TRP B 1 207 ? -12.367 -5.863 -29.516 1 92.19 207 TRP B C 1
ATOM 5515 O O . TRP B 1 207 ? -11.719 -5.234 -30.344 1 92.19 207 TRP B O 1
ATOM 5525 N N . HIS B 1 208 ? -13.109 -5.199 -28.641 1 92.88 208 HIS B N 1
ATOM 5526 C CA . HIS B 1 208 ? -13.305 -3.754 -28.625 1 92.88 208 HIS B CA 1
ATOM 5527 C C . HIS B 1 208 ? -12.328 -3.07 -27.672 1 92.88 208 HIS B C 1
ATOM 5529 O O . HIS B 1 208 ? -12.281 -1.841 -27.609 1 92.88 208 HIS B O 1
ATOM 5535 N N . SER B 1 209 ? -11.594 -3.895 -26.984 1 94.12 209 SER B N 1
ATOM 5536 C CA . SER B 1 209 ? -10.578 -3.314 -26.109 1 94.12 209 SER B CA 1
ATOM 5537 C C . SER B 1 209 ? -9.5 -2.6 -26.906 1 94.12 209 SER B C 1
ATOM 5539 O O . SER B 1 209 ? -9.258 -2.932 -28.062 1 94.12 209 SER B O 1
ATOM 5541 N N . PRO B 1 210 ? -8.836 -1.56 -26.297 1 93.75 210 PRO B N 1
ATOM 5542 C CA . PRO B 1 210 ? -7.773 -0.841 -27 1 93.75 210 PRO B CA 1
ATOM 5543 C C . PRO B 1 210 ? -6.691 -1.772 -27.547 1 93.75 210 PRO B C 1
ATOM 5545 O O . PRO B 1 210 ? -6.328 -2.75 -26.891 1 93.75 210 PRO B O 1
ATOM 5548 N N . CYS B 1 211 ? -6.145 -1.427 -28.703 1 92.5 211 CYS B N 1
ATOM 5549 C CA . CYS B 1 211 ? -5.148 -2.246 -29.375 1 92.5 211 CYS B CA 1
ATOM 5550 C C . CYS B 1 211 ? -3.902 -2.414 -28.516 1 92.5 211 CYS B C 1
ATOM 5552 O O . CYS B 1 211 ? -3.268 -3.471 -28.531 1 92.5 211 CYS B O 1
ATOM 5554 N N . GLU B 1 212 ? -3.617 -1.433 -27.828 1 93.12 212 GLU B N 1
ATOM 5555 C CA . GLU B 1 212 ? -2.443 -1.486 -26.953 1 93.12 212 GLU B CA 1
ATOM 5556 C C . GLU B 1 212 ? -2.572 -2.6 -25.922 1 93.12 212 GLU B C 1
ATOM 5558 O O . GLU B 1 212 ? -1.594 -3.281 -25.609 1 93.12 212 GLU B O 1
ATOM 5563 N N . VAL B 1 213 ? -3.727 -2.736 -25.453 1 94.69 213 VAL B N 1
ATOM 5564 C CA . VAL B 1 213 ? -3.998 -3.773 -24.453 1 94.69 213 VAL B CA 1
ATOM 5565 C C . VAL B 1 213 ? -3.891 -5.152 -25.109 1 94.69 213 VAL B C 1
ATOM 5567 O O . VAL B 1 213 ? -3.225 -6.043 -24.578 1 94.69 213 VAL B O 1
ATOM 5570 N N . LEU B 1 214 ? -4.473 -5.352 -26.25 1 94.56 214 LEU B N 1
ATOM 5571 C CA . LEU B 1 214 ? -4.422 -6.621 -26.969 1 94.56 214 LEU B CA 1
ATOM 5572 C C . LEU B 1 214 ? -2.984 -6.988 -27.328 1 94.56 214 LEU B C 1
ATOM 5574 O O . LEU B 1 214 ? -2.592 -8.148 -27.219 1 94.56 214 LEU B O 1
ATOM 5578 N N . GLN B 1 215 ? -2.252 -5.988 -27.703 1 93.06 215 GLN B N 1
ATOM 5579 C CA . GLN B 1 215 ? -0.848 -6.207 -28.031 1 93.06 215 GLN B CA 1
ATOM 5580 C C . GLN B 1 215 ? -0.057 -6.672 -26.812 1 93.06 215 GLN B C 1
ATOM 5582 O O . GLN B 1 215 ? 0.702 -7.641 -26.891 1 93.06 215 GLN B O 1
ATOM 5587 N N . ARG B 1 216 ? -0.225 -6.043 -25.734 1 93.38 216 ARG B N 1
ATOM 5588 C CA . ARG B 1 216 ? 0.496 -6.387 -24.516 1 93.38 216 ARG B CA 1
ATOM 5589 C C . ARG B 1 216 ? 0.141 -7.797 -24.047 1 93.38 216 ARG B C 1
ATOM 5591 O O . ARG B 1 216 ? 1.012 -8.547 -23.609 1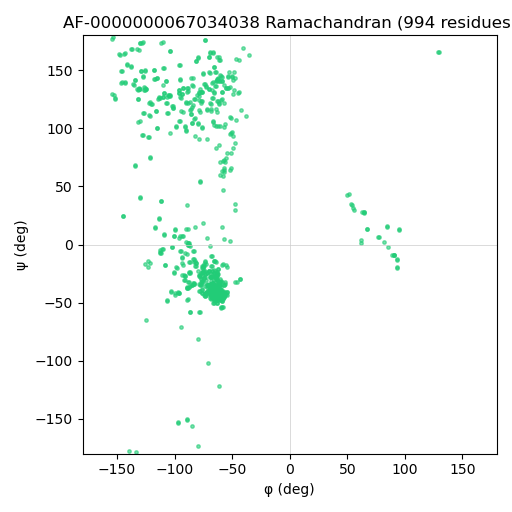 93.38 216 ARG B O 1
ATOM 5598 N N . ILE B 1 217 ? -1.095 -8.141 -24.141 1 94.94 217 ILE B N 1
ATOM 5599 C CA . ILE B 1 217 ? -1.568 -9.461 -23.734 1 94.94 217 ILE B CA 1
ATOM 5600 C C . ILE B 1 217 ? -0.974 -10.523 -24.656 1 94.94 217 ILE B C 1
ATOM 5602 O O . ILE B 1 217 ? -0.531 -11.578 -24.188 1 94.94 217 ILE B O 1
ATOM 5606 N N . SER B 1 218 ? -0.95 -10.211 -25.891 1 93.5 218 SER B N 1
ATOM 5607 C CA . SER B 1 218 ? -0.379 -11.141 -26.875 1 93.5 218 SER B CA 1
ATOM 5608 C C . SER B 1 218 ? 1.106 -11.367 -26.609 1 93.5 218 SER B C 1
ATOM 5610 O O . SER B 1 218 ? 1.58 -12.5 -26.641 1 93.5 218 SER B O 1
ATOM 5612 N N . GLU B 1 219 ? 1.762 -10.336 -26.25 1 92 219 GLU B N 1
ATOM 5613 C CA . GLU B 1 219 ? 3.201 -10.414 -26.016 1 92 219 GLU B CA 1
ATOM 5614 C C . GLU B 1 219 ? 3.508 -11.125 -24.703 1 92 219 GLU B C 1
ATOM 5616 O O . GLU B 1 219 ? 4.547 -11.773 -24.578 1 92 219 GLU B O 1
ATOM 5621 N N . ALA B 1 220 ? 2.617 -11.008 -23.812 1 90.31 220 ALA B N 1
ATOM 5622 C CA . ALA B 1 220 ? 2.863 -11.539 -22.469 1 90.31 220 ALA B CA 1
ATOM 5623 C C . ALA B 1 220 ? 2.477 -13.016 -22.391 1 90.31 220 ALA B C 1
ATOM 5625 O O . ALA B 1 220 ? 2.842 -13.711 -21.438 1 90.31 220 ALA B O 1
ATOM 5626 N N . GLU B 1 221 ? 1.762 -13.5 -23.328 1 91.06 221 GLU B N 1
ATOM 5627 C CA . GLU B 1 221 ? 1.282 -14.875 -23.281 1 91.06 221 GLU B CA 1
ATOM 5628 C C . GLU B 1 221 ? 2.438 -15.867 -23.391 1 91.06 221 GLU B C 1
ATOM 5630 O O . GLU B 1 221 ? 2.943 -16.109 -24.484 1 91.06 221 GLU B O 1
ATOM 5635 N N . ALA B 1 222 ? 2.785 -16.484 -22.328 1 84.81 222 ALA B N 1
ATOM 5636 C CA . ALA B 1 222 ? 3.949 -17.359 -22.281 1 84.81 222 ALA B CA 1
ATOM 5637 C C . ALA B 1 222 ? 3.535 -18.828 -22.375 1 84.81 222 ALA B C 1
ATOM 5639 O O . ALA B 1 222 ? 4.32 -19.672 -22.812 1 84.81 222 ALA B O 1
ATOM 5640 N N . VAL B 1 223 ? 2.346 -19.141 -22.016 1 89.31 223 VAL B N 1
ATOM 5641 C CA . VAL B 1 223 ? 1.925 -20.531 -21.953 1 89.31 223 VAL B CA 1
ATOM 5642 C C . VAL B 1 223 ? 1.623 -21.047 -23.359 1 89.31 223 VAL B C 1
ATOM 5644 O O . VAL B 1 223 ? 2.215 -22.031 -23.797 1 89.31 223 VAL B O 1
ATOM 5647 N N . HIS B 1 224 ? 0.698 -20.359 -23.969 1 89.56 224 HIS B N 1
ATOM 5648 C CA . HIS B 1 224 ? 0.343 -20.625 -25.359 1 89.56 224 HIS B CA 1
ATOM 5649 C C . HIS B 1 224 ? 0.514 -19.375 -26.219 1 89.56 224 HIS B C 1
ATOM 5651 O O . HIS B 1 224 ? -0.439 -18.625 -26.422 1 89.56 224 HIS B O 1
ATOM 5657 N N . PRO B 1 225 ? 1.643 -19.172 -26.828 1 89.56 225 PRO B N 1
ATOM 5658 C CA . PRO B 1 225 ? 1.935 -17.938 -27.562 1 89.56 225 PRO B CA 1
ATOM 5659 C C . PRO B 1 225 ? 0.933 -17.672 -28.688 1 89.56 225 PRO B C 1
ATOM 5661 O O . PRO B 1 225 ? 0.483 -18.594 -29.359 1 89.56 225 PRO B O 1
ATOM 5664 N N . VAL B 1 226 ? 0.635 -16.422 -28.766 1 88.56 226 VAL B N 1
ATOM 5665 C CA . VAL B 1 226 ? -0.286 -15.992 -29.812 1 88.56 226 VAL B CA 1
ATOM 5666 C C . VAL B 1 226 ? 0.45 -15.898 -31.156 1 88.56 226 VAL B C 1
ATOM 5668 O O . VAL B 1 226 ? 1.481 -15.227 -31.25 1 88.56 226 VAL B O 1
ATOM 5671 N N . LYS B 1 227 ? -0.093 -16.453 -32.125 1 84.56 227 LYS B N 1
ATOM 5672 C CA . LYS B 1 227 ? 0.609 -16.547 -33.406 1 84.56 227 LYS B CA 1
ATOM 5673 C C . LYS B 1 227 ? 0.122 -15.461 -34.375 1 84.56 227 LYS B C 1
ATOM 5675 O O . LYS B 1 227 ? 0.917 -14.875 -35.094 1 84.56 227 LYS B O 1
ATOM 5680 N N . THR B 1 228 ? -1.235 -15.336 -34.344 1 85.62 228 THR B N 1
ATOM 5681 C CA . THR B 1 228 ? -1.817 -14.391 -35.281 1 85.62 228 THR B CA 1
ATOM 5682 C C . THR B 1 228 ? -2.91 -13.562 -34.625 1 85.62 228 THR B C 1
ATOM 5684 O O . THR B 1 228 ? -3.346 -13.875 -33.5 1 85.62 228 THR B O 1
ATOM 5687 N N . TRP B 1 229 ? -3.268 -12.562 -35.344 1 86.38 229 TRP B N 1
ATOM 5688 C CA . TRP B 1 229 ? -4.348 -11.719 -34.844 1 86.38 229 TRP B CA 1
ATOM 5689 C C . TRP B 1 229 ? -5.66 -12.492 -34.781 1 86.38 229 TRP B C 1
ATOM 5691 O O . TRP B 1 229 ? -6.496 -12.234 -33.906 1 86.38 229 TRP B O 1
ATOM 5701 N N . MET B 1 230 ? -5.793 -13.32 -35.75 1 86.19 230 MET B N 1
ATOM 5702 C CA . MET B 1 230 ? -7 -14.141 -35.719 1 86.19 230 MET B CA 1
ATOM 5703 C C . MET B 1 230 ? -7.039 -15.031 -34.5 1 86.19 230 MET B C 1
ATOM 5705 O O . MET B 1 230 ? -8.109 -15.297 -33.938 1 86.19 230 MET B O 1
ATOM 5709 N N . ASP B 1 231 ? -5.859 -15.438 -34.125 1 89.56 231 ASP B N 1
ATOM 5710 C CA . ASP B 1 231 ? -5.754 -16.219 -32.875 1 89.56 231 ASP B CA 1
ATOM 5711 C C . ASP B 1 231 ? -6.211 -15.391 -31.672 1 89.56 231 ASP B C 1
ATOM 5713 O O . ASP B 1 231 ? -6.969 -15.883 -30.844 1 89.56 231 ASP B O 1
ATOM 5717 N N . MET B 1 232 ? -5.789 -14.172 -31.641 1 90.75 232 MET B N 1
ATOM 5718 C CA . MET B 1 232 ? -6.168 -13.289 -30.547 1 90.75 232 MET B CA 1
ATOM 5719 C C . MET B 1 232 ? -7.672 -13.016 -30.578 1 90.75 232 MET B C 1
ATOM 5721 O O . MET B 1 232 ? -8.32 -13.008 -29.531 1 90.75 232 MET B O 1
ATOM 5725 N N . LYS B 1 233 ? -8.164 -12.797 -31.75 1 89.88 233 LYS B N 1
ATOM 5726 C CA . LYS B 1 233 ? -9.594 -12.531 -31.906 1 89.88 233 LYS B CA 1
ATOM 5727 C C . LYS B 1 233 ? -10.422 -13.711 -31.391 1 89.88 233 LYS B C 1
ATOM 5729 O O . LYS B 1 233 ? -11.469 -13.508 -30.766 1 89.88 233 LYS B O 1
ATOM 5734 N N . ARG B 1 234 ? -9.977 -14.875 -31.641 1 90.38 234 ARG B N 1
ATOM 5735 C CA . ARG B 1 234 ? -10.672 -16.078 -31.188 1 90.38 234 ARG B CA 1
ATOM 5736 C C . ARG B 1 234 ? -10.641 -16.188 -29.672 1 90.38 234 ARG B C 1
ATOM 5738 O O . ARG B 1 234 ? -11.617 -16.609 -29.062 1 90.38 234 ARG B O 1
ATOM 5745 N N . ARG B 1 235 ? -9.531 -15.836 -29.062 1 92.75 235 ARG B N 1
ATOM 5746 C CA . ARG B 1 235 ? -9.328 -15.969 -27.625 1 92.75 235 ARG B CA 1
ATOM 5747 C C . ARG B 1 235 ? -10.227 -15 -26.844 1 92.75 235 ARG B C 1
ATOM 5749 O O . ARG B 1 235 ? -10.422 -15.156 -25.641 1 92.75 235 ARG B O 1
ATOM 5756 N N . VAL B 1 236 ? -10.711 -13.992 -27.531 1 93.81 236 VAL B N 1
ATOM 5757 C CA . VAL B 1 236 ? -11.578 -13.023 -26.859 1 93.81 236 VAL B CA 1
ATOM 5758 C C . VAL B 1 236 ? -12.969 -13.055 -27.484 1 93.81 236 VAL B C 1
ATOM 5760 O O . VAL B 1 236 ? -13.75 -12.109 -27.344 1 93.81 236 VAL B O 1
ATOM 5763 N N . GLY B 1 237 ? -13.273 -14.109 -28.281 1 90.69 237 GLY B N 1
ATOM 5764 C CA . GLY B 1 237 ? -14.539 -14.242 -28.984 1 90.69 237 GLY B CA 1
ATOM 5765 C C . GLY B 1 237 ? -15.547 -15.109 -28.25 1 90.69 237 GLY B C 1
ATOM 5766 O O . GLY B 1 237 ? -15.516 -15.188 -27.016 1 90.69 237 GLY B O 1
ATOM 5767 N N . PRO B 1 238 ? -16.453 -15.711 -29.031 1 91.94 238 PRO B N 1
ATOM 5768 C CA . PRO B 1 238 ? -17.484 -16.531 -28.406 1 91.94 238 PRO B CA 1
ATOM 5769 C C . PRO B 1 238 ? -16.906 -17.75 -27.672 1 91.94 238 PRO B C 1
ATOM 5771 O O . PRO B 1 238 ? -15.969 -18.375 -28.156 1 91.94 238 PRO B O 1
ATOM 5774 N N . TYR B 1 239 ? -17.516 -18.016 -26.531 1 93.62 239 TYR B N 1
ATOM 5775 C CA . TYR B 1 239 ? -17.172 -19.156 -25.688 1 93.62 239 TYR B CA 1
ATOM 5776 C C . TYR B 1 239 ? -15.773 -19 -25.094 1 93.62 239 TYR B C 1
ATOM 5778 O O . TYR B 1 239 ? -15.148 -19.969 -24.688 1 93.62 239 TYR B O 1
ATOM 5786 N N . ARG B 1 240 ? -15.305 -17.797 -25.234 1 94.56 240 ARG B N 1
ATOM 5787 C CA . ARG B 1 240 ? -14.016 -17.438 -24.656 1 94.56 240 ARG B CA 1
ATOM 5788 C C . ARG B 1 240 ? -14.133 -16.188 -23.797 1 94.56 240 ARG B C 1
ATOM 5790 O O . ARG B 1 240 ? -14.992 -15.336 -24.031 1 94.56 240 ARG B O 1
ATOM 5797 N N . ARG B 1 241 ? -13.367 -16.188 -22.734 1 96.62 241 ARG B N 1
ATOM 5798 C CA . ARG B 1 241 ? -13.227 -15 -21.906 1 96.62 241 ARG B CA 1
ATOM 5799 C C . ARG B 1 241 ? -11.758 -14.742 -21.562 1 96.62 241 ARG B C 1
ATOM 5801 O O . ARG B 1 241 ? -10.977 -15.68 -21.438 1 96.62 241 ARG B O 1
ATOM 5808 N N . CYS B 1 242 ? -11.43 -13.562 -21.562 1 97.75 242 CYS B N 1
ATOM 5809 C CA . CYS B 1 242 ? -10.094 -13.125 -21.156 1 97.75 242 CYS B CA 1
ATOM 5810 C C . CYS B 1 242 ? -10.172 -11.977 -20.172 1 97.75 242 CYS B C 1
ATOM 5812 O O . CYS B 1 242 ? -10.898 -11 -20.406 1 97.75 242 CYS B O 1
ATOM 5814 N N . TYR B 1 243 ? -9.531 -12.18 -19.062 1 98.06 243 TYR B N 1
ATOM 5815 C CA . TYR B 1 243 ? -9.531 -11.164 -18.016 1 98.06 243 TYR B CA 1
ATOM 5816 C C . TYR B 1 243 ? -8.102 -10.797 -17.609 1 98.06 243 TYR B C 1
ATOM 5818 O O . TYR B 1 243 ? -7.188 -11.609 -17.734 1 98.06 243 TYR B O 1
ATOM 5826 N N . PHE B 1 244 ? -7.922 -9.586 -17.188 1 97.56 244 PHE B N 1
ATOM 5827 C CA . PHE B 1 244 ? -6.648 -9.211 -16.594 1 97.56 244 PHE B CA 1
ATOM 5828 C C . PHE B 1 244 ? -6.859 -8.266 -15.422 1 97.56 244 PHE B C 1
ATOM 5830 O O . PHE B 1 244 ? -7.918 -7.652 -15.297 1 97.56 244 PHE B O 1
ATOM 5837 N N . PHE B 1 245 ? -5.871 -8.281 -14.5 1 96.31 245 PHE B N 1
ATOM 5838 C CA . PHE B 1 245 ? -5.816 -7.27 -13.453 1 96.31 245 PHE B CA 1
ATOM 5839 C C . PHE B 1 245 ? -4.949 -6.094 -13.875 1 96.31 245 PHE B C 1
ATOM 5841 O O . PHE B 1 245 ? -3.887 -6.281 -14.477 1 96.31 245 PHE B O 1
ATOM 5848 N N . SER B 1 246 ? -5.406 -4.961 -13.648 1 94.75 246 SER B N 1
ATOM 5849 C CA . SER B 1 246 ? -4.605 -3.74 -13.719 1 94.75 246 SER B CA 1
ATOM 5850 C C . SER B 1 246 ? -4.551 -3.041 -12.359 1 94.75 246 SER B C 1
ATOM 5852 O O . SER B 1 246 ? -5.398 -3.277 -11.5 1 94.75 246 SER B O 1
ATOM 5854 N N . HIS B 1 247 ? -3.52 -2.381 -12.109 1 90.75 247 HIS B N 1
ATOM 5855 C CA . HIS B 1 247 ? -3.42 -1.577 -10.891 1 90.75 247 HIS B CA 1
ATOM 5856 C C . HIS B 1 247 ? -4.238 -0.296 -11.016 1 90.75 247 HIS B C 1
ATOM 5858 O O . HIS B 1 247 ? -4.305 0.305 -12.086 1 90.75 247 HIS B O 1
ATOM 5864 N N . CYS B 1 248 ? -4.773 0.175 -10 1 87.62 248 CYS B N 1
ATOM 5865 C CA . CYS B 1 248 ? -5.648 1.344 -10 1 87.62 248 CYS B CA 1
ATOM 5866 C C . CYS B 1 248 ? -4.891 2.588 -10.453 1 87.62 248 CYS B C 1
ATOM 5868 O O . CYS B 1 248 ? -5.484 3.512 -11.016 1 87.62 248 CYS B O 1
ATOM 5870 N N . SER B 1 249 ? -3.59 2.613 -10.242 1 84.69 249 SER B N 1
ATOM 5871 C CA . SER B 1 249 ? -2.795 3.764 -10.664 1 84.69 249 SER B CA 1
ATOM 5872 C C . SER B 1 249 ? -2.443 3.682 -12.148 1 84.69 249 SER B C 1
ATOM 5874 O O . SER B 1 249 ? -2.025 4.672 -12.75 1 84.69 249 SER B O 1
ATOM 5876 N N . THR B 1 250 ? -2.547 2.555 -12.695 1 87.44 250 THR B N 1
ATOM 5877 C CA . THR B 1 250 ? -2.26 2.357 -14.117 1 87.44 250 THR B CA 1
ATOM 5878 C C . THR B 1 250 ? -3.346 1.511 -14.773 1 87.44 250 THR B C 1
ATOM 5880 O O . THR B 1 250 ? -3.074 0.407 -15.25 1 87.44 250 THR B O 1
ATOM 5883 N N . PRO B 1 251 ? -4.473 2.154 -14.828 1 85.94 251 PRO B N 1
ATOM 5884 C CA . PRO B 1 251 ? -5.566 1.396 -15.438 1 85.94 251 PRO B CA 1
ATOM 5885 C C . PRO B 1 251 ? -5.277 1.011 -16.891 1 85.94 251 PRO B C 1
ATOM 5887 O O . PRO B 1 251 ? -4.66 1.782 -17.625 1 85.94 251 PRO B O 1
ATOM 5890 N N . GLY B 1 252 ? -5.621 -0.134 -17.328 1 89.44 252 GLY B N 1
ATOM 5891 C CA . GLY B 1 252 ? -5.441 -0.586 -18.688 1 89.44 252 GLY B CA 1
ATOM 5892 C C . GLY B 1 252 ? -4.117 -1.286 -18.922 1 89.44 252 GLY B C 1
ATOM 5893 O O . GLY B 1 252 ? -3.885 -1.853 -19.984 1 89.44 252 GLY B O 1
ATOM 5894 N N . GLU B 1 253 ? -3.271 -1.235 -17.969 1 92.25 253 GLU B N 1
ATOM 5895 C CA . GLU B 1 253 ? -2.002 -1.949 -18.078 1 92.25 253 GLU B CA 1
ATOM 5896 C C . GLU B 1 253 ? -2.078 -3.316 -17.406 1 92.25 253 GLU B C 1
ATOM 5898 O O . GLU B 1 253 ? -2.012 -3.414 -16.172 1 92.25 253 GLU B O 1
ATOM 5903 N N . PRO B 1 254 ? -2.135 -4.348 -18.219 1 95.69 254 PRO B N 1
ATOM 5904 C CA . PRO B 1 254 ? -2.312 -5.68 -17.625 1 95.69 254 PRO B CA 1
ATOM 5905 C C . PRO B 1 254 ? -1.12 -6.121 -16.781 1 95.69 254 PRO B C 1
ATOM 5907 O O . PRO B 1 254 ? 0.028 -6.004 -17.219 1 95.69 254 PRO B O 1
ATOM 5910 N N . LEU B 1 255 ? -1.367 -6.594 -15.586 1 96.25 255 LEU B N 1
ATOM 5911 C CA . LEU B 1 255 ? -0.345 -7.145 -14.703 1 96.25 255 LEU B CA 1
ATOM 5912 C C . LEU B 1 255 ? -0.295 -8.664 -14.812 1 96.25 255 LEU B C 1
ATOM 5914 O O . LEU B 1 255 ? 0.784 -9.258 -14.773 1 96.25 255 LEU B O 1
ATOM 5918 N N . ILE B 1 256 ? -1.399 -9.289 -14.891 1 96.31 256 ILE B N 1
ATOM 5919 C CA . ILE B 1 256 ? -1.596 -10.734 -15.016 1 96.31 256 ILE B CA 1
ATOM 5920 C C . ILE B 1 256 ? -2.836 -11.008 -15.867 1 96.31 256 ILE B C 1
ATOM 5922 O O . ILE B 1 256 ? -3.83 -10.289 -15.773 1 96.31 256 ILE B O 1
ATOM 5926 N N . VAL B 1 257 ? -2.754 -12.016 -16.75 1 97.5 257 VAL B N 1
ATOM 5927 C CA . VAL B 1 257 ? -3.811 -12.281 -17.719 1 97.5 257 VAL B CA 1
ATOM 5928 C C . VAL B 1 257 ? -4.281 -13.727 -17.594 1 97.5 257 VAL B C 1
ATOM 5930 O O . VAL B 1 257 ? -3.471 -14.641 -17.438 1 97.5 257 VAL B O 1
ATOM 5933 N N . LEU B 1 258 ? -5.562 -13.906 -17.578 1 97.88 258 LEU B N 1
ATOM 5934 C CA . LEU B 1 258 ? -6.168 -15.234 -17.5 1 97.88 258 LEU B CA 1
ATOM 5935 C C . LEU B 1 258 ? -7.051 -15.492 -18.719 1 97.88 258 LEU B C 1
ATOM 5937 O O . LEU B 1 258 ? -7.965 -14.719 -19.016 1 97.88 258 LEU B O 1
ATOM 5941 N N . HIS B 1 259 ? -6.766 -16.516 -19.484 1 97.38 259 HIS B N 1
ATOM 5942 C CA . HIS B 1 259 ? -7.605 -16.969 -20.594 1 97.38 259 HIS B CA 1
ATOM 5943 C C . HIS B 1 259 ? -8.523 -18.109 -20.156 1 97.38 259 HIS B C 1
ATOM 5945 O O . HIS B 1 259 ? -8.078 -19.062 -19.516 1 97.38 259 HIS B O 1
ATOM 5951 N N . VAL B 1 260 ? -9.805 -18.016 -20.516 1 97.56 260 VAL B N 1
ATOM 5952 C CA . VAL B 1 260 ? -10.812 -18.984 -20.094 1 97.56 260 VAL B CA 1
ATOM 5953 C C . VAL B 1 260 ? -11.547 -19.516 -21.328 1 97.56 260 VAL B C 1
ATOM 5955 O O . VAL B 1 260 ? -11.898 -18.766 -22.234 1 97.56 260 VAL B O 1
ATOM 5958 N N . ALA B 1 261 ? -11.711 -20.797 -21.406 1 96.62 261 ALA B N 1
ATOM 5959 C CA . ALA B 1 261 ? -12.562 -21.438 -22.406 1 96.62 261 ALA B CA 1
ATOM 5960 C C . ALA B 1 261 ? -13.852 -21.953 -21.766 1 96.62 261 ALA B C 1
ATOM 5962 O O . ALA B 1 261 ? -13.805 -22.641 -20.734 1 96.62 261 ALA B O 1
ATOM 5963 N N . LEU B 1 262 ? -14.953 -21.578 -22.312 1 96 262 LEU B N 1
ATOM 5964 C CA . LEU B 1 262 ? -16.25 -22.062 -21.859 1 96 262 LEU B CA 1
ATOM 5965 C C . LEU B 1 262 ? -16.688 -23.297 -22.641 1 96 262 LEU B C 1
ATOM 5967 O O . LEU B 1 262 ? -16.906 -23.219 -23.859 1 96 262 LEU B O 1
ATOM 5971 N N . THR B 1 263 ? -16.766 -24.375 -21.938 1 94.56 263 THR B N 1
ATOM 5972 C CA . THR B 1 263 ? -17.031 -25.656 -22.594 1 94.56 263 THR B CA 1
ATOM 5973 C C . THR B 1 263 ? -18.172 -26.391 -21.891 1 94.56 263 THR B C 1
ATOM 5975 O O . THR B 1 263 ? -18.703 -25.906 -20.891 1 94.56 263 THR B O 1
ATOM 5978 N N . SER B 1 264 ? -18.578 -27.5 -22.5 1 93.75 264 SER B N 1
ATOM 5979 C CA . SER B 1 264 ? -19.641 -28.312 -21.906 1 93.75 264 SER B CA 1
ATOM 5980 C C . SER B 1 264 ? -19.062 -29.406 -21.031 1 93.75 264 SER B C 1
ATOM 5982 O O . SER B 1 264 ? -19.781 -30 -20.219 1 93.75 264 SER B O 1
ATOM 5984 N N . GLU B 1 265 ? -17.797 -29.703 -21.188 1 94.69 265 GLU B N 1
ATOM 5985 C CA . GLU B 1 265 ? -17.094 -30.688 -20.375 1 94.69 265 GLU B CA 1
ATOM 5986 C C . GLU B 1 265 ? -15.664 -30.266 -20.094 1 94.69 265 GLU B C 1
ATOM 5988 O O . GLU B 1 265 ? -15.141 -29.359 -20.75 1 94.69 265 GLU B O 1
ATOM 5993 N N . ILE B 1 266 ? -15.039 -30.906 -19.125 1 96.56 266 ILE B N 1
ATOM 5994 C CA . ILE B 1 266 ? -13.656 -30.578 -18.781 1 96.56 266 ILE B CA 1
ATOM 5995 C C . ILE B 1 266 ? -12.727 -31.078 -19.891 1 96.56 266 ILE B C 1
ATOM 5997 O O . ILE B 1 266 ? -12.617 -32.281 -20.125 1 96.56 266 ILE B O 1
ATOM 6001 N N . SER B 1 267 ? -12.094 -30.188 -20.516 1 95.56 267 SER B N 1
ATOM 6002 C CA . SER B 1 267 ? -11.258 -30.5 -21.672 1 95.56 267 SER B CA 1
ATOM 6003 C C . SER B 1 267 ? -10.008 -31.281 -21.25 1 95.56 267 SER B C 1
ATOM 6005 O O . SER B 1 267 ? -9.445 -31.031 -20.188 1 95.56 267 SER B O 1
ATOM 6007 N N . SER B 1 268 ? -9.562 -32.156 -22.156 1 95.94 268 SER B N 1
ATOM 6008 C CA . SER B 1 268 ? -8.391 -32.969 -21.875 1 95.94 268 SER B CA 1
ATOM 6009 C C . SER B 1 268 ? -7.223 -32.594 -22.781 1 95.94 268 SER B C 1
ATOM 6011 O O . SER B 1 268 ? -6.133 -33.156 -22.656 1 95.94 268 SER B O 1
ATOM 6013 N N . SER B 1 269 ? -7.473 -31.75 -23.656 1 95.31 269 SER B N 1
ATOM 6014 C CA . SER B 1 269 ? -6.43 -31.375 -24.609 1 95.31 269 SER B CA 1
ATOM 6015 C C . SER B 1 269 ? -6.5 -29.891 -24.953 1 95.31 269 SER B C 1
ATOM 6017 O O . SER B 1 269 ? -7.594 -29.344 -25.109 1 95.31 269 SER B O 1
ATOM 6019 N N . ILE B 1 270 ? -5.324 -29.266 -25.047 1 94.88 270 ILE B N 1
ATOM 6020 C CA . ILE B 1 270 ? -5.25 -27.844 -25.328 1 94.88 270 ILE B CA 1
ATOM 6021 C C . ILE B 1 270 ? -5.547 -27.594 -26.812 1 94.88 270 ILE B C 1
ATOM 6023 O O . ILE B 1 270 ? -6.008 -26.5 -27.188 1 94.88 270 ILE B O 1
ATOM 6027 N N . GLN B 1 271 ? -5.348 -28.578 -27.688 1 90.19 271 GLN B N 1
ATOM 6028 C CA . GLN B 1 271 ? -5.629 -28.453 -29.109 1 90.19 271 GLN B CA 1
ATOM 6029 C C . GLN B 1 271 ? -7.113 -28.203 -29.359 1 90.19 271 GLN B C 1
ATOM 6031 O O . GLN B 1 271 ? -7.477 -27.438 -30.25 1 90.19 271 GLN B O 1
ATOM 6036 N N . THR B 1 272 ? -7.867 -28.859 -28.531 1 88.56 272 THR B N 1
ATOM 6037 C CA . THR B 1 272 ? -9.305 -28.703 -28.688 1 88.56 272 THR B CA 1
ATOM 6038 C C . THR B 1 272 ? -9.742 -27.281 -28.297 1 88.56 272 THR B C 1
ATOM 6040 O O . THR B 1 272 ? -10.766 -26.797 -28.766 1 88.56 272 THR B O 1
ATOM 6043 N N . ILE B 1 273 ? -9 -26.641 -27.5 1 90.44 273 ILE B N 1
ATOM 6044 C CA . ILE B 1 273 ? -9.328 -25.297 -27.016 1 90.44 273 ILE B CA 1
ATOM 6045 C C . ILE B 1 273 ? -8.773 -24.25 -27.969 1 90.44 273 ILE B C 1
ATOM 6047 O O . ILE B 1 273 ? -9.484 -23.312 -28.375 1 90.44 273 ILE B O 1
ATOM 6051 N N . ILE B 1 274 ? -7.539 -24.375 -28.375 1 84.94 274 ILE B N 1
ATOM 6052 C CA . ILE B 1 274 ? -6.867 -23.328 -29.141 1 84.94 274 ILE B CA 1
ATOM 6053 C C . ILE B 1 274 ? -7.188 -23.484 -30.625 1 84.94 274 ILE B C 1
ATOM 6055 O O . ILE B 1 274 ? -7.32 -22.484 -31.344 1 84.94 274 ILE B O 1
ATOM 6059 N N . VAL B 1 275 ? -7.328 -24.75 -31.094 1 71 275 VAL B N 1
ATOM 6060 C CA . VAL B 1 275 ? -7.43 -24.969 -32.531 1 71 275 VAL B CA 1
ATOM 6061 C C . VAL B 1 275 ? -8.898 -25 -32.938 1 71 275 VAL B C 1
ATOM 6063 O O . VAL B 1 275 ? -9.25 -24.625 -34.062 1 71 275 VAL B O 1
ATOM 6066 N N . LYS B 1 276 ? -9.773 -25.375 -31.984 1 64.62 276 LYS B N 1
ATOM 6067 C CA . LYS B 1 276 ? -11.172 -25.5 -32.406 1 64.62 276 LYS B CA 1
ATOM 6068 C C . LYS B 1 276 ? -11.734 -24.156 -32.875 1 64.62 276 LYS B C 1
ATOM 6070 O O . LYS B 1 276 ? -11.641 -23.156 -32.156 1 64.62 276 LYS B O 1
ATOM 6075 N N . GLU B 1 277 ? -12.023 -24.156 -34.125 1 62.22 277 GLU B N 1
ATOM 6076 C CA . GLU B 1 277 ? -12.461 -22.953 -34.844 1 62.22 277 GLU B CA 1
ATOM 6077 C C . GLU B 1 277 ? -13.93 -22.656 -34.562 1 62.22 277 GLU B C 1
ATOM 6079 O O . GLU B 1 277 ? -14.789 -23.516 -34.781 1 62.22 277 GLU B O 1
ATOM 6084 N N . CYS B 1 278 ? -14.25 -21.891 -33.594 1 63.88 278 CYS B N 1
ATOM 6085 C CA . CYS B 1 278 ? -15.586 -21.312 -33.562 1 63.88 278 CYS B CA 1
ATOM 6086 C C . CYS B 1 278 ? -15.656 -20.016 -34.344 1 63.88 278 CYS B C 1
ATOM 6088 O O . CYS B 1 278 ? -14.859 -19.109 -34.125 1 63.88 278 CYS B O 1
ATOM 6090 N N . PRO B 1 279 ? -16.562 -20.109 -35.281 1 67.5 279 PRO B N 1
ATOM 6091 C CA . PRO B 1 279 ? -16.688 -18.844 -36.031 1 67.5 279 PRO B CA 1
ATOM 6092 C C . PRO B 1 279 ? -16.969 -17.656 -35.125 1 67.5 279 PRO B C 1
ATOM 6094 O O . PRO B 1 279 ? -17.734 -17.781 -34.156 1 67.5 279 PRO B O 1
ATOM 6097 N N . PRO B 1 280 ? -16.328 -16.609 -35.312 1 68.06 280 PRO B N 1
ATOM 6098 C CA . PRO B 1 280 ? -16.5 -15.414 -34.469 1 68.06 280 PRO B CA 1
ATOM 6099 C C . PRO B 1 280 ? -17.953 -14.945 -34.406 1 68.06 280 PRO B C 1
ATOM 6101 O O . PRO B 1 280 ? -18.328 -14.227 -33.5 1 68.06 280 PRO B O 1
ATOM 6104 N N . SER B 1 281 ? -18.703 -15.375 -35.281 1 70.5 281 SER B N 1
ATOM 6105 C CA . SER B 1 281 ? -20.078 -14.898 -35.375 1 70.5 281 SER B CA 1
ATOM 6106 C C . SER B 1 281 ? -21.031 -15.859 -34.656 1 70.5 281 SER B C 1
ATOM 6108 O O . SER B 1 281 ? -22.234 -15.594 -34.594 1 70.5 281 SER B O 1
ATOM 6110 N N . GLU B 1 282 ? -20.484 -16.703 -34.094 1 76.75 282 GLU B N 1
ATOM 6111 C CA . GLU B 1 282 ? -21.375 -17.688 -33.469 1 76.75 282 GLU B CA 1
ATOM 6112 C C . GLU B 1 282 ? -22.016 -17.125 -32.188 1 76.75 282 GLU B C 1
ATOM 6114 O O . GLU B 1 282 ? -21.359 -16.422 -31.422 1 76.75 282 GLU B O 1
ATOM 6119 N N . THR B 1 283 ? -23.281 -17.281 -32.094 1 84.88 283 THR B N 1
ATOM 6120 C CA . THR B 1 283 ? -24 -16.859 -30.891 1 84.88 283 THR B CA 1
ATOM 6121 C C . THR B 1 283 ? -23.828 -17.891 -29.781 1 84.88 283 THR B C 1
ATOM 6123 O O . THR B 1 283 ? -23.969 -19.094 -30.016 1 84.88 283 THR B O 1
ATOM 6126 N N . GLU B 1 284 ? -23.453 -17.5 -28.719 1 90.06 284 GLU B N 1
ATOM 6127 C CA . GLU B 1 284 ? -23.203 -18.359 -27.578 1 90.06 284 GLU B CA 1
ATOM 6128 C C . GLU B 1 284 ? -24.5 -18.953 -27.031 1 90.06 284 GLU B C 1
ATOM 6130 O O . GLU B 1 284 ? -25.469 -18.219 -26.812 1 90.06 284 GLU B O 1
ATOM 6135 N N . GLU B 1 285 ? -24.547 -20.203 -27.031 1 90.56 285 GLU B N 1
ATOM 6136 C CA . GLU B 1 285 ? -25.656 -20.875 -26.344 1 90.56 285 GLU B CA 1
ATOM 6137 C C . GLU B 1 285 ? -25.391 -21 -24.844 1 90.56 285 GLU B C 1
ATOM 6139 O O . GLU B 1 285 ? -24.688 -21.922 -24.406 1 90.56 285 GLU B O 1
ATOM 6144 N N . ARG B 1 286 ? -26.031 -20.312 -24.109 1 88.81 286 ARG B N 1
ATOM 6145 C CA . ARG B 1 286 ? -25.781 -20.172 -22.672 1 88.81 286 ARG B CA 1
ATOM 6146 C C . ARG B 1 286 ? -26 -21.484 -21.953 1 88.81 286 ARG B C 1
ATOM 6148 O O . ARG B 1 286 ? -25.312 -21.781 -20.969 1 88.81 286 ARG B O 1
ATOM 6155 N N . ASN B 1 287 ? -26.875 -22.219 -22.484 1 87.75 287 ASN B N 1
ATOM 6156 C CA . ASN B 1 287 ? -27.25 -23.453 -21.812 1 87.75 287 ASN B CA 1
ATOM 6157 C C . ASN B 1 287 ? -26.188 -24.547 -21.969 1 87.75 287 ASN B C 1
ATOM 6159 O O . ASN B 1 287 ? -26.156 -25.516 -21.203 1 87.75 287 ASN B O 1
ATOM 6163 N N . LYS B 1 288 ? -25.359 -24.391 -22.906 1 89.44 288 LYS B N 1
ATOM 6164 C CA . LYS B 1 288 ? -24.312 -25.391 -23.156 1 89.44 288 LYS B CA 1
ATOM 6165 C C . LYS B 1 288 ? -23.062 -25.078 -22.344 1 89.44 288 LYS B C 1
ATOM 6167 O O . LYS B 1 288 ? -22.141 -25.906 -22.281 1 89.44 288 LYS B O 1
ATOM 6172 N N . ILE B 1 289 ? -23.031 -24 -21.734 1 93.88 289 ILE B N 1
ATOM 6173 C CA . ILE B 1 289 ? -21.859 -23.562 -20.984 1 93.88 289 ILE B CA 1
ATOM 6174 C C . ILE B 1 289 ? -21.969 -24.047 -19.547 1 93.88 289 ILE B C 1
ATOM 6176 O O . ILE B 1 289 ? -22.719 -23.469 -18.734 1 93.88 289 ILE B O 1
ATOM 6180 N N . THR B 1 290 ? -21.266 -25.109 -19.234 1 95.62 290 THR B N 1
ATOM 6181 C CA . THR B 1 290 ? -21.375 -25.672 -17.906 1 95.62 290 THR B CA 1
ATOM 6182 C C . THR B 1 290 ? -20 -25.734 -17.234 1 95.62 290 THR B C 1
ATOM 6184 O O . THR B 1 290 ? -19.891 -25.938 -16.031 1 95.62 290 THR B O 1
ATOM 6187 N N . THR B 1 291 ? -18.953 -25.562 -18.062 1 97.12 291 THR B N 1
ATOM 6188 C CA . THR B 1 291 ? -17.594 -25.719 -17.547 1 97.12 291 THR B CA 1
ATOM 6189 C C . THR B 1 291 ? -16.719 -24.547 -18 1 97.12 291 THR B C 1
ATOM 6191 O O . THR B 1 291 ? -16.797 -24.125 -19.156 1 97.12 291 THR B O 1
ATOM 6194 N N . ALA B 1 292 ? -15.969 -24 -17.047 1 98 292 ALA B N 1
ATOM 6195 C CA . ALA B 1 292 ? -14.961 -22.984 -17.359 1 98 292 ALA B CA 1
ATOM 6196 C C . ALA B 1 292 ? -13.555 -23.562 -17.234 1 98 292 ALA B C 1
ATOM 6198 O O . ALA B 1 292 ? -13.172 -24.047 -16.172 1 98 292 ALA B O 1
ATOM 6199 N N . ILE B 1 293 ? -12.773 -23.516 -18.312 1 98.19 293 ILE B N 1
ATOM 6200 C CA . ILE B 1 293 ? -11.414 -24.031 -18.312 1 98.19 293 ILE B CA 1
ATOM 6201 C C . ILE B 1 293 ? -10.414 -22.875 -18.312 1 98.19 293 ILE B C 1
ATOM 6203 O O . ILE B 1 293 ? -10.336 -22.109 -19.281 1 98.19 293 ILE B O 1
ATOM 6207 N N . PHE B 1 294 ? -9.68 -22.734 -17.234 1 98.06 294 PHE B N 1
ATOM 6208 C CA . PHE B 1 294 ? -8.57 -21.781 -17.172 1 98.06 294 PHE B CA 1
ATOM 6209 C C . PHE B 1 294 ? -7.336 -22.359 -17.859 1 98.06 294 PHE B C 1
ATOM 6211 O O . PHE B 1 294 ? -6.617 -23.172 -17.266 1 98.06 294 PHE B O 1
ATOM 6218 N N . TYR B 1 295 ? -7.039 -21.891 -19.031 1 96.94 295 TYR B N 1
ATOM 6219 C CA . TYR B 1 295 ? -6.023 -22.641 -19.766 1 96.94 295 TYR B CA 1
ATOM 6220 C C . TYR B 1 295 ? -4.75 -21.812 -19.922 1 96.94 295 TYR B C 1
ATOM 6222 O O . TYR B 1 295 ? -3.73 -22.328 -20.391 1 96.94 295 TYR B O 1
ATOM 6230 N N . SER B 1 296 ? -4.777 -20.562 -19.531 1 96.19 296 SER B N 1
ATOM 6231 C CA . SER B 1 296 ? -3.555 -19.766 -19.562 1 96.19 296 SER B CA 1
ATOM 6232 C C . SER B 1 296 ? -3.578 -18.672 -18.516 1 96.19 296 SER B C 1
ATOM 6234 O O . SER B 1 296 ? -4.562 -17.938 -18.391 1 96.19 296 SER B O 1
ATOM 6236 N N . LEU B 1 297 ? -2.617 -18.641 -17.719 1 95.75 297 LEU B N 1
ATOM 6237 C CA . LEU B 1 297 ? -2.348 -17.594 -16.734 1 95.75 297 LEU B CA 1
ATOM 6238 C C . LEU B 1 297 ? -0.931 -17.047 -16.891 1 95.75 297 LEU B C 1
ATOM 6240 O O . LEU B 1 297 ? 0.043 -17.781 -16.719 1 95.75 297 LEU B O 1
ATOM 6244 N N . SER B 1 298 ? -0.799 -15.789 -17.297 1 95.12 298 SER B N 1
ATOM 6245 C CA . SER B 1 298 ? 0.525 -15.258 -17.594 1 95.12 298 SER B CA 1
ATOM 6246 C C . SER B 1 298 ? 0.748 -13.914 -16.906 1 95.12 298 SER B C 1
ATOM 6248 O O . SER B 1 298 ? -0.134 -13.055 -16.906 1 95.12 298 SER B O 1
ATOM 6250 N N . LEU B 1 299 ? 1.923 -13.844 -16.297 1 93.56 299 LEU B N 1
ATOM 6251 C CA . LEU B 1 299 ? 2.35 -12.578 -15.695 1 93.56 299 LEU B CA 1
ATOM 6252 C C . LEU B 1 299 ? 2.994 -11.672 -16.734 1 93.56 299 LEU B C 1
ATOM 6254 O O . LEU B 1 299 ? 3.781 -12.141 -17.562 1 93.56 299 LEU B O 1
ATOM 6258 N N . THR B 1 300 ? 2.67 -10.398 -16.734 1 93.62 300 THR B N 1
ATOM 6259 C CA . THR B 1 300 ? 3.236 -9.469 -17.703 1 93.62 300 THR B CA 1
ATOM 6260 C C . THR B 1 300 ? 4.512 -8.828 -17.156 1 93.62 300 THR B C 1
ATOM 6262 O O . THR B 1 300 ? 5.402 -8.461 -17.922 1 93.62 300 THR B O 1
ATOM 6265 N N . GLN B 1 301 ? 4.566 -8.68 -15.867 1 92.69 301 GLN B N 1
ATOM 6266 C CA . GLN B 1 301 ? 5.727 -8.07 -15.227 1 92.69 301 GLN B CA 1
ATOM 6267 C C . GLN B 1 301 ? 6.43 -9.07 -14.305 1 92.69 301 GLN B C 1
ATOM 6269 O O . GLN B 1 301 ? 5.938 -9.375 -13.219 1 92.69 301 GLN B O 1
ATOM 6274 N N . GLN B 1 302 ? 7.633 -9.422 -14.641 1 93 302 GLN B N 1
ATOM 6275 C CA . GLN B 1 302 ? 8.344 -10.492 -13.945 1 93 302 GLN B CA 1
ATOM 6276 C C . GLN B 1 302 ? 8.727 -10.078 -12.531 1 93 302 GLN B C 1
ATOM 6278 O O . GLN B 1 302 ? 8.914 -10.922 -11.656 1 93 302 GLN B O 1
ATOM 6283 N N . GLY B 1 303 ? 8.805 -8.828 -12.328 1 96.06 303 GLY B N 1
ATOM 6284 C CA . GLY B 1 303 ? 9.117 -8.336 -11 1 96.06 303 GLY B CA 1
ATOM 6285 C C . GLY B 1 303 ? 8.055 -8.672 -9.969 1 96.06 303 GLY B C 1
ATOM 6286 O O . GLY B 1 303 ? 8.297 -8.57 -8.766 1 96.06 303 GLY B O 1
ATOM 6287 N N . LEU B 1 304 ? 6.875 -9.078 -10.406 1 95.12 304 LEU B N 1
ATOM 6288 C CA . LEU B 1 304 ? 5.758 -9.352 -9.508 1 95.12 304 LEU B CA 1
ATOM 6289 C C . LEU B 1 304 ? 5.629 -10.852 -9.258 1 95.12 304 LEU B C 1
ATOM 6291 O O . LEU B 1 304 ? 4.629 -11.305 -8.688 1 95.12 304 LEU B O 1
ATOM 6295 N N . GLN B 1 305 ? 6.637 -11.555 -9.641 1 92.69 305 GLN B N 1
ATOM 6296 C CA . GLN B 1 305 ? 6.652 -12.984 -9.336 1 92.69 305 GLN B CA 1
ATOM 6297 C C . GLN B 1 305 ? 6.574 -13.227 -7.828 1 92.69 305 GLN B C 1
ATOM 6299 O O . GLN B 1 305 ? 7.297 -12.594 -7.055 1 92.69 305 GLN B O 1
ATOM 6304 N N . GLY B 1 306 ? 5.68 -14.102 -7.445 1 88.88 306 GLY B N 1
ATOM 6305 C CA . GLY B 1 306 ? 5.527 -14.406 -6.031 1 88.88 306 GLY B CA 1
ATOM 6306 C C . GLY B 1 306 ? 4.461 -13.57 -5.352 1 88.88 306 GLY B C 1
ATOM 6307 O O . GLY B 1 306 ? 4.02 -13.898 -4.246 1 88.88 306 GLY B O 1
ATOM 6308 N N . VAL B 1 307 ? 4.121 -12.469 -5.957 1 90 307 VAL B N 1
ATOM 6309 C CA . VAL B 1 307 ? 2.98 -11.695 -5.477 1 90 307 VAL B CA 1
ATOM 6310 C C . VAL B 1 307 ? 1.682 -12.422 -5.82 1 90 307 VAL B C 1
ATOM 6312 O O . VAL B 1 307 ? 1.549 -12.992 -6.906 1 90 307 VAL B O 1
ATOM 6315 N N . GLU B 1 308 ? 0.726 -12.523 -4.961 1 87.62 308 GLU B N 1
ATOM 6316 C CA . GLU B 1 308 ? -0.456 -13.367 -5.082 1 87.62 308 GLU B CA 1
ATOM 6317 C C . GLU B 1 308 ? -1.487 -12.75 -6.02 1 87.62 308 GLU B C 1
ATOM 6319 O O . GLU B 1 308 ? -2.674 -12.688 -5.688 1 87.62 308 GLU B O 1
ATOM 6324 N N . LEU B 1 309 ? -1.106 -12.43 -7.176 1 90.69 309 LEU B N 1
ATOM 6325 C CA . LEU B 1 309 ? -2.02 -11.844 -8.148 1 90.69 309 LEU B CA 1
ATOM 6326 C C . LEU B 1 309 ? -2.906 -12.914 -8.781 1 90.69 309 LEU B C 1
ATOM 6328 O O . LEU B 1 309 ? -4.113 -12.711 -8.945 1 90.69 309 LEU B O 1
ATOM 6332 N N . GLY B 1 310 ? -2.291 -14.07 -9.055 1 90.56 310 GLY B N 1
ATOM 6333 C CA . GLY B 1 310 ? -2.992 -15.133 -9.75 1 90.56 310 GLY B CA 1
ATOM 6334 C C . GLY B 1 310 ? -4.145 -15.711 -8.9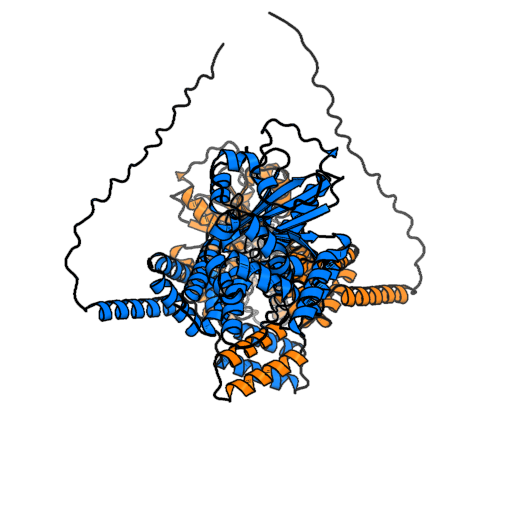61 1 90.56 310 GLY B C 1
ATOM 6335 O O . GLY B 1 310 ? -5.227 -15.945 -9.5 1 90.56 310 GLY B O 1
ATOM 6336 N N . ALA B 1 311 ? -3.938 -15.914 -7.75 1 87.75 311 ALA B N 1
ATOM 6337 C CA . ALA B 1 311 ? -4.973 -16.469 -6.879 1 87.75 311 ALA B CA 1
ATOM 6338 C C . ALA B 1 311 ? -6.188 -15.547 -6.82 1 87.75 311 ALA B C 1
ATOM 6340 O O . ALA B 1 311 ? -7.328 -16.016 -6.945 1 87.75 311 ALA B O 1
ATOM 6341 N N . PHE B 1 312 ? -5.949 -14.344 -6.719 1 89.5 312 PHE B N 1
ATOM 6342 C CA . PHE B 1 312 ? -7.039 -13.375 -6.648 1 89.5 312 PHE B CA 1
ATOM 6343 C C . PHE B 1 312 ? -7.766 -13.281 -7.984 1 89.5 312 PHE B C 1
ATOM 6345 O O . PHE B 1 312 ? -8.992 -13.133 -8.023 1 89.5 312 PHE B O 1
ATOM 6352 N N . LEU B 1 313 ? -6.98 -13.367 -9 1 94.12 313 LEU B N 1
ATOM 6353 C CA . LEU B 1 313 ? -7.574 -13.25 -10.328 1 94.12 313 LEU B CA 1
ATOM 6354 C C . LEU B 1 313 ? -8.547 -14.398 -10.586 1 94.12 313 LEU B C 1
ATOM 6356 O O . LEU B 1 313 ? -9.68 -14.172 -11.016 1 94.12 313 LEU B O 1
ATOM 6360 N N . ILE B 1 314 ? -8.125 -15.586 -10.281 1 94.12 314 ILE B N 1
ATOM 6361 C CA . ILE B 1 314 ? -8.961 -16.766 -10.516 1 94.12 314 ILE B CA 1
ATOM 6362 C C . ILE B 1 314 ? -10.242 -16.656 -9.688 1 94.12 314 ILE B C 1
ATOM 6364 O O . ILE B 1 314 ? -11.344 -16.859 -10.203 1 94.12 314 ILE B O 1
ATOM 6368 N N . LYS B 1 315 ? -10.094 -16.312 -8.477 1 90.5 315 LYS B N 1
ATOM 6369 C CA . LYS B 1 315 ? -11.242 -16.188 -7.582 1 90.5 315 LYS B CA 1
ATOM 6370 C C . LYS B 1 315 ? -12.227 -15.141 -8.102 1 90.5 315 LYS B C 1
ATOM 6372 O O . LYS B 1 315 ? -13.438 -15.383 -8.141 1 90.5 315 LYS B O 1
ATOM 6377 N N . ARG B 1 316 ? -11.734 -14.031 -8.539 1 93.69 316 ARG B N 1
ATOM 6378 C CA . ARG B 1 316 ? -12.594 -12.953 -9.031 1 93.69 316 ARG B CA 1
ATOM 6379 C C . ARG B 1 316 ? -13.25 -13.344 -10.352 1 93.69 316 ARG B C 1
ATOM 6381 O O . ARG B 1 316 ? -14.422 -13.039 -10.578 1 93.69 316 ARG B O 1
ATOM 6388 N N . VAL B 1 317 ? -12.539 -13.977 -11.156 1 96.88 317 VAL B N 1
ATOM 6389 C CA . VAL B 1 317 ? -13.062 -14.383 -12.461 1 96.88 317 VAL B CA 1
ATOM 6390 C C . VAL B 1 317 ? -14.164 -15.414 -12.281 1 96.88 317 VAL B C 1
ATOM 6392 O O . VAL B 1 317 ? -15.18 -15.383 -12.977 1 96.88 317 VAL B O 1
ATOM 6395 N N . VAL B 1 318 ? -13.977 -16.328 -11.367 1 95.62 318 VAL B N 1
ATOM 6396 C CA . VAL B 1 318 ? -14.992 -17.328 -11.086 1 95.62 318 VAL B CA 1
ATOM 6397 C C . VAL B 1 318 ? -16.297 -16.641 -10.695 1 95.62 318 VAL B C 1
ATOM 6399 O O . VAL B 1 318 ? -17.375 -17 -11.203 1 95.62 318 VAL B O 1
ATOM 6402 N N . LYS B 1 319 ? -16.203 -15.664 -9.859 1 92.75 319 LYS B N 1
ATOM 6403 C CA . LYS B 1 319 ? -17.391 -14.93 -9.43 1 92.75 319 LYS B CA 1
ATOM 6404 C C . LYS B 1 319 ? -18.047 -14.203 -10.602 1 92.75 319 LYS B C 1
ATOM 6406 O O . LYS B 1 319 ? -19.266 -14.234 -10.758 1 92.75 319 LYS B O 1
ATOM 6411 N N . GLU B 1 320 ? -17.234 -13.617 -11.414 1 95.75 320 GLU B N 1
ATOM 6412 C CA . GLU B 1 320 ? -17.734 -12.898 -12.578 1 95.75 320 GLU B CA 1
ATOM 6413 C C . GLU B 1 320 ? -18.422 -13.836 -13.562 1 95.75 320 GLU B C 1
ATOM 6415 O O . GLU B 1 320 ? -19.469 -13.5 -14.125 1 95.75 320 GLU B O 1
ATOM 6420 N N . LEU B 1 321 ? -17.828 -14.992 -13.75 1 96.69 321 LEU B N 1
ATOM 6421 C CA . LEU B 1 321 ? -18.375 -15.977 -14.688 1 96.69 321 LEU B CA 1
ATOM 6422 C C . LEU B 1 321 ? -19.688 -16.547 -14.156 1 96.69 321 LEU B C 1
ATOM 6424 O O . LEU B 1 321 ? -20.625 -16.781 -14.93 1 96.69 321 LEU B O 1
ATOM 6428 N N . GLN B 1 322 ? -19.75 -16.719 -12.891 1 94.94 322 GLN B N 1
ATOM 6429 C CA . GLN B 1 322 ? -20.969 -17.25 -12.281 1 94.94 322 GLN B CA 1
ATOM 6430 C C . GLN B 1 322 ? -22.109 -16.25 -12.398 1 94.94 322 GLN B C 1
ATOM 6432 O O . GLN B 1 322 ? -23.281 -16.641 -12.523 1 94.94 322 GLN B O 1
ATOM 6437 N N . LYS B 1 323 ? -21.797 -15.008 -12.328 1 94.12 323 LYS B N 1
ATOM 6438 C CA . LYS B 1 323 ? -22.812 -13.969 -12.531 1 94.12 323 LYS B CA 1
ATOM 6439 C C . LYS B 1 323 ? -23.312 -13.977 -13.977 1 94.12 323 LYS B C 1
ATOM 6441 O O . LYS B 1 323 ? -24.5 -13.82 -14.227 1 94.12 323 LYS B O 1
ATOM 6446 N N . GLU B 1 324 ? -22.422 -14.188 -14.891 1 93.94 324 GLU B N 1
ATOM 6447 C CA . GLU B 1 324 ? -22.766 -14.188 -16.312 1 93.94 324 GLU B CA 1
ATOM 6448 C C . GLU B 1 324 ? -23.469 -15.477 -16.703 1 93.94 324 GLU B C 1
ATOM 6450 O O . GLU B 1 324 ? -24.406 -15.461 -17.516 1 93.94 324 GLU B O 1
ATOM 6455 N N . PHE B 1 325 ? -23 -16.562 -16.125 1 94.94 325 PHE B N 1
ATOM 6456 C CA . PHE B 1 325 ? -23.547 -17.875 -16.453 1 94.94 325 PHE B CA 1
ATOM 6457 C C . PHE B 1 325 ? -23.938 -18.625 -15.172 1 94.94 325 PHE B C 1
ATOM 6459 O O . PHE B 1 325 ? -23.156 -19.406 -14.641 1 94.94 325 PHE B O 1
ATOM 6466 N N . PRO B 1 326 ? -25.094 -18.562 -14.75 1 90.19 326 PRO B N 1
ATOM 6467 C CA . PRO B 1 326 ? -25.531 -19.172 -13.492 1 90.19 326 PRO B CA 1
ATOM 6468 C C . PRO B 1 326 ? -25.438 -20.688 -13.516 1 90.19 326 PRO B C 1
ATOM 6470 O O . PRO B 1 326 ? -25.359 -21.328 -12.461 1 90.19 326 PRO B O 1
ATOM 6473 N N . ALA B 1 327 ? -25.453 -21.25 -14.688 1 90.94 327 ALA B N 1
ATOM 6474 C CA . ALA B 1 327 ? -25.422 -22.703 -14.812 1 90.94 327 ALA B CA 1
ATOM 6475 C C . ALA B 1 327 ? -23.984 -23.234 -14.719 1 90.94 327 ALA B C 1
ATOM 6477 O O . ALA B 1 327 ? -23.766 -24.438 -14.664 1 90.94 327 ALA B O 1
ATOM 6478 N N . LEU B 1 328 ? -23.078 -22.391 -14.672 1 93.75 328 LEU B N 1
ATOM 6479 C CA . LEU B 1 328 ? -21.672 -22.766 -14.609 1 93.75 328 LEU B CA 1
ATOM 6480 C C . LEU B 1 328 ? -21.344 -23.422 -13.281 1 93.75 328 LEU B C 1
ATOM 6482 O O . LEU B 1 328 ? -21.422 -22.781 -12.227 1 93.75 328 LEU B O 1
ATOM 6486 N N . GLY B 1 329 ? -20.984 -24.703 -13.312 1 93.31 329 GLY B N 1
ATOM 6487 C CA . GLY B 1 329 ? -20.766 -25.422 -12.062 1 93.31 329 GLY B CA 1
ATOM 6488 C C . GLY B 1 329 ? -19.375 -26.031 -11.969 1 93.31 329 GLY B C 1
ATOM 6489 O O . GLY B 1 329 ? -18.922 -26.375 -10.875 1 93.31 329 GLY B O 1
ATOM 6490 N N . ALA B 1 330 ? -18.734 -26.172 -13.133 1 97 330 ALA B N 1
ATOM 6491 C CA . ALA B 1 330 ? -17.422 -26.812 -13.109 1 97 330 ALA B CA 1
ATOM 6492 C C . ALA B 1 330 ? -16.312 -25.828 -13.469 1 97 330 ALA B C 1
ATOM 6494 O O . ALA B 1 330 ? -16.406 -25.125 -14.484 1 97 330 ALA B O 1
ATOM 6495 N N . PHE B 1 331 ? -15.359 -25.766 -12.57 1 98 331 PHE B N 1
ATOM 6496 C CA . PHE B 1 331 ? -14.188 -24.906 -12.781 1 98 331 PHE B CA 1
ATOM 6497 C C . PHE B 1 331 ? -12.906 -25.734 -12.727 1 98 331 PHE B C 1
ATOM 6499 O O . PHE B 1 331 ? -12.648 -26.438 -11.742 1 98 331 PHE B O 1
ATOM 6506 N N . SER B 1 332 ? -12.133 -25.688 -13.836 1 98.25 332 SER B N 1
ATOM 6507 C CA . SER B 1 332 ? -10.906 -26.469 -13.93 1 98.25 332 SER B CA 1
ATOM 6508 C C . SER B 1 332 ? -9.836 -25.75 -14.727 1 98.25 332 SER B C 1
ATOM 6510 O O . SER B 1 332 ? -10.148 -24.938 -15.609 1 98.25 332 SER B O 1
ATOM 6512 N N . SER B 1 333 ? -8.594 -26.016 -14.352 1 97.88 333 SER B N 1
ATOM 6513 C CA . SER B 1 333 ? -7.512 -25.578 -15.219 1 97.88 333 SER B CA 1
ATOM 6514 C C . SER B 1 333 ? -7.055 -26.688 -16.156 1 97.88 333 SER B C 1
ATOM 6516 O O . SER B 1 333 ? -7.445 -27.844 -15.992 1 97.88 333 SER B O 1
ATOM 6518 N N . LEU B 1 334 ? -6.531 -26.391 -17.203 1 98.19 334 LEU B N 1
ATOM 6519 C CA . LEU B 1 334 ? -5.684 -27.234 -18.047 1 98.19 334 LEU B CA 1
ATOM 6520 C C . LEU B 1 334 ? -4.27 -26.672 -18.125 1 98.19 334 LEU B C 1
ATOM 6522 O O . LEU B 1 334 ? -4.008 -25.75 -18.891 1 98.19 334 LEU B O 1
ATOM 6526 N N . SER B 1 335 ? -3.375 -27.297 -17.297 1 97.88 335 SER B N 1
ATOM 6527 C CA . SER B 1 335 ? -2.098 -26.641 -17.016 1 97.88 335 SER B CA 1
ATOM 6528 C C . SER B 1 335 ? -0.931 -27.453 -17.562 1 97.88 335 SER B C 1
ATOM 6530 O O . SER B 1 335 ? -0.969 -28.688 -17.562 1 97.88 335 SER B O 1
ATOM 6532 N N . PRO B 1 336 ? 0.068 -26.719 -18.062 1 97 336 PRO B N 1
ATOM 6533 C CA . PRO B 1 336 ? 1.311 -27.422 -18.391 1 97 336 PRO B CA 1
ATOM 6534 C C . PRO B 1 336 ? 2.029 -27.969 -17.172 1 97 336 PRO B C 1
ATOM 6536 O O . PRO B 1 336 ? 1.642 -27.672 -16.031 1 97 336 PRO B O 1
ATOM 6539 N N . ILE B 1 337 ? 2.932 -28.812 -17.375 1 98 337 ILE B N 1
ATOM 6540 C CA . ILE B 1 337 ? 3.705 -29.422 -16.297 1 98 337 ILE B CA 1
ATOM 6541 C C . ILE B 1 337 ? 5.191 -29.125 -16.5 1 98 337 ILE B C 1
ATOM 6543 O O . ILE B 1 337 ? 5.992 -30.031 -16.703 1 98 337 ILE B O 1
ATOM 6547 N N . PRO B 1 338 ? 5.562 -27.906 -16.219 1 94.94 338 PRO B N 1
ATOM 6548 C CA . PRO B 1 338 ? 6.965 -27.547 -16.469 1 94.94 338 PRO B CA 1
ATOM 6549 C C . PRO B 1 338 ? 7.934 -28.375 -15.602 1 94.94 338 PRO B C 1
ATOM 6551 O O . PRO B 1 338 ? 7.637 -28.656 -14.438 1 94.94 338 PRO B O 1
ATOM 6554 N N . GLY B 1 339 ? 9.094 -28.734 -16.203 1 94.75 339 GLY B N 1
ATOM 6555 C CA . GLY B 1 339 ? 10.18 -29.391 -15.484 1 94.75 339 GLY B CA 1
ATOM 6556 C C . GLY B 1 339 ? 10.078 -30.906 -15.477 1 94.75 339 GLY B C 1
ATOM 6557 O O . GLY B 1 339 ? 11 -31.594 -15.039 1 94.75 339 GLY B O 1
ATOM 6558 N N . PHE B 1 340 ? 8.969 -31.5 -15.945 1 97.38 340 PHE B N 1
ATOM 6559 C CA . PHE B 1 340 ? 8.766 -32.938 -15.859 1 97.38 340 PHE B CA 1
ATOM 6560 C C . PHE B 1 340 ? 9.812 -33.688 -16.672 1 97.38 340 PHE B C 1
ATOM 6562 O O . PHE B 1 340 ? 10.453 -34.625 -16.172 1 97.38 340 PHE B O 1
ATOM 6569 N N . THR B 1 341 ? 9.953 -33.25 -17.938 1 96.06 341 THR B N 1
ATOM 6570 C CA . THR B 1 341 ? 10.922 -33.938 -18.797 1 96.06 341 THR B CA 1
ATOM 6571 C C . THR B 1 341 ? 12.32 -33.844 -18.203 1 96.06 341 THR B C 1
ATOM 6573 O O . THR B 1 341 ? 13.055 -34.844 -18.188 1 96.06 341 THR B O 1
ATOM 6576 N N . LYS B 1 342 ? 12.68 -32.688 -17.766 1 94.75 342 LYS B N 1
ATOM 6577 C CA . LYS B 1 342 ? 13.984 -32.5 -17.141 1 94.75 342 LYS B CA 1
ATOM 6578 C C . LYS B 1 342 ? 14.141 -33.406 -15.93 1 94.75 342 LYS B C 1
ATOM 6580 O O . LYS B 1 342 ? 15.18 -34.062 -15.758 1 94.75 342 LYS B O 1
ATOM 6585 N N . TRP B 1 343 ? 13.172 -33.469 -15.094 1 96 343 TRP B N 1
ATOM 6586 C CA . TRP B 1 343 ? 13.164 -34.344 -13.914 1 96 343 TRP B CA 1
ATOM 6587 C C . TRP B 1 343 ? 13.289 -35.812 -14.312 1 96 343 TRP B C 1
ATOM 6589 O O . TRP B 1 343 ? 14.07 -36.562 -13.719 1 96 343 TRP B O 1
ATOM 6599 N N . LEU B 1 344 ? 12.531 -36.219 -15.336 1 95 344 LEU B N 1
ATOM 6600 C CA . LEU B 1 344 ? 12.516 -37.594 -15.812 1 95 344 LEU B CA 1
ATOM 6601 C C . LEU B 1 344 ? 13.883 -38 -16.359 1 95 344 LEU B C 1
ATOM 6603 O O . LEU B 1 344 ? 14.375 -39.094 -16.078 1 95 344 LEU B O 1
ATOM 6607 N N . LEU B 1 345 ? 14.492 -37.062 -17.109 1 93.38 345 LEU B N 1
ATOM 6608 C CA . LEU B 1 345 ? 15.812 -37.344 -17.672 1 93.38 345 LEU B CA 1
ATOM 6609 C C . LEU B 1 345 ? 16.844 -37.5 -16.547 1 93.38 345 LEU B C 1
ATOM 6611 O O . LEU B 1 345 ? 17.734 -38.344 -16.641 1 93.38 345 LEU B O 1
ATOM 6615 N N . GLY B 1 346 ? 16.734 -36.656 -15.594 1 92 346 GLY B N 1
ATOM 6616 C CA . GLY B 1 346 ? 17.609 -36.781 -14.438 1 92 346 GLY B CA 1
ATOM 6617 C C . GLY B 1 346 ? 17.453 -38.125 -13.727 1 92 346 GLY B C 1
ATOM 6618 O O . GLY B 1 346 ? 18.438 -38.75 -13.328 1 92 346 GLY B O 1
ATOM 6619 N N . LEU B 1 347 ? 16.234 -38.594 -13.602 1 90.56 347 LEU B N 1
ATOM 6620 C CA . LEU B 1 347 ? 15.938 -39.844 -12.953 1 90.56 347 LEU B CA 1
ATOM 6621 C C . LEU B 1 347 ? 16.469 -41.031 -13.773 1 90.56 347 LEU B C 1
ATOM 6623 O O . LEU B 1 347 ? 17.016 -41.969 -13.219 1 90.56 347 LEU B O 1
ATOM 6627 N N . LEU B 1 348 ? 16.297 -41 -15.078 1 89.38 348 LEU B N 1
ATOM 6628 C CA . LEU B 1 348 ? 16.75 -42.062 -15.977 1 89.38 348 LEU B CA 1
ATOM 6629 C C . LEU B 1 348 ? 18.281 -42.156 -15.961 1 89.38 348 LEU B C 1
ATOM 6631 O O . LEU B 1 348 ? 18.828 -43.25 -15.961 1 89.38 348 LEU B O 1
ATOM 6635 N N . LYS B 1 349 ? 18.922 -41.031 -15.898 1 87.56 349 LYS B N 1
ATOM 6636 C CA . LYS B 1 349 ? 20.375 -41 -15.844 1 87.56 349 LYS B CA 1
ATOM 6637 C C . LYS B 1 349 ? 20.891 -41.625 -14.555 1 87.56 349 LYS B C 1
ATOM 6639 O O . LYS B 1 349 ? 21.875 -42.375 -14.562 1 87.56 349 LYS B O 1
ATOM 6644 N N . SER B 1 350 ? 20.297 -41.312 -13.547 1 87.75 350 SER B N 1
ATOM 6645 C CA . SER B 1 350 ? 20.703 -41.844 -12.25 1 87.75 350 SER B CA 1
ATOM 6646 C C . SER B 1 350 ? 20.484 -43.344 -12.18 1 87.75 350 SER B C 1
ATOM 6648 O O . SER B 1 350 ? 21.328 -44.062 -11.641 1 87.75 350 SER B O 1
ATOM 6650 N N . LYS B 1 351 ? 19.391 -43.906 -12.742 1 84.06 351 LYS B N 1
ATOM 6651 C CA . LYS B 1 351 ? 19.047 -45.312 -12.672 1 84.06 351 LYS B CA 1
ATOM 6652 C C . LYS B 1 351 ? 19.875 -46.125 -13.68 1 84.06 351 LYS B C 1
ATOM 6654 O O . LYS B 1 351 ? 20.125 -47.312 -13.461 1 84.06 351 LYS B O 1
ATOM 6659 N N . ALA B 1 352 ? 20.141 -45.5 -14.766 1 78.31 352 ALA B N 1
ATOM 6660 C CA . ALA B 1 352 ? 20.984 -46.188 -15.742 1 78.31 352 ALA B CA 1
ATOM 6661 C C . ALA B 1 352 ? 22.344 -46.562 -15.141 1 78.31 352 ALA B C 1
ATOM 6663 O O . ALA B 1 352 ? 22.953 -47.562 -15.523 1 78.31 352 ALA B O 1
ATOM 6664 N N . LYS B 1 353 ? 22.797 -45.75 -14.266 1 77.69 353 LYS B N 1
ATOM 6665 C CA . LYS B 1 353 ? 24.062 -46.031 -13.609 1 77.69 353 LYS B CA 1
ATOM 6666 C C . LYS B 1 353 ? 23.938 -47.156 -12.586 1 77.69 353 LYS B C 1
ATOM 6668 O O . LYS B 1 353 ? 24.922 -47.844 -12.297 1 77.69 353 LYS B O 1
ATOM 6673 N N . GLU B 1 354 ? 22.781 -47.312 -12.172 1 72.94 354 GLU B N 1
ATOM 6674 C CA . GLU B 1 354 ? 22.578 -48.375 -11.164 1 72.94 354 GLU B CA 1
ATOM 6675 C C . GLU B 1 354 ? 22.25 -49.688 -11.828 1 72.94 354 GLU B C 1
ATOM 6677 O O . GLU B 1 354 ? 21.531 -49.75 -12.82 1 72.94 354 GLU B O 1
ATOM 6682 N N . HIS B 1 355 ? 23.188 -50.719 -12.094 1 60.25 355 HIS B N 1
ATOM 6683 C CA . HIS B 1 355 ? 23.125 -52.031 -12.758 1 60.25 355 HIS B CA 1
ATOM 6684 C C . HIS B 1 355 ? 21.922 -52.844 -12.273 1 60.25 355 HIS B C 1
ATOM 6686 O O . HIS B 1 355 ? 21.766 -54 -12.648 1 60.25 355 HIS B O 1
ATOM 6692 N N . GLY B 1 356 ? 20.734 -52.25 -11.828 1 54.75 356 GLY B N 1
ATOM 6693 C CA . GLY B 1 356 ? 19.625 -53.062 -11.352 1 54.75 356 GLY B CA 1
ATOM 6694 C C . GLY B 1 356 ? 18.297 -52.625 -11.938 1 54.75 356 GLY B C 1
ATOM 6695 O O . GLY B 1 356 ? 18.234 -51.812 -12.867 1 54.75 356 GLY B O 1
ATOM 6696 N N . ARG B 1 357 ? 17.203 -53.375 -11.469 1 60.38 357 ARG B N 1
ATOM 6697 C CA . ARG B 1 357 ? 15.828 -53.094 -11.867 1 60.38 357 ARG B CA 1
ATOM 6698 C C . ARG B 1 357 ? 15.445 -51.656 -11.555 1 60.38 357 ARG B C 1
ATOM 6700 O O . ARG B 1 357 ? 15.539 -51.219 -10.406 1 60.38 357 ARG B O 1
ATOM 6707 N N . SER B 1 358 ? 15.391 -50.781 -12.477 1 63.41 358 SER B N 1
ATOM 6708 C CA . SER B 1 358 ? 15.234 -49.312 -12.328 1 63.41 358 SER B CA 1
ATOM 6709 C C . SER B 1 358 ? 13.945 -48.969 -11.586 1 63.41 358 SER B C 1
ATOM 6711 O O . SER B 1 358 ? 13.891 -48 -10.836 1 63.41 358 SER B O 1
ATOM 6713 N N . GLY B 1 359 ? 12.977 -49.969 -11.508 1 79.19 359 GLY B N 1
ATOM 6714 C CA . GLY B 1 359 ? 11.688 -49.75 -10.859 1 79.19 359 GLY B CA 1
ATOM 6715 C C . GLY B 1 359 ? 10.852 -48.656 -11.523 1 79.19 359 GLY B C 1
ATOM 6716 O O . GLY B 1 359 ? 9.719 -48.406 -11.109 1 79.19 359 GLY B O 1
ATOM 6717 N N . LEU B 1 360 ? 11.32 -48.094 -12.609 1 86.75 360 LEU B N 1
ATOM 6718 C CA . LEU B 1 360 ? 10.594 -47.031 -13.305 1 86.75 360 LEU B CA 1
ATOM 6719 C C . LEU B 1 360 ? 9.633 -47.625 -14.336 1 86.75 360 LEU B C 1
ATOM 6721 O O . LEU B 1 360 ? 8.539 -47.094 -14.539 1 86.75 360 LEU B O 1
ATOM 6725 N N . LEU B 1 361 ? 10.102 -48.719 -14.977 1 90.19 361 LEU B N 1
ATOM 6726 C CA . LEU B 1 361 ? 9.305 -49.438 -15.977 1 90.19 361 LEU B CA 1
ATOM 6727 C C . LEU B 1 361 ? 9.016 -50.844 -15.539 1 90.19 361 LEU B C 1
ATOM 6729 O O . LEU B 1 361 ? 9.852 -51.5 -14.883 1 90.19 361 LEU B O 1
ATOM 6733 N N . THR B 1 362 ? 7.828 -51.312 -15.836 1 89.06 362 THR B N 1
ATOM 6734 C CA . THR B 1 362 ? 7.57 -52.75 -15.633 1 89.06 362 THR B CA 1
ATOM 6735 C C . THR B 1 362 ? 8.359 -53.562 -16.641 1 89.06 362 THR B C 1
ATOM 6737 O O . THR B 1 362 ? 8.852 -53.062 -17.641 1 89.06 362 THR B O 1
ATOM 6740 N N . ASP B 1 363 ? 8.445 -54.844 -16.391 1 88.56 363 ASP B N 1
ATOM 6741 C CA . ASP B 1 363 ? 9.172 -55.719 -17.281 1 88.56 363 ASP B CA 1
ATOM 6742 C C . ASP B 1 363 ? 8.539 -55.75 -18.672 1 88.56 363 ASP B C 1
ATOM 6744 O O . ASP B 1 363 ? 9.25 -55.75 -19.688 1 88.56 363 ASP B O 1
ATOM 6748 N N . SER B 1 364 ? 7.246 -55.781 -18.594 1 91.62 364 SER B N 1
ATOM 6749 C CA . SER B 1 364 ? 6.523 -55.812 -19.859 1 91.62 364 SER B CA 1
ATOM 6750 C C . SER B 1 364 ? 6.742 -54.531 -20.641 1 91.62 364 SER B C 1
ATOM 6752 O O . SER B 1 364 ? 6.938 -54.562 -21.859 1 91.62 364 SER B O 1
ATOM 6754 N N . GLU B 1 365 ? 6.781 -53.438 -19.938 1 92.19 365 GLU B N 1
ATOM 6755 C CA . GLU B 1 365 ? 6.996 -52.156 -20.578 1 92.19 365 GLU B CA 1
ATOM 6756 C C . GLU B 1 365 ? 8.414 -52.031 -21.109 1 92.19 365 GLU B C 1
ATOM 6758 O O . GLU B 1 365 ? 8.625 -51.531 -22.219 1 92.19 365 GLU B O 1
ATOM 6763 N N . SER B 1 366 ? 9.367 -52.5 -20.406 1 90.44 366 SER B N 1
ATOM 6764 C CA . SER B 1 366 ? 10.766 -52.469 -20.812 1 90.44 366 SER B CA 1
ATOM 6765 C C . SER B 1 366 ? 11 -53.312 -22.078 1 90.44 366 SER B C 1
ATOM 6767 O O . SER B 1 366 ? 11.742 -52.875 -22.969 1 90.44 366 SER B O 1
ATOM 6769 N N . GLN B 1 367 ? 10.375 -54.375 -22.062 1 91.81 367 GLN B N 1
ATOM 6770 C CA . GLN B 1 367 ? 10.523 -55.281 -23.219 1 91.81 367 GLN B CA 1
ATOM 6771 C C . GLN B 1 367 ? 9.906 -54.656 -24.469 1 91.81 367 GLN B C 1
ATOM 6773 O O . GLN B 1 367 ? 10.5 -54.719 -25.547 1 91.81 367 GLN B O 1
ATOM 6778 N N . GLU B 1 368 ? 8.758 -54.125 -24.219 1 93.19 368 GLU B N 1
ATOM 6779 C CA . GLU B 1 368 ? 8.07 -53.5 -25.344 1 93.19 368 GLU B CA 1
ATOM 6780 C C . GLU B 1 368 ? 8.875 -52.344 -25.922 1 93.19 368 GLU B C 1
ATOM 6782 O O . GLU B 1 368 ? 9.016 -52.219 -27.141 1 93.19 368 GLU B O 1
ATOM 6787 N N . ILE B 1 369 ? 9.383 -51.5 -25.125 1 91.25 369 ILE B N 1
ATOM 6788 C CA . ILE B 1 369 ? 10.148 -50.312 -25.531 1 91.25 369 ILE B CA 1
ATOM 6789 C C . ILE B 1 369 ? 11.461 -50.75 -26.188 1 91.25 369 ILE B C 1
ATOM 6791 O O . ILE B 1 369 ? 11.883 -50.188 -27.203 1 91.25 369 ILE B O 1
ATOM 6795 N N . ALA B 1 370 ? 12.031 -51.781 -25.641 1 91.25 370 ALA B N 1
ATOM 6796 C CA . ALA B 1 370 ? 13.273 -52.312 -26.188 1 91.25 370 ALA B CA 1
ATOM 6797 C C . ALA B 1 370 ? 13.062 -52.875 -27.594 1 91.25 370 ALA B C 1
ATOM 6799 O O . ALA B 1 370 ? 13.922 -52.688 -28.469 1 91.25 370 ALA B O 1
ATOM 6800 N N . GLU B 1 371 ? 11.992 -53.531 -27.734 1 93.31 371 GLU B N 1
ATOM 6801 C CA . GLU B 1 371 ? 11.68 -54.125 -29.031 1 93.31 371 GLU B CA 1
ATOM 6802 C C . GLU B 1 371 ? 11.445 -53.031 -30.078 1 93.31 371 GLU B C 1
ATOM 6804 O O . GLU B 1 371 ? 11.852 -53.188 -31.234 1 93.31 371 GLU B O 1
ATOM 6809 N N . LEU B 1 372 ? 10.828 -52 -29.672 1 91.69 372 LEU B N 1
ATOM 6810 C CA . LEU B 1 372 ? 10.477 -50.938 -30.594 1 91.69 372 LEU B CA 1
ATOM 6811 C C . LEU B 1 372 ? 11.695 -50.062 -30.906 1 91.69 372 LEU B C 1
ATOM 6813 O O . LEU B 1 372 ? 11.812 -49.531 -32.031 1 91.69 372 LEU B O 1
ATOM 6817 N N . THR B 1 373 ? 12.68 -49.938 -30.016 1 89 373 THR B N 1
ATOM 6818 C CA . THR B 1 373 ? 13.781 -49 -30.188 1 89 373 THR B CA 1
ATOM 6819 C C . THR B 1 373 ? 15.078 -49.719 -30.516 1 89 373 THR B C 1
ATOM 6821 O O . THR B 1 373 ? 16.047 -49.125 -30.984 1 89 373 THR B O 1
ATOM 6824 N N . GLY B 1 374 ? 15.188 -51.031 -30.266 1 87.5 374 GLY B N 1
ATOM 6825 C CA . GLY B 1 374 ? 16.344 -51.844 -30.625 1 87.5 374 GLY B CA 1
ATOM 6826 C C . GLY B 1 374 ? 17.453 -51.781 -29.594 1 87.5 374 GLY B C 1
ATOM 6827 O O . GLY B 1 374 ? 18.609 -52.125 -29.891 1 87.5 374 GLY B O 1
ATOM 6828 N N . GLY B 1 375 ? 17.234 -51.312 -28.406 1 87.44 375 GLY B N 1
ATOM 6829 C CA . GLY B 1 375 ? 18.219 -51.25 -27.328 1 87.44 375 GLY B CA 1
ATOM 6830 C C . GLY B 1 375 ? 17.578 -51.281 -25.953 1 87.44 375 GLY B C 1
ATOM 6831 O O . GLY B 1 375 ? 16.375 -51.469 -25.828 1 87.44 375 GLY B O 1
ATOM 6832 N N . PRO B 1 376 ? 18.531 -51.25 -25.016 1 86.75 376 PRO B N 1
ATOM 6833 C CA . PRO B 1 376 ? 17.984 -51.281 -23.656 1 86.75 376 PRO B CA 1
ATOM 6834 C C . PRO B 1 376 ? 17.016 -50.125 -23.406 1 86.75 376 PRO B C 1
ATOM 6836 O O . PRO B 1 376 ? 17.297 -48.969 -23.797 1 86.75 376 PRO B O 1
ATOM 6839 N N . ALA B 1 377 ? 15.938 -50.344 -22.797 1 86.12 377 ALA B N 1
ATOM 6840 C CA . ALA B 1 377 ? 14.797 -49.438 -22.672 1 86.12 377 ALA B CA 1
ATOM 6841 C C . ALA B 1 377 ? 15.203 -48.125 -22.016 1 86.12 377 ALA B C 1
ATOM 6843 O O . ALA B 1 377 ? 14.859 -47.062 -22.516 1 86.12 377 ALA B O 1
ATOM 6844 N N . LEU B 1 378 ? 15.969 -48.156 -20.938 1 85.38 378 LEU B N 1
ATOM 6845 C CA . LEU B 1 378 ? 16.312 -46.938 -20.172 1 85.38 378 LEU B CA 1
ATOM 6846 C C . LEU B 1 378 ? 17.203 -46.031 -21 1 85.38 378 LEU B C 1
ATOM 6848 O O . LEU B 1 378 ? 17.031 -44.812 -20.984 1 85.38 378 LEU B O 1
ATOM 6852 N N . GLU B 1 379 ? 18.141 -46.594 -21.734 1 85.06 379 GLU B N 1
ATOM 6853 C CA . GLU B 1 379 ? 19.078 -45.812 -22.547 1 85.06 379 GLU B CA 1
ATOM 6854 C C . GLU B 1 379 ? 18.391 -45.219 -23.766 1 85.06 379 GLU B C 1
ATOM 6856 O O . GLU B 1 379 ? 18.609 -44.062 -24.094 1 85.06 379 GLU B O 1
ATOM 6861 N N . THR B 1 380 ? 17.609 -46 -24.312 1 87.56 380 THR B N 1
ATOM 6862 C CA . THR B 1 380 ? 16.922 -45.531 -25.5 1 87.56 380 THR B CA 1
ATOM 6863 C C . THR B 1 380 ? 15.867 -44.5 -25.156 1 87.56 380 THR B C 1
ATOM 6865 O O . THR B 1 380 ? 15.633 -43.562 -25.906 1 87.56 380 THR B O 1
ATOM 6868 N N . LEU B 1 381 ? 15.289 -44.688 -24.031 1 88.94 381 LEU B N 1
ATOM 6869 C CA . LEU B 1 381 ? 14.266 -43.75 -23.578 1 88.94 381 LEU B CA 1
ATOM 6870 C C . LEU B 1 381 ? 14.859 -42.375 -23.344 1 88.94 381 LEU B C 1
ATOM 6872 O O . LEU B 1 381 ? 14.219 -41.375 -23.625 1 88.94 381 LEU B O 1
ATOM 6876 N N . GLN B 1 382 ? 16.031 -42.281 -22.812 1 88.88 382 GLN B N 1
ATOM 6877 C CA . GLN B 1 382 ? 16.719 -41 -22.578 1 88.88 382 GLN B CA 1
ATOM 6878 C C . GLN B 1 382 ? 16.906 -40.25 -23.891 1 88.88 382 GLN B C 1
ATOM 6880 O O . GLN B 1 382 ? 16.656 -39.062 -23.953 1 88.88 382 GLN B O 1
ATOM 6885 N N . THR B 1 383 ? 17.297 -40.969 -24.859 1 87.56 383 THR B N 1
ATOM 6886 C CA . THR B 1 383 ? 17.547 -40.375 -26.172 1 87.56 383 THR B CA 1
ATOM 6887 C C . THR B 1 383 ? 16.234 -39.969 -26.844 1 87.56 383 THR B C 1
ATOM 6889 O O . THR B 1 383 ? 16.156 -38.906 -27.438 1 87.56 383 THR B O 1
ATOM 6892 N N . LEU B 1 384 ? 15.297 -40.812 -26.688 1 88.06 384 LEU B N 1
ATOM 6893 C CA . LEU B 1 384 ? 14 -40.594 -27.312 1 88.06 384 LEU B CA 1
ATOM 6894 C C . LEU B 1 384 ? 13.328 -39.344 -26.734 1 88.06 384 LEU B C 1
ATOM 6896 O O . LEU B 1 384 ? 12.734 -38.562 -27.469 1 88.06 384 LEU B O 1
ATOM 6900 N N . LEU B 1 385 ? 13.422 -39.219 -25.438 1 89.44 385 LEU B N 1
ATOM 6901 C CA . LEU B 1 385 ? 12.727 -38.125 -24.734 1 89.44 385 LEU B CA 1
ATOM 6902 C C . LEU B 1 385 ? 13.445 -36.812 -24.953 1 89.44 385 LEU B C 1
ATOM 6904 O O . LEU B 1 385 ? 12.852 -35.75 -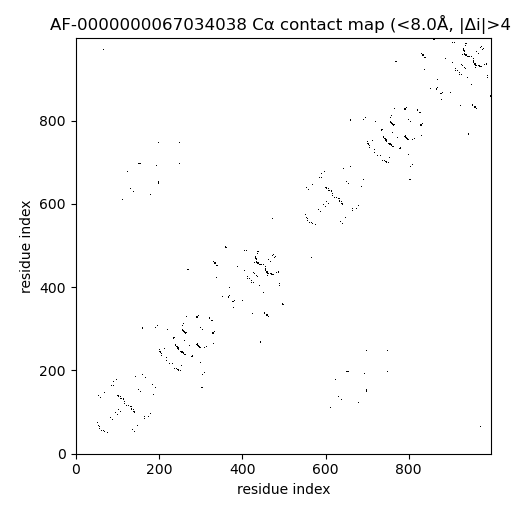24.766 1 89.44 385 LEU B O 1
ATOM 6908 N N . SER B 1 386 ? 14.703 -36.875 -25.25 1 85.69 386 SER B N 1
ATOM 6909 C CA . SER B 1 386 ? 15.445 -35.656 -25.562 1 85.69 386 SER B CA 1
ATOM 6910 C C . SER B 1 386 ? 15.094 -35.125 -26.938 1 85.69 386 SER B C 1
ATOM 6912 O O . SER B 1 386 ? 15.32 -33.938 -27.234 1 85.69 386 SER B O 1
ATOM 6914 N N . SER B 1 387 ? 14.531 -36.031 -27.688 1 81.75 387 SER B N 1
ATOM 6915 C CA . SER B 1 387 ? 14.078 -35.625 -29.016 1 81.75 387 SER B CA 1
ATOM 6916 C C . SER B 1 387 ? 12.555 -35.594 -29.094 1 81.75 387 SER B C 1
ATOM 6918 O O . SER B 1 387 ? 11.875 -36.25 -28.312 1 81.75 387 SER B O 1
ATOM 6920 N N . SER B 1 388 ? 11.93 -34.781 -29.938 1 79.12 388 SER B N 1
ATOM 6921 C CA . SER B 1 388 ? 10.477 -34.688 -30.062 1 79.12 388 SER B CA 1
ATOM 6922 C C . SER B 1 388 ? 9.945 -35.656 -31.094 1 79.12 388 SER B C 1
ATOM 6924 O O . SER B 1 388 ? 8.734 -35.781 -31.281 1 79.12 388 SER B O 1
ATOM 6926 N N . GLU B 1 389 ? 10.695 -36.562 -31.516 1 82.06 389 GLU B N 1
ATOM 6927 C CA . GLU B 1 389 ? 10.32 -37.406 -32.656 1 82.06 389 GLU B CA 1
ATOM 6928 C C . GLU B 1 389 ? 9.492 -38.594 -32.219 1 82.06 389 GLU B C 1
ATOM 6930 O O . GLU B 1 389 ? 8.727 -39.156 -33.031 1 82.06 389 GLU B O 1
ATOM 6935 N N . TRP B 1 390 ? 9.625 -39 -30.969 1 86.12 390 TRP B N 1
ATOM 6936 C CA . TRP B 1 390 ? 8.906 -40.188 -30.516 1 86.12 390 TRP B CA 1
ATOM 6937 C C . TRP B 1 390 ? 7.395 -39.969 -30.594 1 86.12 390 TRP B C 1
ATOM 6939 O O . TRP B 1 390 ? 6.637 -40.938 -30.797 1 86.12 390 TRP B O 1
ATOM 6949 N N . ALA B 1 391 ? 6.949 -38.719 -30.531 1 83.56 391 ALA B N 1
ATOM 6950 C CA . ALA B 1 391 ? 5.523 -38.406 -30.5 1 83.56 391 ALA B CA 1
ATOM 6951 C C . ALA B 1 391 ? 4.891 -38.625 -31.875 1 83.56 391 ALA B C 1
ATOM 6953 O O . ALA B 1 391 ? 3.672 -38.75 -32 1 83.56 391 ALA B O 1
ATOM 6954 N N . GLN B 1 392 ? 5.723 -38.75 -32.844 1 85.38 392 GLN B N 1
ATOM 6955 C CA . GLN B 1 392 ? 5.23 -38.938 -34.188 1 85.38 392 GLN B CA 1
ATOM 6956 C C . GLN B 1 392 ? 4.965 -40.406 -34.5 1 85.38 392 GLN B C 1
ATOM 6958 O O . GLN B 1 392 ? 4.176 -40.719 -35.375 1 85.38 392 GLN B O 1
ATOM 6963 N N . SER B 1 393 ? 5.66 -41.25 -33.75 1 88.12 393 SER B N 1
ATOM 6964 C CA . SER B 1 393 ? 5.43 -42.688 -33.906 1 88.12 393 SER B CA 1
ATOM 6965 C C . SER B 1 393 ? 4.25 -43.156 -33.062 1 88.12 393 SER B C 1
ATOM 6967 O O . SER B 1 393 ? 4.297 -43.094 -31.812 1 88.12 393 SER B O 1
ATOM 6969 N N . GLU B 1 394 ? 3.262 -43.656 -33.656 1 91.75 394 GLU B N 1
ATOM 6970 C CA . GLU B 1 394 ? 2.057 -44.094 -32.938 1 91.75 394 GLU B CA 1
ATOM 6971 C C . GLU B 1 394 ? 2.357 -45.281 -32.031 1 91.75 394 GLU B C 1
ATOM 6973 O O . GLU B 1 394 ? 1.804 -45.375 -30.922 1 91.75 394 GLU B O 1
ATOM 6978 N N . GLN B 1 395 ? 3.18 -46.156 -32.5 1 92.19 395 GLN B N 1
ATOM 6979 C CA . GLN B 1 395 ? 3.52 -47.344 -31.719 1 92.19 395 GLN B CA 1
ATOM 6980 C C . GLN B 1 395 ? 4.289 -46.938 -30.453 1 92.19 395 GLN B C 1
ATOM 6982 O O . GLN B 1 395 ? 4.004 -47.438 -29.359 1 92.19 395 GLN B O 1
ATOM 6987 N N . LEU B 1 396 ? 5.195 -46.094 -30.672 1 91.5 396 LEU B N 1
ATOM 6988 C CA . LEU B 1 396 ? 5.984 -45.656 -29.547 1 91.5 396 LEU B CA 1
ATOM 6989 C C . LEU B 1 396 ? 5.125 -44.875 -28.562 1 91.5 396 LEU B C 1
ATOM 6991 O O . LEU B 1 396 ? 5.277 -45 -27.344 1 91.5 396 LEU B O 1
ATOM 6995 N N . ALA B 1 397 ? 4.25 -43.969 -29.078 1 93.5 397 ALA B N 1
ATOM 6996 C CA . ALA B 1 397 ? 3.355 -43.188 -28.234 1 93.5 397 ALA B CA 1
ATOM 6997 C C . ALA B 1 397 ? 2.459 -44.094 -27.391 1 93.5 397 ALA B C 1
ATOM 6999 O O . ALA B 1 397 ? 2.217 -43.812 -26.219 1 93.5 397 ALA B O 1
ATOM 7000 N N . ARG B 1 398 ? 2.029 -45.094 -27.969 1 94.81 398 ARG B N 1
ATOM 7001 C CA . ARG B 1 398 ? 1.167 -46.031 -27.266 1 94.81 398 ARG B CA 1
ATOM 7002 C C . ARG B 1 398 ? 1.939 -46.781 -26.172 1 94.81 398 ARG B C 1
ATOM 7004 O O . ARG B 1 398 ? 1.428 -47 -25.078 1 94.81 398 ARG B O 1
ATOM 7011 N N . ALA B 1 399 ? 3.109 -47.156 -26.5 1 93.62 399 ALA B N 1
ATOM 7012 C CA . ALA B 1 399 ? 3.934 -47.906 -25.547 1 93.62 399 ALA B CA 1
ATOM 7013 C C . ALA B 1 399 ? 4.348 -47.031 -24.375 1 93.62 399 ALA B C 1
ATOM 7015 O O . ALA B 1 399 ? 4.523 -47.531 -23.25 1 93.62 399 ALA B O 1
ATOM 7016 N N . LEU B 1 400 ? 4.434 -45.75 -24.609 1 94.62 400 LEU B N 1
ATOM 7017 C CA . LEU B 1 400 ? 4.973 -44.875 -23.594 1 94.62 400 LEU B CA 1
ATOM 7018 C C . LEU B 1 400 ? 3.854 -44.281 -22.734 1 94.62 400 LEU B C 1
ATOM 7020 O O . LEU B 1 400 ? 4.113 -43.688 -21.688 1 94.62 400 LEU B O 1
ATOM 7024 N N . GLN B 1 401 ? 2.631 -44.406 -23.078 1 96.06 401 GLN B N 1
ATOM 7025 C CA . GLN B 1 401 ? 1.502 -43.781 -22.406 1 96.06 401 GLN B CA 1
ATOM 7026 C C . GLN B 1 401 ? 1.431 -44.188 -20.938 1 96.06 401 GLN B C 1
ATOM 7028 O O . GLN B 1 401 ? 1.43 -43.344 -20.047 1 96.06 401 GLN B O 1
ATOM 7033 N N . ALA B 1 402 ? 1.419 -45.469 -20.688 1 95.31 402 ALA B N 1
ATOM 7034 C CA . ALA B 1 402 ? 1.228 -45.969 -19.328 1 95.31 402 ALA B CA 1
ATOM 7035 C C . ALA B 1 402 ? 2.4 -45.594 -18.438 1 95.31 402 ALA B C 1
ATOM 7037 O O . ALA B 1 402 ? 2.205 -45.031 -17.359 1 95.31 402 ALA B O 1
ATOM 7038 N N . PRO B 1 403 ? 3.646 -45.844 -18.828 1 94.81 403 PRO B N 1
ATOM 7039 C CA . PRO B 1 403 ? 4.766 -45.469 -17.953 1 94.81 403 PRO B CA 1
ATOM 7040 C C . PRO B 1 403 ? 4.875 -43.969 -17.734 1 94.81 403 PRO B C 1
ATOM 7042 O O . PRO B 1 403 ? 5.148 -43.531 -16.609 1 94.81 403 PRO B O 1
ATOM 7045 N N . LEU B 1 404 ? 4.684 -43.156 -18.766 1 96.06 404 LEU B N 1
ATOM 7046 C CA . LEU B 1 404 ? 4.832 -41.719 -18.609 1 96.06 404 LEU B CA 1
ATOM 7047 C C . LEU B 1 404 ? 3.715 -41.125 -17.75 1 96.06 404 LEU B C 1
ATOM 7049 O O . LEU B 1 404 ? 3.941 -40.219 -16.969 1 96.06 404 LEU B O 1
ATOM 7053 N N . MET B 1 405 ? 2.5 -41.625 -17.875 1 97.75 405 MET B N 1
ATOM 7054 C CA . MET B 1 405 ? 1.393 -41.219 -17.031 1 97.75 405 MET B CA 1
ATOM 7055 C C . MET B 1 405 ? 1.676 -41.531 -15.562 1 97.75 405 MET B C 1
ATOM 7057 O O . MET B 1 405 ? 1.45 -40.688 -14.695 1 97.75 405 MET B O 1
ATOM 7061 N N . ARG B 1 406 ? 2.176 -42.656 -15.352 1 96.94 406 ARG B N 1
ATOM 7062 C CA . ARG B 1 406 ? 2.508 -43.094 -14 1 96.94 406 ARG B CA 1
ATOM 7063 C C . ARG B 1 406 ? 3.623 -42.25 -13.406 1 96.94 406 ARG B C 1
ATOM 7065 O O . ARG B 1 406 ? 3.518 -41.781 -12.266 1 96.94 406 ARG B O 1
ATOM 7072 N N . LEU B 1 407 ? 4.645 -42.031 -14.125 1 96.31 407 LEU B N 1
ATOM 7073 C CA . LEU B 1 407 ? 5.785 -41.25 -13.656 1 96.31 407 LEU B CA 1
ATOM 7074 C C . LEU B 1 407 ? 5.391 -39.812 -13.422 1 96.31 407 LEU B C 1
ATOM 7076 O O . LEU B 1 407 ? 5.855 -39.188 -12.461 1 96.31 407 LEU B O 1
ATOM 7080 N N . CYS B 1 408 ? 4.555 -39.281 -14.305 1 98.06 408 CYS B N 1
ATOM 7081 C CA . CYS B 1 408 ? 4.09 -37.906 -14.148 1 98.06 408 CYS B CA 1
ATOM 7082 C C . CYS B 1 408 ? 3.242 -37.75 -12.891 1 98.06 408 CYS B C 1
ATOM 7084 O O . CYS B 1 408 ? 3.357 -36.75 -12.18 1 98.06 408 CYS B O 1
ATOM 7086 N N . ALA B 1 409 ? 2.379 -38.688 -12.633 1 98.19 409 ALA B N 1
ATOM 7087 C CA . ALA B 1 409 ? 1.565 -38.656 -11.414 1 98.19 409 ALA B CA 1
ATOM 7088 C C . ALA B 1 409 ? 2.443 -38.625 -10.172 1 98.19 409 ALA B C 1
ATOM 7090 O O . ALA B 1 409 ? 2.154 -37.875 -9.227 1 98.19 409 ALA B O 1
ATOM 7091 N N . TRP B 1 410 ? 3.496 -39.375 -10.18 1 96.69 410 TRP B N 1
ATOM 7092 C CA . TRP B 1 410 ? 4.418 -39.375 -9.047 1 96.69 410 TRP B CA 1
ATOM 7093 C C . TRP B 1 410 ? 5.133 -38.031 -8.945 1 96.69 410 TRP B C 1
ATOM 7095 O O . TRP B 1 410 ? 5.285 -37.469 -7.852 1 96.69 410 TRP B O 1
ATOM 7105 N N . TYR B 1 411 ? 5.57 -37.531 -10.086 1 97.5 411 TYR B N 1
ATOM 7106 C CA . TYR B 1 411 ? 6.25 -36.219 -10.125 1 97.5 411 TYR B CA 1
ATOM 7107 C C . TYR B 1 411 ? 5.395 -35.156 -9.492 1 97.5 411 TYR B C 1
ATOM 7109 O O . TYR B 1 411 ? 5.902 -34.312 -8.734 1 97.5 411 TYR B O 1
ATOM 7117 N N . LEU B 1 412 ? 4.078 -35.156 -9.742 1 98.38 412 LEU B N 1
ATOM 7118 C CA . LEU B 1 412 ? 3.172 -34.094 -9.281 1 98.38 412 LEU B CA 1
ATOM 7119 C C . LEU B 1 412 ? 2.734 -34.375 -7.844 1 98.38 412 LEU B C 1
ATOM 7121 O O . LEU B 1 412 ? 2.566 -33.438 -7.066 1 98.38 412 LEU B O 1
ATOM 7125 N N . TYR B 1 413 ? 2.6 -35.562 -7.492 1 97.81 413 TYR B N 1
ATOM 7126 C CA . TYR B 1 413 ? 1.984 -35.938 -6.219 1 97.81 413 TYR B CA 1
ATOM 7127 C C . TYR B 1 413 ? 3.041 -36.344 -5.199 1 97.81 413 TYR B C 1
ATOM 7129 O O . TYR B 1 413 ? 2.951 -36 -4.023 1 97.81 413 TYR B O 1
ATOM 7137 N N . GLY B 1 414 ? 4.051 -37.062 -5.57 1 95.44 414 GLY B N 1
ATOM 7138 C CA . GLY B 1 414 ? 4.98 -37.688 -4.656 1 95.44 414 GLY B CA 1
ATOM 7139 C C . GLY B 1 414 ? 6.246 -36.875 -4.434 1 95.44 414 GLY B C 1
ATOM 7140 O O . GLY B 1 414 ? 6.789 -36.875 -3.326 1 95.44 414 GLY B O 1
ATOM 7141 N N . GLU B 1 415 ? 6.77 -36.312 -5.512 1 95.12 415 GLU B N 1
ATOM 7142 C CA . GLU B 1 415 ? 7.98 -35.5 -5.379 1 95.12 415 GLU B CA 1
ATOM 7143 C C . GLU B 1 415 ? 7.695 -34.188 -4.656 1 95.12 415 GLU B C 1
ATOM 7145 O O . GLU B 1 415 ? 6.684 -33.531 -4.922 1 95.12 415 GLU B O 1
ATOM 7150 N N . LYS B 1 416 ? 8.578 -33.875 -3.691 1 94.5 416 LYS B N 1
ATOM 7151 C CA . LYS B 1 416 ? 8.305 -32.719 -2.842 1 94.5 416 LYS B CA 1
ATOM 7152 C C . LYS B 1 416 ? 9.516 -31.797 -2.789 1 94.5 416 LYS B C 1
ATOM 7154 O O . LYS B 1 416 ? 10.648 -32.219 -3.029 1 94.5 416 LYS B O 1
ATOM 7159 N N . HIS B 1 417 ? 9.242 -30.578 -2.641 1 91.5 417 HIS B N 1
ATOM 7160 C CA . HIS B 1 417 ? 10.203 -29.547 -2.266 1 91.5 417 HIS B CA 1
ATOM 7161 C C . HIS B 1 417 ? 9.781 -28.844 -0.983 1 91.5 417 HIS B C 1
ATOM 7163 O O . HIS B 1 417 ? 8.781 -28.109 -0.968 1 91.5 417 HIS B O 1
ATOM 7169 N N . ARG B 1 418 ? 10.461 -29.016 0.098 1 87.06 418 ARG B N 1
ATOM 7170 C CA . ARG B 1 418 ? 10.141 -28.484 1.422 1 87.06 418 ARG B CA 1
ATOM 7171 C C . ARG B 1 418 ? 8.727 -28.875 1.839 1 87.06 418 ARG B C 1
ATOM 7173 O O . ARG B 1 418 ? 7.961 -28.047 2.322 1 87.06 418 ARG B O 1
ATOM 7180 N N . GLY B 1 419 ? 8.367 -30.047 1.413 1 89.44 419 GLY B N 1
ATOM 7181 C CA . GLY B 1 419 ? 7.09 -30.609 1.821 1 89.44 419 GLY B CA 1
ATOM 7182 C C . GLY B 1 419 ? 5.969 -30.312 0.842 1 89.44 419 GLY B C 1
ATOM 7183 O O . GLY B 1 419 ? 4.906 -30.938 0.9 1 89.44 419 GLY B O 1
ATOM 7184 N N . TYR B 1 420 ? 6.152 -29.438 -0.048 1 93.5 420 TYR B N 1
ATOM 7185 C CA . TYR B 1 420 ? 5.133 -29.062 -1.025 1 93.5 420 TYR B CA 1
ATOM 7186 C C . TYR B 1 420 ? 5.445 -29.672 -2.391 1 93.5 420 TYR B C 1
ATOM 7188 O O . TYR B 1 420 ? 6.52 -30.234 -2.594 1 93.5 420 TYR B O 1
ATOM 7196 N N . ALA B 1 421 ? 4.465 -29.625 -3.256 1 96.62 421 ALA B N 1
ATOM 7197 C CA . ALA B 1 421 ? 4.668 -30.172 -4.598 1 96.62 421 ALA B CA 1
ATOM 7198 C C . ALA B 1 421 ? 5.918 -29.562 -5.246 1 96.62 421 ALA B C 1
ATOM 7200 O O . ALA B 1 421 ? 6.168 -28.359 -5.129 1 96.62 421 ALA B O 1
ATOM 7201 N N . LEU B 1 422 ? 6.73 -30.344 -5.852 1 96.44 422 LEU B N 1
ATOM 7202 C CA . LEU B 1 422 ? 7.957 -29.906 -6.512 1 96.44 422 LEU B CA 1
ATOM 7203 C C . LEU B 1 422 ? 7.645 -28.984 -7.688 1 96.44 422 LEU B C 1
ATOM 7205 O O . LEU B 1 422 ? 8.328 -27.969 -7.887 1 96.44 422 LEU B O 1
ATOM 7209 N N . ASN B 1 423 ? 6.652 -29.391 -8.469 1 96.56 423 ASN B N 1
ATOM 7210 C CA . ASN B 1 423 ? 6.23 -28.594 -9.617 1 96.56 423 ASN B CA 1
ATOM 7211 C C . ASN B 1 423 ? 5.594 -27.281 -9.188 1 96.56 423 ASN B C 1
ATOM 7213 O O . ASN B 1 423 ? 4.629 -27.281 -8.414 1 96.56 423 ASN B O 1
ATOM 7217 N N . PRO B 1 424 ? 6.094 -26.188 -9.695 1 94.38 424 PRO B N 1
ATOM 7218 C CA . PRO B 1 424 ? 5.59 -24.891 -9.242 1 94.38 424 PRO B CA 1
ATOM 7219 C C . PRO B 1 424 ? 4.137 -24.641 -9.648 1 94.38 424 PRO B C 1
ATOM 7221 O O . PRO B 1 424 ? 3.391 -23.984 -8.922 1 94.38 424 PRO B O 1
ATOM 7224 N N . VAL B 1 425 ? 3.736 -25.125 -10.805 1 96.12 425 VAL B N 1
ATOM 7225 C CA . VAL B 1 425 ? 2.359 -24.953 -11.258 1 96.12 425 VAL B CA 1
ATOM 7226 C C . VAL B 1 425 ? 1.413 -25.734 -10.359 1 96.12 425 VAL B C 1
ATOM 7228 O O . VAL B 1 425 ? 0.356 -25.234 -9.969 1 96.12 425 VAL B O 1
ATOM 7231 N N . ALA B 1 426 ? 1.83 -26.984 -10.023 1 97.75 426 ALA B N 1
ATOM 7232 C CA . ALA B 1 426 ? 1.047 -27.766 -9.078 1 97.75 426 ALA B CA 1
ATOM 7233 C C . ALA B 1 426 ? 0.942 -27.062 -7.727 1 97.75 426 ALA B C 1
ATOM 7235 O O . ALA B 1 426 ? -0.144 -26.969 -7.148 1 97.75 426 ALA B O 1
ATOM 7236 N N . HIS B 1 427 ? 2.049 -26.594 -7.234 1 95 427 HIS B N 1
ATOM 7237 C CA . HIS B 1 427 ? 2.072 -25.875 -5.965 1 95 427 HIS B CA 1
ATOM 7238 C C . HIS B 1 427 ? 1.104 -24.703 -5.988 1 95 427 HIS B C 1
ATOM 7240 O O . HIS B 1 427 ? 0.384 -24.469 -5.016 1 95 427 HIS B O 1
ATOM 7246 N N . PHE B 1 428 ? 1.069 -23.969 -7.062 1 93.62 428 PHE B N 1
ATOM 7247 C CA . PHE B 1 428 ? 0.193 -22.812 -7.219 1 93.62 428 PHE B CA 1
ATOM 7248 C C . PHE B 1 428 ? -1.27 -23.234 -7.09 1 93.62 428 PHE B C 1
ATOM 7250 O O . PHE B 1 428 ? -2.023 -22.625 -6.324 1 93.62 428 PHE B O 1
ATOM 7257 N N . HIS B 1 429 ? -1.693 -24.188 -7.863 1 96.5 429 HIS B N 1
ATOM 7258 C CA . HIS B 1 429 ? -3.096 -24.594 -7.871 1 96.5 429 HIS B CA 1
ATOM 7259 C C . HIS B 1 429 ? -3.492 -25.219 -6.543 1 96.5 429 HIS B C 1
ATOM 7261 O O . HIS B 1 429 ? -4.578 -24.953 -6.02 1 96.5 429 HIS B O 1
ATOM 7267 N N . LEU B 1 430 ? -2.598 -26.047 -6.02 1 96.5 430 LEU B N 1
ATOM 7268 C CA . LEU B 1 430 ? -2.898 -26.734 -4.77 1 96.5 430 LEU B CA 1
ATOM 7269 C C . LEU B 1 430 ? -2.992 -25.75 -3.613 1 96.5 430 LEU B C 1
ATOM 7271 O O . LEU B 1 430 ? -3.867 -25.875 -2.754 1 96.5 430 LEU B O 1
ATOM 7275 N N . GLN B 1 431 ? -2.141 -24.781 -3.619 1 92.12 431 GLN B N 1
ATOM 7276 C CA . GLN B 1 431 ? -2.172 -23.781 -2.566 1 92.12 431 GLN B CA 1
ATOM 7277 C C . GLN B 1 431 ? -3.459 -22.953 -2.627 1 92.12 431 GLN B C 1
ATOM 7279 O O . GLN B 1 431 ? -3.91 -22.422 -1.61 1 92.12 431 GLN B O 1
ATOM 7284 N N . ASN B 1 432 ? -4.051 -22.891 -3.822 1 91 432 ASN B N 1
ATOM 7285 C CA . ASN B 1 432 ? -5.289 -22.156 -4.004 1 91 432 ASN B CA 1
ATOM 7286 C C . ASN B 1 432 ? -6.512 -23.047 -3.838 1 91 432 ASN B C 1
ATOM 7288 O O . ASN B 1 432 ? -7.637 -22.641 -4.133 1 91 432 ASN B O 1
ATOM 7292 N N . GLY B 1 433 ? -6.258 -24.297 -3.414 1 93.69 433 GLY B N 1
ATOM 7293 C CA . GLY B 1 433 ? -7.344 -25.172 -2.988 1 93.69 433 GLY B CA 1
ATOM 7294 C C . GLY B 1 433 ? -7.844 -26.078 -4.094 1 93.69 433 GLY B C 1
ATOM 7295 O O . GLY B 1 433 ? -8.898 -26.703 -3.957 1 93.69 433 GLY B O 1
ATOM 7296 N N . ALA B 1 434 ? -7.152 -26.188 -5.148 1 97.31 434 ALA B N 1
ATOM 7297 C CA . ALA B 1 434 ? -7.578 -27.062 -6.25 1 97.31 434 ALA B CA 1
ATOM 7298 C C . ALA B 1 434 ? -7.25 -28.516 -5.965 1 97.31 434 ALA B C 1
ATOM 7300 O O . ALA B 1 434 ? -6.426 -28.812 -5.094 1 97.31 434 ALA B O 1
ATOM 7301 N N . VAL B 1 435 ? -7.91 -29.391 -6.664 1 98.44 435 VAL B N 1
ATOM 7302 C CA . VAL B 1 435 ? -7.688 -30.828 -6.594 1 98.44 435 VAL B CA 1
ATOM 7303 C C . VAL B 1 435 ? -6.914 -31.297 -7.828 1 98.44 435 VAL B C 1
ATOM 7305 O O . VAL B 1 435 ? -7.238 -30.906 -8.953 1 98.44 435 VAL B O 1
ATOM 7308 N N . LEU B 1 436 ? -5.84 -32.031 -7.535 1 98.62 436 LEU B N 1
ATOM 7309 C CA . LEU B 1 436 ? -5.172 -32.688 -8.641 1 98.62 436 LEU B CA 1
ATOM 7310 C C . LEU B 1 436 ? -6.086 -33.75 -9.266 1 98.62 436 LEU B C 1
ATOM 7312 O O . LEU B 1 436 ? -6.172 -34.875 -8.773 1 98.62 436 LEU B O 1
ATOM 7316 N N . TRP B 1 437 ? -6.672 -33.469 -10.375 1 98.5 437 TRP B N 1
ATOM 7317 C CA . TRP B 1 437 ? -7.887 -34.188 -10.742 1 98.5 437 TRP B CA 1
ATOM 7318 C C . TRP B 1 437 ? -7.617 -35.188 -11.867 1 98.5 437 TRP B C 1
ATOM 7320 O O . TRP B 1 437 ? -8.016 -36.344 -11.781 1 98.5 437 TRP B O 1
ATOM 7330 N N . ARG B 1 438 ? -6.895 -34.719 -12.953 1 98.62 438 ARG B N 1
ATOM 7331 C CA . ARG B 1 438 ? -6.738 -35.625 -14.086 1 98.62 438 ARG B CA 1
ATOM 7332 C C . ARG B 1 438 ? -5.473 -35.281 -14.875 1 98.62 438 ARG B C 1
ATOM 7334 O O . ARG B 1 438 ? -5.227 -34.125 -15.234 1 98.62 438 ARG B O 1
ATOM 7341 N N . ILE B 1 439 ? -4.672 -36.312 -15.109 1 98.56 439 ILE B N 1
ATOM 7342 C CA . ILE B 1 439 ? -3.523 -36.219 -16 1 98.56 439 ILE B CA 1
ATOM 7343 C C . ILE B 1 439 ? -3.924 -36.656 -17.406 1 98.56 439 ILE B C 1
ATOM 7345 O O . ILE B 1 439 ? -4.547 -37.719 -17.578 1 98.56 439 ILE B O 1
ATOM 7349 N N . ASN B 1 440 ? -3.602 -35.844 -18.391 1 98.38 440 ASN B N 1
ATOM 7350 C CA . ASN B 1 440 ? -4.062 -36.094 -19.75 1 98.38 440 ASN B CA 1
ATOM 7351 C C . ASN B 1 440 ? -2.902 -36.438 -20.688 1 98.38 440 ASN B C 1
ATOM 7353 O O . ASN B 1 440 ? -1.93 -35.688 -20.766 1 98.38 440 ASN B O 1
ATOM 7357 N N . TRP B 1 441 ? -3.01 -37.531 -21.359 1 97.31 441 TRP B N 1
ATOM 7358 C CA . TRP B 1 441 ? -2.018 -38.031 -22.312 1 97.31 441 TRP B CA 1
ATOM 7359 C C . TRP B 1 441 ? -2.109 -37.25 -23.625 1 97.31 441 TRP B C 1
ATOM 7361 O O . TRP B 1 441 ? -3.199 -37.062 -24.172 1 97.31 441 TRP B O 1
ATOM 7371 N N . LEU B 1 442 ? -0.964 -36.781 -24.141 1 95.25 442 LEU B N 1
ATOM 7372 C CA . LEU B 1 442 ? -0.84 -36.062 -25.391 1 95.25 442 LEU B CA 1
ATOM 7373 C C . LEU B 1 442 ? -1.832 -34.906 -25.438 1 95.25 442 LEU B C 1
ATOM 7375 O O . LEU B 1 442 ? -2.562 -34.75 -26.422 1 95.25 442 LEU B O 1
ATOM 7379 N N . ALA B 1 443 ? -1.912 -34.219 -24.312 1 96.62 443 ALA B N 1
ATOM 7380 C CA . ALA B 1 443 ? -2.83 -33.094 -24.172 1 96.62 443 ALA B CA 1
ATOM 7381 C C . ALA B 1 443 ? -2.271 -31.844 -24.844 1 96.62 443 ALA B C 1
ATOM 7383 O O . ALA B 1 443 ? -3.023 -30.922 -25.203 1 96.62 443 ALA B O 1
ATOM 7384 N N . ASP B 1 444 ? -0.989 -31.688 -24.969 1 95 444 ASP B N 1
ATOM 7385 C CA . ASP B 1 444 ? -0.301 -30.625 -25.703 1 95 444 ASP B CA 1
ATOM 7386 C C . ASP B 1 444 ? 0.755 -31.219 -26.641 1 95 444 ASP B C 1
ATOM 7388 O O . ASP B 1 444 ? 1.876 -31.5 -26.219 1 95 444 ASP B O 1
ATOM 7392 N N . VAL B 1 445 ? 0.479 -31.219 -27.875 1 91.12 445 VAL B N 1
ATOM 7393 C CA . VAL B 1 445 ? 1.361 -31.875 -28.828 1 91.12 445 VAL B CA 1
ATOM 7394 C C . VAL B 1 445 ? 2.236 -30.844 -29.531 1 91.12 445 VAL B C 1
ATOM 7396 O O . VAL B 1 445 ? 2.885 -31.156 -30.547 1 91.12 445 VAL B O 1
ATOM 7399 N N . SER B 1 446 ? 2.17 -29.625 -29.078 1 89.06 446 SER B N 1
ATOM 7400 C CA . SER B 1 446 ? 3.105 -28.641 -29.594 1 89.06 446 SER B CA 1
ATOM 7401 C C . SER B 1 446 ? 4.547 -29 -29.266 1 89.06 446 SER B C 1
ATOM 7403 O O . SER B 1 446 ? 4.789 -29.859 -28.406 1 89.06 446 SER B O 1
ATOM 7405 N N . LEU B 1 447 ? 5.516 -28.422 -29.969 1 89.62 447 LEU B N 1
ATOM 7406 C CA . LEU B 1 447 ? 6.926 -28.688 -29.703 1 89.62 447 LEU B CA 1
ATOM 7407 C C . LEU B 1 447 ? 7.277 -28.375 -28.25 1 89.62 447 LEU B C 1
ATOM 7409 O O . LEU B 1 447 ? 7.98 -29.156 -27.594 1 89.62 447 LEU B O 1
ATOM 7413 N N . LYS B 1 448 ? 6.777 -27.312 -27.719 1 90.31 448 LYS B N 1
ATOM 7414 C CA . LYS B 1 448 ? 7.016 -26.922 -26.328 1 90.31 448 LYS B CA 1
ATOM 7415 C C . LYS B 1 448 ? 6.387 -27.922 -25.359 1 90.31 448 LYS B C 1
ATOM 7417 O O . LYS B 1 448 ? 6.992 -28.281 -24.344 1 90.31 448 LYS B O 1
ATOM 7422 N N . GLY B 1 449 ? 5.203 -28.359 -25.672 1 92.75 449 GLY B N 1
ATOM 7423 C CA . GLY B 1 449 ? 4.504 -29.328 -24.828 1 92.75 449 GLY B CA 1
ATOM 7424 C C . GLY B 1 449 ? 5.188 -30.672 -24.781 1 92.75 449 GLY B C 1
ATOM 7425 O O . GLY B 1 449 ? 5.324 -31.266 -23.703 1 92.75 449 GLY B O 1
ATOM 7426 N N . VAL B 1 450 ? 5.672 -31.109 -25.875 1 92.62 450 VAL B N 1
ATOM 7427 C CA . VAL B 1 450 ? 6.305 -32.438 -25.953 1 92.62 450 VAL B CA 1
ATOM 7428 C C . VAL B 1 450 ? 7.676 -32.375 -25.281 1 92.62 450 VAL B C 1
ATOM 7430 O O . VAL B 1 450 ? 8.023 -33.281 -24.516 1 92.62 450 VAL B O 1
ATOM 7433 N N . THR B 1 451 ? 8.43 -31.344 -25.531 1 91.62 451 THR B N 1
ATOM 7434 C CA . THR B 1 451 ? 9.773 -31.234 -24.984 1 91.62 451 THR B CA 1
ATOM 7435 C C . THR B 1 451 ? 9.734 -30.938 -23.5 1 91.62 451 THR B C 1
ATOM 7437 O O . THR B 1 451 ? 10.578 -31.422 -22.734 1 91.62 451 THR B O 1
ATOM 7440 N N . GLY B 1 452 ? 8.734 -30.25 -23.047 1 92.69 452 GLY B N 1
ATOM 7441 C CA . GLY B 1 452 ? 8.68 -29.812 -21.672 1 92.69 452 GLY B CA 1
ATOM 7442 C C . GLY B 1 452 ? 8.055 -30.828 -20.734 1 92.69 452 GLY B C 1
ATOM 7443 O O . GLY B 1 452 ? 8.477 -30.953 -19.578 1 92.69 452 GLY B O 1
ATOM 7444 N N . ALA B 1 453 ? 7.012 -31.531 -21.266 1 96.44 453 ALA B N 1
ATOM 7445 C CA . ALA B 1 453 ? 6.266 -32.406 -20.375 1 96.44 453 ALA B CA 1
ATOM 7446 C C . ALA B 1 453 ? 5.801 -33.656 -21.109 1 96.44 453 ALA B C 1
ATOM 7448 O O . ALA B 1 453 ? 4.773 -34.25 -20.766 1 96.44 453 ALA B O 1
ATOM 7449 N N . CYS B 1 454 ? 6.52 -34.031 -22.203 1 95.06 454 CYS B N 1
ATOM 7450 C CA . CYS B 1 454 ? 6.207 -35.219 -22.984 1 95.06 454 CYS B CA 1
ATOM 7451 C C . CYS B 1 454 ? 4.758 -35.188 -23.453 1 95.06 454 CYS B C 1
ATOM 7453 O O . CYS B 1 454 ? 4.09 -36.219 -23.469 1 95.06 454 CYS B O 1
ATOM 7455 N N . GLY B 1 455 ? 4.234 -34 -23.688 1 95.06 455 GLY B N 1
ATOM 7456 C CA . GLY B 1 455 ? 2.895 -33.812 -24.219 1 95.06 455 GLY B CA 1
ATOM 7457 C C . GLY B 1 455 ? 1.813 -33.906 -23.156 1 95.06 455 GLY B C 1
ATOM 7458 O O . GLY B 1 455 ? 0.624 -33.812 -23.469 1 95.06 455 GLY B O 1
ATOM 7459 N N . LEU B 1 456 ? 2.15 -34.094 -21.906 1 97.94 456 LEU B N 1
ATOM 7460 C CA . LEU B 1 456 ? 1.183 -34.25 -20.828 1 97.94 456 LEU B CA 1
ATOM 7461 C C . LEU B 1 456 ? 0.726 -32.906 -20.266 1 97.94 456 LEU B C 1
ATOM 7463 O O . LEU B 1 456 ? 1.484 -31.938 -20.297 1 97.94 456 LEU B O 1
ATOM 7467 N N . MET B 1 457 ? -0.494 -32.781 -19.906 1 98.38 457 MET B N 1
ATOM 7468 C CA . MET B 1 457 ? -1.062 -31.688 -19.141 1 98.38 457 MET B CA 1
ATOM 7469 C C . MET B 1 457 ? -1.904 -32.188 -17.984 1 98.38 457 MET B C 1
ATOM 7471 O O . MET B 1 457 ? -2.139 -33.406 -17.859 1 98.38 457 MET B O 1
ATOM 7475 N N . VAL B 1 458 ? -2.236 -31.344 -17.141 1 98.62 458 VAL B N 1
ATOM 7476 C CA . VAL B 1 458 ? -2.969 -31.766 -15.945 1 98.62 458 VAL B CA 1
ATOM 7477 C C . VAL B 1 458 ? -4.125 -30.797 -15.68 1 98.62 458 VAL B C 1
ATOM 7479 O O . VAL B 1 458 ? -3.994 -29.594 -15.883 1 98.62 458 VAL B O 1
ATOM 7482 N N . ASN B 1 459 ? -5.301 -31.344 -15.328 1 98.62 459 ASN B N 1
ATOM 7483 C CA . ASN B 1 459 ? -6.441 -30.578 -14.852 1 98.62 459 ASN B CA 1
ATOM 7484 C C . ASN B 1 459 ? -6.418 -30.422 -13.328 1 98.62 459 ASN B C 1
ATOM 7486 O O . ASN B 1 459 ? -6.312 -31.406 -12.602 1 98.62 459 ASN B O 1
ATOM 7490 N N . TYR B 1 460 ? -6.41 -29.234 -12.891 1 98.56 460 TYR B N 1
ATOM 7491 C CA . TYR B 1 460 ? -6.688 -28.922 -11.492 1 98.56 460 TYR B CA 1
ATOM 7492 C C . TYR B 1 460 ? -8.117 -28.422 -11.32 1 98.56 460 TYR B C 1
ATOM 7494 O O . TYR B 1 460 ? -8.492 -27.391 -11.875 1 98.56 460 TYR B O 1
ATOM 7502 N N . ARG B 1 461 ? -8.914 -29.125 -10.586 1 98.25 461 ARG B N 1
ATOM 7503 C CA . ARG B 1 461 ? -10.32 -28.781 -10.438 1 98.25 461 ARG B CA 1
ATOM 7504 C C . ARG B 1 461 ? -10.555 -27.969 -9.164 1 98.25 461 ARG B C 1
ATOM 7506 O O . ARG B 1 461 ? -10.016 -28.297 -8.102 1 98.25 461 ARG B O 1
ATOM 7513 N N . TYR B 1 462 ? -11.258 -26.859 -9.297 1 97.12 462 TYR B N 1
ATOM 7514 C CA . TYR B 1 462 ? -11.633 -26.016 -8.172 1 97.12 462 TYR B CA 1
ATOM 7515 C C . TYR B 1 462 ? -13.062 -26.281 -7.727 1 97.12 462 TYR B C 1
ATOM 7517 O O . TYR B 1 462 ? -14.016 -25.859 -8.367 1 97.12 462 TYR B O 1
ATOM 7525 N N . PHE B 1 463 ? -13.203 -27.031 -6.645 1 96.88 463 PHE B N 1
ATOM 7526 C CA . PHE B 1 463 ? -14.492 -27.188 -5.98 1 96.88 463 PHE B CA 1
ATOM 7527 C C . PHE B 1 463 ? -14.734 -26.047 -4.992 1 96.88 463 PHE B C 1
ATOM 7529 O O . PHE B 1 463 ? -14.203 -26.062 -3.879 1 96.88 463 PHE B O 1
ATOM 7536 N N . LEU B 1 464 ? -15.555 -25.156 -5.344 1 92.69 464 LEU B N 1
ATOM 7537 C CA . LEU B 1 464 ? -15.68 -23.875 -4.676 1 92.69 464 LEU B CA 1
ATOM 7538 C C . LEU B 1 464 ? -15.977 -24.062 -3.193 1 92.69 464 LEU B C 1
ATOM 7540 O O . LEU B 1 464 ? -15.453 -23.312 -2.354 1 92.69 464 LEU B O 1
ATOM 7544 N N . GLU B 1 465 ? -16.672 -25 -2.799 1 91.88 465 GLU B N 1
ATOM 7545 C CA . GLU B 1 465 ? -17.047 -25.219 -1.406 1 91.88 465 GLU B CA 1
ATOM 7546 C C . GLU B 1 465 ? -15.883 -25.781 -0.601 1 91.88 465 GLU B C 1
ATOM 7548 O O . GLU B 1 465 ? -15.82 -25.594 0.618 1 91.88 465 GLU B O 1
ATOM 7553 N N . ASP B 1 466 ? -14.953 -26.344 -1.329 1 93.88 466 ASP B N 1
ATOM 7554 C CA . ASP B 1 466 ? -13.883 -27.047 -0.632 1 93.88 466 ASP B CA 1
ATOM 7555 C C . ASP B 1 466 ? -12.555 -26.312 -0.76 1 93.88 466 ASP B C 1
ATOM 7557 O O . ASP B 1 466 ? -11.555 -26.719 -0.163 1 93.88 466 ASP B O 1
ATOM 7561 N N . THR B 1 467 ? -12.469 -25.25 -1.483 1 91.81 467 THR B N 1
ATOM 7562 C CA . THR B 1 467 ? -11.203 -24.609 -1.809 1 91.81 467 THR B CA 1
ATOM 7563 C C . THR B 1 467 ? -10.484 -24.156 -0.54 1 91.81 467 THR B C 1
ATOM 7565 O O . THR B 1 467 ? -9.281 -24.359 -0.394 1 91.81 467 THR B O 1
ATOM 7568 N N . ALA B 1 468 ? -11.219 -23.578 0.395 1 86.31 468 ALA B N 1
ATOM 7569 C CA . ALA B 1 468 ? -10.609 -23.078 1.628 1 86.31 468 ALA B CA 1
ATOM 7570 C C . ALA B 1 468 ? -10.031 -24.219 2.457 1 86.31 468 ALA B C 1
ATOM 7572 O O . ALA B 1 468 ? -8.891 -24.141 2.922 1 86.31 468 ALA B O 1
ATOM 7573 N N . ALA B 1 469 ? -10.828 -25.25 2.607 1 89.81 469 ALA B N 1
ATOM 7574 C CA . ALA B 1 469 ? -10.391 -26.406 3.387 1 89.81 469 ALA B CA 1
ATOM 7575 C C . ALA B 1 469 ? -9.195 -27.094 2.734 1 89.81 469 ALA B C 1
ATOM 7577 O O . ALA B 1 469 ? -8.25 -27.5 3.42 1 89.81 469 ALA B O 1
ATOM 7578 N N . ASN B 1 470 ? -9.211 -27.234 1.426 1 94 470 ASN B N 1
ATOM 7579 C CA . ASN B 1 470 ? -8.109 -27.844 0.699 1 94 470 ASN B CA 1
ATOM 7580 C C . ASN B 1 470 ? -6.82 -27.031 0.825 1 94 470 ASN B C 1
ATOM 7582 O O . ASN B 1 470 ? -5.742 -27.609 1.012 1 94 470 ASN B O 1
ATOM 7586 N N . SER B 1 471 ? -6.945 -25.766 0.703 1 90.5 471 SER B N 1
ATOM 7587 C CA . SER B 1 471 ? -5.785 -24.891 0.821 1 90.5 471 SER B CA 1
ATOM 7588 C C . SER B 1 471 ? -5.152 -24.984 2.205 1 90.5 471 SER B C 1
ATOM 7590 O O . SER B 1 471 ? -3.932 -25.109 2.326 1 90.5 471 SER B O 1
ATOM 7592 N N . THR B 1 472 ? -5.957 -25 3.219 1 85.5 472 THR B N 1
ATOM 7593 C CA . THR B 1 472 ? -5.48 -25.109 4.594 1 85.5 472 THR B CA 1
ATOM 7594 C C . THR B 1 472 ? -4.773 -26.438 4.82 1 85.5 472 THR B C 1
ATOM 7596 O O . THR B 1 472 ? -3.715 -26.484 5.449 1 85.5 472 THR B O 1
ATOM 7599 N N . ALA B 1 473 ? -5.352 -27.438 4.324 1 90.94 473 ALA B N 1
ATOM 7600 C CA . ALA B 1 473 ? -4.762 -28.766 4.473 1 90.94 473 ALA B CA 1
ATOM 7601 C C . ALA B 1 473 ? -3.416 -28.844 3.756 1 90.94 473 ALA B C 1
ATOM 7603 O O . ALA B 1 473 ? -2.463 -29.438 4.281 1 90.94 473 ALA B O 1
ATOM 7604 N N . TYR B 1 474 ? -3.357 -28.297 2.611 1 92.44 474 TYR B N 1
ATOM 7605 C CA . TYR B 1 474 ? -2.125 -28.328 1.834 1 92.44 474 TYR B CA 1
ATOM 7606 C C . TYR B 1 474 ? -1.033 -27.5 2.51 1 92.44 474 TYR B C 1
ATOM 7608 O O . TYR B 1 474 ? 0.109 -27.953 2.627 1 92.44 474 TYR B O 1
ATOM 7616 N N . LEU B 1 475 ? -1.362 -26.359 2.922 1 86.38 475 LEU B N 1
ATOM 7617 C CA . LEU B 1 475 ? -0.374 -25.469 3.512 1 86.38 475 LEU B CA 1
ATOM 7618 C C . LEU B 1 475 ? -0.016 -25.922 4.926 1 86.38 475 LEU B C 1
ATOM 7620 O O . LEU B 1 475 ? 1.133 -25.781 5.352 1 86.38 475 LEU B O 1
ATOM 7624 N N . GLY B 1 476 ? -0.895 -26.469 5.621 1 84.38 476 GLY B N 1
ATOM 7625 C CA . GLY B 1 476 ? -0.677 -26.891 6.996 1 84.38 476 GLY B CA 1
ATOM 7626 C C . GLY B 1 476 ? -0.085 -28.281 7.109 1 84.38 476 GLY B C 1
ATOM 7627 O O . GLY B 1 476 ? 1.012 -28.453 7.648 1 84.38 476 GLY B O 1
ATOM 7628 N N . SER B 1 477 ? -0.749 -29.25 6.566 1 88.44 477 SER B N 1
ATOM 7629 C CA . SER B 1 477 ? -0.358 -30.641 6.723 1 88.44 477 SER B CA 1
ATOM 7630 C C . SER B 1 477 ? 0.338 -31.156 5.469 1 88.44 477 SER B C 1
ATOM 7632 O O . SER B 1 477 ? 0.702 -32.344 5.398 1 88.44 477 SER B O 1
ATOM 7634 N N . LYS B 1 478 ? 0.475 -30.344 4.406 1 91.75 478 LYS B N 1
ATOM 7635 C CA . LYS B 1 478 ? 1.159 -30.719 3.17 1 91.75 478 LYS B CA 1
ATOM 7636 C C . LYS B 1 478 ? 0.44 -31.859 2.457 1 91.75 478 LYS B C 1
ATOM 7638 O O . LYS B 1 478 ? 1.079 -32.719 1.837 1 91.75 478 LYS B O 1
ATOM 7643 N N . SER B 1 479 ? -0.836 -31.891 2.691 1 93.5 479 SER B N 1
ATOM 7644 C CA . SER B 1 479 ? -1.649 -32.938 2.072 1 93.5 479 SER B CA 1
ATOM 7645 C C . SER B 1 479 ? -2.16 -32.5 0.703 1 93.5 479 SER B C 1
ATOM 7647 O O . SER B 1 479 ? -2.707 -31.391 0.56 1 93.5 479 SER B O 1
ATOM 7649 N N . ILE B 1 480 ? -2.002 -33.344 -0.275 1 96.88 480 ILE B N 1
ATOM 7650 C CA . ILE B 1 480 ? -2.467 -33.062 -1.627 1 96.88 480 ILE B CA 1
ATOM 7651 C C . ILE B 1 480 ? -3.773 -33.812 -1.894 1 96.88 480 ILE B C 1
ATOM 7653 O O . ILE B 1 480 ? -3.838 -35.031 -1.752 1 96.88 480 ILE B O 1
ATOM 7657 N N . LYS B 1 481 ? -4.836 -33.125 -2.172 1 97.31 481 LYS B N 1
ATOM 7658 C CA . LYS B 1 481 ? -6.086 -33.719 -2.605 1 97.31 481 LYS B CA 1
ATOM 7659 C C . LYS B 1 481 ? -6.023 -34.125 -4.074 1 97.31 481 LYS B C 1
ATOM 7661 O O . LYS B 1 481 ? -5.707 -33.312 -4.938 1 97.31 481 LYS B O 1
ATOM 7666 N N . ALA B 1 482 ? -6.273 -35.406 -4.352 1 98.25 482 ALA B N 1
ATOM 7667 C CA . ALA B 1 482 ? -6.16 -35.906 -5.715 1 98.25 482 ALA B CA 1
ATOM 7668 C C . ALA B 1 482 ? -7.324 -36.844 -6.043 1 98.25 482 ALA B C 1
ATOM 7670 O O . ALA B 1 482 ? -7.949 -37.406 -5.145 1 98.25 482 ALA B O 1
ATOM 7671 N N . SER B 1 483 ? -7.648 -36.938 -7.277 1 98.12 483 SER B N 1
ATOM 7672 C CA . SER B 1 483 ? -8.719 -37.812 -7.75 1 98.12 483 SER B CA 1
ATOM 7673 C C . SER B 1 483 ? -8.289 -39.281 -7.711 1 98.12 483 SER B C 1
ATOM 7675 O O . SER B 1 483 ? -7.117 -39.594 -7.492 1 98.12 483 SER B O 1
ATOM 7677 N N . GLU B 1 484 ? -9.219 -40.156 -8.047 1 97.56 484 GLU B N 1
ATOM 7678 C CA . GLU B 1 484 ? -8.953 -41.594 -8.078 1 97.56 484 GLU B CA 1
ATOM 7679 C C . GLU B 1 484 ? -7.984 -41.938 -9.203 1 97.56 484 GLU B C 1
ATOM 7681 O O . GLU B 1 484 ? -7.145 -42.812 -9.047 1 97.56 484 GLU B O 1
ATOM 7686 N N . GLN B 1 485 ? -8.125 -41.25 -10.25 1 97.38 485 GLN B N 1
ATOM 7687 C CA . GLN B 1 485 ? -7.227 -41.531 -11.367 1 97.38 485 GLN B CA 1
ATOM 7688 C C . GLN B 1 485 ? -5.773 -41.281 -10.977 1 97.38 485 GLN B C 1
ATOM 7690 O O . GLN B 1 485 ? -4.902 -42.125 -11.258 1 97.38 485 GLN B O 1
ATOM 7695 N N . VAL B 1 486 ? -5.555 -40.188 -10.375 1 98 486 VAL B N 1
ATOM 7696 C CA . VAL B 1 486 ? -4.195 -39.812 -10.008 1 98 486 VAL B CA 1
ATOM 7697 C C . VAL B 1 486 ? -3.666 -40.75 -8.93 1 98 486 VAL B C 1
ATOM 7699 O O . VAL B 1 486 ? -2.535 -41.219 -9.016 1 98 486 VAL B O 1
ATOM 7702 N N . LEU B 1 487 ? -4.492 -41.062 -8.008 1 97.75 487 LEU B N 1
ATOM 7703 C CA . LEU B 1 487 ? -4.07 -41.906 -6.91 1 97.75 487 LEU B CA 1
ATOM 7704 C C . LEU B 1 487 ? -3.771 -43.344 -7.406 1 97.75 487 LEU B C 1
ATOM 7706 O O . LEU B 1 487 ? -2.861 -44 -6.898 1 97.75 487 LEU B O 1
ATOM 7710 N N . SER B 1 488 ? -4.551 -43.75 -8.312 1 97.56 488 SER B N 1
ATOM 7711 C CA . SER B 1 488 ? -4.301 -45.062 -8.898 1 97.56 488 SER B CA 1
ATOM 7712 C C . SER B 1 488 ? -2.953 -45.125 -9.609 1 97.56 488 SER B C 1
ATOM 7714 O O . SER B 1 488 ? -2.213 -46.094 -9.5 1 97.56 488 SER B O 1
ATOM 7716 N N . LEU B 1 489 ? -2.662 -44.062 -10.328 1 96.75 489 LEU B N 1
ATOM 7717 C CA . LEU B 1 489 ? -1.381 -43.969 -11.023 1 96.75 489 LEU B CA 1
ATOM 7718 C C . LEU B 1 489 ? -0.229 -43.938 -10.023 1 96.75 489 LEU B C 1
ATOM 7720 O O . LEU B 1 489 ? 0.805 -44.562 -10.227 1 96.75 489 LEU B O 1
ATOM 7724 N N . VAL B 1 490 ? -0.394 -43.219 -8.961 1 96.19 490 VAL B N 1
ATOM 7725 C CA . VAL B 1 490 ? 0.616 -43.094 -7.914 1 96.19 490 VAL B CA 1
ATOM 7726 C C . VAL B 1 490 ? 0.839 -44.469 -7.258 1 96.19 490 VAL B C 1
ATOM 7728 O O . VAL B 1 490 ? 1.979 -44.844 -6.988 1 96.19 490 VAL B O 1
ATOM 7731 N N . ALA B 1 491 ? -0.25 -45.219 -7.059 1 95.06 491 ALA B N 1
ATOM 7732 C CA . ALA B 1 491 ? -0.155 -46.562 -6.469 1 95.06 491 ALA B CA 1
ATOM 7733 C C . ALA B 1 491 ? 0.619 -47.5 -7.383 1 95.06 491 ALA B C 1
ATOM 7735 O O . ALA B 1 491 ? 1.383 -48.344 -6.906 1 95.06 491 ALA B O 1
ATOM 7736 N N . GLN B 1 492 ? 0.383 -47.375 -8.633 1 92.75 492 GLN B N 1
ATOM 7737 C CA . GLN B 1 492 ? 1.104 -48.188 -9.602 1 92.75 492 GLN B CA 1
ATOM 7738 C C . GLN B 1 492 ? 2.602 -47.906 -9.555 1 92.75 492 GLN B C 1
ATOM 7740 O O . GLN B 1 492 ? 3.416 -48.844 -9.656 1 92.75 492 GLN B O 1
ATOM 7745 N N . PHE B 1 493 ? 2.945 -46.656 -9.398 1 91.81 493 PHE B N 1
ATOM 7746 C CA . PHE B 1 493 ? 4.352 -46.281 -9.312 1 91.81 493 PHE B CA 1
ATOM 7747 C C . PHE B 1 493 ? 4.992 -46.875 -8.062 1 91.81 493 PHE B C 1
ATOM 7749 O O . PHE B 1 493 ? 6.094 -47.406 -8.117 1 91.81 493 PHE B O 1
ATOM 7756 N N . GLN B 1 494 ? 4.336 -46.719 -6.98 1 90.25 494 GLN B N 1
ATOM 7757 C CA . GLN B 1 494 ? 4.859 -47.219 -5.707 1 90.25 494 GLN B CA 1
ATOM 7758 C C . GLN B 1 494 ? 5.023 -48.719 -5.715 1 90.25 494 GLN B C 1
ATOM 7760 O O . GLN B 1 494 ? 5.988 -49.25 -5.152 1 90.25 494 GLN B O 1
ATOM 7765 N N . LYS B 1 495 ? 4.105 -49.344 -6.336 1 84.81 495 LYS B N 1
ATOM 7766 C CA . LYS B 1 495 ? 4.199 -50.812 -6.453 1 84.81 495 LYS B CA 1
ATOM 7767 C C . LYS B 1 495 ? 5.398 -51.219 -7.301 1 84.81 495 LYS B C 1
ATOM 7769 O O . LYS B 1 495 ? 6.098 -52.188 -6.973 1 84.81 495 LYS B O 1
ATOM 7774 N N . ASN B 1 496 ? 5.629 -50.469 -8.281 1 79.31 496 ASN B N 1
ATOM 7775 C CA . ASN B 1 496 ? 6.723 -50.812 -9.188 1 79.31 496 ASN B CA 1
ATOM 7776 C C . ASN B 1 496 ? 8.078 -50.469 -8.586 1 79.31 496 ASN B C 1
ATOM 7778 O O . ASN B 1 496 ? 9.086 -51.094 -8.898 1 79.31 496 ASN B O 1
ATOM 7782 N N . SER B 1 497 ? 8.125 -49.406 -7.773 1 71.06 497 SER B N 1
ATOM 7783 C CA . SER B 1 497 ? 9.375 -48.938 -7.184 1 71.06 497 SER B CA 1
ATOM 7784 C C . SER B 1 497 ? 9.805 -49.844 -6.023 1 71.06 497 SER B C 1
ATOM 7786 O O . SER B 1 497 ? 10.984 -49.875 -5.668 1 71.06 497 SER B O 1
ATOM 7788 N N . LYS B 1 498 ? 8.859 -50.531 -5.328 1 64.94 498 LYS B N 1
ATOM 7789 C CA . LYS B 1 498 ? 9.172 -51.469 -4.258 1 64.94 498 LYS B CA 1
ATOM 7790 C C . LYS B 1 498 ? 9.617 -52.812 -4.828 1 64.94 498 LYS B C 1
ATOM 7792 O O . LYS B 1 498 ? 10.305 -53.594 -4.152 1 64.94 498 LYS B O 1
ATOM 7797 N N . LEU B 1 499 ? 9.211 -53.062 -6.035 1 44.56 499 LEU B N 1
ATOM 7798 C CA . LEU B 1 499 ? 9.664 -54.312 -6.645 1 44.56 499 LEU B CA 1
ATOM 7799 C C . LEU B 1 499 ? 11.078 -54.156 -7.191 1 44.56 499 LEU B C 1
ATOM 7801 O O . LEU B 1 499 ? 11.438 -53.125 -7.73 1 44.56 499 LEU B O 1
#